Protein AF-0000000087162274 (afdb_homodimer)

pLDDT: mean 83.86, std 22.37, range [17.5, 98.75]

Sequence (892 aa):
MKREATERSHYLVMDSITLFFLFSAFFTASAQQIQSNVSRGSSLTPTTNSTWLSRSGLYAFGFYKEGNGYAVGIFMAGIPEKTVVWTANRDDPPVSRNATLLFASDGRLVLQMGQEQVAVVAESSGSASASMLNSGNFVIYNSDQGIIWQSFGHPTDTLLPSQRLVAGQGLFSSISDTQHSTGIFLLTMQGDGNLVQYPADDISVATAYFATSAGGLGDNVTLNFDADGHLYLLNATGFNIITNLTNGGYPTEDTIYLMRLDADGIFRIYSHHLKQKGNWSIEWQSSNDACRPKGLCGLNGFCVLNDQKAGCACLPGFDMVQQGNWTAGCERNFDVNSCKSNNGDIKYNMQEVSNTTWEDVSYSVLTRPDKDSCAQACLADCNCEAVLFKGRTCRKQRLPLRYGRRQISDTDTALIKVTHTNDTIKAGKLPRTRDSESQRHGGYGSMKREATERSHYLVMDSITLFFLFSAFFTASAQQIQSNVSRGSSLTPTTNSTWLSRSGLYAFGFYKEGNGYAVGIFMAGIPEKTVVWTANRDDPPVSRNATLLFASDGRLVLQMGQEQVAVVAESSGSASASMLNSGNFVIYNSDQGIIWQSFGHPTDTLLPSQRLVAGQGLFSSISDTQHSTGIFLLTMQGDGNLVQYPADDISVATAYFATSAGGLGDNVTLNFDADGHLYLLNATGFNIITNLTNGGYPTEDTIYLMRLDADGIFRIYSHHLKQKGNWSIEWQSSNDACRPKGLCGLNGFCVLNDQKAGCACLPGFDMVQQGNWTAGCERNFDVNSCKSNNGDIKYNMQEVSNTTWEDVSYSVLTRPDKDSCAQACLADCNCEAVLFKGRTCRKQRLPLRYGRRQISDTDTALIKVTHTNDTIKAGKLPRTRDSESQRHGGYGS

Organism: NCBI:txid176857

Radius of gyration: 41.27 Å; Cα contacts (8 Å, |Δi|>4): 2023; chains: 2; bounding box: 134×118×113 Å

Secondary structure (DSSP, 8-state):
------------------------------------SEETT-EE-SSSS-EEEPTTSSEEEEEEEETTEEEEEEEE-SSSS-EEEEETTTTSPPB-TTEEEEE-TTS-EEEEETTEEEEEEE--TT--EEEE-TTS-EEEE-TT--EEEEGGGS--SEE-TT-EE-TT-EEEEESSSS--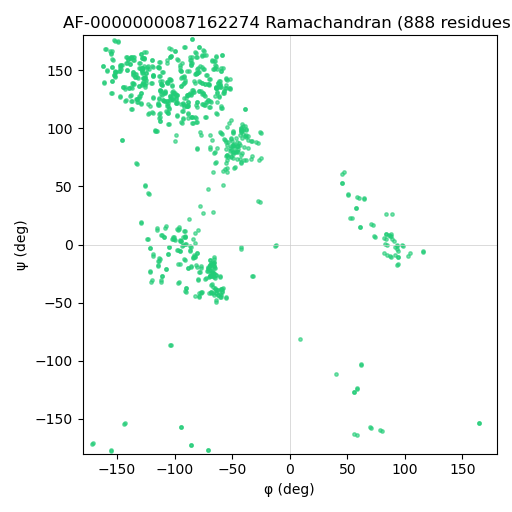SEEEEEEEE-TTS-EEEEETT--SGGG-SEE---TT--S--EEEE-TTS-EEEE-TTSS-EEEES-------TTEEEEEEE-TTS-EEEEEEESSS----EEEEES-S-TT-STTTT-TTEEEEEETTEEEEEEPTTEEESSTT-GGG-EEE-S-B--SS---TT--EEEEEEETEE-----SEEEE-SSHHHHHHHHHT-TT--EEEEETTEEEEEPBSP-SEEE-TT---EEEEEEE--SS-----------------------/------------------------------------SEETT-EE-SSSS-EEEPTTSSEEEEEEEETTEEEEEEEE-SSSS-EEEEETTTTSPPB-TTEEEEE-TTS-EEEEETTEEEEEEE--TT--EEEE-TTS-EEEE-TTS-EEEEGGGS--SEE-TT-EE-TT-EEEEESSSS--SEEEEEEEE-TTS-EEEEETT--SGGG-SEE---TT--TT-EEEE-TTS-EEEE-TTSS-EEEES-------TTEEEEEEE-TTS-EEEEEEESSS----EEEEES-S-TT-STTTT-TTEEEEEETTEEEEEEPTTEEESSTT-GGG-EEE-S-B--SS---TT--EEEEEEETEE-----SEEEE-SSHHHHHHHHHT-TT--EEEEETTEEEEEPBSP-SEEE-TT---EEEEEEE--SS-----------------------

InterPro domains:
  IPR000858 S-locus glycoprotein domain [PF00954] (254-319)
  IPR001480 Bulb-type lectin domain [PF01453] (83-166)
  IPR001480 Bulb-type lectin domain [PS50927] (37-153)
  IPR001480 Bulb-type lectin domain [SM00108] (43-155)
  IPR001480 Bulb-type lectin domain [SM00108] (156-282)
  IPR036426 Bulb-type lectin domain superfamily [G3DSA:2.90.10.10] (30-154)
  IPR036426 Bulb-type lectin domain superfamily [G3DSA:2.90.10.10] (155-283)
  IPR036426 Bulb-type lectin domain superfamily [SSF51110] (79-201)
  IPR036426 Bulb-type lectin domain superfamily [SSF51110] (178-276)
  IPR051343 G-type lectin S-receptor-like kinases and EP1-like glycoproteins [PTHR47976] (44-420)

Foldseek 3Di:
DDDPPPDPPPPPPPPPPPPPPPPPPPPPPPPPPPPFPFFAFDKAFQPPNFWDAAPVRQKTWGWDDFPQAIFTAMFGRLAPDTHGFATFPQQDDHDHRQKMFGCHPQRWTFIDRVPDTDDTRDPGGQWGGWHCHPQRKIFTHHPVRDTPDIRLVQGEFKDFAFDKAKAPDWYFAAQASRRRHGAQKIFHQHQQRKTWIAGNVDDDPVGTLFIDCLPRLGGIWMWHAHFQGWTFIAHNVRPDTSGTPDDGPHDNVQKTWMWGCYNLRKIFIWMDRSPDPDDIDTPDIRDQQSLSHWQQQAWQKEWEDDVSHTDIDHHVQWDQPDPPRRSSHIDGDDDDDDPPPPPPPWDKFKDKDFQKDWDAPFPDKDFAQDDVVLRVVQSVDSQAFKWKDDHRMTGGGDPGITSMYGDPPGGIMMIGIHTPDPDPPPPPPPPPPPPPPPPPPPPPDD/DDCPPPDPPPPPPPPPPPPPPPPPPPPPPPPPPPPFPFFAFDKAFQPPNFWDAAPVRQKTWGWDDFPQAIFTAMFGRLAPDTGGFATFPQQDDHDHRQKMFGCHPQRWTFIDRVPDTDDTRDPGGQWGGWHCHPQRKIFTAHPVRDTPDIRLVQGEFKDFAFDKAKAPDWYFAAQASRRRHGAQKIFHQHQQRKTWIAGNVDDDPLGTLFIDCLPRLGGTWMWHAHFQGWTFIAHNVRPDTSGTPDDGPHDNVQKTWMWGCYNLRKIFIWMDRSPDPDDIDTPDIRDLQSLSHWQQQAWQKEWEDDVSHTDIDHPVQWDQPDPPRRSSHIDGDDDDDDPPPPPPPWDKFKDKDFQKDWDAPFPDKDFAQDDVVLRVVQSVDSQAFKWKDDHRMTGGGDPGITSMYGDPPGGIMMIGIHTPDPDPPPPPPPPPPPPPPPPPPPPPDD

Structure (mmCIF, N/CA/C/O backbone):
data_AF-0000000087162274-model_v1
#
loop_
_entity.id
_entity.type
_entity.pdbx_description
1 polymer 'Bulb-type lectin domain-containing protein'
#
loop_
_atom_site.group_PDB
_atom_site.id
_atom_site.type_symbol
_atom_site.label_atom_id
_atom_site.label_alt_id
_atom_site.label_comp_id
_atom_site.label_asym_id
_atom_site.label_entity_id
_atom_site.label_seq_id
_atom_site.pdbx_PDB_ins_code
_atom_site.Cartn_x
_atom_site.Cartn_y
_atom_site.Cartn_z
_atom_site.occupancy
_atom_site.B_iso_or_equiv
_atom_site.auth_seq_id
_atom_site.auth_comp_id
_atom_site.auth_asym_id
_atom_site.auth_atom_id
_atom_site.pdbx_PDB_model_num
ATOM 1 N N . MET A 1 1 ? 97.75 -20.672 -73.062 1 17.5 1 MET A N 1
ATOM 2 C CA . MET A 1 1 ? 97.562 -21.578 -71.938 1 17.5 1 MET A CA 1
ATOM 3 C C . MET A 1 1 ? 96.125 -21.562 -71.438 1 17.5 1 MET A C 1
ATOM 5 O O . MET A 1 1 ? 95.75 -22.188 -70.438 1 17.5 1 MET A O 1
ATOM 9 N N . LYS A 1 2 ? 95.25 -20.547 -71.812 1 18.09 2 LYS A N 1
ATOM 10 C CA . LYS A 1 2 ? 94.188 -19.688 -71.375 1 18.09 2 LYS A CA 1
ATOM 11 C C . LYS A 1 2 ? 92.812 -20.391 -71.438 1 18.09 2 LYS A C 1
ATOM 13 O O . LYS A 1 2 ? 91.938 -20.172 -70.625 1 18.09 2 LYS A O 1
ATOM 18 N N . ARG A 1 3 ? 92.25 -21.188 -72.438 1 18.78 3 ARG A N 1
ATOM 19 C CA . ARG A 1 3 ? 90.875 -20.859 -72.562 1 18.78 3 ARG A CA 1
ATOM 20 C C . ARG A 1 3 ? 90 -21.719 -71.562 1 18.78 3 ARG A C 1
ATOM 22 O O . ARG A 1 3 ? 88.812 -21.656 -71.562 1 18.78 3 ARG A O 1
ATOM 29 N N . GLU A 1 4 ? 90.5 -22.297 -70.438 1 20.89 4 GLU A N 1
ATOM 30 C CA . GLU A 1 4 ? 89.812 -23.547 -70.188 1 20.89 4 GLU A CA 1
ATOM 31 C C . GLU A 1 4 ? 88.312 -23.297 -69.875 1 20.89 4 GLU A C 1
ATOM 33 O O . GLU A 1 4 ? 88 -22.312 -69.25 1 20.89 4 GLU A O 1
ATOM 38 N N . ALA A 1 5 ? 87.375 -23.969 -70.562 1 26.36 5 ALA A N 1
ATOM 39 C CA . ALA A 1 5 ? 85.938 -24.125 -71 1 26.36 5 ALA A CA 1
ATOM 40 C C . ALA A 1 5 ? 85.062 -24.578 -69.812 1 26.36 5 ALA A C 1
ATOM 42 O O . ALA A 1 5 ? 85.062 -25.766 -69.5 1 26.36 5 ALA A O 1
ATOM 43 N N . THR A 1 6 ? 85.125 -23.953 -68.562 1 25.48 6 THR A N 1
ATOM 44 C CA . THR A 1 6 ? 84.5 -24.531 -67.375 1 25.48 6 THR A CA 1
ATOM 45 C C . THR A 1 6 ? 82.938 -24.578 -67.625 1 25.48 6 THR A C 1
ATOM 47 O O . THR A 1 6 ? 82.312 -23.547 -67.812 1 25.48 6 THR A O 1
ATOM 50 N N . GLU A 1 7 ? 82.438 -25.594 -68.312 1 23.05 7 GLU A N 1
ATOM 51 C CA . GLU A 1 7 ? 81.062 -25.781 -68.75 1 23.05 7 GLU A CA 1
ATOM 52 C C . GLU A 1 7 ? 80.125 -25.797 -67.5 1 23.05 7 GLU A C 1
ATOM 54 O O . GLU A 1 7 ? 80.438 -26.359 -66.5 1 23.05 7 GLU A O 1
ATOM 59 N N . ARG A 1 8 ? 79.188 -24.844 -67.375 1 24.16 8 ARG A N 1
ATOM 60 C CA . ARG A 1 8 ? 78.125 -24.328 -66.5 1 24.16 8 ARG A CA 1
ATOM 61 C C . ARG A 1 8 ? 76.938 -25.312 -66.375 1 24.16 8 ARG A C 1
ATOM 63 O O . ARG A 1 8 ? 76.25 -25.547 -67.312 1 24.16 8 ARG A O 1
ATOM 70 N N . SER A 1 9 ? 77.125 -26.609 -65.812 1 22.7 9 SER A N 1
ATOM 71 C CA . SER A 1 9 ? 76.062 -27.578 -65.875 1 22.7 9 SER A CA 1
ATOM 72 C C . SER A 1 9 ? 74.812 -27.047 -65.125 1 22.7 9 SER A C 1
ATOM 74 O O . SER A 1 9 ? 74.938 -26.594 -63.969 1 22.7 9 SER A O 1
ATOM 76 N N . HIS A 1 10 ? 73.812 -26.453 -65.75 1 26.42 10 HIS A N 1
ATOM 77 C CA . HIS A 1 10 ? 72.5 -25.922 -65.438 1 26.42 10 HIS A CA 1
ATOM 78 C C . HIS A 1 10 ? 71.625 -26.984 -64.75 1 26.42 10 HIS A C 1
ATOM 80 O O . HIS A 1 10 ? 71.375 -28.031 -65.375 1 26.42 10 HIS A O 1
ATOM 86 N N . TYR A 1 11 ? 72 -27.5 -63.531 1 25.31 11 TYR A N 1
ATOM 87 C CA . TYR A 1 11 ? 71.125 -28.469 -62.844 1 25.31 11 TYR A CA 1
ATOM 88 C C . TYR A 1 11 ? 69.688 -27.938 -62.75 1 25.31 11 TYR A C 1
ATOM 90 O O . TYR A 1 11 ? 69.438 -26.828 -62.281 1 25.31 11 TYR A O 1
ATOM 98 N N . LEU A 1 12 ? 68.812 -28.219 -63.719 1 26 12 LEU A N 1
ATOM 99 C CA . LEU A 1 12 ? 67.375 -27.984 -63.812 1 26 12 LEU A CA 1
ATOM 100 C C . LEU A 1 12 ? 66.625 -28.547 -62.562 1 26 12 LEU A C 1
ATOM 102 O O . LEU A 1 12 ? 66.75 -29.734 -62.281 1 26 12 LEU A O 1
ATOM 106 N N . VAL A 1 13 ? 66.562 -27.812 -61.438 1 31.17 13 VAL A N 1
ATOM 107 C CA . VAL A 1 13 ? 65.812 -28.109 -60.25 1 31.17 13 VAL A CA 1
ATOM 108 C C . VAL A 1 13 ? 64.312 -28.312 -60.625 1 31.17 13 VAL A C 1
ATOM 110 O O . VAL A 1 13 ? 63.688 -27.422 -61.188 1 31.17 13 VAL A O 1
ATOM 113 N N . MET A 1 14 ? 63.938 -29.516 -61.094 1 26.84 14 MET A N 1
ATOM 114 C CA . MET A 1 14 ? 62.531 -29.891 -61.344 1 26.84 14 MET A CA 1
ATOM 115 C C . MET A 1 14 ? 61.688 -29.656 -60.094 1 26.84 14 MET A C 1
ATOM 117 O O . MET A 1 14 ? 61.969 -30.188 -59.031 1 26.84 14 MET A O 1
ATOM 121 N N . ASP A 1 15 ? 61.125 -28.453 -59.906 1 32.25 15 ASP A N 1
ATOM 122 C CA . ASP A 1 15 ? 60.156 -28.078 -58.906 1 32.25 15 ASP A CA 1
ATOM 123 C C . ASP A 1 15 ? 58.938 -28.984 -58.938 1 32.25 15 ASP A C 1
ATOM 125 O O . ASP A 1 15 ? 58.25 -29.062 -59.969 1 32.25 15 ASP A O 1
ATOM 129 N N . SER A 1 16 ? 58.969 -30.25 -58.406 1 30.42 16 SER A N 1
ATOM 130 C CA . SER A 1 16 ? 57.781 -31.078 -58.281 1 30.42 16 SER A CA 1
ATOM 131 C C . SER A 1 16 ? 56.656 -30.344 -57.594 1 30.42 16 SER A C 1
ATOM 133 O O . SER A 1 16 ? 56.812 -29.875 -56.469 1 30.42 16 SER A O 1
ATOM 135 N N . ILE A 1 17 ? 55.781 -29.672 -58.281 1 34.31 17 ILE A N 1
ATOM 136 C CA . ILE A 1 17 ? 54.531 -29.078 -57.875 1 34.31 17 ILE A CA 1
ATOM 137 C C . ILE A 1 17 ? 53.625 -30.156 -57.25 1 34.31 17 ILE A C 1
ATOM 139 O O . ILE A 1 17 ? 53.188 -31.078 -57.969 1 34.31 17 ILE A O 1
ATOM 143 N N . THR A 1 18 ? 54.031 -30.734 -56.094 1 32.59 18 THR A N 1
ATOM 144 C CA . THR A 1 18 ? 53.062 -31.609 -55.438 1 32.59 18 THR A CA 1
ATOM 145 C C . THR A 1 18 ? 51.688 -30.922 -55.312 1 32.59 18 THR A C 1
ATOM 147 O O . THR A 1 18 ? 51.594 -29.828 -54.75 1 32.59 18 THR A O 1
ATOM 150 N N . LEU A 1 19 ? 50.781 -31.172 -56.25 1 31.94 19 LEU A N 1
ATOM 151 C CA . LEU A 1 19 ? 49.375 -30.844 -56.188 1 31.94 19 LEU A CA 1
ATOM 152 C C . LEU A 1 19 ? 48.719 -31.344 -54.906 1 31.94 19 LEU A C 1
ATOM 154 O O . LEU A 1 19 ? 48.688 -32.531 -54.656 1 31.94 19 LEU A O 1
ATOM 158 N N . PHE A 1 20 ? 48.906 -30.594 -53.812 1 36.06 20 PHE A N 1
ATOM 159 C CA . PHE A 1 20 ? 48.125 -30.812 -52.594 1 36.06 20 PHE A CA 1
ATOM 160 C C . PHE A 1 20 ? 46.625 -30.875 -52.938 1 36.06 20 PHE A C 1
ATOM 162 O O . PHE A 1 20 ? 46.031 -29.875 -53.344 1 36.06 20 PHE A O 1
ATOM 169 N N . PHE A 1 21 ? 46.188 -32.031 -53.438 1 35.16 21 PHE A N 1
ATOM 170 C CA . PHE A 1 21 ? 44.75 -32.312 -53.5 1 35.16 21 PHE A CA 1
ATOM 171 C C . PHE A 1 21 ? 44.094 -32.031 -52.156 1 35.16 21 PHE A C 1
ATOM 173 O O . PHE A 1 21 ? 44.375 -32.719 -51.188 1 35.16 21 PHE A O 1
ATOM 180 N N . LEU A 1 22 ? 43.719 -30.781 -51.906 1 35.41 22 LEU A N 1
ATOM 181 C CA . LEU A 1 22 ? 42.812 -30.391 -50.844 1 35.41 22 LEU A CA 1
ATOM 182 C C . LEU A 1 22 ? 41.531 -31.25 -50.844 1 35.41 22 LEU A C 1
ATOM 184 O O . LEU A 1 22 ? 40.719 -31.125 -51.781 1 35.41 22 LEU A O 1
ATOM 188 N N . PHE A 1 23 ? 41.594 -32.5 -50.406 1 35.5 23 PHE A N 1
ATOM 189 C CA . PHE A 1 23 ? 40.375 -33.25 -50.094 1 35.5 23 PHE A CA 1
ATOM 190 C C . PHE A 1 23 ? 39.438 -32.406 -49.25 1 35.5 23 PHE A C 1
ATOM 192 O O . PHE A 1 23 ? 39.688 -32.188 -48.062 1 35.5 23 PHE A O 1
ATOM 199 N N . SER A 1 24 ? 38.688 -31.5 -49.844 1 37.56 24 SER A N 1
ATOM 200 C CA . SER A 1 24 ? 37.562 -30.875 -49.188 1 37.56 24 SER A CA 1
ATOM 201 C C . SER A 1 24 ? 36.562 -31.906 -48.656 1 37.56 24 SER A C 1
ATOM 203 O O . SER A 1 24 ? 35.906 -32.625 -49.438 1 37.56 24 SER A O 1
ATOM 205 N N . ALA A 1 25 ? 36.844 -32.562 -47.562 1 39.34 25 ALA A N 1
ATOM 206 C CA . ALA A 1 25 ? 35.812 -33.281 -46.844 1 39.34 25 ALA A CA 1
ATOM 207 C C . ALA A 1 25 ? 34.531 -32.469 -46.688 1 39.34 25 ALA A C 1
ATOM 209 O O . ALA A 1 25 ? 34.5 -31.469 -45.969 1 39.34 25 ALA A O 1
ATOM 210 N N . PHE A 1 26 ? 33.719 -32.469 -47.719 1 39.56 26 PHE A N 1
ATOM 211 C CA . PHE A 1 26 ? 32.344 -32.031 -47.531 1 39.56 26 PHE A CA 1
ATOM 212 C C . PHE A 1 26 ? 31.734 -32.688 -46.312 1 39.56 26 PHE A C 1
ATOM 214 O O . PHE A 1 26 ? 31.484 -33.875 -46.281 1 39.56 26 PHE A O 1
ATOM 221 N N . PHE A 1 27 ? 32 -32.219 -45.125 1 39.59 27 PHE A N 1
ATOM 222 C CA . PHE A 1 27 ? 31.109 -32.531 -44 1 39.59 27 PHE A CA 1
ATOM 223 C C . PHE A 1 27 ? 29.656 -32.344 -44.406 1 39.59 27 PHE A C 1
ATOM 225 O O . PHE A 1 27 ? 29.172 -31.203 -44.469 1 39.59 27 PHE A O 1
ATOM 232 N N . THR A 1 28 ? 29.109 -33.25 -45.219 1 39.16 28 THR A N 1
ATOM 233 C CA . THR A 1 28 ? 27.641 -33.25 -45.25 1 39.16 28 THR A CA 1
ATOM 234 C C . THR A 1 28 ? 27.078 -33.25 -43.844 1 39.16 28 THR A C 1
ATOM 236 O O . THR A 1 28 ? 27.312 -34.156 -43.062 1 39.16 28 THR A O 1
ATOM 239 N N . ALA A 1 29 ? 26.922 -32.125 -43.25 1 41.03 29 ALA A N 1
ATOM 240 C CA . ALA A 1 29 ? 25.969 -32.062 -42.125 1 41.03 29 ALA A CA 1
ATOM 241 C C . ALA A 1 29 ? 24.719 -32.906 -42.438 1 41.03 29 ALA A C 1
ATOM 243 O O . ALA A 1 29 ? 23.922 -32.531 -43.312 1 41.03 29 ALA A O 1
ATOM 244 N N . SER A 1 30 ? 24.828 -34.188 -42.406 1 34.91 30 SER A N 1
ATOM 245 C CA . SER A 1 30 ? 23.547 -34.875 -42.375 1 34.91 30 SER A CA 1
ATOM 246 C C . SER A 1 30 ? 22.547 -34.156 -41.469 1 34.91 30 SER A C 1
ATOM 248 O O . SER A 1 30 ? 22.797 -33.938 -40.281 1 34.91 30 SER A O 1
ATOM 250 N N . ALA A 1 31 ? 21.875 -33.156 -42 1 39.72 31 ALA A N 1
ATOM 251 C CA . ALA A 1 31 ? 20.703 -32.75 -41.25 1 39.72 31 ALA A CA 1
ATOM 252 C C . ALA A 1 31 ? 20.031 -33.938 -40.562 1 39.72 31 ALA A C 1
ATOM 254 O O . ALA A 1 31 ? 19.594 -34.875 -41.25 1 39.72 31 ALA A O 1
ATOM 255 N N . GLN A 1 32 ? 20.531 -34.469 -39.562 1 42.44 32 GLN A N 1
ATOM 256 C CA . GLN A 1 32 ? 19.719 -35.438 -38.875 1 42.44 32 GLN A CA 1
ATOM 257 C C . GLN A 1 32 ? 18.234 -35.188 -39.125 1 42.44 32 GLN A C 1
ATOM 259 O O . GLN A 1 32 ? 17.703 -34.156 -38.719 1 42.44 32 GLN A O 1
ATOM 264 N N . GLN A 1 33 ? 17.656 -35.5 -40.312 1 45 33 GLN A N 1
ATOM 265 C CA . GLN A 1 33 ? 16.219 -35.438 -40.594 1 45 33 GLN A CA 1
ATOM 266 C C . GLN A 1 33 ? 15.398 -35.594 -39.312 1 45 33 GLN A C 1
ATOM 268 O O . GLN A 1 33 ? 15.562 -36.594 -38.594 1 45 33 GLN A O 1
ATOM 273 N N . ILE A 1 34 ? 14.992 -34.562 -38.719 1 55.12 34 ILE A N 1
ATOM 274 C CA . ILE A 1 34 ? 14.039 -34.625 -37.625 1 55.12 34 ILE A CA 1
ATOM 275 C C . ILE A 1 34 ? 12.938 -35.656 -37.969 1 55.12 34 ILE A C 1
ATOM 277 O O . ILE A 1 34 ? 12.203 -35.469 -38.938 1 55.12 34 ILE A O 1
ATOM 281 N N . GLN A 1 35 ? 13.156 -36.906 -37.844 1 61.84 35 GLN A N 1
ATOM 282 C CA . GLN A 1 35 ? 12.133 -37.906 -38.062 1 61.84 35 GLN A CA 1
ATOM 283 C C . GLN A 1 35 ? 10.938 -37.719 -37.156 1 61.84 35 GLN A C 1
ATOM 285 O O . GLN A 1 35 ? 11.047 -37.906 -35.938 1 61.84 35 GLN A O 1
ATOM 290 N N . SER A 1 36 ? 9.898 -37 -37.719 1 71.44 36 SER A N 1
ATOM 291 C CA . SER A 1 36 ? 8.625 -36.844 -37 1 71.44 36 SER A CA 1
ATOM 292 C C . SER A 1 36 ? 7.984 -38.219 -36.75 1 71.44 36 SER A C 1
ATOM 294 O O . SER A 1 36 ? 8.172 -39.156 -37.5 1 71.44 36 SER A O 1
ATOM 296 N N . ASN A 1 37 ? 7.453 -38.375 -35.531 1 80.94 37 ASN A N 1
ATOM 297 C CA . ASN A 1 37 ? 6.844 -39.656 -35.219 1 80.94 37 ASN A CA 1
ATOM 298 C C . ASN A 1 37 ? 5.324 -39.562 -35.125 1 80.94 37 ASN A C 1
ATOM 300 O O . ASN A 1 37 ? 4.656 -40.5 -34.688 1 80.94 37 ASN A O 1
ATOM 304 N N . VAL A 1 38 ? 4.816 -38.375 -35.469 1 93.88 38 VAL A N 1
ATOM 305 C CA . VAL A 1 38 ? 3.367 -38.188 -35.469 1 93.88 38 VAL A CA 1
ATOM 306 C C . VAL A 1 38 ? 2.928 -37.531 -36.781 1 93.88 38 VAL A C 1
ATOM 308 O O . VAL A 1 38 ? 3.404 -36.438 -37.094 1 93.88 38 VAL A O 1
ATOM 311 N N . SER A 1 39 ? 2.068 -38.125 -37.5 1 93.5 39 SER A N 1
ATOM 312 C CA . SER A 1 39 ? 1.601 -37.625 -38.781 1 93.5 39 SER A CA 1
ATOM 313 C C . SER A 1 39 ? 0.183 -37.062 -38.688 1 93.5 39 SER A C 1
ATOM 315 O O . SER A 1 39 ? -0.57 -37.438 -37.781 1 93.5 39 SER A O 1
ATOM 317 N N . ARG A 1 40 ? -0.11 -36.188 -39.625 1 93.38 40 ARG A N 1
ATOM 318 C CA . ARG A 1 40 ? -1.485 -35.719 -39.688 1 93.38 40 ARG A CA 1
ATOM 319 C C . ARG A 1 40 ? -2.471 -36.875 -39.812 1 93.38 40 ARG A C 1
ATOM 321 O O . ARG A 1 40 ? -2.186 -37.875 -40.469 1 93.38 40 ARG A O 1
ATOM 328 N N . GLY A 1 41 ? -3.584 -36.656 -39.125 1 92.81 41 GLY A N 1
ATOM 329 C CA . GLY A 1 41 ? -4.598 -37.688 -39.156 1 92.81 41 GLY A CA 1
ATOM 330 C C . GLY A 1 41 ? -4.492 -38.656 -38 1 92.81 41 GLY A C 1
ATOM 331 O O . GLY A 1 41 ? -5.43 -39.406 -37.719 1 92.81 41 GLY A O 1
ATOM 332 N N . SER A 1 42 ? -3.332 -38.656 -37.344 1 94.19 42 SER A N 1
ATOM 333 C CA . SER A 1 42 ? -3.174 -39.5 -36.188 1 94.19 42 SER A CA 1
ATOM 334 C C . SER A 1 42 ? -4.105 -39.062 -35.062 1 94.19 42 SER A C 1
ATOM 336 O O . SER A 1 42 ? -4.477 -37.875 -34.969 1 94.19 42 SER A O 1
ATOM 338 N N . SER A 1 43 ? -4.492 -40 -34.219 1 95.38 43 SER A N 1
ATOM 339 C CA . SER A 1 43 ? -5.387 -39.656 -33.125 1 95.38 43 SER A CA 1
ATOM 340 C C . SER A 1 43 ? -5.09 -40.531 -31.906 1 95.38 43 SER A C 1
ATOM 342 O O . SER A 1 43 ? -4.445 -41.562 -32 1 95.38 43 SER A O 1
ATOM 344 N N . LEU A 1 44 ? -5.422 -40 -30.781 1 96.69 44 LEU A N 1
ATOM 345 C CA . LEU A 1 44 ? -5.309 -40.719 -29.516 1 96.69 44 LEU A CA 1
ATOM 346 C C . LEU A 1 44 ? -6.656 -40.75 -28.797 1 96.69 44 LEU A C 1
ATOM 348 O O . LEU A 1 44 ? -7.488 -39.875 -28.984 1 96.69 44 LEU A O 1
ATOM 352 N N . THR A 1 45 ? -6.863 -41.781 -28.016 1 96.5 45 THR A N 1
ATOM 353 C CA . THR A 1 45 ? -8 -41.875 -27.125 1 96.5 45 THR A CA 1
ATOM 354 C C . THR A 1 45 ? -7.539 -42.188 -25.703 1 96.5 45 THR A C 1
ATOM 356 O O . THR A 1 45 ? -6.41 -42.656 -25.5 1 96.5 45 THR A O 1
ATOM 359 N N . PRO A 1 46 ? -8.359 -41.938 -24.719 1 95.5 46 PRO A N 1
ATOM 360 C CA . PRO A 1 46 ? -7.922 -42.125 -23.344 1 95.5 46 PRO A CA 1
ATOM 361 C C . PRO A 1 46 ? -7.641 -43.562 -22.984 1 95.5 46 PRO A C 1
ATOM 363 O O . PRO A 1 46 ? -6.816 -43.844 -22.109 1 95.5 46 PRO A O 1
ATOM 366 N N . THR A 1 47 ? -8.219 -44.5 -23.656 1 91.12 47 THR A N 1
ATOM 367 C CA . THR A 1 47 ? -8.172 -45.875 -23.172 1 91.12 47 THR A CA 1
ATOM 368 C C . THR A 1 47 ? -7.324 -46.719 -24.109 1 91.12 47 THR A C 1
ATOM 370 O O . THR A 1 47 ? -6.766 -47.75 -23.688 1 91.12 47 THR A O 1
ATOM 373 N N . THR A 1 48 ? -7.328 -46.406 -25.312 1 87 48 THR A N 1
ATOM 374 C CA . THR A 1 48 ? -6.559 -47.188 -26.281 1 87 48 THR A CA 1
ATOM 375 C C . THR A 1 48 ? -5.617 -46.281 -27.062 1 87 48 THR A C 1
ATOM 377 O O . THR A 1 48 ? -6.023 -45.188 -27.531 1 87 48 THR A O 1
ATOM 380 N N . ASN A 1 49 ? -4.266 -46.75 -27.25 1 86.94 49 ASN A N 1
ATOM 381 C CA . ASN A 1 49 ? -3.295 -45.938 -27.969 1 86.94 49 ASN A CA 1
ATOM 382 C C . ASN A 1 49 ? -3.322 -44.469 -27.469 1 86.94 49 ASN A C 1
ATOM 384 O O . ASN A 1 49 ? -3.602 -43.562 -28.25 1 86.94 49 ASN A O 1
ATOM 388 N N . SER A 1 50 ? -3.012 -44.375 -26.281 1 91.44 50 SER A N 1
ATOM 389 C CA . SER A 1 50 ? -3.332 -43.125 -25.578 1 91.44 50 SER A CA 1
ATOM 390 C C . SER A 1 50 ? -2.154 -42.156 -25.609 1 91.44 50 SER A C 1
ATOM 392 O O . SER A 1 50 ? -2.244 -41.062 -25.062 1 91.44 50 SER A O 1
ATOM 394 N N . THR A 1 51 ? -0.971 -42.594 -26.266 1 95.19 51 THR A N 1
ATOM 395 C CA . THR A 1 51 ? 0.171 -41.688 -26.141 1 95.19 51 THR A CA 1
ATOM 396 C C . THR A 1 51 ? 1.048 -41.75 -27.391 1 95.19 51 THR A C 1
ATOM 398 O O . THR A 1 51 ? 1.026 -42.75 -28.125 1 95.19 51 THR A O 1
ATOM 401 N N . TRP A 1 52 ? 1.635 -40.719 -27.688 1 96.62 52 TRP A N 1
ATOM 402 C CA . TRP A 1 52 ? 2.789 -40.656 -28.578 1 96.62 52 TRP A CA 1
ATOM 403 C C . TRP A 1 52 ? 4.086 -40.594 -27.781 1 96.62 52 TRP A C 1
ATOM 405 O O . TRP A 1 52 ? 4.312 -39.656 -27.016 1 96.62 52 TRP A O 1
ATOM 415 N N . LEU A 1 53 ? 4.996 -41.562 -28 1 95.38 53 LEU A N 1
ATOM 416 C CA . LEU A 1 53 ? 6.211 -41.719 -27.203 1 95.38 53 LEU A CA 1
ATOM 417 C C . LEU A 1 53 ? 7.391 -41.031 -27.875 1 95.38 53 LEU A C 1
ATOM 419 O O . LEU A 1 53 ? 7.449 -40.938 -29.109 1 95.38 53 LEU A O 1
ATOM 423 N N . SER A 1 54 ? 8.273 -40.594 -27 1 95.75 54 SER A N 1
ATOM 424 C CA . SER A 1 54 ? 9.562 -40.156 -27.531 1 95.75 54 SER A CA 1
ATOM 425 C C . SER A 1 54 ? 10.391 -41.375 -27.969 1 95.75 54 SER A C 1
ATOM 427 O O . SER A 1 54 ? 10.094 -42.5 -27.594 1 95.75 54 SER A O 1
ATOM 429 N N . ARG A 1 55 ? 11.383 -41.125 -28.75 1 93.81 55 ARG A N 1
ATOM 430 C CA . ARG A 1 55 ? 12.219 -42.219 -29.234 1 93.81 55 ARG A CA 1
ATOM 431 C C . ARG A 1 55 ? 12.875 -42.969 -28.062 1 93.81 55 ARG A C 1
ATOM 433 O O . ARG A 1 55 ? 12.992 -44.188 -28.094 1 93.81 55 ARG A O 1
ATOM 440 N N . SER A 1 56 ? 13.273 -42.25 -27.078 1 90.56 56 SER A N 1
ATOM 441 C CA . SER A 1 56 ? 13.898 -42.875 -25.906 1 90.56 56 SER A CA 1
ATOM 442 C C . SER A 1 56 ? 12.875 -43.656 -25.078 1 90.56 56 SER A C 1
ATOM 444 O O . SER A 1 56 ? 13.25 -44.438 -24.219 1 90.56 56 SER A O 1
ATOM 446 N N . GLY A 1 57 ? 11.594 -43.312 -25.25 1 92.25 57 GLY A N 1
ATOM 447 C CA . GLY A 1 57 ? 10.539 -43.938 -24.469 1 92.25 57 GLY A CA 1
ATOM 448 C C . GLY A 1 57 ? 10.336 -43.281 -23.109 1 92.25 57 GLY A C 1
ATOM 449 O O . GLY A 1 57 ? 9.43 -43.656 -22.359 1 92.25 57 GLY A O 1
ATOM 450 N N . LEU A 1 58 ? 11.07 -42.312 -22.812 1 92.38 58 LEU A N 1
ATOM 451 C CA . LEU A 1 58 ? 11.008 -41.688 -21.5 1 92.38 58 LEU A CA 1
ATOM 452 C C . LEU A 1 58 ? 9.797 -40.781 -21.375 1 92.38 58 LEU A C 1
ATOM 454 O O . LEU A 1 58 ? 9.156 -40.719 -20.328 1 92.38 58 LEU A O 1
ATOM 458 N N . TYR A 1 59 ? 9.531 -40.031 -22.438 1 95.5 59 TYR A N 1
ATOM 459 C CA . TYR A 1 59 ? 8.43 -39.062 -22.391 1 95.5 59 TYR A CA 1
ATOM 460 C C . TYR A 1 59 ? 7.293 -39.5 -23.312 1 95.5 59 TYR A C 1
ATOM 462 O O . TYR A 1 59 ? 7.527 -40.125 -24.359 1 95.5 59 TYR A O 1
ATOM 470 N N . ALA A 1 60 ? 6.113 -39.156 -22.906 1 96.44 60 ALA A N 1
ATOM 471 C CA . ALA A 1 60 ? 4.91 -39.438 -23.688 1 96.44 60 ALA A CA 1
ATOM 472 C C . ALA A 1 60 ? 3.988 -38.219 -23.719 1 96.44 60 ALA A C 1
ATOM 474 O O . ALA A 1 60 ? 3.871 -37.5 -22.719 1 96.44 60 ALA A O 1
ATOM 475 N N . PHE A 1 61 ? 3.467 -38 -24.906 1 97.38 61 PHE A N 1
ATOM 476 C CA . PHE A 1 61 ? 2.414 -37.031 -25.078 1 97.38 61 PHE A CA 1
ATOM 477 C C . PHE A 1 61 ? 1.067 -37.688 -25.312 1 97.38 61 PHE A C 1
ATOM 479 O O . PHE A 1 61 ? 0.936 -38.531 -26.188 1 97.38 61 PHE A O 1
ATOM 486 N N . GLY A 1 62 ? 0.083 -37.344 -24.453 1 96.81 62 GLY A N 1
ATOM 487 C CA . GLY A 1 62 ? -1.235 -37.938 -24.641 1 96.81 62 GLY A CA 1
ATOM 488 C C . GLY A 1 62 ? -2.129 -37.781 -23.422 1 96.81 62 GLY A C 1
ATOM 489 O O . GLY A 1 62 ? -2.014 -36.812 -22.672 1 96.81 62 GLY A O 1
ATOM 490 N N . PHE A 1 63 ? -3.068 -38.75 -23.344 1 96.5 63 PHE A N 1
ATOM 491 C CA . PHE A 1 63 ? -4.051 -38.688 -22.266 1 96.5 63 PHE A CA 1
ATOM 492 C C . PHE A 1 63 ? -3.488 -39.281 -20.984 1 96.5 63 PHE A C 1
ATOM 494 O O . PHE A 1 63 ? -2.779 -40.281 -21.016 1 96.5 63 PHE A O 1
ATOM 501 N N . TYR A 1 64 ? -3.76 -38.719 -19.922 1 94.69 64 TYR A N 1
ATOM 502 C CA . TYR A 1 64 ? -3.527 -39.312 -18.594 1 94.69 64 TYR A CA 1
ATOM 503 C C . TYR A 1 64 ? -4.73 -39.094 -17.688 1 94.69 64 TYR A C 1
ATOM 505 O O . TYR A 1 64 ? -5.535 -38.188 -17.922 1 94.69 64 TYR A O 1
ATOM 513 N N . LYS A 1 65 ? -4.82 -39.906 -16.688 1 93.44 65 LYS A N 1
ATOM 514 C CA . LYS A 1 65 ? -5.949 -39.844 -15.773 1 93.44 65 LYS A CA 1
ATOM 515 C C . LYS A 1 65 ? -5.793 -38.656 -14.805 1 93.44 65 LYS A C 1
ATOM 517 O O . LYS A 1 65 ? -4.707 -38.438 -14.266 1 93.44 65 LYS A O 1
ATOM 522 N N . GLU A 1 66 ? -6.801 -37.906 -14.664 1 93.38 66 GLU A N 1
ATOM 523 C CA . GLU A 1 66 ? -6.914 -36.812 -13.688 1 93.38 66 GLU A CA 1
ATOM 524 C C . GLU A 1 66 ? -8.297 -36.812 -13.039 1 93.38 66 GLU A C 1
ATOM 526 O O . GLU A 1 66 ? -9.297 -36.531 -13.703 1 93.38 66 GLU A O 1
ATOM 531 N N . GLY A 1 67 ? -8.281 -37.031 -11.75 1 91 67 GLY A N 1
ATOM 532 C CA . GLY A 1 67 ? -9.57 -37.188 -11.094 1 91 67 GLY A CA 1
ATOM 533 C C . GLY A 1 67 ? -10.43 -38.281 -11.711 1 91 67 GLY A C 1
ATOM 534 O O . GLY A 1 67 ? -9.992 -39.406 -11.852 1 91 67 GLY A O 1
ATOM 535 N N . ASN A 1 68 ? -11.688 -37.844 -12.055 1 92.25 68 ASN A N 1
ATOM 536 C CA . ASN A 1 68 ? -12.625 -38.812 -12.617 1 92.25 68 ASN A CA 1
ATOM 537 C C . ASN A 1 68 ? -12.625 -38.75 -14.148 1 92.25 68 ASN A C 1
ATOM 539 O O . ASN A 1 68 ? -13.492 -39.344 -14.789 1 92.25 68 ASN A O 1
ATOM 543 N N . GLY A 1 69 ? -11.656 -38.125 -14.68 1 95.75 69 GLY A N 1
ATOM 544 C CA . GLY A 1 69 ? -11.562 -38 -16.125 1 95.75 69 GLY A CA 1
ATOM 545 C C . GLY A 1 69 ? -10.141 -38.062 -16.641 1 95.75 69 GLY A C 1
ATOM 546 O O . GLY A 1 69 ? -9.312 -38.812 -16.094 1 95.75 69 GLY A O 1
ATOM 547 N N . TYR A 1 70 ? -10.055 -37.406 -17.828 1 95.44 70 TYR A N 1
ATOM 548 C CA . TYR A 1 70 ? -8.75 -37.469 -18.484 1 95.44 70 TYR A CA 1
ATOM 549 C C . TYR A 1 70 ? -8.297 -36.094 -18.938 1 95.44 70 TYR A C 1
ATOM 551 O O . TYR A 1 70 ? -9.125 -35.25 -19.328 1 95.44 70 TYR A O 1
ATOM 559 N N . ALA A 1 71 ? -7.02 -35.875 -18.828 1 96.5 71 ALA A N 1
ATOM 560 C CA . ALA A 1 71 ? -6.383 -34.656 -19.359 1 96.5 71 ALA A CA 1
ATOM 561 C C . ALA A 1 71 ? -5.332 -35.031 -20.406 1 96.5 71 ALA A C 1
ATOM 563 O O . ALA A 1 71 ? -4.941 -36.188 -20.531 1 96.5 71 ALA A O 1
ATOM 564 N N . VAL A 1 72 ? -5.039 -34.062 -21.219 1 97.12 72 VAL A N 1
ATOM 565 C CA . VAL A 1 72 ? -3.975 -34.219 -22.219 1 97.12 72 VAL A CA 1
ATOM 566 C C . VAL A 1 72 ? -2.707 -33.5 -21.734 1 97.12 72 VAL A C 1
ATOM 568 O O . VAL A 1 72 ? -2.764 -32.375 -21.266 1 97.12 72 VAL A O 1
ATOM 571 N N . GLY A 1 73 ? -1.614 -34.219 -21.812 1 97.44 73 GLY A N 1
ATOM 572 C CA . GLY A 1 73 ? -0.362 -33.594 -21.391 1 97.44 73 GLY A CA 1
ATOM 573 C C . GLY A 1 73 ? 0.854 -34.438 -21.734 1 97.44 73 GLY A C 1
ATOM 574 O O . GLY A 1 73 ? 0.797 -35.312 -22.609 1 97.44 73 GLY A O 1
ATOM 575 N N . ILE A 1 74 ? 1.949 -34 -21.203 1 97.62 74 ILE A N 1
ATOM 576 C CA . ILE A 1 74 ? 3.213 -34.719 -21.297 1 97.62 74 ILE A CA 1
ATOM 577 C C . ILE A 1 74 ? 3.58 -35.312 -19.953 1 97.62 74 ILE A C 1
ATOM 579 O O . ILE A 1 74 ? 3.484 -34.625 -18.922 1 97.62 74 ILE A O 1
ATOM 583 N N . PHE A 1 75 ? 3.941 -36.562 -19.906 1 96 75 PHE A N 1
ATOM 584 C CA . PHE A 1 75 ? 4.34 -37.219 -18.672 1 96 75 PHE A CA 1
ATOM 585 C C . PHE A 1 75 ? 5.484 -38.188 -18.906 1 96 75 PHE A C 1
ATOM 587 O O . PHE A 1 75 ? 5.77 -38.562 -20.062 1 96 75 PHE A O 1
ATOM 594 N N . MET A 1 76 ? 6.141 -38.531 -17.859 1 92.44 76 MET A N 1
ATOM 595 C CA . MET A 1 76 ? 7.227 -39.5 -17.953 1 92.44 76 MET A CA 1
ATOM 596 C C . MET A 1 76 ? 6.688 -40.938 -17.938 1 92.44 76 MET A C 1
ATOM 598 O O . MET A 1 76 ? 6.172 -41.406 -16.922 1 92.44 76 MET A O 1
ATOM 602 N N . ALA A 1 77 ? 6.773 -41.562 -18.984 1 84.06 77 ALA A N 1
ATOM 603 C CA . ALA A 1 77 ? 6.25 -42.906 -19.172 1 84.06 77 ALA A CA 1
ATOM 604 C C . ALA A 1 77 ? 7.285 -43.969 -18.781 1 84.06 77 ALA A C 1
ATOM 606 O O . ALA A 1 77 ? 6.934 -45.094 -18.469 1 84.06 77 ALA A O 1
ATOM 607 N N . GLY A 1 78 ? 8.414 -43.594 -18.766 1 70.94 78 GLY A N 1
ATOM 608 C CA . GLY A 1 78 ? 9.484 -44.531 -18.531 1 70.94 78 GLY A CA 1
ATOM 609 C C . GLY A 1 78 ? 9.719 -44.844 -17.062 1 70.94 78 GLY A C 1
ATOM 610 O O . GLY A 1 78 ? 10.664 -45.531 -16.703 1 70.94 78 GLY A O 1
ATOM 611 N N . ILE A 1 79 ? 8.875 -44.219 -16.297 1 72.44 79 ILE A N 1
ATOM 612 C CA . ILE A 1 79 ? 9.016 -44.5 -14.859 1 72.44 79 ILE A CA 1
ATOM 613 C C . ILE A 1 79 ? 7.676 -44.906 -14.281 1 72.44 79 ILE A C 1
ATOM 615 O O . ILE A 1 79 ? 6.621 -44.625 -14.852 1 72.44 79 ILE A O 1
ATOM 619 N N . PRO A 1 80 ? 7.762 -45.688 -13.25 1 67.25 80 PRO A N 1
ATOM 620 C CA . PRO A 1 80 ? 6.523 -46.25 -12.703 1 67.25 80 PRO A CA 1
ATOM 621 C C . PRO A 1 80 ? 5.5 -45.156 -12.336 1 67.25 80 PRO A C 1
ATOM 623 O O . PRO A 1 80 ? 4.312 -45.312 -12.625 1 67.25 80 PRO A O 1
ATOM 626 N N . GLU A 1 81 ? 6.016 -44.188 -11.711 1 75.56 81 GLU A N 1
ATOM 627 C CA . GLU A 1 81 ? 5.098 -43.094 -11.375 1 75.56 81 GLU A CA 1
ATOM 628 C C . GLU A 1 81 ? 4.871 -42.156 -12.562 1 75.56 81 GLU A C 1
ATOM 630 O O . GLU A 1 81 ? 5.82 -41.781 -13.234 1 75.56 81 GLU A O 1
ATOM 635 N N . LYS A 1 82 ? 3.629 -42.062 -13.016 1 83.25 82 LYS A N 1
ATOM 636 C CA . LYS A 1 82 ? 3.336 -41.125 -14.102 1 83.25 82 LYS A CA 1
ATOM 637 C C . LYS A 1 82 ? 3.49 -39.688 -13.656 1 83.25 82 LYS A C 1
ATOM 639 O O . LYS A 1 82 ? 2.553 -39.094 -13.117 1 83.25 82 LYS A O 1
ATOM 644 N N . THR A 1 83 ? 4.656 -39.219 -13.82 1 93.06 83 THR A N 1
ATOM 645 C CA . THR A 1 83 ? 4.957 -37.844 -13.461 1 93.06 83 THR A CA 1
ATOM 646 C C . THR A 1 83 ? 4.598 -36.906 -14.609 1 93.06 83 THR A C 1
ATOM 648 O O . THR A 1 83 ? 5.258 -36.906 -15.648 1 93.06 83 THR A O 1
ATOM 651 N N . VAL A 1 84 ? 3.518 -36.094 -14.406 1 96.44 84 VAL A N 1
ATOM 652 C CA . VAL A 1 84 ? 3.08 -35.156 -15.414 1 96.44 84 VAL A CA 1
ATOM 653 C C . VAL A 1 84 ? 3.979 -33.906 -15.391 1 96.44 84 VAL A C 1
ATOM 655 O O . VAL A 1 84 ? 4.258 -33.375 -14.32 1 96.44 84 VAL A O 1
ATOM 658 N N . VAL A 1 85 ? 4.465 -33.469 -16.594 1 97.19 85 VAL A N 1
ATOM 659 C CA . VAL A 1 85 ? 5.402 -32.344 -16.625 1 97.19 85 VAL A CA 1
ATOM 660 C C . VAL A 1 85 ? 4.801 -31.203 -17.422 1 97.19 85 VAL A C 1
ATOM 662 O O . VAL A 1 85 ? 5.359 -30.109 -17.453 1 97.19 85 VAL A O 1
ATOM 665 N N . TRP A 1 86 ? 3.727 -31.359 -18.062 1 97.94 86 TRP A N 1
ATOM 666 C CA . TRP A 1 86 ? 3.023 -30.359 -18.844 1 97.94 86 TRP A CA 1
ATOM 667 C C . TRP A 1 86 ? 1.574 -30.766 -19.094 1 97.94 86 TRP A C 1
ATOM 669 O O . TRP A 1 86 ? 1.288 -31.922 -19.375 1 97.94 86 TRP A O 1
ATOM 679 N N . THR A 1 87 ? 0.648 -29.844 -19 1 97.81 87 THR A N 1
ATOM 680 C CA . THR A 1 87 ? -0.763 -30.125 -19.219 1 97.81 87 THR A CA 1
ATOM 681 C C . THR A 1 87 ? -1.37 -29.109 -20.188 1 97.81 87 THR A C 1
ATOM 683 O O . THR A 1 87 ? -1.219 -27.906 -20.016 1 97.81 87 THR A O 1
ATOM 686 N N . ALA A 1 88 ? -2.002 -29.625 -21.203 1 97.56 88 ALA A N 1
ATOM 687 C CA . ALA A 1 88 ? -2.693 -28.766 -22.172 1 97.56 88 ALA A CA 1
ATOM 688 C C . ALA A 1 88 ? -3.984 -28.203 -21.578 1 97.56 88 ALA A C 1
ATOM 690 O O . ALA A 1 88 ? -4.742 -28.922 -20.922 1 97.56 88 ALA A O 1
ATOM 691 N N . ASN A 1 89 ? -4.262 -26.938 -21.828 1 96.56 89 ASN A N 1
ATOM 692 C CA . ASN A 1 89 ? -5.512 -26.344 -21.375 1 96.56 89 ASN A CA 1
ATOM 693 C C . ASN A 1 89 ? -5.824 -26.719 -19.938 1 96.56 89 ASN A C 1
ATOM 695 O O . ASN A 1 89 ? -6.93 -27.156 -19.625 1 96.56 89 ASN A O 1
ATOM 699 N N . ARG A 1 90 ? -4.867 -26.469 -19.156 1 96.38 90 ARG A N 1
ATOM 700 C CA . ARG A 1 90 ? -4.867 -27.094 -17.828 1 96.38 90 ARG A CA 1
ATOM 701 C C . ARG A 1 90 ? -6.023 -26.578 -16.984 1 96.38 90 ARG A C 1
ATOM 703 O O . ARG A 1 90 ? -6.383 -27.188 -15.977 1 96.38 90 ARG A O 1
ATOM 710 N N . ASP A 1 91 ? -6.68 -25.5 -17.312 1 96.38 91 ASP A N 1
ATOM 711 C CA . ASP A 1 91 ? -7.77 -24.969 -16.5 1 96.38 91 ASP A CA 1
ATOM 712 C C . ASP A 1 91 ? -9.125 -25.453 -17.016 1 96.38 91 ASP A C 1
ATOM 714 O O . ASP A 1 91 ? -10.164 -25.156 -16.422 1 96.38 91 ASP A O 1
ATOM 718 N N . ASP A 1 92 ? -9.117 -26.172 -18.156 1 95.44 92 ASP A N 1
ATOM 719 C CA . ASP A 1 92 ? -10.336 -26.812 -18.641 1 95.44 92 ASP A CA 1
ATOM 720 C C . ASP A 1 92 ? -10.672 -28.062 -17.828 1 95.44 92 ASP A C 1
ATOM 722 O O . ASP A 1 92 ? -9.766 -28.719 -17.312 1 95.44 92 ASP A O 1
ATOM 726 N N . PRO A 1 93 ? -11.938 -28.375 -17.734 1 93.94 93 PRO A N 1
ATOM 727 C CA . PRO A 1 93 ? -12.273 -29.625 -17.031 1 93.94 93 PRO A CA 1
ATOM 728 C C . PRO A 1 93 ? -11.781 -30.859 -17.766 1 93.94 93 PRO A C 1
ATOM 730 O O . PRO A 1 93 ? -11.68 -30.859 -19 1 93.94 93 PRO A O 1
ATOM 733 N N . PRO A 1 94 ? -11.492 -31.906 -16.984 1 94.94 94 PRO A N 1
ATOM 734 C CA . PRO A 1 94 ? -11.117 -33.188 -17.625 1 94.94 94 PRO A CA 1
ATOM 735 C C . PRO A 1 94 ? -12.203 -33.719 -18.562 1 94.94 94 PRO A C 1
ATOM 737 O O . PRO A 1 94 ? -13.391 -33.469 -18.344 1 94.94 94 PRO A O 1
ATOM 740 N N . VAL A 1 95 ? -11.812 -34.438 -19.531 1 95.5 95 VAL A N 1
ATOM 741 C CA . VAL A 1 95 ? -12.742 -34.969 -20.516 1 95.5 95 VAL A CA 1
ATOM 742 C C . VAL A 1 95 ? -13.062 -36.438 -20.188 1 95.5 95 VAL A C 1
ATOM 744 O O . VAL A 1 95 ? -12.383 -37.062 -19.375 1 95.5 95 VAL A O 1
ATOM 747 N N . SER A 1 96 ? -14.125 -36.938 -20.859 1 94.12 96 SER A N 1
ATOM 748 C CA . SER A 1 96 ? -14.555 -38.281 -20.594 1 94.12 96 SER A CA 1
ATOM 749 C C . SER A 1 96 ? -13.766 -39.281 -21.422 1 94.12 96 SER A C 1
ATOM 751 O O . SER A 1 96 ? -12.93 -38.906 -22.25 1 94.12 96 SER A O 1
ATOM 753 N N . ARG A 1 97 ? -14.023 -40.562 -21.219 1 93.69 97 ARG A N 1
ATOM 754 C CA . ARG A 1 97 ? -13.32 -41.656 -21.844 1 93.69 97 ARG A CA 1
ATOM 755 C C . ARG A 1 97 ? -13.578 -41.688 -23.359 1 93.69 97 ARG A C 1
ATOM 757 O O . ARG A 1 97 ? -12.859 -42.344 -24.109 1 93.69 97 ARG A O 1
ATOM 764 N N . ASN A 1 98 ? -14.617 -40.969 -23.797 1 92.88 98 ASN A N 1
ATOM 765 C CA . ASN A 1 98 ? -14.977 -40.969 -25.203 1 92.88 98 ASN A CA 1
ATOM 766 C C . ASN A 1 98 ? -14.305 -39.844 -25.969 1 92.88 98 ASN A C 1
ATOM 768 O O . ASN A 1 98 ? -14.602 -39.594 -27.141 1 92.88 98 ASN A O 1
ATOM 772 N N . ALA A 1 99 ? -13.352 -39.219 -25.328 1 96.44 99 ALA A N 1
ATOM 773 C CA . ALA A 1 99 ? -12.656 -38.125 -25.953 1 96.44 99 ALA A CA 1
ATOM 774 C C . ALA A 1 99 ? -11.641 -38.625 -26.984 1 96.44 99 ALA A C 1
ATOM 776 O O . ALA A 1 99 ? -11.219 -39.781 -26.938 1 96.44 99 ALA A O 1
ATOM 777 N N . THR A 1 100 ? -11.375 -37.75 -27.984 1 96.56 100 THR A N 1
ATOM 778 C CA . THR A 1 100 ? -10.367 -38.062 -28.984 1 96.56 100 THR A CA 1
ATOM 779 C C . THR A 1 100 ? -9.445 -36.875 -29.203 1 96.56 100 THR A C 1
ATOM 781 O O . THR A 1 100 ? -9.914 -35.719 -29.375 1 96.56 100 THR A O 1
ATOM 784 N N . LEU A 1 101 ? -8.164 -37.094 -29.062 1 97 101 LEU A N 1
ATOM 785 C CA . LEU A 1 101 ? -7.172 -36.125 -29.484 1 97 101 LEU A CA 1
ATOM 786 C C . LEU A 1 101 ? -6.762 -36.344 -30.938 1 97 101 LEU A C 1
ATOM 788 O O . LEU A 1 101 ? -6.211 -37.406 -31.281 1 97 101 LEU A O 1
ATOM 792 N N . LEU A 1 102 ? -7.012 -35.312 -31.781 1 95.62 102 LEU A N 1
ATOM 793 C CA . LEU A 1 102 ? -6.82 -35.5 -33.219 1 95.62 102 LEU A CA 1
ATOM 794 C C . LEU A 1 102 ? -5.832 -34.469 -33.75 1 95.62 102 LEU A C 1
ATOM 796 O O . LEU A 1 102 ? -5.996 -33.281 -33.562 1 95.62 102 LEU A O 1
ATOM 800 N N . PHE A 1 103 ? -4.73 -35 -34.344 1 96.25 103 PHE A N 1
ATOM 801 C CA . PHE A 1 103 ? -3.934 -34.188 -35.219 1 96.25 103 PHE A CA 1
ATOM 802 C C . PHE A 1 103 ? -4.598 -34.031 -36.594 1 96.25 103 PHE A C 1
ATOM 804 O O . PHE A 1 103 ? -4.367 -34.844 -37.469 1 96.25 103 PHE A O 1
ATOM 811 N N . ALA A 1 104 ? -5.332 -32.969 -36.75 1 93.56 104 ALA A N 1
ATOM 812 C CA . ALA A 1 104 ? -6.297 -32.844 -37.812 1 93.56 104 ALA A CA 1
ATOM 813 C C . ALA A 1 104 ? -5.598 -32.594 -39.156 1 93.56 104 ALA A C 1
ATOM 815 O O . ALA A 1 104 ? -4.406 -32.281 -39.188 1 93.56 104 ALA A O 1
ATOM 816 N N . SER A 1 105 ? -6.414 -32.75 -40.219 1 91.88 105 SER A N 1
ATOM 817 C CA . SER A 1 105 ? -5.887 -32.594 -41.562 1 91.88 105 SER A CA 1
ATOM 818 C C . SER A 1 105 ? -5.488 -31.141 -41.844 1 91.88 105 SER A C 1
ATOM 820 O O . SER A 1 105 ? -4.637 -30.891 -42.719 1 91.88 105 SER A O 1
ATOM 822 N N . ASP A 1 106 ? -6.066 -30.281 -41.125 1 91.5 106 ASP A N 1
ATOM 823 C CA . ASP A 1 106 ? -5.738 -28.875 -41.344 1 91.5 106 ASP A CA 1
ATOM 824 C C . ASP A 1 106 ? -4.508 -28.469 -40.531 1 91.5 106 ASP A C 1
ATOM 826 O O . ASP A 1 106 ? -4.066 -27.328 -40.594 1 91.5 106 ASP A O 1
ATOM 830 N N . GLY A 1 107 ? -3.992 -29.359 -39.719 1 92.25 107 GLY A N 1
ATOM 831 C CA . GLY A 1 107 ? -2.746 -29.109 -39 1 92.25 107 GLY A CA 1
ATOM 832 C C . GLY A 1 107 ? -2.947 -28.75 -37.531 1 92.25 107 GLY A C 1
ATOM 833 O O . GLY A 1 107 ? -1.98 -28.641 -36.781 1 92.25 107 GLY A O 1
ATOM 834 N N . ARG A 1 108 ? -4.125 -28.516 -37.094 1 93.88 108 ARG A N 1
ATOM 835 C CA . ARG A 1 108 ? -4.398 -28.172 -35.688 1 93.88 108 ARG A CA 1
ATOM 836 C C . ARG A 1 108 ? -4.445 -29.422 -34.812 1 93.88 108 ARG A C 1
ATOM 838 O O . ARG A 1 108 ? -4.801 -30.516 -35.281 1 93.88 108 ARG A O 1
ATOM 845 N N . LEU A 1 109 ? -4.047 -29.281 -33.625 1 95.75 109 LEU A N 1
ATOM 846 C CA . LEU A 1 109 ? -4.219 -30.328 -32.625 1 95.75 109 LEU A CA 1
ATOM 847 C C . LEU A 1 109 ? -5.449 -30.047 -31.766 1 95.75 109 LEU A C 1
ATOM 849 O O . LEU A 1 109 ? -5.461 -29.109 -30.984 1 95.75 109 LEU A O 1
ATOM 853 N N . VAL A 1 110 ? -6.492 -30.922 -31.953 1 96.38 110 VAL A N 1
ATOM 854 C CA . VAL A 1 110 ? -7.789 -30.578 -31.391 1 96.38 110 VAL A CA 1
ATOM 855 C C . VAL A 1 110 ? -8.289 -31.719 -30.5 1 96.38 110 VAL A C 1
ATOM 857 O O . VAL A 1 110 ? -7.992 -32.875 -30.766 1 96.38 110 VAL A O 1
ATOM 860 N N . LEU A 1 111 ? -8.914 -31.312 -29.5 1 96.31 111 LEU A N 1
ATOM 861 C CA . LEU A 1 111 ? -9.609 -32.25 -28.609 1 96.31 111 LEU A CA 1
ATOM 862 C C . LEU A 1 111 ? -11.102 -32.312 -28.953 1 96.31 111 LEU A C 1
ATOM 864 O O . LEU A 1 111 ? -11.766 -31.281 -29.047 1 96.31 111 LEU A O 1
ATOM 868 N N . GLN A 1 112 ? -11.562 -33.531 -29.125 1 95.56 112 GLN A N 1
ATOM 869 C CA . GLN A 1 112 ? -12.945 -33.719 -29.547 1 95.56 112 GLN A CA 1
ATOM 870 C C . GLN A 1 112 ? -13.695 -34.625 -28.594 1 95.56 112 GLN A C 1
ATOM 872 O O . GLN A 1 112 ? -13.094 -35.531 -28 1 95.56 112 GLN A O 1
ATOM 877 N N . MET A 1 113 ? -14.898 -34.281 -28.375 1 92.25 113 MET A N 1
ATOM 878 C CA . MET A 1 113 ? -15.883 -35.188 -27.766 1 92.25 113 MET A CA 1
ATOM 879 C C . MET A 1 113 ? -16.969 -35.562 -28.766 1 92.25 113 MET A C 1
ATOM 881 O O . MET A 1 113 ? -17.828 -34.75 -29.109 1 92.25 113 MET A O 1
ATOM 885 N N . GLY A 1 114 ? -16.984 -36.844 -29.125 1 85.44 114 GLY A N 1
ATOM 886 C CA . GLY A 1 114 ? -17.797 -37.156 -30.281 1 85.44 114 GLY A CA 1
ATOM 887 C C . GLY A 1 114 ? -17.391 -36.406 -31.531 1 85.44 114 GLY A C 1
ATOM 888 O O . GLY A 1 114 ? -16.234 -36.438 -31.953 1 85.44 114 GLY A O 1
ATOM 889 N N . GLN A 1 115 ? -18.312 -35.688 -32.125 1 83.69 115 GLN A N 1
ATOM 890 C CA . GLN A 1 115 ? -18.016 -34.906 -33.312 1 83.69 115 GLN A CA 1
ATOM 891 C C . GLN A 1 115 ? -17.781 -33.438 -33 1 83.69 115 GLN A C 1
ATOM 893 O O . GLN A 1 115 ? -17.453 -32.625 -33.875 1 83.69 115 GLN A O 1
ATOM 898 N N . GLU A 1 116 ? -17.812 -33.156 -31.719 1 90 116 GLU A N 1
ATOM 899 C CA . GLU A 1 116 ? -17.703 -31.75 -31.312 1 90 116 GLU A CA 1
ATOM 900 C C . GLU A 1 116 ? -16.312 -31.406 -30.812 1 90 116 GLU A C 1
ATOM 902 O O . GLU A 1 116 ? -15.75 -32.125 -29.984 1 90 116 GLU A O 1
ATOM 907 N N . GLN A 1 117 ? -15.781 -30.406 -31.438 1 86.69 117 GLN A N 1
ATOM 908 C CA . GLN A 1 117 ? -14.516 -29.891 -30.938 1 86.69 117 GLN A CA 1
ATOM 909 C C . GLN A 1 117 ? -14.711 -29.125 -29.625 1 86.69 117 GLN A C 1
ATOM 911 O O . GLN A 1 117 ? -15.414 -28.125 -29.578 1 86.69 117 GLN A O 1
ATOM 916 N N . VAL A 1 118 ? -13.992 -29.594 -28.625 1 88.19 118 VAL A N 1
ATOM 917 C CA . VAL A 1 118 ? -14.227 -29.016 -27.312 1 88.19 118 VAL A CA 1
ATOM 918 C C . VAL A 1 118 ? -13.055 -28.125 -26.922 1 88.19 118 VAL A C 1
ATOM 920 O O . VAL A 1 118 ? -13.18 -27.266 -26.047 1 88.19 118 VAL A O 1
ATOM 923 N N . ALA A 1 119 ? -11.883 -28.328 -27.547 1 93.75 119 ALA A N 1
ATOM 924 C CA . ALA A 1 119 ? -10.734 -27.469 -27.266 1 93.75 119 ALA A CA 1
ATOM 925 C C . ALA A 1 119 ? -9.68 -27.578 -28.359 1 93.75 119 ALA A C 1
ATOM 927 O O . ALA A 1 119 ? -9.656 -28.562 -29.109 1 93.75 119 ALA A O 1
ATOM 928 N N . VAL A 1 120 ? -8.945 -26.562 -28.5 1 94.44 120 VAL A N 1
ATOM 929 C CA . VAL A 1 120 ? -7.754 -26.562 -29.344 1 94.44 120 VAL A CA 1
ATOM 930 C C . VAL A 1 120 ? -6.5 -26.609 -28.469 1 94.44 120 VAL A C 1
ATOM 932 O O . VAL A 1 120 ? -6.266 -25.719 -27.656 1 94.44 120 VAL A O 1
ATOM 935 N N . VAL A 1 121 ? -5.715 -27.656 -28.578 1 94.69 121 VAL A N 1
ATOM 936 C CA . VAL A 1 121 ? -4.496 -27.812 -27.797 1 94.69 121 VAL A CA 1
ATOM 937 C C . VAL A 1 121 ? -3.379 -26.969 -28.406 1 94.69 121 VAL A C 1
ATOM 939 O O . VAL A 1 121 ? -2.639 -26.297 -27.672 1 94.69 121 VAL A O 1
ATOM 942 N N . ALA A 1 122 ? -3.227 -26.984 -29.672 1 93 122 ALA A N 1
ATOM 943 C CA . ALA A 1 122 ? -2.229 -26.188 -30.391 1 93 122 ALA A CA 1
ATOM 944 C C . ALA A 1 122 ? -2.822 -25.562 -31.641 1 93 122 ALA A C 1
ATOM 946 O O . ALA A 1 122 ? -3.359 -26.266 -32.5 1 93 122 ALA A O 1
ATOM 947 N N . GLU A 1 123 ? -2.693 -24.203 -31.688 1 89.31 123 GLU A N 1
ATOM 948 C CA . GLU A 1 123 ? -3.064 -23.5 -32.906 1 89.31 123 GLU A CA 1
ATOM 949 C C . GLU A 1 123 ? -1.95 -23.578 -33.938 1 89.31 123 GLU A C 1
ATOM 951 O O . GLU A 1 123 ? -1.195 -22.625 -34.125 1 89.31 123 GLU A O 1
ATOM 956 N N . SER A 1 124 ? -1.921 -24.672 -34.656 1 90.06 124 SER A N 1
ATOM 957 C CA . SER A 1 124 ? -0.816 -24.984 -35.562 1 90.06 124 SER A CA 1
ATOM 958 C C . SER A 1 124 ? -1.311 -25.188 -36.969 1 90.06 124 SER A C 1
ATOM 960 O O . SER A 1 124 ? -0.873 -26.125 -37.656 1 90.06 124 SER A O 1
ATOM 962 N N . SER A 1 125 ? -2.16 -24.297 -37.312 1 86.81 125 SER A N 1
ATOM 963 C CA . SER A 1 125 ? -2.691 -24.422 -38.656 1 86.81 125 SER A CA 1
ATOM 964 C C . SER A 1 125 ? -1.573 -24.438 -39.688 1 86.81 125 SER A C 1
ATOM 966 O O . SER A 1 125 ? -0.637 -23.641 -39.594 1 86.81 125 SER A O 1
ATOM 968 N N . GLY A 1 126 ? -1.723 -25.359 -40.594 1 86.94 126 GLY A N 1
ATOM 969 C CA . GLY A 1 126 ? -0.742 -25.453 -41.656 1 86.94 126 GLY A CA 1
ATOM 970 C C . GLY A 1 126 ? 0.44 -26.328 -41.312 1 86.94 126 GLY A C 1
ATOM 971 O O . GLY A 1 126 ? 1.371 -26.469 -42.125 1 86.94 126 GLY A O 1
ATOM 972 N N . SER A 1 127 ? 0.337 -27 -40.219 1 91.94 127 SER A N 1
ATOM 973 C CA . SER A 1 127 ? 1.426 -27.875 -39.812 1 91.94 127 SER A CA 1
ATOM 974 C C . SER A 1 127 ? 1.432 -29.156 -40.625 1 91.94 127 SER A C 1
ATOM 976 O O . SER A 1 127 ? 0.431 -29.5 -41.25 1 91.94 127 SER A O 1
ATOM 978 N N . ALA A 1 128 ? 2.605 -29.906 -40.594 1 93.25 128 ALA A N 1
ATOM 979 C CA . ALA A 1 128 ? 2.771 -31.094 -41.438 1 93.25 128 ALA A CA 1
ATOM 980 C C . ALA A 1 128 ? 3.02 -32.344 -40.594 1 93.25 128 ALA A C 1
ATOM 982 O O . ALA A 1 128 ? 2.619 -33.438 -40.969 1 93.25 128 ALA A O 1
ATOM 983 N N . SER A 1 129 ? 3.648 -32.156 -39.531 1 95.12 129 SER A N 1
ATOM 984 C CA . SER A 1 129 ? 4.016 -33.281 -38.688 1 95.12 129 SER A CA 1
ATOM 985 C C . SER A 1 129 ? 4.301 -32.844 -37.25 1 95.12 129 SER A C 1
ATOM 987 O O . SER A 1 129 ? 4.34 -31.641 -36.969 1 95.12 129 SER A O 1
ATOM 989 N N . ALA A 1 130 ? 4.402 -33.781 -36.375 1 96.62 130 ALA A N 1
ATOM 990 C CA . ALA A 1 130 ? 4.73 -33.5 -34.969 1 96.62 130 ALA A CA 1
ATOM 991 C C . ALA A 1 130 ? 5.684 -34.562 -34.406 1 96.62 130 ALA A C 1
ATOM 993 O O . ALA A 1 130 ? 5.914 -35.594 -35.031 1 96.62 130 ALA A O 1
ATOM 994 N N . SER A 1 131 ? 6.359 -34.156 -33.312 1 96.75 131 SER A N 1
ATOM 995 C CA . SER A 1 131 ? 7.277 -35.094 -32.656 1 96.75 131 SER A CA 1
ATOM 996 C C . SER A 1 131 ? 7.262 -34.938 -31.156 1 96.75 131 SER A C 1
ATOM 998 O O . SER A 1 131 ? 7.234 -33.812 -30.656 1 96.75 131 SER A O 1
ATOM 1000 N N . MET A 1 132 ? 7.219 -36.062 -30.484 1 97.12 132 MET A N 1
ATOM 1001 C CA . MET A 1 132 ? 7.598 -36.094 -29.078 1 97.12 132 MET A CA 1
ATOM 1002 C C . MET A 1 132 ? 9.102 -36.281 -28.922 1 97.12 132 MET A C 1
ATOM 1004 O O . MET A 1 132 ? 9.625 -37.375 -29.109 1 97.12 132 MET A O 1
ATOM 1008 N N . LEU A 1 133 ? 9.75 -35.219 -28.469 1 96.06 133 LEU A N 1
ATOM 1009 C CA . LEU A 1 133 ? 11.211 -35.219 -28.453 1 96.06 133 LEU A CA 1
ATOM 1010 C C . LEU A 1 133 ? 11.734 -35.844 -27.172 1 96.06 133 LEU A C 1
ATOM 1012 O O . LEU A 1 133 ? 11.039 -35.875 -26.156 1 96.06 133 LEU A O 1
ATOM 1016 N N . ASN A 1 134 ? 12.977 -36.281 -27.234 1 94.62 134 ASN A N 1
ATOM 1017 C CA . ASN A 1 134 ? 13.625 -36.875 -26.062 1 94.62 134 ASN A CA 1
ATOM 1018 C C . ASN A 1 134 ? 13.891 -35.812 -25 1 94.62 134 ASN A C 1
ATOM 1020 O O . ASN A 1 134 ? 14.18 -36.156 -23.844 1 94.62 134 ASN A O 1
ATOM 1024 N N . SER A 1 135 ? 13.773 -34.562 -25.344 1 93.94 135 SER A N 1
ATOM 1025 C CA . SER A 1 135 ? 13.938 -33.469 -24.391 1 93.94 135 SER A CA 1
ATOM 1026 C C . SER A 1 135 ? 12.664 -33.25 -23.562 1 93.94 135 SER A C 1
ATOM 1028 O O . SER A 1 135 ? 12.656 -32.469 -22.625 1 93.94 135 SER A O 1
ATOM 1030 N N . GLY A 1 136 ? 11.672 -33.938 -23.938 1 95.88 136 GLY A N 1
ATOM 1031 C CA . GLY A 1 136 ? 10.391 -33.781 -23.281 1 95.88 136 GLY A CA 1
ATOM 1032 C C . GLY A 1 136 ? 9.477 -32.781 -23.953 1 95.88 136 GLY A C 1
ATOM 1033 O O . GLY A 1 136 ? 8.32 -32.594 -23.547 1 95.88 136 GLY A O 1
ATOM 1034 N N . ASN A 1 137 ? 9.953 -32.125 -24.969 1 96.94 137 ASN A N 1
ATOM 1035 C CA . ASN A 1 137 ? 9.172 -31.141 -25.719 1 96.94 137 ASN A CA 1
ATOM 1036 C C . ASN A 1 137 ? 8.344 -31.797 -26.812 1 96.94 137 ASN A C 1
ATOM 1038 O O . ASN A 1 137 ? 8.844 -32.656 -27.547 1 96.94 137 ASN A O 1
ATOM 1042 N N . PHE A 1 138 ? 7.086 -31.484 -26.859 1 97.06 138 PHE A N 1
ATOM 1043 C CA . PHE A 1 138 ? 6.273 -31.828 -28.031 1 97.06 138 PHE A CA 1
ATOM 1044 C C . PHE A 1 138 ? 6.27 -30.703 -29.047 1 97.06 138 PHE A C 1
ATOM 1046 O O . PHE A 1 138 ? 5.934 -29.562 -28.719 1 97.06 138 PHE A O 1
ATOM 1053 N N . VAL A 1 139 ? 6.625 -31.062 -30.281 1 96.88 139 VAL A N 1
ATOM 1054 C CA . VAL A 1 139 ? 6.855 -30 -31.266 1 96.88 139 VAL A CA 1
ATOM 1055 C C . VAL A 1 139 ? 6.043 -30.281 -32.531 1 96.88 139 VAL A C 1
ATOM 1057 O O . VAL A 1 139 ? 5.961 -31.438 -32.969 1 96.88 139 VAL A O 1
ATOM 1060 N N . ILE A 1 140 ? 5.453 -29.25 -33.062 1 96.56 140 ILE A N 1
ATOM 1061 C CA . ILE A 1 140 ? 4.715 -29.328 -34.312 1 96.56 140 ILE A CA 1
ATOM 1062 C C . ILE A 1 140 ? 5.445 -28.531 -35.406 1 96.56 140 ILE A C 1
ATOM 1064 O O . ILE A 1 140 ? 5.836 -27.375 -35.156 1 96.56 140 ILE A O 1
ATOM 1068 N N . TYR A 1 141 ? 5.535 -29.25 -36.562 1 96 141 TYR A N 1
ATOM 1069 C CA . TYR A 1 141 ? 6.348 -28.672 -37.656 1 96 141 TYR A CA 1
ATOM 1070 C C . TYR A 1 141 ? 5.488 -28.312 -38.844 1 96 141 TYR A C 1
ATOM 1072 O O . TYR A 1 141 ? 4.461 -28.938 -39.094 1 96 141 TYR A O 1
ATOM 1080 N N . ASN A 1 142 ? 6.016 -27.328 -39.531 1 93.88 142 ASN A N 1
ATOM 1081 C CA . ASN A 1 142 ? 5.469 -27.109 -40.875 1 93.88 142 ASN A CA 1
ATOM 1082 C C . ASN A 1 142 ? 6.152 -28 -41.906 1 93.88 142 ASN A C 1
ATOM 1084 O O . ASN A 1 142 ? 6.934 -28.891 -41.562 1 93.88 142 ASN A O 1
ATOM 1088 N N . SER A 1 143 ? 5.777 -27.703 -43.156 1 90.88 143 SER A N 1
ATOM 1089 C CA . SER A 1 143 ? 6.297 -28.531 -44.25 1 90.88 143 SER A CA 1
ATOM 1090 C C . SER A 1 143 ? 7.793 -28.328 -44.438 1 90.88 143 SER A C 1
ATOM 1092 O O . SER A 1 143 ? 8.492 -29.203 -44.938 1 90.88 143 SER A O 1
ATOM 1094 N N . ASP A 1 144 ? 8.32 -27.141 -44 1 91.75 144 ASP A N 1
ATOM 1095 C CA . ASP A 1 144 ? 9.734 -26.812 -44.125 1 91.75 144 ASP A CA 1
ATOM 1096 C C . ASP A 1 144 ? 10.508 -27.25 -42.875 1 91.75 144 ASP A C 1
ATOM 1098 O O . ASP A 1 144 ? 11.664 -26.859 -42.688 1 91.75 144 ASP A O 1
ATOM 1102 N N . GLN A 1 145 ? 9.773 -27.938 -42.031 1 89.94 145 GLN A N 1
ATOM 1103 C CA . GLN A 1 145 ? 10.352 -28.469 -40.812 1 89.94 145 GLN A CA 1
ATOM 1104 C C . GLN A 1 145 ? 10.672 -27.359 -39.812 1 89.94 145 GLN A C 1
ATOM 1106 O O . GLN A 1 145 ? 11.492 -27.531 -38.906 1 89.94 145 GLN A O 1
ATOM 1111 N N . GLY A 1 146 ? 10.062 -26.25 -40.062 1 93.38 146 GLY A N 1
ATOM 1112 C CA . GLY A 1 146 ? 10.094 -25.203 -39.062 1 93.38 146 GLY A CA 1
ATOM 1113 C C . GLY A 1 146 ? 9.117 -25.438 -37.938 1 93.38 146 GLY A C 1
ATOM 1114 O O . GLY A 1 146 ? 8 -25.906 -38.156 1 93.38 146 GLY A O 1
ATOM 1115 N N . ILE A 1 147 ? 9.578 -25.109 -36.75 1 94 147 ILE A N 1
ATOM 1116 C CA . ILE A 1 147 ? 8.711 -25.281 -35.562 1 94 147 ILE A CA 1
ATOM 1117 C C . ILE A 1 147 ? 7.637 -24.188 -35.562 1 94 147 ILE A C 1
ATOM 1119 O O . ILE A 1 147 ? 7.949 -23 -35.594 1 94 147 ILE A O 1
ATOM 1123 N N . ILE A 1 148 ? 6.395 -24.547 -35.438 1 93.75 148 ILE A N 1
ATOM 1124 C CA . ILE A 1 148 ? 5.305 -23.578 -35.438 1 93.75 148 ILE A CA 1
ATOM 1125 C C . ILE A 1 148 ? 4.684 -23.516 -34.031 1 93.75 148 ILE A C 1
ATOM 1127 O O . ILE A 1 148 ? 4.062 -22.516 -33.688 1 93.75 148 ILE A O 1
ATOM 1131 N N . TRP A 1 149 ? 4.809 -24.609 -33.344 1 95.88 149 TRP A N 1
ATOM 1132 C CA . TRP A 1 149 ? 4.305 -24.688 -31.984 1 95.88 149 TRP A CA 1
ATOM 1133 C C . TRP A 1 149 ? 5.109 -25.703 -31.172 1 95.88 149 TRP A C 1
ATOM 1135 O O . TRP A 1 149 ? 5.582 -26.703 -31.703 1 95.88 149 TRP A O 1
ATOM 1145 N N . GLN A 1 150 ? 5.23 -25.453 -29.891 1 96.06 150 GLN A N 1
ATOM 1146 C CA . GLN A 1 150 ? 5.883 -26.391 -28.984 1 96.06 150 GLN A CA 1
ATOM 1147 C C . GLN A 1 150 ? 5.348 -26.25 -27.562 1 96.06 150 GLN A C 1
ATOM 1149 O O . GLN A 1 150 ? 5.023 -25.156 -27.125 1 96.06 150 GLN A O 1
ATOM 1154 N N . SER A 1 151 ? 5.27 -27.297 -26.844 1 96.88 151 SER A N 1
ATOM 1155 C CA . SER A 1 151 ? 4.664 -27.328 -25.516 1 96.88 151 SER A CA 1
ATOM 1156 C C . SER A 1 151 ? 5.387 -26.391 -24.562 1 96.88 151 SER A C 1
ATOM 1158 O O . SER A 1 151 ? 4.758 -25.547 -23.922 1 96.88 151 SER A O 1
ATOM 1160 N N . PHE A 1 152 ? 6.66 -26.375 -24.531 1 96.56 152 PHE A N 1
ATOM 1161 C CA . PHE A 1 152 ? 7.391 -25.625 -23.516 1 96.56 152 PHE A CA 1
ATOM 1162 C C . PHE A 1 152 ? 7.695 -24.203 -23.984 1 96.56 152 PHE A C 1
ATOM 1164 O O . PHE A 1 152 ? 8.398 -23.453 -23.312 1 96.56 152 PHE A O 1
ATOM 1171 N N . GLY A 1 153 ? 7.102 -23.891 -25.141 1 94.81 153 GLY A N 1
ATOM 1172 C CA . GLY A 1 153 ? 6.887 -22.484 -25.406 1 94.81 153 GLY A CA 1
ATOM 1173 C C . GLY A 1 153 ? 5.84 -21.844 -24.516 1 94.81 153 GLY A C 1
ATOM 1174 O O . GLY A 1 153 ? 5.777 -20.625 -24.391 1 94.81 153 GLY A O 1
ATOM 1175 N N . HIS A 1 154 ? 5.062 -22.75 -23.922 1 94.38 154 HIS A N 1
ATOM 1176 C CA . HIS A 1 154 ? 4.023 -22.406 -22.953 1 94.38 154 HIS A CA 1
ATOM 1177 C C . HIS A 1 154 ? 4.098 -23.312 -21.719 1 94.38 154 HIS A C 1
ATOM 1179 O O . HIS A 1 154 ? 3.162 -24.062 -21.438 1 94.38 154 HIS A O 1
ATOM 1185 N N . PRO A 1 155 ? 5.113 -23.078 -21.016 1 97.31 155 PRO A N 1
ATOM 1186 C CA . PRO A 1 155 ? 5.27 -23.984 -19.875 1 97.31 155 PRO A CA 1
ATOM 1187 C C . PRO A 1 155 ? 4.156 -23.828 -18.844 1 97.31 155 PRO A C 1
ATOM 1189 O O . PRO A 1 155 ? 3.463 -22.812 -18.828 1 97.31 155 PRO A O 1
ATOM 1192 N N . THR A 1 156 ? 3.928 -24.859 -18.016 1 98.06 156 THR A N 1
ATOM 1193 C CA . THR A 1 156 ? 2.939 -24.812 -16.953 1 98.06 156 THR A CA 1
ATOM 1194 C C . THR A 1 156 ? 3.617 -24.625 -15.594 1 98.06 156 THR A C 1
ATOM 1196 O O . THR A 1 156 ? 3.891 -23.5 -15.172 1 98.06 156 THR A O 1
ATOM 1199 N N . ASP A 1 157 ? 4.062 -25.766 -14.906 1 98.56 157 ASP A N 1
ATOM 1200 C CA . ASP A 1 157 ? 4.684 -25.625 -13.594 1 98.56 157 ASP A CA 1
ATOM 1201 C C . ASP A 1 157 ? 6.086 -26.234 -13.586 1 98.56 157 ASP A C 1
ATOM 1203 O O . ASP A 1 157 ? 6.762 -26.234 -12.555 1 98.56 157 ASP A O 1
ATOM 1207 N N . THR A 1 158 ? 6.559 -26.703 -14.75 1 98.31 158 THR A N 1
ATOM 1208 C CA . THR A 1 158 ? 7.762 -27.531 -14.766 1 98.31 158 THR A CA 1
ATOM 1209 C C . THR A 1 158 ? 8.695 -27.109 -15.898 1 98.31 158 THR A C 1
ATOM 1211 O O . THR A 1 158 ? 8.234 -26.703 -16.969 1 98.31 158 THR A O 1
ATOM 1214 N N . LEU A 1 159 ? 9.953 -27.234 -15.625 1 98.25 159 LEU A N 1
ATOM 1215 C CA . LEU A 1 159 ? 10.992 -27.188 -16.656 1 98.25 159 LEU A CA 1
ATOM 1216 C C . LEU A 1 159 ? 11.781 -28.484 -16.703 1 98.25 159 LEU A C 1
ATOM 1218 O O . LEU A 1 159 ? 12.109 -29.047 -15.656 1 98.25 159 LEU A O 1
ATOM 1222 N N . LEU A 1 160 ? 12.031 -28.844 -17.875 1 97.75 160 LEU A N 1
ATOM 1223 C CA . LEU A 1 160 ? 12.922 -29.984 -18.094 1 97.75 160 LEU A CA 1
ATOM 1224 C C . LEU A 1 160 ? 14.305 -29.516 -18.531 1 97.75 160 LEU A C 1
ATOM 1226 O O . LEU A 1 160 ? 14.477 -28.359 -18.938 1 97.75 160 LEU A O 1
ATOM 1230 N N . PRO A 1 161 ? 15.281 -30.453 -18.391 1 96.06 161 PRO A N 1
ATOM 1231 C CA . PRO A 1 161 ? 16.625 -30.031 -18.797 1 96.06 161 PRO A CA 1
ATOM 1232 C C . PRO A 1 161 ? 16.656 -29.5 -20.234 1 96.06 161 PRO A C 1
ATOM 1234 O O . PRO A 1 161 ? 15.961 -30.016 -21.109 1 96.06 161 PRO A O 1
ATOM 1237 N N . SER A 1 162 ? 17.469 -28.438 -20.422 1 92.69 162 SER A N 1
ATOM 1238 C CA . SER A 1 162 ? 17.703 -27.75 -21.688 1 92.69 162 SER A CA 1
ATOM 1239 C C . SER A 1 162 ? 16.625 -26.703 -21.969 1 92.69 162 SER A C 1
ATOM 1241 O O . SER A 1 162 ? 16.703 -25.984 -22.953 1 92.69 162 SER A O 1
ATOM 1243 N N . GLN A 1 163 ? 15.609 -26.703 -21.188 1 94.75 163 GLN A N 1
ATOM 1244 C CA . GLN A 1 163 ? 14.578 -25.672 -21.344 1 94.75 163 GLN A CA 1
ATOM 1245 C C . GLN A 1 163 ? 14.953 -24.406 -20.594 1 94.75 163 GLN A C 1
ATOM 1247 O O . GLN A 1 163 ? 15.82 -24.422 -19.719 1 94.75 163 GLN A O 1
ATOM 1252 N N . ARG A 1 164 ? 14.281 -23.312 -21 1 93.44 164 ARG A N 1
ATOM 1253 C CA . ARG A 1 164 ? 14.594 -22.031 -20.391 1 93.44 164 ARG A CA 1
ATOM 1254 C C . ARG A 1 164 ? 13.336 -21.203 -20.188 1 93.44 164 ARG A C 1
ATOM 1256 O O . ARG A 1 164 ? 12.297 -21.469 -20.812 1 93.44 164 ARG A O 1
ATOM 1263 N N . LEU A 1 165 ? 13.406 -20.297 -19.266 1 95 165 LEU A N 1
ATOM 1264 C CA . LEU A 1 165 ? 12.406 -19.234 -19.109 1 95 165 LEU A CA 1
ATOM 1265 C C . LEU A 1 165 ? 12.945 -17.891 -19.578 1 95 165 LEU A C 1
ATOM 1267 O O . LEU A 1 165 ? 13.945 -17.406 -19.047 1 95 165 LEU A O 1
ATOM 1271 N N . VAL A 1 166 ? 12.258 -17.344 -20.594 1 92.62 166 VAL A N 1
ATOM 1272 C CA . VAL A 1 166 ? 12.719 -16.062 -21.125 1 92.62 166 VAL A CA 1
ATOM 1273 C C . VAL A 1 166 ? 12.016 -14.914 -20.391 1 92.62 166 VAL A C 1
ATOM 1275 O O . VAL A 1 166 ? 11.055 -15.133 -19.656 1 92.62 166 VAL A O 1
ATOM 1278 N N . ALA A 1 167 ? 12.508 -13.727 -20.656 1 91.5 167 ALA A N 1
ATOM 1279 C CA . ALA A 1 167 ? 11.922 -12.555 -20.016 1 91.5 167 ALA A CA 1
ATOM 1280 C C . ALA A 1 167 ? 10.438 -12.438 -20.328 1 91.5 167 ALA A C 1
ATOM 1282 O O . ALA A 1 167 ? 10.023 -12.586 -21.484 1 91.5 167 ALA A O 1
ATOM 1283 N N . GLY A 1 168 ? 9.672 -12.242 -19.266 1 92 168 GLY A N 1
ATOM 1284 C CA . GLY A 1 168 ? 8.234 -12.102 -19.438 1 92 168 GLY A CA 1
ATOM 1285 C C . GLY A 1 168 ? 7.484 -13.406 -19.266 1 92 168 GLY A C 1
ATOM 1286 O O . GLY A 1 168 ? 6.254 -13.406 -19.188 1 92 168 GLY A O 1
ATOM 1287 N N . GLN A 1 169 ? 8.18 -14.516 -19.203 1 94.75 169 GLN A N 1
ATOM 1288 C CA . GLN A 1 169 ? 7.543 -15.812 -19.031 1 94.75 169 GLN A CA 1
ATOM 1289 C C . GLN A 1 169 ? 7.578 -16.234 -17.562 1 94.75 169 GLN A C 1
ATOM 1291 O O . GLN A 1 169 ? 8.352 -15.695 -16.766 1 94.75 169 GLN A O 1
ATOM 1296 N N . GLY A 1 170 ? 6.664 -17.172 -17.266 1 97.38 170 GLY A N 1
ATOM 1297 C CA . GLY A 1 170 ? 6.641 -17.672 -15.891 1 97.38 170 GLY A CA 1
ATOM 1298 C C . GLY A 1 170 ? 6.039 -19.047 -15.773 1 97.38 170 GLY A C 1
ATOM 1299 O O . GLY A 1 170 ? 5.508 -19.594 -16.75 1 97.38 170 GLY A O 1
ATOM 1300 N N . LEU A 1 171 ? 6.238 -19.641 -14.664 1 98.69 171 LEU A N 1
ATOM 1301 C CA . LEU A 1 171 ? 5.602 -20.875 -14.258 1 98.69 171 LEU A CA 1
ATOM 1302 C C . LEU A 1 171 ? 4.535 -20.625 -13.195 1 98.69 171 LEU A C 1
ATOM 1304 O O . LEU A 1 171 ? 4.73 -19.797 -12.305 1 98.69 171 LEU A O 1
ATOM 1308 N N . PHE A 1 172 ? 3.432 -21.297 -13.32 1 98.69 172 PHE A N 1
ATOM 1309 C CA . PHE A 1 172 ? 2.398 -21.297 -12.289 1 98.69 172 PHE A CA 1
ATOM 1310 C C . PHE A 1 172 ? 2.309 -22.656 -11.609 1 98.69 172 PHE A C 1
ATOM 1312 O O . PHE A 1 172 ? 2.385 -23.703 -12.273 1 98.69 172 PHE A O 1
ATOM 1319 N N . SER A 1 173 ? 2.189 -22.641 -10.375 1 98.56 173 SER A N 1
ATOM 1320 C CA . SER A 1 173 ? 1.987 -23.906 -9.672 1 98.56 173 SER A CA 1
ATOM 1321 C C . SER A 1 173 ? 0.674 -24.562 -10.078 1 98.56 173 SER A C 1
ATOM 1323 O O . SER A 1 173 ? -0.182 -23.922 -10.695 1 98.56 173 SER A O 1
ATOM 1325 N N . SER A 1 174 ? 0.614 -25.844 -9.789 1 97.56 174 SER A N 1
ATOM 1326 C CA . SER A 1 174 ? -0.68 -26.516 -9.852 1 97.56 174 SER A CA 1
ATOM 1327 C C . SER A 1 174 ? -1.486 -26.281 -8.578 1 97.56 174 SER A C 1
ATOM 1329 O O . SER A 1 174 ? -0.951 -25.797 -7.578 1 97.56 174 SER A O 1
ATOM 1331 N N . ILE A 1 175 ? -2.811 -26.578 -8.641 1 95.25 175 ILE A N 1
ATOM 1332 C CA . ILE A 1 175 ? -3.664 -26.453 -7.461 1 95.25 175 ILE A CA 1
ATOM 1333 C C . ILE A 1 175 ? -3.174 -27.406 -6.375 1 95.25 175 ILE A C 1
ATOM 1335 O O . ILE A 1 175 ? -3.123 -27.047 -5.199 1 95.25 175 ILE A O 1
ATOM 1339 N N . SER A 1 176 ? -2.844 -28.641 -6.789 1 93.31 176 SER A N 1
ATOM 1340 C CA . SER A 1 176 ? -2.309 -29.688 -5.93 1 93.31 176 SER A CA 1
ATOM 1341 C C . SER A 1 176 ? -1.492 -30.703 -6.734 1 93.31 176 SER A C 1
ATOM 1343 O O . SER A 1 176 ? -1.333 -30.547 -7.945 1 93.31 176 SER A O 1
ATOM 1345 N N . ASP A 1 177 ? -1.028 -31.688 -6.031 1 90 177 ASP A N 1
ATOM 1346 C CA . ASP A 1 177 ? -0.245 -32.719 -6.711 1 90 177 ASP A CA 1
ATOM 1347 C C . ASP A 1 177 ? -1.123 -33.562 -7.641 1 90 177 ASP A C 1
ATOM 1349 O O . ASP A 1 177 ? -0.623 -34.188 -8.57 1 90 177 ASP A O 1
ATOM 1353 N N . THR A 1 178 ? -2.395 -33.5 -7.434 1 90.19 178 THR A N 1
ATOM 1354 C CA . THR A 1 178 ? -3.293 -34.344 -8.203 1 90.19 178 THR A CA 1
ATOM 1355 C C . THR A 1 178 ? -4.18 -33.5 -9.117 1 90.19 178 THR A C 1
ATOM 1357 O O . THR A 1 178 ? -4.879 -34.062 -9.977 1 90.19 178 THR A O 1
ATOM 1360 N N . GLN A 1 179 ? -4.168 -32.281 -8.914 1 94 179 GLN A N 1
ATOM 1361 C CA . GLN A 1 179 ? -4.922 -31.344 -9.758 1 94 179 GLN A CA 1
ATOM 1362 C C . GLN A 1 179 ? -3.996 -30.344 -10.445 1 94 179 GLN A C 1
ATOM 1364 O O . GLN A 1 179 ? -3.551 -29.375 -9.82 1 94 179 GLN A O 1
ATOM 1369 N N . HIS A 1 180 ? -3.891 -30.422 -11.727 1 96.75 180 HIS A N 1
ATOM 1370 C CA . HIS A 1 180 ? -2.828 -29.719 -12.445 1 96.75 180 HIS A CA 1
ATOM 1371 C C . HIS A 1 180 ? -3.309 -28.375 -12.953 1 96.75 180 HIS A C 1
ATOM 1373 O O . HIS A 1 180 ? -2.543 -27.641 -13.586 1 96.75 180 HIS A O 1
ATOM 1379 N N . SER A 1 181 ? -4.566 -28.016 -12.625 1 97 181 SER A N 1
ATOM 1380 C CA . SER A 1 181 ? -5.023 -26.688 -12.961 1 97 181 SER A CA 1
ATOM 1381 C C . SER A 1 181 ? -4.148 -25.609 -12.312 1 97 181 SER A C 1
ATOM 1383 O O . SER A 1 181 ? -3.396 -25.906 -11.383 1 97 181 SER A O 1
ATOM 1385 N N . THR A 1 182 ? -4.285 -24.391 -12.867 1 97.62 182 THR A N 1
ATOM 1386 C CA . THR A 1 182 ? -3.418 -23.312 -12.422 1 97.62 182 THR A CA 1
ATOM 1387 C C . THR A 1 182 ? -3.619 -23.031 -10.938 1 97.62 182 THR A C 1
ATOM 1389 O O . THR A 1 182 ? -4.746 -22.828 -10.484 1 97.62 182 THR A O 1
ATOM 1392 N N . GLY A 1 183 ? -2.51 -23.031 -10.219 1 97.12 183 GLY A N 1
ATOM 1393 C CA . GLY A 1 183 ? -2.529 -22.75 -8.789 1 97.12 183 GLY A CA 1
ATOM 1394 C C . GLY A 1 183 ? -2.26 -21.281 -8.477 1 97.12 183 GLY A C 1
ATOM 1395 O O . GLY A 1 183 ? -2.492 -20.406 -9.312 1 97.12 183 GLY A O 1
ATOM 1396 N N . ILE A 1 184 ? -1.77 -21 -7.195 1 96.38 184 ILE A N 1
ATOM 1397 C CA . ILE A 1 184 ? -1.819 -19.625 -6.723 1 96.38 184 ILE A CA 1
ATOM 1398 C C . ILE A 1 184 ? -0.404 -19.062 -6.621 1 96.38 184 ILE A C 1
ATOM 1400 O O . ILE A 1 184 ? -0.203 -17.953 -6.109 1 96.38 184 ILE A O 1
ATOM 1404 N N . PHE A 1 185 ? 0.576 -19.828 -7.121 1 98.31 185 PHE A N 1
ATOM 1405 C CA . PHE A 1 185 ? 1.943 -19.344 -7.004 1 98.31 185 PHE A CA 1
ATOM 1406 C C . PHE A 1 185 ? 2.564 -19.141 -8.383 1 98.31 185 PHE A C 1
ATOM 1408 O O . PHE A 1 185 ? 2.311 -19.922 -9.305 1 98.31 185 PHE A O 1
ATOM 1415 N N . LEU A 1 186 ? 3.396 -18.156 -8.477 1 98.69 186 LEU A N 1
ATOM 1416 C CA . LEU A 1 186 ? 4.023 -17.766 -9.734 1 98.69 186 LEU A CA 1
ATOM 1417 C C . LEU A 1 186 ? 5.535 -17.641 -9.57 1 98.69 186 LEU A C 1
ATOM 1419 O O . LEU A 1 186 ? 6.012 -17.062 -8.586 1 98.69 186 LEU A O 1
ATOM 1423 N N . LEU A 1 187 ? 6.281 -18.219 -10.406 1 98.69 187 LEU A N 1
ATOM 1424 C CA . LEU A 1 187 ? 7.691 -17.938 -10.648 1 98.69 187 LEU A CA 1
ATOM 1425 C C . LEU A 1 187 ? 7.879 -17.266 -12 1 98.69 187 LEU A C 1
ATOM 1427 O O . LEU A 1 187 ? 7.512 -17.828 -13.039 1 98.69 187 LEU A O 1
ATOM 1431 N N . THR A 1 188 ? 8.492 -16.078 -12.023 1 96.94 188 THR A N 1
ATOM 1432 C CA . THR A 1 188 ? 8.531 -15.367 -13.297 1 96.94 188 THR A CA 1
ATOM 1433 C C . THR A 1 188 ? 9.914 -14.773 -13.539 1 96.94 188 THR A C 1
ATOM 1435 O O . THR A 1 188 ? 10.562 -14.305 -12.602 1 96.94 188 THR A O 1
ATOM 1438 N N . MET A 1 189 ? 10.375 -14.867 -14.781 1 95.44 189 MET A N 1
ATOM 1439 C CA . MET A 1 189 ? 11.539 -14.133 -15.25 1 95.44 189 MET A CA 1
ATOM 1440 C C . MET A 1 189 ? 11.148 -12.727 -15.703 1 95.44 189 MET A C 1
ATOM 1442 O O . MET A 1 189 ? 10.664 -12.547 -16.828 1 95.44 189 MET A O 1
ATOM 1446 N N . GLN A 1 190 ? 11.469 -11.789 -14.875 1 93 190 GLN A N 1
ATOM 1447 C CA . GLN A 1 190 ? 10.969 -10.445 -15.117 1 93 190 GLN A CA 1
ATOM 1448 C C . GLN A 1 190 ? 11.82 -9.719 -16.156 1 93 190 GLN A C 1
ATOM 1450 O O . GLN A 1 190 ? 12.969 -10.094 -16.406 1 93 190 GLN A O 1
ATOM 1455 N N . GLY A 1 191 ? 11.219 -8.68 -16.703 1 89.81 191 GLY A N 1
ATOM 1456 C CA . GLY A 1 191 ? 11.906 -7.879 -17.703 1 89.81 191 GLY A CA 1
ATOM 1457 C C . GLY A 1 191 ? 13.125 -7.156 -17.141 1 89.81 191 GLY A C 1
ATOM 1458 O O . GLY A 1 191 ? 14.031 -6.801 -17.891 1 89.81 191 GLY A O 1
ATOM 1459 N N . ASP A 1 192 ? 13.18 -6.992 -15.828 1 87.25 192 ASP A N 1
ATOM 1460 C CA . ASP A 1 192 ? 14.305 -6.297 -15.219 1 87.25 192 ASP A CA 1
ATOM 1461 C C . ASP A 1 192 ? 15.469 -7.254 -14.945 1 87.25 192 ASP A C 1
ATOM 1463 O O . ASP A 1 192 ? 16.484 -6.855 -14.383 1 87.25 192 ASP A O 1
ATOM 1467 N N . GLY A 1 193 ? 15.25 -8.523 -15.273 1 89.62 193 GLY A N 1
ATOM 1468 C CA . GLY A 1 193 ? 16.312 -9.516 -15.172 1 89.62 193 GLY A CA 1
ATOM 1469 C C . GLY A 1 193 ? 16.25 -10.32 -13.891 1 89.62 193 GLY A C 1
ATOM 1470 O O . GLY A 1 193 ? 17.062 -11.234 -13.688 1 89.62 193 GLY A O 1
ATOM 1471 N N . ASN A 1 194 ? 15.312 -10.023 -13.078 1 92.75 194 ASN A N 1
ATOM 1472 C CA . ASN A 1 194 ? 15.195 -10.766 -11.828 1 92.75 194 ASN A CA 1
ATOM 1473 C C . ASN A 1 194 ? 14.25 -11.961 -11.969 1 92.75 194 ASN A C 1
ATOM 1475 O O . ASN A 1 194 ? 13.227 -11.867 -12.648 1 92.75 194 ASN A O 1
ATOM 1479 N N . LEU A 1 195 ? 14.641 -13.055 -11.398 1 95.69 195 LEU A N 1
ATOM 1480 C CA . LEU A 1 195 ? 13.742 -14.18 -11.18 1 95.69 195 LEU A CA 1
ATOM 1481 C C . LEU A 1 195 ? 13.016 -14.055 -9.844 1 95.69 195 LEU A C 1
ATOM 1483 O O . LEU A 1 195 ? 13.656 -14.016 -8.789 1 95.69 195 LEU A O 1
ATOM 1487 N N . VAL A 1 196 ? 11.664 -13.992 -9.922 1 97.25 196 VAL A N 1
ATOM 1488 C CA . VAL A 1 196 ? 10.945 -13.625 -8.703 1 97.25 196 VAL A CA 1
ATOM 1489 C C . VAL A 1 196 ? 9.75 -14.555 -8.508 1 97.25 196 VAL A C 1
ATOM 1491 O O . VAL A 1 196 ? 9.133 -14.992 -9.484 1 97.25 196 VAL A O 1
ATOM 1494 N N . GLN A 1 197 ? 9.445 -14.891 -7.242 1 98.31 197 GLN A N 1
ATOM 1495 C CA . GLN A 1 197 ? 8.227 -15.609 -6.895 1 98.31 197 GLN A CA 1
ATOM 1496 C C . GLN A 1 197 ? 7.215 -14.688 -6.219 1 98.31 197 GLN A C 1
ATOM 1498 O O . GLN A 1 197 ? 7.59 -13.836 -5.41 1 98.31 197 GLN A O 1
ATOM 1503 N N . TYR A 1 198 ? 5.941 -14.891 -6.613 1 98 198 TYR A N 1
ATOM 1504 C CA . TYR A 1 198 ? 4.812 -14.125 -6.098 1 98 198 TYR A CA 1
ATOM 1505 C C . TYR A 1 198 ? 3.617 -15.031 -5.832 1 98 198 TYR A C 1
ATOM 1507 O O . TYR A 1 198 ? 3.541 -16.141 -6.363 1 98 198 TYR A O 1
ATOM 1515 N N . PRO A 1 199 ? 2.645 -14.516 -4.965 1 96.88 199 PRO A N 1
ATOM 1516 C CA . PRO A 1 199 ? 1.287 -15 -5.223 1 96.88 199 PRO A CA 1
ATOM 1517 C C . PRO A 1 199 ? 0.78 -14.617 -6.609 1 96.88 199 PRO A C 1
ATOM 1519 O O . PRO A 1 199 ? 0.99 -13.492 -7.062 1 96.88 199 PRO A O 1
ATOM 1522 N N . ALA A 1 200 ? 0.162 -15.5 -7.293 1 96.06 200 ALA A N 1
ATOM 1523 C CA . ALA A 1 200 ? -0.175 -15.336 -8.703 1 96.06 200 ALA A CA 1
ATOM 1524 C C . ALA A 1 200 ? -1.091 -14.133 -8.914 1 96.06 200 ALA A C 1
ATOM 1526 O O . ALA A 1 200 ? -1.039 -13.477 -9.953 1 96.06 200 ALA A O 1
ATOM 1527 N N . ASP A 1 201 ? -1.841 -13.789 -7.945 1 91.5 201 ASP A N 1
ATOM 1528 C CA . ASP A 1 201 ? -2.84 -12.742 -8.125 1 91.5 201 ASP A CA 1
ATOM 1529 C C . ASP A 1 201 ? -2.361 -11.414 -7.527 1 91.5 201 ASP A C 1
ATOM 1531 O O . ASP A 1 201 ? -3.119 -10.445 -7.469 1 91.5 201 ASP A O 1
ATOM 1535 N N . ASP A 1 202 ? -1.216 -11.383 -7.074 1 93.38 202 ASP A N 1
ATOM 1536 C CA . ASP A 1 202 ? -0.693 -10.188 -6.418 1 93.38 202 ASP A CA 1
ATOM 1537 C C . ASP A 1 202 ? 0.799 -10.016 -6.695 1 93.38 202 ASP A C 1
ATOM 1539 O O . ASP A 1 202 ? 1.637 -10.438 -5.895 1 93.38 202 ASP A O 1
ATOM 1543 N N . ILE A 1 203 ? 1.109 -9.32 -7.738 1 93.81 203 ILE A N 1
ATOM 1544 C CA . ILE A 1 203 ? 2.486 -9.164 -8.195 1 93.81 203 ILE A CA 1
ATOM 1545 C C . ILE A 1 203 ? 2.992 -7.766 -7.848 1 93.81 203 ILE A C 1
ATOM 1547 O O . ILE A 1 203 ? 2.588 -6.781 -8.469 1 93.81 203 ILE A O 1
ATOM 1551 N N . SER A 1 204 ? 3.807 -7.684 -6.824 1 91.62 204 SER A N 1
ATOM 1552 C CA . SER A 1 204 ? 4.445 -6.441 -6.402 1 91.62 204 SER A CA 1
ATOM 1553 C C . SER A 1 204 ? 5.734 -6.715 -5.637 1 91.62 204 SER A C 1
ATOM 1555 O O . SER A 1 204 ? 5.965 -7.836 -5.18 1 91.62 204 SER A O 1
ATOM 1557 N N . VAL A 1 205 ? 6.508 -5.695 -5.504 1 90.81 205 VAL A N 1
ATOM 1558 C CA . VAL A 1 205 ? 7.762 -5.828 -4.77 1 90.81 205 VAL A CA 1
ATOM 1559 C C . VAL A 1 205 ? 7.48 -6.297 -3.346 1 90.81 205 VAL A C 1
ATOM 1561 O O . VAL A 1 205 ? 8.195 -7.148 -2.811 1 90.81 205 VAL A O 1
ATOM 1564 N N . ALA A 1 206 ? 6.434 -5.816 -2.775 1 90.88 206 ALA A N 1
ATOM 1565 C CA . ALA A 1 206 ? 6.105 -6.098 -1.38 1 90.88 206 ALA A CA 1
ATOM 1566 C C . ALA A 1 206 ? 5.656 -7.543 -1.201 1 90.88 206 ALA A C 1
ATOM 1568 O O . ALA A 1 206 ? 5.773 -8.109 -0.111 1 90.88 206 ALA A O 1
ATOM 1569 N N . THR A 1 207 ? 5.195 -8.18 -2.229 1 95.69 207 THR A N 1
ATOM 1570 C CA . THR A 1 207 ? 4.621 -9.508 -2.07 1 95.69 207 THR A CA 1
ATOM 1571 C C . THR A 1 207 ? 5.582 -10.578 -2.578 1 95.69 207 THR A C 1
ATOM 1573 O O . THR A 1 207 ? 5.305 -11.773 -2.469 1 95.69 207 THR A O 1
ATOM 1576 N N . ALA A 1 208 ? 6.746 -10.172 -3.111 1 97 208 ALA A N 1
ATOM 1577 C CA . ALA A 1 208 ? 7.762 -11.141 -3.521 1 97 208 ALA A CA 1
ATOM 1578 C C . ALA A 1 208 ? 8.281 -11.93 -2.322 1 97 208 ALA A C 1
ATOM 1580 O O . ALA A 1 208 ? 8.539 -11.359 -1.259 1 97 208 ALA A O 1
ATOM 1581 N N . TYR A 1 209 ? 8.398 -13.234 -2.484 1 97.25 209 TYR A N 1
ATOM 1582 C CA . TYR A 1 209 ? 8.922 -14 -1.357 1 97.25 209 TYR A CA 1
ATOM 1583 C C . TYR A 1 209 ? 10.18 -14.766 -1.754 1 97.25 209 TYR A C 1
ATOM 1585 O O . TYR A 1 209 ? 10.742 -15.508 -0.944 1 97.25 209 TYR A O 1
ATOM 1593 N N . PHE A 1 210 ? 10.555 -14.688 -2.967 1 97.25 210 PHE A N 1
ATOM 1594 C CA . PHE A 1 210 ? 11.852 -15.07 -3.51 1 97.25 210 PHE A CA 1
ATOM 1595 C C . PHE A 1 210 ? 12.258 -14.141 -4.645 1 97.25 210 PHE A C 1
ATOM 1597 O O . PHE A 1 210 ? 11.438 -13.789 -5.492 1 97.25 210 PHE A O 1
ATOM 1604 N N . ALA A 1 211 ? 13.5 -13.695 -4.68 1 95.56 211 ALA A N 1
ATOM 1605 C CA . ALA A 1 211 ? 13.984 -12.836 -5.758 1 95.56 211 ALA A CA 1
ATOM 1606 C C . ALA A 1 211 ? 15.5 -12.969 -5.918 1 95.56 211 ALA A C 1
ATOM 1608 O O . ALA A 1 211 ? 16.219 -13.102 -4.934 1 95.56 211 ALA A O 1
ATOM 1609 N N . THR A 1 212 ? 15.859 -12.961 -7.148 1 93 212 THR A N 1
ATOM 1610 C CA . THR A 1 212 ? 17.281 -12.836 -7.441 1 93 212 THR A CA 1
ATOM 1611 C C . THR A 1 212 ? 17.672 -11.383 -7.695 1 93 212 THR A C 1
ATOM 1613 O O . THR A 1 212 ? 16.797 -10.539 -7.934 1 93 212 THR A O 1
ATOM 1616 N N . SER A 1 213 ? 18.859 -10.93 -7.41 1 78.56 213 SER A N 1
ATOM 1617 C CA . SER A 1 213 ? 19.328 -9.578 -7.711 1 78.56 213 SER A CA 1
ATOM 1618 C C . SER A 1 213 ? 20.172 -9.555 -8.977 1 78.56 213 SER A C 1
ATOM 1620 O O . SER A 1 213 ? 21.281 -10.102 -8.992 1 78.56 213 SER A O 1
ATOM 1622 N N . ALA A 1 214 ? 19.625 -9.289 -10.039 1 68.5 214 ALA A N 1
ATOM 1623 C CA . ALA A 1 214 ? 20.406 -9.273 -11.266 1 68.5 214 ALA A CA 1
ATOM 1624 C C . ALA A 1 214 ? 21.141 -7.945 -11.43 1 68.5 214 ALA A C 1
ATOM 1626 O O . ALA A 1 214 ? 21.984 -7.797 -12.328 1 68.5 214 ALA A O 1
ATOM 1627 N N . GLY A 1 215 ? 21.172 -7.047 -10.406 1 60.41 215 GLY A N 1
ATOM 1628 C CA . GLY A 1 215 ? 22.016 -5.867 -10.32 1 60.41 215 GLY A CA 1
ATOM 1629 C C . GLY A 1 215 ? 21.828 -4.914 -11.484 1 60.41 215 GLY A C 1
ATOM 1630 O O . GLY A 1 215 ? 22.781 -4.297 -11.953 1 60.41 215 GLY A O 1
ATOM 1631 N N . GLY A 1 216 ? 20.688 -4.859 -11.992 1 60.38 216 GLY A N 1
ATOM 1632 C CA . GLY A 1 216 ? 20.5 -3.881 -13.047 1 60.38 216 GLY A CA 1
ATOM 1633 C C . GLY A 1 216 ? 20.766 -4.438 -14.43 1 60.38 216 GLY A C 1
ATOM 1634 O O . GLY A 1 216 ? 20.797 -3.693 -15.414 1 60.38 216 GLY A O 1
ATOM 1635 N N . LEU A 1 217 ? 21.281 -5.613 -14.531 1 61.41 217 LEU A N 1
ATOM 1636 C CA . LEU A 1 217 ? 21.766 -6.094 -15.82 1 61.41 217 LEU A CA 1
ATOM 1637 C C . LEU A 1 217 ? 20.594 -6.277 -16.797 1 61.41 217 LEU A C 1
ATOM 1639 O O . LEU A 1 217 ? 20.812 -6.551 -17.984 1 61.41 217 LEU A O 1
ATOM 1643 N N . GLY A 1 218 ? 19.547 -5.449 -16.531 1 60.59 218 GLY A N 1
ATOM 1644 C CA . GLY A 1 218 ? 18.375 -5.039 -17.266 1 60.59 218 GLY A CA 1
ATOM 1645 C C . GLY A 1 218 ? 17.734 -6.172 -18.047 1 60.59 218 GLY A C 1
ATOM 1646 O O . GLY A 1 218 ? 17.906 -7.344 -17.703 1 60.59 218 GLY A O 1
ATOM 1647 N N . ASP A 1 219 ? 17.781 -6.172 -19.547 1 66.88 219 ASP A N 1
ATOM 1648 C CA . ASP A 1 219 ? 16.844 -6.652 -20.547 1 66.88 219 ASP A CA 1
ATOM 1649 C C . ASP A 1 219 ? 17.25 -8.023 -21.078 1 66.88 219 ASP A C 1
ATOM 1651 O O . ASP A 1 219 ? 18.438 -8.305 -21.219 1 66.88 219 ASP A O 1
ATOM 1655 N N . ASN A 1 220 ? 16.5 -9.102 -21.141 1 80.12 220 ASN A N 1
ATOM 1656 C CA . ASN A 1 220 ? 16.547 -10.375 -21.859 1 80.12 220 ASN A CA 1
ATOM 1657 C C . ASN A 1 220 ? 17.328 -11.422 -21.078 1 80.12 220 ASN A C 1
ATOM 1659 O O . ASN A 1 220 ? 18.062 -12.219 -21.672 1 80.12 220 ASN A O 1
ATOM 1663 N N . VAL A 1 221 ? 17.359 -11.258 -19.688 1 90.12 221 VAL A N 1
ATOM 1664 C CA . VAL A 1 221 ? 17.922 -12.328 -18.875 1 90.12 221 VAL A CA 1
ATOM 1665 C C . VAL A 1 221 ? 17 -13.547 -18.922 1 90.12 221 VAL A C 1
ATOM 1667 O O . VAL A 1 221 ? 15.781 -13.406 -18.969 1 90.12 221 VAL A O 1
ATOM 1670 N N . THR A 1 222 ? 17.672 -14.773 -18.953 1 93.38 222 THR A N 1
ATOM 1671 C CA . THR A 1 222 ? 16.906 -16 -19.047 1 93.38 222 THR A CA 1
ATOM 1672 C C . THR A 1 222 ? 17.281 -16.969 -17.922 1 93.38 222 THR A C 1
ATOM 1674 O O . THR A 1 222 ? 18.422 -16.984 -17.469 1 93.38 222 THR A O 1
ATOM 1677 N N . LEU A 1 223 ? 16.312 -17.656 -17.438 1 95.38 223 LEU A N 1
ATOM 1678 C CA . LEU A 1 223 ? 16.547 -18.797 -16.562 1 95.38 223 LEU A CA 1
ATOM 1679 C C . LEU A 1 223 ? 16.844 -20.047 -17.391 1 95.38 223 LEU A C 1
ATOM 1681 O O . LEU A 1 223 ? 16.062 -20.391 -18.281 1 95.38 223 LEU A O 1
ATOM 1685 N N . ASN A 1 224 ? 17.922 -20.766 -17.047 1 95.62 224 ASN A N 1
ATOM 1686 C CA . ASN A 1 224 ? 18.344 -21.938 -17.797 1 95.62 224 ASN A CA 1
ATOM 1687 C C . ASN A 1 224 ? 18.531 -23.156 -16.891 1 95.62 224 ASN A C 1
ATOM 1689 O O . ASN A 1 224 ? 19 -23.016 -15.75 1 95.62 224 ASN A O 1
ATOM 1693 N N . PHE A 1 225 ? 18.172 -24.266 -17.438 1 97.12 225 PHE A N 1
ATOM 1694 C CA . PHE A 1 225 ? 18.234 -25.516 -16.672 1 97.12 225 PHE A CA 1
ATOM 1695 C C . PHE A 1 225 ? 18.984 -26.594 -17.453 1 97.12 225 PHE A C 1
ATOM 1697 O O . PHE A 1 225 ? 18.547 -27 -18.531 1 97.12 225 PHE A O 1
ATOM 1704 N N . ASP A 1 226 ? 20.062 -27.094 -16.844 1 95.94 226 ASP A N 1
ATOM 1705 C CA . ASP A 1 226 ? 20.906 -28.062 -17.562 1 95.94 226 ASP A CA 1
ATOM 1706 C C . ASP A 1 226 ? 20.656 -29.484 -17.062 1 95.94 226 ASP A C 1
ATOM 1708 O O . ASP A 1 226 ? 20.047 -29.672 -16.016 1 95.94 226 ASP A O 1
ATOM 1712 N N . ALA A 1 227 ? 21.203 -30.422 -17.828 1 95.44 227 ALA A N 1
ATOM 1713 C CA . ALA A 1 227 ? 20.953 -31.844 -17.609 1 95.44 227 ALA A CA 1
ATOM 1714 C C . ALA A 1 227 ? 21.625 -32.312 -16.312 1 95.44 227 ALA A C 1
ATOM 1716 O O . ALA A 1 227 ? 21.266 -33.375 -15.789 1 95.44 227 ALA A O 1
ATOM 1717 N N . ASP A 1 228 ? 22.578 -31.594 -15.852 1 95.75 228 ASP A N 1
ATOM 1718 C CA . ASP A 1 228 ? 23.266 -32 -14.633 1 95.75 228 ASP A CA 1
ATOM 1719 C C . ASP A 1 228 ? 22.719 -31.25 -13.414 1 95.75 228 ASP A C 1
ATOM 1721 O O . ASP A 1 228 ? 23.391 -31.156 -12.383 1 95.75 228 ASP A O 1
ATOM 1725 N N . GLY A 1 229 ? 21.578 -30.609 -13.602 1 96.5 229 GLY A N 1
ATOM 1726 C CA . GLY A 1 229 ? 20.922 -29.953 -12.477 1 96.5 229 GLY A CA 1
ATOM 1727 C C . GLY A 1 229 ? 21.375 -28.516 -12.281 1 96.5 229 GLY A C 1
ATOM 1728 O O . GLY A 1 229 ? 20.984 -27.875 -11.305 1 96.5 229 GLY A O 1
ATOM 1729 N N . HIS A 1 230 ? 22.203 -28.031 -13.18 1 96.88 230 HIS A N 1
ATOM 1730 C CA . HIS A 1 230 ? 22.625 -26.625 -13.109 1 96.88 230 HIS A CA 1
ATOM 1731 C C . HIS A 1 230 ? 21.484 -25.688 -13.453 1 96.88 230 HIS A C 1
ATOM 1733 O O . HIS A 1 230 ? 20.906 -25.766 -14.531 1 96.88 230 HIS A O 1
ATOM 1739 N N . LEU A 1 231 ? 21.109 -24.859 -12.508 1 96.81 231 LEU A N 1
ATOM 1740 C CA . LEU A 1 231 ? 20.094 -23.812 -12.68 1 96.81 231 LEU A CA 1
ATOM 1741 C C . LEU A 1 231 ? 20.734 -22.438 -12.555 1 96.81 231 LEU A C 1
ATOM 1743 O O . LEU A 1 231 ? 21.328 -22.109 -11.523 1 96.81 231 LEU A O 1
ATOM 1747 N N . TYR A 1 232 ? 20.578 -21.641 -13.656 1 94.56 232 TYR A N 1
ATOM 1748 C CA . TYR A 1 232 ? 21.344 -20.391 -13.664 1 94.56 232 TYR A CA 1
ATOM 1749 C C . TYR A 1 232 ? 20.672 -19.344 -14.531 1 94.56 232 TYR A C 1
ATOM 1751 O O . TYR A 1 232 ? 19.828 -19.672 -15.367 1 94.56 232 TYR A O 1
ATOM 1759 N N . LEU A 1 233 ? 21.016 -18.109 -14.289 1 93.62 233 LEU A N 1
ATOM 1760 C CA . LEU A 1 233 ? 20.547 -16.984 -15.086 1 93.62 233 LEU A CA 1
ATOM 1761 C C . LEU A 1 233 ? 21.625 -16.531 -16.078 1 93.62 233 LEU A C 1
ATOM 1763 O O . LEU A 1 233 ? 22.781 -16.391 -15.711 1 93.62 233 LEU A O 1
ATOM 1767 N N . LEU A 1 234 ? 21.125 -16.422 -17.297 1 90.94 234 LEU A N 1
ATOM 1768 C CA . LEU A 1 234 ? 22.016 -15.992 -18.375 1 90.94 234 LEU A CA 1
ATOM 1769 C C . LEU A 1 234 ? 21.641 -14.602 -18.875 1 90.94 234 LEU A C 1
ATOM 1771 O O . LEU A 1 234 ? 20.453 -14.297 -19.031 1 90.94 234 LEU A O 1
ATOM 1775 N N . ASN A 1 235 ? 22.672 -13.836 -19.094 1 84.88 235 ASN A N 1
ATOM 1776 C CA . ASN A 1 235 ? 22.406 -12.484 -19.594 1 84.88 235 ASN A CA 1
ATOM 1777 C C . ASN A 1 235 ? 21.922 -12.508 -21.031 1 84.88 235 ASN A C 1
ATOM 1779 O O . ASN A 1 235 ? 21.75 -13.578 -21.625 1 84.88 235 ASN A O 1
ATOM 1783 N N . ALA A 1 236 ? 21.703 -11.352 -21.641 1 76.94 236 ALA A N 1
ATOM 1784 C CA . ALA A 1 236 ? 21.094 -11.203 -22.953 1 76.94 236 ALA A CA 1
ATOM 1785 C C . ALA A 1 236 ? 22 -11.766 -24.047 1 76.94 236 ALA A C 1
ATOM 1787 O O . ALA A 1 236 ? 21.516 -12.219 -25.078 1 76.94 236 ALA A O 1
ATOM 1788 N N . THR A 1 237 ? 23.281 -11.727 -23.688 1 75.44 237 THR A N 1
ATOM 1789 C CA . THR A 1 237 ? 24.203 -12.172 -24.719 1 75.44 237 THR A CA 1
ATOM 1790 C C . THR A 1 237 ? 24.281 -13.695 -24.75 1 75.44 237 THR A C 1
ATOM 1792 O O . THR A 1 237 ? 24.75 -14.281 -25.734 1 75.44 237 THR A O 1
ATOM 1795 N N . GLY A 1 238 ? 23.844 -14.32 -23.688 1 73.25 238 GLY A N 1
ATOM 1796 C CA . GLY A 1 238 ? 23.828 -15.773 -23.609 1 73.25 238 GLY A CA 1
ATOM 1797 C C . GLY A 1 238 ? 25.172 -16.375 -23.219 1 73.25 238 GLY A C 1
ATOM 1798 O O . GLY A 1 238 ? 25.344 -17.594 -23.266 1 73.25 238 GLY A O 1
ATOM 1799 N N . PHE A 1 239 ? 26.094 -15.555 -22.906 1 77.06 239 PHE A N 1
ATOM 1800 C CA . PHE A 1 239 ? 27.438 -16.094 -22.672 1 77.06 239 PHE A CA 1
ATOM 1801 C C . PHE A 1 239 ? 27.859 -15.914 -21.234 1 77.06 239 PHE A C 1
ATOM 1803 O O . PHE A 1 239 ? 28.734 -16.625 -20.734 1 77.06 239 PHE A O 1
ATOM 1810 N N . ASN A 1 240 ? 27.172 -14.992 -20.547 1 83.12 240 ASN A N 1
ATOM 1811 C CA . ASN A 1 240 ? 27.609 -14.703 -19.188 1 83.12 240 ASN A CA 1
ATOM 1812 C C . ASN A 1 240 ? 26.547 -15.117 -18.172 1 83.12 240 ASN A C 1
ATOM 1814 O O . ASN A 1 240 ? 25.422 -14.641 -18.203 1 83.12 240 ASN A O 1
ATOM 1818 N N . ILE A 1 241 ? 27.031 -16 -17.344 1 85.25 241 ILE A N 1
ATOM 1819 C CA . ILE A 1 241 ? 26.188 -16.391 -16.219 1 85.25 241 ILE A CA 1
ATOM 1820 C C . ILE A 1 241 ? 26.203 -15.297 -15.164 1 85.25 241 ILE A C 1
ATOM 1822 O O . ILE A 1 241 ? 27.266 -14.953 -14.633 1 85.25 241 ILE A O 1
ATOM 1826 N N . ILE A 1 242 ? 25.031 -14.75 -14.844 1 86.25 242 ILE A N 1
ATOM 1827 C CA . ILE A 1 242 ? 24.938 -13.656 -13.883 1 86.25 242 ILE A CA 1
ATOM 1828 C C . ILE A 1 242 ? 24.75 -14.219 -12.477 1 86.25 242 ILE A C 1
ATOM 1830 O O . ILE A 1 242 ? 25.25 -13.664 -11.508 1 86.25 242 ILE A O 1
ATOM 1834 N N . THR A 1 243 ? 23.984 -15.281 -12.391 1 89.94 243 THR A N 1
ATOM 1835 C CA . THR A 1 243 ? 23.672 -15.883 -11.102 1 89.94 243 THR A CA 1
ATOM 1836 C C . THR A 1 243 ? 23.5 -17.391 -11.227 1 89.94 243 THR A C 1
ATOM 1838 O O . THR A 1 243 ? 22.844 -17.875 -12.148 1 89.94 243 THR A O 1
ATOM 1841 N N . ASN A 1 244 ? 24.203 -18.188 -10.422 1 93.25 244 ASN A N 1
ATOM 1842 C CA . ASN A 1 244 ? 23.969 -19.609 -10.273 1 93.25 244 ASN A CA 1
ATOM 1843 C C . ASN A 1 244 ? 23.016 -19.906 -9.109 1 93.25 244 ASN A C 1
ATOM 1845 O O . ASN A 1 244 ? 23.344 -19.625 -7.953 1 93.25 244 ASN A O 1
ATOM 1849 N N . LEU A 1 245 ? 21.906 -20.406 -9.414 1 95.44 245 LEU A N 1
ATOM 1850 C CA . LEU A 1 245 ? 21.047 -20.875 -8.328 1 95.44 245 LEU A CA 1
ATOM 1851 C C . LEU A 1 245 ? 21.531 -22.203 -7.777 1 95.44 245 LEU A C 1
ATOM 1853 O O . LEU A 1 245 ? 21.453 -22.453 -6.574 1 95.44 245 LEU A O 1
ATOM 1857 N N . THR A 1 246 ? 21.938 -23.031 -8.672 1 96.12 246 THR A N 1
ATOM 1858 C CA . THR A 1 246 ? 22.641 -24.25 -8.312 1 96.12 246 THR A CA 1
ATOM 1859 C C . THR A 1 246 ? 23.938 -24.375 -9.102 1 96.12 246 THR A C 1
ATOM 1861 O O . THR A 1 246 ? 24.094 -23.781 -10.172 1 96.12 246 THR A O 1
ATOM 1864 N N . ASN A 1 247 ? 24.828 -25.219 -8.57 1 93.19 247 ASN A N 1
ATOM 1865 C CA . ASN A 1 247 ? 26.109 -25.359 -9.234 1 93.19 247 ASN A CA 1
ATOM 1866 C C . ASN A 1 247 ? 26.094 -26.484 -10.266 1 93.19 247 ASN A C 1
ATOM 1868 O O . ASN A 1 247 ? 27 -26.609 -11.078 1 93.19 247 ASN A O 1
ATOM 1872 N N . GLY A 1 248 ? 25.172 -27.234 -10.227 1 94.12 248 GLY A N 1
ATOM 1873 C CA . GLY A 1 248 ? 25.141 -28.391 -11.125 1 94.12 248 GLY A CA 1
ATOM 1874 C C . GLY A 1 248 ? 26.156 -29.453 -10.766 1 94.12 248 GLY A C 1
ATOM 1875 O O . GLY A 1 248 ? 26.484 -29.641 -9.594 1 94.12 248 GLY A O 1
ATOM 1876 N N . GLY A 1 249 ? 26.484 -30.25 -11.742 1 92.19 249 GLY A N 1
ATOM 1877 C CA . GLY A 1 249 ? 27.453 -31.312 -11.531 1 92.19 249 GLY A CA 1
ATOM 1878 C C . GLY A 1 249 ? 26.844 -32.562 -10.938 1 92.19 249 GLY A C 1
ATOM 1879 O O . GLY A 1 249 ? 27.578 -33.469 -10.492 1 92.19 249 GLY A O 1
ATOM 1880 N N . TYR A 1 250 ? 25.578 -32.625 -10.859 1 93.56 250 TYR A N 1
ATOM 1881 C CA . TYR A 1 250 ? 24.922 -33.844 -10.359 1 93.56 250 TYR A CA 1
ATOM 1882 C C . TYR A 1 250 ? 25.109 -35 -11.328 1 93.56 250 TYR A C 1
ATOM 1884 O O . TYR A 1 250 ? 25.328 -34.781 -12.523 1 93.56 250 TYR A O 1
ATOM 1892 N N . PRO A 1 251 ? 24.969 -36.156 -10.844 1 91.75 251 PRO A N 1
ATOM 1893 C CA . PRO A 1 251 ? 25.125 -37.312 -11.719 1 91.75 251 PRO A CA 1
ATOM 1894 C C . PRO A 1 251 ? 24.094 -37.344 -12.844 1 91.75 251 PRO A C 1
ATOM 1896 O O . PRO A 1 251 ? 22.906 -37.125 -12.602 1 91.75 251 PRO A O 1
ATOM 1899 N N . THR A 1 252 ? 24.625 -37.719 -14.031 1 92.31 252 THR A N 1
ATOM 1900 C CA . THR A 1 252 ? 23.703 -37.719 -15.164 1 92.31 252 THR A CA 1
ATOM 1901 C C . THR A 1 252 ? 23.484 -39.125 -15.688 1 92.31 252 THR A C 1
ATOM 1903 O O . THR A 1 252 ? 22.594 -39.344 -16.516 1 92.31 252 THR A O 1
ATOM 1906 N N . GLU A 1 253 ? 24.344 -40 -15.242 1 90.88 253 GLU A N 1
ATOM 1907 C CA . GLU A 1 253 ? 24.156 -41.375 -15.695 1 90.88 253 GLU A CA 1
ATOM 1908 C C . GLU A 1 253 ? 22.891 -42 -15.109 1 90.88 253 GLU A C 1
ATOM 1910 O O . GLU A 1 253 ? 22.734 -42.062 -13.891 1 90.88 253 GLU A O 1
ATOM 1915 N N . ASP A 1 254 ? 22.031 -42.438 -15.898 1 89.62 254 ASP A N 1
ATOM 1916 C CA . ASP A 1 254 ? 20.781 -43.125 -15.555 1 89.62 254 ASP A CA 1
ATOM 1917 C C . ASP A 1 254 ? 19.953 -42.281 -14.578 1 89.62 254 ASP A C 1
ATOM 1919 O O . ASP A 1 254 ? 19.281 -42.812 -13.703 1 89.62 254 ASP A O 1
ATOM 1923 N N . THR A 1 255 ? 20.219 -41.031 -14.602 1 92.94 255 THR A N 1
ATOM 1924 C CA . THR A 1 255 ? 19.5 -40.156 -13.719 1 92.94 255 THR A CA 1
ATOM 1925 C C . THR A 1 255 ? 18.859 -39 -14.516 1 92.94 255 THR A C 1
ATOM 1927 O O . THR A 1 255 ? 19.469 -38.469 -15.43 1 92.94 255 THR A O 1
ATOM 1930 N N . ILE A 1 256 ? 17.625 -38.688 -14.141 1 92.56 256 ILE A N 1
ATOM 1931 C CA . ILE A 1 256 ? 16.922 -37.562 -14.781 1 92.56 256 ILE A CA 1
ATOM 1932 C C . ILE A 1 256 ? 16.578 -36.5 -13.742 1 92.56 256 ILE A C 1
ATOM 1934 O O . ILE A 1 256 ? 16.469 -36.812 -12.555 1 92.56 256 ILE A O 1
ATOM 1938 N N . TYR A 1 257 ? 16.484 -35.25 -14.227 1 95.75 257 TYR A N 1
ATOM 1939 C CA . TYR A 1 257 ? 16.172 -34.125 -13.367 1 95.75 257 TYR A CA 1
ATOM 1940 C C . TYR A 1 257 ? 14.984 -33.344 -13.898 1 95.75 257 TYR A C 1
ATOM 1942 O O . TYR A 1 257 ? 14.703 -33.375 -15.094 1 95.75 257 TYR A O 1
ATOM 1950 N N . LEU A 1 258 ? 14.273 -32.688 -13.055 1 97.06 258 LEU A N 1
ATOM 1951 C CA . LEU A 1 258 ? 13.289 -31.688 -13.445 1 97.06 258 LEU A CA 1
ATOM 1952 C C . LEU A 1 258 ? 13.203 -30.578 -12.398 1 97.06 258 LEU A C 1
ATOM 1954 O O . LEU A 1 258 ? 13.602 -30.781 -11.242 1 97.06 258 LEU A O 1
ATOM 1958 N N . MET A 1 259 ? 12.844 -29.422 -12.82 1 98.25 259 MET A N 1
ATOM 1959 C CA . MET A 1 259 ? 12.555 -28.297 -11.938 1 98.25 259 MET A CA 1
ATOM 1960 C C . MET A 1 259 ? 11.062 -27.984 -11.922 1 98.25 259 MET A C 1
ATOM 1962 O O . MET A 1 259 ? 10.445 -27.828 -12.977 1 98.25 259 MET A O 1
ATOM 1966 N N . ARG A 1 260 ? 10.508 -27.859 -10.734 1 98.44 260 ARG A N 1
ATOM 1967 C CA . ARG A 1 260 ? 9.062 -27.672 -10.656 1 98.44 260 ARG A CA 1
ATOM 1968 C C . ARG A 1 260 ? 8.703 -26.641 -9.586 1 98.44 260 ARG A C 1
ATOM 1970 O O . ARG A 1 260 ? 9.281 -26.641 -8.5 1 98.44 260 ARG A O 1
ATOM 1977 N N . LEU A 1 261 ? 7.777 -25.719 -9.961 1 98.75 261 LEU A N 1
ATOM 1978 C CA . LEU A 1 261 ? 7.082 -24.938 -8.945 1 98.75 261 LEU A CA 1
ATOM 1979 C C . LEU A 1 261 ? 5.934 -25.719 -8.336 1 98.75 261 LEU A C 1
ATOM 1981 O O . LEU A 1 261 ? 4.875 -25.875 -8.953 1 98.75 261 LEU A O 1
ATOM 1985 N N . ASP A 1 262 ? 6.129 -26.172 -7.141 1 98.06 262 ASP A N 1
ATOM 1986 C CA . ASP A 1 262 ? 5.176 -27.078 -6.508 1 98.06 262 ASP A CA 1
ATOM 1987 C C . ASP A 1 262 ? 3.973 -26.312 -5.965 1 98.06 262 ASP A C 1
ATOM 1989 O O . ASP A 1 262 ? 4.008 -25.078 -5.855 1 98.06 262 ASP A O 1
ATOM 1993 N N . ALA A 1 263 ? 2.971 -27.094 -5.574 1 96.62 263 ALA A N 1
ATOM 1994 C CA . ALA A 1 263 ? 1.694 -26.531 -5.141 1 96.62 263 ALA A CA 1
ATOM 1995 C C . ALA A 1 263 ? 1.849 -25.766 -3.826 1 96.62 263 ALA A C 1
ATOM 1997 O O . ALA A 1 263 ? 0.975 -24.984 -3.447 1 96.62 263 ALA A O 1
ATOM 1998 N N . ASP A 1 264 ? 2.945 -25.984 -3.105 1 96.06 264 ASP A N 1
ATOM 1999 C CA . ASP A 1 264 ? 3.166 -25.297 -1.834 1 96.06 264 ASP A CA 1
ATOM 2000 C C . ASP A 1 264 ? 3.932 -23.984 -2.039 1 96.06 264 ASP A C 1
ATOM 2002 O O . ASP A 1 264 ? 4.273 -23.312 -1.071 1 96.06 264 ASP A O 1
ATOM 2006 N N . GLY A 1 265 ? 4.242 -23.703 -3.26 1 97.69 265 GLY A N 1
ATOM 2007 C CA . GLY A 1 265 ? 4.84 -22.422 -3.582 1 97.69 265 GLY A CA 1
ATOM 2008 C C . GLY A 1 265 ? 6.355 -22.453 -3.594 1 97.69 265 GLY A C 1
ATOM 2009 O O . GLY A 1 265 ? 7 -21.453 -3.895 1 97.69 265 GLY A O 1
ATOM 2010 N N . ILE A 1 266 ? 6.949 -23.578 -3.309 1 98.25 266 ILE A N 1
ATOM 2011 C CA . ILE A 1 266 ? 8.398 -23.75 -3.355 1 98.25 266 ILE A CA 1
ATOM 2012 C C . ILE A 1 266 ? 8.805 -24.406 -4.672 1 98.25 266 ILE A C 1
ATOM 2014 O O . ILE A 1 266 ? 8.18 -25.375 -5.102 1 98.25 266 ILE A O 1
ATOM 2018 N N . PHE A 1 267 ? 9.703 -23.766 -5.383 1 98.38 267 PHE A N 1
ATOM 2019 C CA . PHE A 1 267 ? 10.172 -24.484 -6.562 1 98.38 267 PHE A CA 1
ATOM 2020 C C . PHE A 1 267 ? 11.438 -25.266 -6.25 1 98.38 267 PHE A C 1
ATOM 2022 O O . PHE A 1 267 ? 12.273 -24.828 -5.453 1 98.38 267 PHE A O 1
ATOM 2029 N N . ARG A 1 268 ? 11.5 -26.422 -6.879 1 98.38 268 ARG A N 1
ATOM 2030 C CA . ARG A 1 268 ? 12.5 -27.422 -6.516 1 98.38 268 ARG A CA 1
ATOM 2031 C C . ARG A 1 268 ? 13.094 -28.078 -7.758 1 98.38 268 ARG A C 1
ATOM 2033 O O . ARG A 1 268 ? 12.477 -28.078 -8.82 1 98.38 268 ARG A O 1
ATOM 2040 N N . ILE A 1 269 ? 14.289 -28.562 -7.531 1 98.38 269 ILE A N 1
ATOM 2041 C CA . ILE A 1 269 ? 14.906 -29.484 -8.484 1 98.38 269 ILE A CA 1
ATOM 2042 C C . ILE A 1 269 ? 14.836 -30.906 -7.938 1 98.38 269 ILE A C 1
ATOM 2044 O O . ILE A 1 269 ? 15.281 -31.172 -6.816 1 98.38 269 ILE A O 1
ATOM 2048 N N . TYR A 1 270 ? 14.328 -31.719 -8.789 1 96.94 270 TYR A N 1
ATOM 2049 C CA . TYR A 1 270 ? 14.188 -33.125 -8.422 1 96.94 270 TYR A CA 1
ATOM 2050 C C . TYR A 1 270 ? 15.094 -34 -9.281 1 96.94 270 TYR A C 1
ATOM 2052 O O . TYR A 1 270 ? 15.398 -33.656 -10.422 1 96.94 270 TYR A O 1
ATOM 2060 N N . SER A 1 271 ? 15.477 -35.156 -8.664 1 95.44 271 SER A N 1
ATOM 2061 C CA . SER A 1 271 ? 16.203 -36.156 -9.406 1 95.44 271 SER A CA 1
ATOM 2062 C C . SER A 1 271 ? 15.531 -37.531 -9.258 1 95.44 271 SER A C 1
ATOM 2064 O O . SER A 1 271 ? 14.867 -37.812 -8.25 1 95.44 271 SER A O 1
ATOM 2066 N N . HIS A 1 272 ? 15.633 -38.312 -10.289 1 93.25 272 HIS A N 1
ATOM 2067 C CA . HIS A 1 272 ? 15.133 -39.656 -10.297 1 93.25 272 HIS A CA 1
ATOM 2068 C C . HIS A 1 272 ? 16.109 -40.625 -10.984 1 93.25 272 HIS A C 1
ATOM 2070 O O . HIS A 1 272 ? 16.516 -40.375 -12.117 1 93.25 272 HIS A O 1
ATOM 2076 N N . HIS A 1 273 ? 16.406 -41.688 -10.266 1 90.31 273 HIS A N 1
ATOM 2077 C CA . HIS A 1 273 ? 17.281 -42.688 -10.859 1 90.31 273 HIS A CA 1
ATOM 2078 C C . HIS A 1 273 ? 16.469 -43.688 -11.664 1 90.31 273 HIS A C 1
ATOM 2080 O O . HIS A 1 273 ? 15.531 -44.312 -11.148 1 90.31 273 HIS A O 1
ATOM 2086 N N . LEU A 1 274 ? 16.812 -43.969 -12.875 1 86.5 274 LEU A N 1
ATOM 2087 C CA . LEU A 1 274 ? 16.016 -44.719 -13.82 1 86.5 274 LEU A CA 1
ATOM 2088 C C . LEU A 1 274 ? 16.141 -46.219 -13.539 1 86.5 274 LEU A C 1
ATOM 2090 O O . LEU A 1 274 ? 15.227 -47 -13.859 1 86.5 274 LEU A O 1
ATOM 2094 N N . LYS A 1 275 ? 17.172 -46.75 -13.047 1 80.44 275 LYS A N 1
ATOM 2095 C CA . LYS A 1 275 ? 17.391 -48.156 -12.844 1 80.44 275 LYS A CA 1
ATOM 2096 C C . LYS A 1 275 ? 17.031 -48.594 -11.422 1 80.44 275 LYS A C 1
ATOM 2098 O O . LYS A 1 275 ? 17.016 -49.781 -11.102 1 80.44 275 LYS A O 1
ATOM 2103 N N . GLN A 1 276 ? 16.922 -47.719 -10.547 1 72.62 276 GLN A N 1
ATOM 2104 C CA . GLN A 1 276 ? 16.578 -48.062 -9.164 1 72.62 276 GLN A CA 1
ATOM 2105 C C . GLN A 1 276 ? 15.109 -47.75 -8.875 1 72.62 276 GLN A C 1
ATOM 2107 O O . GLN A 1 276 ? 14.547 -46.781 -9.406 1 72.62 276 GLN A O 1
ATOM 2112 N N . LYS A 1 277 ? 14.508 -48.906 -8.359 1 67.12 277 LYS A N 1
ATOM 2113 C CA . LYS A 1 277 ? 13.141 -48.656 -7.891 1 67.12 277 LYS A CA 1
ATOM 2114 C C . LYS A 1 277 ? 13.109 -47.562 -6.848 1 67.12 277 LYS A C 1
ATOM 2116 O O . LYS A 1 277 ? 13.836 -47.594 -5.855 1 67.12 277 LYS A O 1
ATOM 2121 N N . GLY A 1 278 ? 12.93 -46.281 -7.316 1 70.25 278 GLY A N 1
ATOM 2122 C CA . GLY A 1 278 ? 12.906 -45.281 -6.27 1 70.25 278 GLY A CA 1
ATOM 2123 C C . GLY A 1 278 ? 12.031 -44.094 -6.605 1 70.25 278 GLY A C 1
ATOM 2124 O O . GLY A 1 278 ? 11.367 -44.094 -7.645 1 70.25 278 GLY A O 1
ATOM 2125 N N . ASN A 1 279 ? 11.891 -43.188 -5.617 1 83.62 279 ASN A N 1
ATOM 2126 C CA . ASN A 1 279 ? 11.094 -41.969 -5.633 1 83.62 279 ASN A CA 1
ATOM 2127 C C . ASN A 1 279 ? 11.93 -40.75 -6.023 1 83.62 279 ASN A C 1
ATOM 2129 O O . ASN A 1 279 ? 13.156 -40.875 -6.148 1 83.62 279 ASN A O 1
ATOM 2133 N N . TRP A 1 280 ? 11.297 -39.844 -6.512 1 92.25 280 TRP A N 1
ATOM 2134 C CA . TRP A 1 280 ? 11.945 -38.562 -6.762 1 92.25 280 TRP A CA 1
ATOM 2135 C C . TRP A 1 280 ? 12.625 -38.031 -5.5 1 92.25 280 TRP A C 1
ATOM 2137 O O . TRP A 1 280 ? 12.078 -38.156 -4.398 1 92.25 280 TRP A O 1
ATOM 2147 N N . SER A 1 281 ? 13.828 -37.562 -5.688 1 93.81 281 SER A N 1
ATOM 2148 C CA . SER A 1 281 ? 14.578 -36.938 -4.598 1 93.81 281 SER A CA 1
ATOM 2149 C C . SER A 1 281 ? 14.75 -35.438 -4.828 1 93.81 281 SER A C 1
ATOM 2151 O O . SER A 1 281 ? 14.977 -35 -5.961 1 93.81 281 SER A O 1
ATOM 2153 N N . ILE A 1 282 ? 14.641 -34.656 -3.73 1 96.25 282 ILE A N 1
ATOM 2154 C CA . ILE A 1 282 ? 14.867 -33.219 -3.818 1 96.25 282 ILE A CA 1
ATOM 2155 C C . ILE A 1 282 ? 16.359 -32.938 -3.795 1 96.25 282 ILE A C 1
ATOM 2157 O O . ILE A 1 282 ? 17.062 -33.312 -2.848 1 96.25 282 ILE A O 1
ATOM 2161 N N . GLU A 1 283 ? 16.812 -32.281 -4.812 1 97.19 283 GLU A N 1
ATOM 2162 C CA . GLU A 1 283 ? 18.219 -31.922 -4.891 1 97.19 283 GLU A CA 1
ATOM 2163 C C . GLU A 1 283 ? 18.453 -30.5 -4.398 1 97.19 283 GLU A C 1
ATOM 2165 O O . GLU A 1 283 ? 19.516 -30.172 -3.881 1 97.19 283 GLU A O 1
ATOM 2170 N N . TRP A 1 284 ? 17.484 -29.672 -4.625 1 97.88 284 TRP A N 1
ATOM 2171 C CA . TRP A 1 284 ? 17.562 -28.25 -4.258 1 97.88 284 TRP A CA 1
ATOM 2172 C C . TRP A 1 284 ? 16.156 -27.656 -4.16 1 97.88 284 TRP A C 1
ATOM 2174 O O . TRP A 1 284 ? 15.242 -28.078 -4.871 1 97.88 284 TRP A O 1
ATOM 2184 N N . GLN A 1 285 ? 16.016 -26.719 -3.338 1 98 285 GLN A N 1
ATOM 2185 C CA . GLN A 1 285 ? 14.75 -26 -3.25 1 98 285 GLN A CA 1
ATOM 2186 C C . GLN A 1 285 ? 14.977 -24.531 -2.896 1 98 285 GLN A C 1
ATOM 2188 O O . GLN A 1 285 ? 15.969 -24.188 -2.242 1 98 285 GLN A O 1
ATOM 2193 N N . SER A 1 286 ? 14.07 -23.672 -3.27 1 97.62 286 SER A N 1
ATOM 2194 C CA . SER A 1 286 ? 14.227 -22.234 -3.139 1 97.62 286 SER A CA 1
ATOM 2195 C C . SER A 1 286 ? 14.188 -21.797 -1.677 1 97.62 286 SER A C 1
ATOM 2197 O O . SER A 1 286 ? 14.68 -20.734 -1.325 1 97.62 286 SER A O 1
ATOM 2199 N N . SER A 1 287 ? 13.469 -22.609 -0.841 1 96.75 287 SER A N 1
ATOM 2200 C CA . SER A 1 287 ? 13.406 -22.281 0.58 1 96.75 287 SER A CA 1
ATOM 2201 C C . SER A 1 287 ? 13.219 -23.531 1.426 1 96.75 287 SER A C 1
ATOM 2203 O O . SER A 1 287 ? 12.539 -24.484 1.006 1 96.75 287 SER A O 1
ATOM 2205 N N . ASN A 1 288 ? 13.75 -23.531 2.645 1 95.62 288 ASN A N 1
ATOM 2206 C CA . ASN A 1 288 ? 13.516 -24.594 3.613 1 95.62 288 ASN A CA 1
ATOM 2207 C C . ASN A 1 288 ? 12.414 -24.219 4.602 1 95.62 288 ASN A C 1
ATOM 2209 O O . ASN A 1 288 ? 12.023 -25.031 5.441 1 95.62 288 ASN A O 1
ATOM 2213 N N . ASP A 1 289 ? 11.953 -23.031 4.496 1 95.19 289 ASP A N 1
ATOM 2214 C CA . ASP A 1 289 ? 10.828 -22.562 5.297 1 95.19 289 ASP A CA 1
ATOM 2215 C C . ASP A 1 289 ? 9.508 -22.734 4.547 1 95.19 289 ASP A C 1
ATOM 2217 O O . ASP A 1 289 ? 9.18 -21.938 3.664 1 95.19 289 ASP A O 1
ATOM 2221 N N . ALA A 1 290 ? 8.758 -23.719 4.961 1 96.62 290 ALA A N 1
ATOM 2222 C CA . ALA A 1 290 ? 7.527 -24.062 4.25 1 96.62 290 ALA A CA 1
ATOM 2223 C C . ALA A 1 290 ? 6.5 -22.938 4.352 1 96.62 290 ALA A C 1
ATOM 2225 O O . ALA A 1 290 ? 5.516 -22.922 3.613 1 96.62 290 ALA A O 1
ATOM 2226 N N . CYS A 1 291 ? 6.746 -21.938 5.258 1 96.38 291 CYS A N 1
ATOM 2227 C CA . CYS A 1 291 ? 5.805 -20.828 5.434 1 96.38 291 CYS A CA 1
ATOM 2228 C C . CYS A 1 291 ? 6.281 -19.594 4.695 1 96.38 291 CYS A C 1
ATOM 2230 O O . CYS A 1 291 ? 5.668 -18.531 4.801 1 96.38 291 CYS A O 1
ATOM 2232 N N . ARG A 1 292 ? 7.262 -19.641 3.971 1 95.81 292 ARG A N 1
ATOM 2233 C CA . ARG A 1 292 ? 7.812 -18.5 3.248 1 95.81 292 ARG A CA 1
ATOM 2234 C C . ARG A 1 292 ? 6.875 -18.047 2.135 1 95.81 292 ARG A C 1
ATOM 2236 O O . ARG A 1 292 ? 6.676 -16.844 1.929 1 95.81 292 ARG A O 1
ATOM 2243 N N . PRO A 1 293 ? 6.238 -19.062 1.368 1 97.12 293 PRO A N 1
ATOM 2244 C CA . PRO A 1 293 ? 5.34 -18.641 0.296 1 97.12 293 PRO A CA 1
ATOM 2245 C C . PRO A 1 293 ? 4.121 -17.875 0.816 1 97.12 293 PRO A C 1
ATOM 2247 O O . PRO A 1 293 ? 3.521 -18.281 1.819 1 97.12 293 PRO A O 1
ATOM 2250 N N . LYS A 1 294 ? 3.801 -16.797 0.149 1 96.44 294 LYS A N 1
ATOM 2251 C CA . LYS A 1 294 ? 2.658 -15.977 0.534 1 96.44 294 LYS A CA 1
ATOM 2252 C C . LYS A 1 294 ? 1.383 -16.453 -0.16 1 96.44 294 LYS A C 1
ATOM 2254 O O . LYS A 1 294 ? 1.369 -16.641 -1.376 1 96.44 294 LYS A O 1
ATOM 2259 N N . GLY A 1 295 ? 0.361 -16.656 0.686 1 94.12 295 GLY A N 1
ATOM 2260 C CA . GLY A 1 295 ? -0.928 -17 0.105 1 94.12 295 GLY A CA 1
ATOM 2261 C C . GLY A 1 295 ? -1.411 -18.391 0.49 1 94.12 295 GLY A C 1
ATOM 2262 O O . GLY A 1 295 ? -2.555 -18.75 0.208 1 94.12 295 GLY A O 1
ATOM 2263 N N . LEU A 1 296 ? -0.574 -19.141 1.183 1 94.5 296 LEU A N 1
ATOM 2264 C CA . LEU A 1 296 ? -0.894 -20.516 1.546 1 94.5 296 LEU A CA 1
ATOM 2265 C C . LEU A 1 296 ? -2.17 -20.578 2.379 1 94.5 296 LEU A C 1
ATOM 2267 O O . LEU A 1 296 ? -2.998 -21.469 2.191 1 94.5 296 LEU A O 1
ATOM 2271 N N . CYS A 1 297 ? -2.359 -19.672 3.301 1 96 297 CYS A N 1
ATOM 2272 C CA . CYS A 1 297 ? -3.424 -19.781 4.289 1 96 297 CYS A CA 1
ATOM 2273 C C . CYS A 1 297 ? -4.543 -18.797 4.008 1 96 297 CYS A C 1
ATOM 2275 O O . CYS A 1 297 ? -5.457 -18.641 4.82 1 96 297 CYS A O 1
ATOM 2277 N N . GLY A 1 298 ? -4.676 -18.234 2.971 1 95.38 298 GLY A N 1
ATOM 2278 C CA . GLY A 1 298 ? -5.746 -17.328 2.566 1 95.38 298 GLY A CA 1
ATOM 2279 C C . GLY A 1 298 ? -5.926 -16.156 3.506 1 95.38 298 GLY A C 1
ATOM 2280 O O . GLY A 1 298 ? -5.074 -15.898 4.359 1 95.38 298 GLY A O 1
ATOM 2281 N N . LEU A 1 299 ? -7.109 -15.469 3.42 1 97.12 299 LEU A N 1
ATOM 2282 C CA . LEU A 1 299 ? -7.426 -14.273 4.199 1 97.12 299 LEU A CA 1
ATOM 2283 C C . LEU A 1 299 ? -7.641 -14.625 5.668 1 97.12 299 LEU A C 1
ATOM 2285 O O . LEU A 1 299 ? -8.266 -15.641 5.98 1 97.12 299 LEU A O 1
ATOM 2289 N N . ASN A 1 300 ? -7.105 -13.789 6.566 1 98 300 ASN A N 1
ATOM 2290 C CA . ASN A 1 300 ? -7.301 -13.906 8.008 1 98 300 ASN A CA 1
ATOM 2291 C C . ASN A 1 300 ? -6.77 -15.234 8.547 1 98 300 ASN A C 1
ATOM 2293 O O . ASN A 1 300 ? -7.203 -15.703 9.594 1 98 300 ASN A O 1
ATOM 2297 N N . GLY A 1 301 ? -5.977 -15.914 7.75 1 97.69 301 GLY A N 1
ATOM 2298 C CA . GLY A 1 301 ? -5.242 -17.094 8.148 1 97.69 301 GLY A CA 1
ATOM 2299 C C . GLY A 1 301 ? -3.738 -16.891 8.156 1 97.69 301 GLY A C 1
ATOM 2300 O O . GLY A 1 301 ? -3.229 -15.977 7.512 1 97.69 301 GLY A O 1
ATOM 2301 N N . PHE A 1 302 ? -3.053 -17.75 8.953 1 97.69 302 PHE A N 1
ATOM 2302 C CA . PHE A 1 302 ? -1.602 -17.609 8.984 1 97.69 302 PHE A CA 1
ATOM 2303 C C . PHE A 1 302 ? -0.925 -18.969 9.039 1 97.69 302 PHE A C 1
ATOM 2305 O O . PHE A 1 302 ? -1.513 -19.938 9.516 1 97.69 302 PHE A O 1
ATOM 2312 N N . CYS A 1 303 ? 0.23 -18.969 8.469 1 97.56 303 CYS A N 1
ATOM 2313 C CA . CYS A 1 303 ? 1 -20.203 8.328 1 97.56 303 CYS A CA 1
ATOM 2314 C C . CYS A 1 303 ? 1.804 -20.5 9.586 1 97.56 303 CYS A C 1
ATOM 2316 O O . CYS A 1 303 ? 2.424 -19.594 10.156 1 97.56 303 CYS A O 1
ATOM 2318 N N . VAL A 1 304 ? 1.751 -21.703 10.055 1 96.25 304 VAL A N 1
ATOM 2319 C CA . VAL A 1 304 ? 2.521 -22.172 11.203 1 96.25 304 VAL A CA 1
ATOM 2320 C C . VAL A 1 304 ? 3.283 -23.438 10.836 1 96.25 304 VAL A C 1
ATOM 2322 O O . VAL A 1 304 ? 2.768 -24.297 10.102 1 96.25 304 VAL A O 1
ATOM 2325 N N . LEU A 1 305 ? 4.512 -23.531 11.289 1 94 305 LEU A N 1
ATOM 2326 C CA . LEU A 1 305 ? 5.309 -24.719 11.031 1 94 305 LEU A CA 1
ATOM 2327 C C . LEU A 1 305 ? 5.086 -25.766 12.109 1 94 305 LEU A C 1
ATOM 2329 O O . LEU A 1 305 ? 5.207 -25.484 13.305 1 94 305 LEU A O 1
ATOM 2333 N N . ASN A 1 306 ? 4.633 -26.891 11.711 1 89.56 306 ASN A N 1
ATOM 2334 C CA . ASN A 1 306 ? 4.57 -28.078 12.555 1 89.56 306 ASN A CA 1
ATOM 2335 C C . ASN A 1 306 ? 5.504 -29.172 12.055 1 89.56 306 ASN A C 1
ATOM 2337 O O . ASN A 1 306 ? 5.223 -29.812 11.039 1 89.56 306 ASN A O 1
ATOM 2341 N N . ASP A 1 307 ? 6.59 -29.469 12.727 1 88.88 307 ASP A N 1
ATOM 2342 C CA . ASP A 1 307 ? 7.59 -30.438 12.289 1 88.88 307 ASP A CA 1
ATOM 2343 C C . ASP A 1 307 ? 8.031 -30.156 10.852 1 88.88 307 ASP A C 1
ATOM 2345 O O . ASP A 1 307 ? 8.008 -31.047 10 1 88.88 307 ASP A O 1
ATOM 2349 N N . GLN A 1 308 ? 8.242 -28.891 10.547 1 86.75 308 GLN A N 1
ATOM 2350 C CA . GLN A 1 308 ? 8.797 -28.375 9.297 1 86.75 308 GLN A CA 1
ATOM 2351 C C . GLN A 1 308 ? 7.777 -28.453 8.172 1 86.75 308 GLN A C 1
ATOM 2353 O O . GLN A 1 308 ? 8.117 -28.25 7 1 86.75 308 GLN A O 1
ATOM 2358 N N . LYS A 1 309 ? 6.59 -28.812 8.492 1 92.12 309 LYS A N 1
ATOM 2359 C CA . LYS A 1 309 ? 5.5 -28.781 7.523 1 92.12 309 LYS A CA 1
ATOM 2360 C C . LYS A 1 309 ? 4.59 -27.594 7.754 1 92.12 309 LYS A C 1
ATOM 2362 O O . LYS A 1 309 ? 4.297 -27.234 8.898 1 92.12 309 LYS A O 1
ATOM 2367 N N . ALA A 1 310 ? 4.191 -27.078 6.672 1 94.38 310 ALA A N 1
ATOM 2368 C CA . ALA A 1 310 ? 3.334 -25.906 6.773 1 94.38 310 ALA A CA 1
ATOM 2369 C C . ALA A 1 310 ? 1.917 -26.297 7.188 1 94.38 310 ALA A C 1
ATOM 2371 O O . ALA A 1 310 ? 1.358 -27.266 6.672 1 94.38 310 ALA A O 1
ATOM 2372 N N . GLY A 1 311 ? 1.395 -25.656 8.141 1 95.5 311 GLY A N 1
ATOM 2373 C CA . GLY A 1 311 ? -0.008 -25.688 8.523 1 95.5 311 GLY A CA 1
ATOM 2374 C C . GLY A 1 311 ? -0.628 -24.297 8.594 1 95.5 311 GLY A C 1
ATOM 2375 O O . GLY A 1 311 ? 0.077 -23.297 8.508 1 95.5 311 GLY A O 1
ATOM 2376 N N . CYS A 1 312 ? -1.948 -24.281 8.641 1 96.81 312 CYS A N 1
ATOM 2377 C CA . CYS A 1 312 ? -2.629 -23 8.68 1 96.81 312 CYS A CA 1
ATOM 2378 C C . CYS A 1 312 ? -3.559 -22.906 9.883 1 96.81 312 CYS A C 1
ATOM 2380 O O . CYS A 1 312 ? -4.047 -23.922 10.375 1 96.81 312 CYS A O 1
ATOM 2382 N N . ALA A 1 313 ? -3.693 -21.75 10.375 1 97 313 ALA A N 1
ATOM 2383 C CA . ALA A 1 313 ? -4.637 -21.438 11.445 1 97 313 ALA A CA 1
ATOM 2384 C C . ALA A 1 313 ? -5.379 -20.141 11.164 1 97 313 ALA A C 1
ATOM 2386 O O . ALA A 1 313 ? -4.855 -19.25 10.492 1 97 313 ALA A O 1
ATOM 2387 N N . CYS A 1 314 ? -6.602 -20.109 11.641 1 97.69 314 CYS A N 1
ATOM 2388 C CA . CYS A 1 314 ? -7.371 -18.875 11.531 1 97.69 314 CYS A CA 1
ATOM 2389 C C . CYS A 1 314 ? -7.074 -17.938 12.695 1 97.69 314 CYS A C 1
ATOM 2391 O O . CYS A 1 314 ? -6.68 -18.391 13.773 1 97.69 314 CYS A O 1
ATOM 2393 N N . LEU A 1 315 ? -7.262 -16.641 12.484 1 97.81 315 LEU A N 1
ATOM 2394 C CA . LEU A 1 315 ? -7.215 -15.664 13.57 1 97.81 315 LEU A CA 1
ATOM 2395 C C . LEU A 1 315 ? -8.266 -15.977 14.633 1 97.81 315 LEU A C 1
ATOM 2397 O O . LEU A 1 315 ? -9.305 -16.578 14.32 1 97.81 315 LEU A O 1
ATOM 2401 N N . PRO A 1 316 ? -7.898 -15.594 15.914 1 96.88 316 PRO A N 1
ATOM 2402 C CA . PRO A 1 316 ? -8.977 -15.688 16.891 1 96.88 316 PRO A CA 1
ATOM 2403 C C . PRO A 1 316 ? -10.25 -14.969 16.438 1 96.88 316 PRO A C 1
ATOM 2405 O O . PRO A 1 316 ? -10.188 -13.859 15.914 1 96.88 316 PRO A O 1
ATOM 2408 N N . GLY A 1 317 ? -11.383 -15.648 16.609 1 94.56 317 GLY A N 1
ATOM 2409 C CA . GLY A 1 317 ? -12.648 -15.062 16.203 1 94.56 317 GLY A CA 1
ATOM 2410 C C . GLY A 1 317 ? -12.977 -15.32 14.742 1 94.56 317 GLY A C 1
ATOM 2411 O O . GLY A 1 317 ? -13.953 -14.781 14.211 1 94.56 317 GLY A O 1
ATOM 2412 N N . PHE A 1 318 ? -12.219 -16.141 14.07 1 95.88 318 PHE A N 1
ATOM 2413 C CA . PHE A 1 318 ? -12.438 -16.469 12.672 1 95.88 318 PHE A CA 1
ATOM 2414 C C . PHE A 1 318 ? -12.461 -17.984 12.469 1 95.88 318 PHE A C 1
ATOM 2416 O O . PHE A 1 318 ? -11.789 -18.719 13.188 1 95.88 318 PHE A O 1
ATOM 2423 N N . ASP A 1 319 ? -13.234 -18.422 11.484 1 95.25 319 ASP A N 1
ATOM 2424 C CA . ASP A 1 319 ? -13.297 -19.844 11.102 1 95.25 319 ASP A CA 1
ATOM 2425 C C . ASP A 1 319 ? -13.039 -20.016 9.609 1 95.25 319 ASP A C 1
ATOM 2427 O O . ASP A 1 319 ? -13.219 -19.078 8.828 1 95.25 319 ASP A O 1
ATOM 2431 N N . MET A 1 320 ? -12.68 -21.203 9.258 1 94.5 320 MET A N 1
ATOM 2432 C CA . MET A 1 320 ? -12.422 -21.5 7.855 1 94.5 320 MET A CA 1
ATOM 2433 C C . MET A 1 320 ? -13.672 -21.266 7.012 1 94.5 320 MET A C 1
ATOM 2435 O O . MET A 1 320 ? -14.781 -21.609 7.422 1 94.5 320 MET A O 1
ATOM 2439 N N . VAL A 1 321 ? -13.469 -20.641 5.902 1 92.56 321 VAL A N 1
ATOM 2440 C CA . VAL A 1 321 ? -14.578 -20.453 4.977 1 92.56 321 VAL A CA 1
ATOM 2441 C C . VAL A 1 321 ? -15.07 -21.797 4.461 1 92.56 321 VAL A C 1
ATOM 2443 O O . VAL A 1 321 ? -16.266 -22.062 4.434 1 92.56 321 VAL A O 1
ATOM 2446 N N . GLN A 1 322 ? -14.078 -22.641 4.031 1 89.88 322 GLN A N 1
ATOM 2447 C CA . GLN A 1 322 ? -14.336 -23.984 3.547 1 89.88 322 GLN A CA 1
ATOM 2448 C C . GLN A 1 322 ? -13.391 -24.984 4.191 1 89.88 322 GLN A C 1
ATOM 2450 O O . GLN A 1 322 ? -12.172 -24.891 4.035 1 89.88 322 GLN A O 1
ATOM 2455 N N . GLN A 1 323 ? -13.992 -25.984 4.785 1 89.88 323 GLN A N 1
ATOM 2456 C CA . GLN A 1 323 ? -13.172 -26.984 5.469 1 89.88 323 GLN A CA 1
ATOM 2457 C C . GLN A 1 323 ? -12.258 -27.719 4.488 1 89.88 323 GLN A C 1
ATOM 2459 O O . GLN A 1 323 ? -12.703 -28.141 3.418 1 89.88 323 GLN A O 1
ATOM 2464 N N . GLY A 1 324 ? -11.039 -27.781 4.836 1 86.88 324 GLY A N 1
ATOM 2465 C CA . GLY A 1 324 ? -10.078 -28.516 4.023 1 86.88 324 GLY A CA 1
ATOM 2466 C C . GLY A 1 324 ? -9.453 -27.656 2.932 1 86.88 324 GLY A C 1
ATOM 2467 O O . GLY A 1 324 ? -8.523 -28.094 2.252 1 86.88 324 GLY A O 1
ATOM 2468 N N . ASN A 1 325 ? -9.977 -26.5 2.719 1 88.81 325 ASN A N 1
ATOM 2469 C CA . ASN A 1 325 ? -9.438 -25.594 1.708 1 88.81 325 ASN A CA 1
ATOM 2470 C C . ASN A 1 325 ? -8.883 -24.312 2.338 1 88.81 325 ASN A C 1
ATOM 2472 O O . ASN A 1 325 ? -9.602 -23.312 2.463 1 88.81 325 ASN A O 1
ATOM 2476 N N . TRP A 1 326 ? -7.664 -24.281 2.529 1 90.5 326 TRP A N 1
ATOM 2477 C CA . TRP A 1 326 ? -7.055 -23.172 3.254 1 90.5 326 TRP A CA 1
ATOM 2478 C C . TRP A 1 326 ? -6.914 -21.938 2.355 1 90.5 326 TRP A C 1
ATOM 2480 O O . TRP A 1 326 ? -6.836 -20.812 2.844 1 90.5 326 TRP A O 1
ATOM 2490 N N . THR A 1 327 ? -6.875 -22.141 1.064 1 86.44 327 THR A N 1
ATOM 2491 C CA . THR A 1 327 ? -6.742 -21.016 0.154 1 86.44 327 THR A CA 1
ATOM 2492 C C . THR A 1 327 ? -7.98 -20.125 0.204 1 86.44 327 THR A C 1
ATOM 2494 O O . THR A 1 327 ? -7.926 -18.953 -0.162 1 86.44 327 THR A O 1
ATOM 2497 N N . ALA A 1 328 ? -9.078 -20.719 0.735 1 90.06 328 ALA A N 1
ATOM 2498 C CA . ALA A 1 328 ? -10.32 -19.953 0.873 1 90.06 328 ALA A CA 1
ATOM 2499 C C . ALA A 1 328 ? -10.25 -19.016 2.068 1 90.06 328 ALA A C 1
ATOM 2501 O O . ALA A 1 328 ? -11.062 -18.094 2.188 1 90.06 328 ALA A O 1
ATOM 2502 N N . GLY A 1 329 ? -9.352 -19.266 2.969 1 94.5 329 GLY A N 1
ATOM 2503 C CA . GLY A 1 329 ? -9.109 -18.391 4.098 1 94.5 329 GLY A CA 1
ATOM 2504 C C . GLY A 1 329 ? -10.133 -18.547 5.207 1 94.5 329 GLY A C 1
ATOM 2505 O O . GLY A 1 329 ? -10.672 -19.641 5.406 1 94.5 329 GLY A O 1
ATOM 2506 N N . CYS A 1 330 ? -10.195 -17.516 6.02 1 96.56 330 CYS A N 1
ATOM 2507 C CA . CYS A 1 330 ? -11.047 -17.5 7.203 1 96.56 330 CYS A CA 1
ATOM 2508 C C . CYS A 1 330 ? -12.008 -16.312 7.18 1 96.56 330 CYS A C 1
ATOM 2510 O O . CYS A 1 330 ? -11.758 -15.328 6.496 1 96.56 330 CYS A O 1
ATOM 2512 N N . GLU A 1 331 ? -13.117 -16.531 7.855 1 94.06 331 GLU A N 1
ATOM 2513 C CA . GLU A 1 331 ? -14.133 -15.484 7.98 1 94.06 331 GLU A CA 1
ATOM 2514 C C . GLU A 1 331 ? -14.57 -15.305 9.43 1 94.06 331 GLU A C 1
ATOM 2516 O O . GLU A 1 331 ? -14.469 -16.234 10.234 1 94.06 331 GLU A O 1
ATOM 2521 N N . ARG A 1 332 ? -14.984 -14.078 9.711 1 92.88 332 ARG A N 1
ATOM 2522 C CA . ARG A 1 332 ? -15.375 -13.742 11.078 1 92.88 332 ARG A CA 1
ATOM 2523 C C . ARG A 1 332 ? -16.547 -14.602 11.547 1 92.88 332 ARG A C 1
ATOM 2525 O O . ARG A 1 332 ? -17.484 -14.828 10.797 1 92.88 332 ARG A O 1
ATOM 2532 N N . ASN A 1 333 ? -16.516 -15.039 12.836 1 91.5 333 ASN A N 1
ATOM 2533 C CA . ASN A 1 333 ? -17.531 -15.969 13.312 1 91.5 333 ASN A CA 1
ATOM 2534 C C . ASN A 1 333 ? -18.391 -15.344 14.398 1 91.5 333 ASN A C 1
ATOM 2536 O O . ASN A 1 333 ? -19.078 -16.047 15.148 1 91.5 333 ASN A O 1
ATOM 2540 N N . PHE A 1 334 ? -18.328 -14.031 14.57 1 88.12 334 PHE A N 1
ATOM 2541 C CA . PHE A 1 334 ? -19.172 -13.328 15.531 1 88.12 334 PHE A CA 1
ATOM 2542 C C . PHE A 1 334 ? -19.734 -12.055 14.922 1 88.12 334 PHE A C 1
ATOM 2544 O O . PHE A 1 334 ? -19.234 -11.562 13.914 1 88.12 334 PHE A O 1
ATOM 2551 N N . ASP A 1 335 ? -20.766 -11.562 15.523 1 84.81 335 ASP A N 1
ATOM 2552 C CA . ASP A 1 335 ? -21.406 -10.32 15.086 1 84.81 335 ASP A CA 1
ATOM 2553 C C . ASP A 1 335 ? -20.656 -9.102 15.609 1 84.81 335 ASP A C 1
ATOM 2555 O O . ASP A 1 335 ? -20.031 -9.164 16.672 1 84.81 335 ASP A O 1
ATOM 2559 N N . VAL A 1 336 ? -20.672 -8.086 14.82 1 84.5 336 VAL A N 1
ATOM 2560 C CA . VAL A 1 336 ? -20.062 -6.828 15.227 1 84.5 336 VAL A CA 1
ATOM 2561 C C . VAL A 1 336 ? -21.156 -5.773 15.438 1 84.5 336 VAL A C 1
ATOM 2563 O O . VAL A 1 336 ? -22.031 -5.602 14.594 1 84.5 336 VAL A O 1
ATOM 2566 N N . ASN A 1 337 ? -21.016 -5.129 16.562 1 82.94 337 ASN A N 1
ATOM 2567 C CA . ASN A 1 337 ? -21.984 -4.078 16.875 1 82.94 337 ASN A CA 1
ATOM 2568 C C . ASN A 1 337 ? -21.578 -2.746 16.25 1 82.94 337 ASN A C 1
ATOM 2570 O O . ASN A 1 337 ? -20.406 -2.521 15.945 1 82.94 337 ASN A O 1
ATOM 2574 N N . SER A 1 338 ? -22.688 -1.977 16.094 1 80.75 338 SER A N 1
ATOM 2575 C CA . SER A 1 338 ? -22.422 -0.615 15.641 1 80.75 338 SER A CA 1
ATOM 2576 C C . SER A 1 338 ? -21.625 0.167 16.672 1 80.75 338 SER A C 1
ATOM 2578 O O . SER A 1 338 ? -21.641 -0.168 17.859 1 80.75 338 SER A O 1
ATOM 2580 N N . CYS A 1 339 ? -20.891 1.146 16.234 1 76.5 339 CYS A N 1
ATOM 2581 C CA . CYS A 1 339 ? -20.062 1.968 17.125 1 76.5 339 CYS A CA 1
ATOM 2582 C C . CYS A 1 339 ? -20.922 2.842 18.016 1 76.5 339 CYS A C 1
ATOM 2584 O O . CYS A 1 339 ? -20.484 3.277 19.078 1 76.5 339 CYS A O 1
ATOM 2586 N N . LYS A 1 340 ? -22.094 3.188 17.625 1 70 340 LYS A N 1
ATOM 2587 C CA . LYS A 1 340 ? -23 4.07 18.359 1 70 340 LYS A CA 1
ATOM 2588 C C . LYS A 1 340 ? -23.828 3.291 19.375 1 70 340 LYS A C 1
ATOM 2590 O O . LYS A 1 340 ? -24.5 3.885 20.219 1 70 340 LYS A O 1
ATOM 2595 N N . SER A 1 341 ? -23.828 2.002 19.094 1 62.25 341 SER A N 1
ATOM 2596 C CA . SER A 1 341 ? -24.703 1.235 19.969 1 62.25 341 SER A CA 1
ATOM 2597 C C . SER A 1 341 ? -24.203 1.255 21.406 1 62.25 341 SER A C 1
ATOM 2599 O O . SER A 1 341 ? -23.062 0.869 21.688 1 62.25 341 SER A O 1
ATOM 2601 N N . ASN A 1 342 ? -24.469 2.312 22.062 1 51.72 342 ASN A N 1
ATOM 2602 C CA . ASN A 1 342 ? -24.281 2.371 23.516 1 51.72 342 ASN A CA 1
ATOM 2603 C C . ASN A 1 342 ? -24.766 1.093 24.188 1 51.72 342 ASN A C 1
ATOM 2605 O O . ASN A 1 342 ? -24.984 1.07 25.406 1 51.72 342 ASN A O 1
ATOM 2609 N N . ASN A 1 343 ? -25.312 0.231 23.422 1 49.5 343 ASN A N 1
ATOM 2610 C CA . ASN A 1 343 ? -25.812 -0.879 24.234 1 49.5 343 ASN A CA 1
ATOM 2611 C C . ASN A 1 343 ? -24.656 -1.688 24.828 1 49.5 343 ASN A C 1
ATOM 2613 O O . ASN A 1 343 ? -23.781 -2.15 24.109 1 49.5 343 ASN A O 1
ATOM 2617 N N . GLY A 1 344 ? -24.078 -1.362 25.891 1 48.28 344 GLY A N 1
ATOM 2618 C CA . GLY A 1 344 ? -23.172 -1.917 26.875 1 48.28 344 GLY A CA 1
ATOM 2619 C C . GLY A 1 344 ? -23 -3.418 26.75 1 48.28 344 GLY A C 1
ATOM 2620 O O . GLY A 1 344 ? -22.375 -4.051 27.609 1 48.28 344 GLY A O 1
ATOM 2621 N N . ASP A 1 345 ? -23.688 -4.035 25.812 1 55.66 345 ASP A N 1
ATOM 2622 C CA . ASP A 1 345 ? -23.734 -5.465 26.094 1 55.66 345 ASP A CA 1
ATOM 2623 C C . ASP A 1 345 ? -22.562 -6.199 25.438 1 55.66 345 ASP A C 1
ATOM 2625 O O . ASP A 1 345 ? -22.062 -7.176 26 1 55.66 345 ASP A O 1
ATOM 2629 N N . ILE A 1 346 ? -22.172 -5.883 24.203 1 60.47 346 ILE A N 1
ATOM 2630 C CA . ILE A 1 346 ? -21.094 -6.699 23.672 1 60.47 346 ILE A CA 1
ATOM 2631 C C . ILE A 1 346 ? -19.75 -6.086 24.047 1 60.47 346 ILE A C 1
ATOM 2633 O O . ILE A 1 346 ? -19.469 -4.926 23.734 1 60.47 346 ILE A O 1
ATOM 2637 N N . LYS A 1 347 ? -19.109 -6.797 24.828 1 77.75 347 LYS A N 1
ATOM 2638 C CA . LYS A 1 347 ? -17.766 -6.43 25.266 1 77.75 347 LYS A CA 1
ATOM 2639 C C . LYS A 1 347 ? -16.703 -7.055 24.375 1 77.75 347 LYS A C 1
ATOM 2641 O O . LYS A 1 347 ? -16.828 -8.211 23.969 1 77.75 347 LYS A O 1
ATOM 2646 N N . TYR A 1 348 ? -15.922 -6.203 23.812 1 88.44 348 TYR A N 1
ATOM 2647 C CA . TYR A 1 348 ? -14.805 -6.66 23 1 88.44 348 TYR A CA 1
ATOM 2648 C C . TYR A 1 348 ? -13.539 -6.789 23.828 1 88.44 348 TYR A C 1
ATOM 2650 O O . TYR A 1 348 ? -13.391 -6.133 24.859 1 88.44 348 TYR A O 1
ATOM 2658 N N . ASN A 1 349 ? -12.797 -7.75 23.484 1 92.31 349 ASN A N 1
ATOM 2659 C CA . ASN A 1 349 ? -11.43 -7.859 23.984 1 92.31 349 ASN A CA 1
ATOM 2660 C C . ASN A 1 349 ? -10.43 -8.07 22.844 1 92.31 349 ASN A C 1
ATOM 2662 O O . ASN A 1 349 ? -10.82 -8.242 21.688 1 92.31 349 ASN A O 1
ATOM 2666 N N . MET A 1 350 ? -9.219 -7.852 23.188 1 96.06 350 MET A N 1
ATOM 2667 C CA . MET A 1 350 ? -8.164 -8.078 22.203 1 96.06 350 MET A CA 1
ATOM 2668 C C . MET A 1 350 ? -7.418 -9.375 22.5 1 96.06 350 MET A C 1
ATOM 2670 O O . MET A 1 350 ? -6.934 -9.586 23.609 1 96.06 350 MET A O 1
ATOM 2674 N N . GLN A 1 351 ? -7.348 -10.281 21.516 1 97.12 351 GLN A N 1
ATOM 2675 C CA . GLN A 1 351 ? -6.605 -11.523 21.656 1 97.12 351 GLN A CA 1
ATOM 2676 C C . GLN A 1 351 ? -5.281 -11.469 20.891 1 97.12 351 GLN A C 1
ATOM 2678 O O . GLN A 1 351 ? -5.23 -10.977 19.766 1 97.12 351 GLN A O 1
ATOM 2683 N N . GLU A 1 352 ? -4.355 -12.055 21.516 1 96.44 352 GLU A N 1
ATOM 2684 C CA . GLU A 1 352 ? -3.002 -11.961 20.984 1 96.44 352 GLU A CA 1
ATOM 2685 C C . GLU A 1 352 ? -2.672 -13.156 20.094 1 96.44 352 GLU A C 1
ATOM 2687 O O . GLU A 1 352 ? -3.023 -14.297 20.422 1 96.44 352 GLU A O 1
ATOM 2692 N N . VAL A 1 353 ? -2.068 -12.906 18.984 1 97.31 353 VAL A N 1
ATOM 2693 C CA . VAL A 1 353 ? -1.403 -13.891 18.125 1 97.31 353 VAL A CA 1
ATOM 2694 C C . VAL A 1 353 ? 0.089 -13.57 18.047 1 97.31 353 VAL A C 1
ATOM 2696 O O . VAL A 1 353 ? 0.525 -12.812 17.188 1 97.31 353 VAL A O 1
ATOM 2699 N N . SER A 1 354 ? 0.853 -14.258 18.828 1 95 354 SER A N 1
ATOM 2700 C CA . SER A 1 354 ? 2.244 -13.891 19.078 1 95 354 SER A CA 1
ATOM 2701 C C . SER A 1 354 ? 3.141 -14.336 17.922 1 95 354 SER A C 1
ATOM 2703 O O . SER A 1 354 ? 2.859 -15.344 17.266 1 95 354 SER A O 1
ATOM 2705 N N . ASN A 1 355 ? 4.156 -13.594 17.703 1 95.56 355 ASN A N 1
ATOM 2706 C CA . ASN A 1 355 ? 5.246 -13.938 16.797 1 95.56 355 ASN A CA 1
ATOM 2707 C C . ASN A 1 355 ? 4.742 -14.172 15.367 1 95.56 355 ASN A C 1
ATOM 2709 O O . ASN A 1 355 ? 5.109 -15.164 14.734 1 95.56 355 ASN A O 1
ATOM 2713 N N . THR A 1 356 ? 3.826 -13.32 14.992 1 96.5 356 THR A N 1
ATOM 2714 C CA . THR A 1 356 ? 3.324 -13.43 13.633 1 96.5 356 THR A CA 1
ATOM 2715 C C . THR A 1 356 ? 3.617 -12.156 12.844 1 96.5 356 THR A C 1
ATOM 2717 O O . THR A 1 356 ? 3.611 -11.055 13.406 1 96.5 356 THR A O 1
ATOM 2720 N N . THR A 1 357 ? 3.889 -12.297 11.594 1 95.44 357 THR A N 1
ATOM 2721 C CA . THR A 1 357 ? 4.043 -11.18 10.672 1 95.44 357 THR A CA 1
ATOM 2722 C C . THR A 1 357 ? 2.924 -11.18 9.633 1 95.44 357 THR A C 1
ATOM 2724 O O . THR A 1 357 ? 2.428 -12.234 9.242 1 95.44 357 THR A O 1
ATOM 2727 N N . TRP A 1 358 ? 2.49 -10.023 9.234 1 96.75 358 TRP A N 1
ATOM 2728 C CA . TRP A 1 358 ? 1.387 -9.805 8.305 1 96.75 358 TRP A CA 1
ATOM 2729 C C . TRP A 1 358 ? 1.717 -8.695 7.312 1 96.75 358 TRP A C 1
ATOM 2731 O O . TRP A 1 358 ? 2.66 -7.93 7.523 1 96.75 358 TRP A O 1
ATOM 2741 N N . GLU A 1 359 ? 0.959 -8.68 6.207 1 96 359 GLU A N 1
ATOM 2742 C CA . GLU A 1 359 ? 0.97 -7.473 5.383 1 96 359 GLU A CA 1
ATOM 2743 C C . GLU A 1 359 ? 0.561 -6.25 6.191 1 96 359 GLU A C 1
ATOM 2745 O O . GLU A 1 359 ? -0.387 -6.305 6.98 1 96 359 GLU A O 1
ATOM 2750 N N . ASP A 1 360 ? 1.38 -5.148 6.059 1 95 360 ASP A N 1
ATOM 2751 C CA . ASP A 1 360 ? 1.064 -3.932 6.797 1 95 360 ASP A CA 1
ATOM 2752 C C . ASP A 1 360 ? 0.204 -2.988 5.957 1 95 360 ASP A C 1
ATOM 2754 O O . ASP A 1 360 ? 0.683 -2.402 4.984 1 95 360 ASP A O 1
ATOM 2758 N N . VAL A 1 361 ? -1.058 -2.848 6.305 1 95.25 361 VAL A N 1
ATOM 2759 C CA . VAL A 1 361 ? -1.978 -1.925 5.648 1 95.25 361 VAL A CA 1
ATOM 2760 C C . VAL A 1 361 ? -2.623 -1.01 6.688 1 95.25 361 VAL A C 1
ATOM 2762 O O . VAL A 1 361 ? -3.846 -0.853 6.711 1 95.25 361 VAL A O 1
ATOM 2765 N N . SER A 1 362 ? -1.816 -0.406 7.5 1 96.12 362 SER A N 1
ATOM 2766 C CA . SER A 1 362 ? -2.293 0.366 8.648 1 96.12 362 SER A CA 1
ATOM 2767 C C . SER A 1 362 ? -2.924 1.681 8.203 1 96.12 362 SER A C 1
ATOM 2769 O O . SER A 1 362 ? -2.502 2.273 7.203 1 96.12 362 SER A O 1
ATOM 2771 N N . TYR A 1 363 ? -3.953 2.115 8.922 1 95.81 363 TYR A N 1
ATOM 2772 C CA . TYR A 1 363 ? -4.555 3.422 8.68 1 95.81 363 TYR A CA 1
ATOM 2773 C C . TYR A 1 363 ? -4.172 4.41 9.773 1 95.81 363 TYR A C 1
ATOM 2775 O O . TYR A 1 363 ? -4.434 5.609 9.656 1 95.81 363 TYR A O 1
ATOM 2783 N N . SER A 1 364 ? -3.539 3.941 10.805 1 94.81 364 SER A N 1
ATOM 2784 C CA . SER A 1 364 ? -3.088 4.754 11.93 1 94.81 364 SER A CA 1
ATOM 2785 C C . SER A 1 364 ? -1.896 4.113 12.633 1 94.81 364 SER A C 1
ATOM 2787 O O . SER A 1 364 ? -1.9 2.91 12.898 1 94.81 364 SER A O 1
ATOM 2789 N N . VAL A 1 365 ? -0.872 4.891 12.852 1 95.06 365 VAL A N 1
ATOM 2790 C CA . VAL A 1 365 ? 0.325 4.434 13.555 1 95.06 365 VAL A CA 1
ATOM 2791 C C . VAL A 1 365 ? 0.524 5.254 14.828 1 95.06 365 VAL A C 1
ATOM 2793 O O . VAL A 1 365 ? 0.583 6.484 14.773 1 95.06 365 VAL A O 1
ATOM 2796 N N . LEU A 1 366 ? 0.647 4.617 15.93 1 94.81 366 LEU A N 1
ATOM 2797 C CA . LEU A 1 366 ? 0.811 5.262 17.219 1 94.81 366 LEU A CA 1
ATOM 2798 C C . LEU A 1 366 ? 2.021 4.699 17.969 1 94.81 366 LEU A C 1
ATOM 2800 O O . LEU A 1 366 ? 2.408 3.549 17.75 1 94.81 366 LEU A O 1
ATOM 2804 N N . THR A 1 367 ? 2.598 5.547 18.781 1 95.12 367 THR A N 1
ATOM 2805 C CA . THR A 1 367 ? 3.613 5.078 19.719 1 95.12 367 THR A CA 1
ATOM 2806 C C . THR A 1 367 ? 2.984 4.734 21.062 1 95.12 367 THR A C 1
ATOM 2808 O O . THR A 1 367 ? 2.258 5.547 21.641 1 95.12 367 THR A O 1
ATOM 2811 N N . ARG A 1 368 ? 3.145 3.539 21.453 1 94.25 368 ARG A N 1
ATOM 2812 C CA . ARG A 1 368 ? 2.648 3.047 22.734 1 94.25 368 ARG A CA 1
ATOM 2813 C C . ARG A 1 368 ? 3.713 2.223 23.453 1 94.25 368 ARG A C 1
ATOM 2815 O O . ARG A 1 368 ? 4.512 1.536 22.812 1 94.25 368 ARG A O 1
ATOM 2822 N N . PRO A 1 369 ? 3.742 2.27 24.766 1 94.19 369 PRO A N 1
ATOM 2823 C CA . PRO A 1 369 ? 4.824 1.61 25.5 1 94.19 369 PRO A CA 1
ATOM 2824 C C . PRO A 1 369 ? 4.695 0.089 25.5 1 94.19 369 PRO A C 1
ATOM 2826 O O . PRO A 1 369 ? 5.691 -0.62 25.672 1 94.19 369 PRO A O 1
ATOM 2829 N N . ASP A 1 370 ? 3.459 -0.431 25.422 1 95.06 370 ASP A N 1
ATOM 2830 C CA . ASP A 1 370 ? 3.27 -1.875 25.516 1 95.06 370 ASP A CA 1
ATOM 2831 C C . ASP A 1 370 ? 2.021 -2.314 24.766 1 95.06 370 ASP A C 1
ATOM 2833 O O . ASP A 1 370 ? 1.26 -1.478 24.266 1 95.06 370 ASP A O 1
ATOM 2837 N N . LYS A 1 371 ? 1.829 -3.596 24.734 1 94.94 371 LYS A N 1
ATOM 2838 C CA . LYS A 1 371 ? 0.731 -4.195 23.984 1 94.94 371 LYS A CA 1
ATOM 2839 C C . LYS A 1 371 ? -0.618 -3.848 24.609 1 94.94 371 LYS A C 1
ATOM 2841 O O . LYS A 1 371 ? -1.609 -3.672 23.891 1 94.94 371 LYS A O 1
ATOM 2846 N N . ASP A 1 372 ? -0.626 -3.752 25.906 1 95.5 372 ASP A N 1
ATOM 2847 C CA . ASP A 1 372 ? -1.887 -3.469 26.578 1 95.5 372 ASP A CA 1
ATOM 2848 C C . ASP A 1 372 ? -2.396 -2.072 26.234 1 95.5 372 ASP A C 1
ATOM 2850 O O . ASP A 1 372 ? -3.59 -1.886 25.984 1 95.5 372 ASP A O 1
ATOM 2854 N N . SER A 1 373 ? -1.482 -1.215 26.219 1 96.5 373 SER A N 1
ATOM 2855 C CA . SER A 1 373 ? -1.866 0.142 25.844 1 96.5 373 SER A CA 1
ATOM 2856 C C . SER A 1 373 ? -2.307 0.206 24.391 1 96.5 373 SER A C 1
ATOM 2858 O O . SER A 1 373 ? -3.209 0.969 24.047 1 96.5 373 SER A O 1
ATOM 2860 N N . CYS A 1 374 ? -1.657 -0.554 23.594 1 96.38 374 CYS A N 1
ATOM 2861 C CA . CYS A 1 374 ? -2.043 -0.641 22.188 1 96.38 374 CYS A CA 1
ATOM 2862 C C . CYS A 1 374 ? -3.436 -1.243 22.031 1 96.38 374 CYS A C 1
ATOM 2864 O O . CYS A 1 374 ? -4.254 -0.744 21.266 1 96.38 374 CYS A O 1
ATOM 2866 N N . ALA A 1 375 ? -3.697 -2.258 22.812 1 96.44 375 ALA A N 1
ATOM 2867 C CA . ALA A 1 375 ? -5.016 -2.891 22.812 1 96.44 375 ALA A CA 1
ATOM 2868 C C . ALA A 1 375 ? -6.102 -1.897 23.219 1 96.44 375 ALA A C 1
ATOM 2870 O O . ALA A 1 375 ? -7.156 -1.832 22.578 1 96.44 375 ALA A O 1
ATOM 2871 N N . GLN A 1 376 ? -5.832 -1.113 24.203 1 95.5 376 GLN A N 1
ATOM 2872 C CA . GLN A 1 376 ? -6.793 -0.12 24.672 1 95.5 376 GLN A CA 1
ATOM 2873 C C . GLN A 1 376 ? -7.055 0.939 23.609 1 95.5 376 GLN A C 1
ATOM 2875 O O . GLN A 1 376 ? -8.195 1.378 23.422 1 95.5 376 GLN A O 1
ATOM 2880 N N . ALA A 1 377 ? -5.996 1.307 22.922 1 95.81 377 ALA A N 1
ATOM 2881 C CA . ALA A 1 377 ? -6.145 2.291 21.859 1 95.81 377 ALA A CA 1
ATOM 2882 C C . ALA A 1 377 ? -7.047 1.766 20.75 1 95.81 377 ALA A C 1
ATOM 2884 O O . ALA A 1 377 ? -7.84 2.52 20.172 1 95.81 377 ALA A O 1
ATOM 2885 N N . CYS A 1 378 ? -6.898 0.505 20.453 1 96 378 CYS A N 1
ATOM 2886 C CA . CYS A 1 378 ? -7.738 -0.107 19.438 1 96 378 CYS A CA 1
ATOM 2887 C C . CYS A 1 378 ? -9.188 -0.204 19.891 1 96 378 CYS A C 1
ATOM 2889 O O . CYS A 1 378 ? -10.102 0.124 19.141 1 96 378 CYS A O 1
ATOM 2891 N N . LEU A 1 379 ? -9.383 -0.58 21.141 1 93.31 379 LEU A N 1
ATOM 2892 C CA . LEU A 1 379 ? -10.734 -0.754 21.672 1 93.31 379 LEU A CA 1
ATOM 2893 C C . LEU A 1 379 ? -11.469 0.58 21.75 1 93.31 379 LEU A C 1
ATOM 2895 O O . LEU A 1 379 ? -12.695 0.62 21.656 1 93.31 379 LEU A O 1
ATOM 2899 N N . ALA A 1 380 ? -10.711 1.648 21.828 1 90.94 380 ALA A N 1
ATOM 2900 C CA . ALA A 1 380 ? -11.305 2.98 21.906 1 90.94 380 ALA A CA 1
ATOM 2901 C C . ALA A 1 380 ? -11.656 3.514 20.516 1 90.94 380 ALA A C 1
ATOM 2903 O O . ALA A 1 380 ? -12.312 4.551 20.391 1 90.94 380 ALA A O 1
ATOM 2904 N N . ASP A 1 381 ? -11.203 2.877 19.484 1 91.75 381 ASP A N 1
ATOM 2905 C CA . ASP A 1 381 ? -11.43 3.254 18.094 1 91.75 381 ASP A CA 1
ATOM 2906 C C . ASP A 1 381 ? -12.422 2.305 17.422 1 91.75 381 ASP A C 1
ATOM 2908 O O . ASP A 1 381 ? -12.094 1.15 17.141 1 91.75 381 ASP A O 1
ATOM 2912 N N . CYS A 1 382 ? -13.516 2.791 17.078 1 90.75 382 CYS A N 1
ATOM 2913 C CA . CYS A 1 382 ? -14.578 1.959 16.531 1 90.75 382 CYS A CA 1
ATOM 2914 C C . CYS A 1 382 ? -14.148 1.34 15.203 1 90.75 382 CYS A C 1
ATOM 2916 O O . CYS A 1 382 ? -14.625 0.266 14.836 1 90.75 382 CYS A O 1
ATOM 2918 N N . ASN A 1 383 ? -13.266 1.976 14.523 1 93.31 383 ASN A N 1
ATOM 2919 C CA . ASN A 1 383 ? -12.828 1.489 13.219 1 93.31 383 ASN A CA 1
ATOM 2920 C C . ASN A 1 383 ? -11.758 0.416 13.344 1 93.31 383 ASN A C 1
ATOM 2922 O O . ASN A 1 383 ? -11.406 -0.24 12.359 1 93.31 383 ASN A O 1
ATOM 2926 N N . CYS A 1 384 ? -11.258 0.232 14.555 1 95.31 384 CYS A N 1
ATOM 2927 C CA . CYS A 1 384 ? -10.117 -0.657 14.727 1 95.31 384 CYS A CA 1
ATOM 2928 C C . CYS A 1 384 ? -10.57 -2.094 14.953 1 95.31 384 CYS A C 1
ATOM 2930 O O . CYS A 1 384 ? -11.414 -2.355 15.812 1 95.31 384 CYS A O 1
ATOM 2932 N N . GLU A 1 385 ? -9.984 -3.018 14.148 1 95.44 385 GLU A N 1
ATOM 2933 C CA . GLU A 1 385 ? -10.32 -4.434 14.258 1 95.44 385 GLU A CA 1
ATOM 2934 C C . GLU A 1 385 ? -9.086 -5.273 14.57 1 95.44 385 GLU A C 1
ATOM 2936 O O . GLU A 1 385 ? -9.195 -6.406 15.039 1 95.44 385 GLU A O 1
ATOM 2941 N N . ALA A 1 386 ? -8 -4.824 14.281 1 97.81 386 ALA A N 1
ATOM 2942 C CA . ALA A 1 386 ? -6.734 -5.523 14.5 1 97.81 386 ALA A CA 1
ATOM 2943 C C . ALA A 1 386 ? -5.578 -4.535 14.633 1 97.81 386 ALA A C 1
ATOM 2945 O O . ALA A 1 386 ? -5.648 -3.416 14.125 1 97.81 386 ALA A O 1
ATOM 2946 N N . VAL A 1 387 ? -4.555 -4.953 15.359 1 98.19 387 VAL A N 1
ATOM 2947 C CA . VAL A 1 387 ? -3.369 -4.125 15.547 1 98.19 387 VAL A CA 1
ATOM 2948 C C . VAL A 1 387 ? -2.111 -4.984 15.422 1 98.19 387 VAL A C 1
ATOM 2950 O O . VAL A 1 387 ? -2.074 -6.117 15.906 1 98.19 387 VAL A O 1
ATOM 2953 N N . LEU A 1 388 ? -1.155 -4.477 14.703 1 97.88 388 LEU A N 1
ATOM 2954 C CA . LEU A 1 388 ? 0.187 -5.047 14.734 1 97.88 388 LEU A CA 1
ATOM 2955 C C . LEU A 1 388 ? 1.09 -4.258 15.68 1 97.88 388 LEU A C 1
ATOM 2957 O O . LEU A 1 388 ? 1.235 -3.041 15.531 1 97.88 388 LEU A O 1
ATOM 2961 N N . PHE A 1 389 ? 1.622 -4.977 16.656 1 97.62 389 PHE A N 1
ATOM 2962 C CA . PHE A 1 389 ? 2.486 -4.34 17.641 1 97.62 389 PHE A CA 1
ATOM 2963 C C . PHE A 1 389 ? 3.918 -4.844 17.516 1 97.62 389 PHE A C 1
ATOM 2965 O O . PHE A 1 389 ? 4.156 -6.055 17.5 1 97.62 389 PHE A O 1
ATOM 2972 N N . LYS A 1 390 ? 4.816 -3.955 17.375 1 94.56 390 LYS A N 1
ATOM 2973 C CA . LYS A 1 390 ? 6.246 -4.258 17.344 1 94.56 390 LYS A CA 1
ATOM 2974 C C . LYS A 1 390 ? 7.055 -3.178 18.047 1 94.56 390 LYS A C 1
ATOM 2976 O O . LYS A 1 390 ? 7 -2.004 17.672 1 94.56 390 LYS A O 1
ATOM 2981 N N . GLY A 1 391 ? 7.852 -3.633 19.062 1 91.69 391 GLY A N 1
ATOM 2982 C CA . GLY A 1 391 ? 8.586 -2.654 19.844 1 91.69 391 GLY A CA 1
ATOM 2983 C C . GLY A 1 391 ? 7.684 -1.687 20.578 1 91.69 391 GLY A C 1
ATOM 2984 O O . GLY A 1 391 ? 7.039 -2.061 21.562 1 91.69 391 GLY A O 1
ATOM 2985 N N . ARG A 1 392 ? 7.512 -0.446 20.125 1 94.06 392 ARG A N 1
ATOM 2986 C CA . ARG A 1 392 ? 6.656 0.568 20.734 1 94.06 392 ARG A CA 1
ATOM 2987 C C . ARG A 1 392 ? 5.73 1.192 19.688 1 94.06 392 ARG A C 1
ATOM 2989 O O . ARG A 1 392 ? 5.191 2.279 19.906 1 94.06 392 ARG A O 1
ATOM 2996 N N . THR A 1 393 ? 5.617 0.458 18.641 1 96.5 393 THR A N 1
ATOM 2997 C CA . THR A 1 393 ? 4.797 0.988 17.562 1 96.5 393 THR A CA 1
ATOM 2998 C C . THR A 1 393 ? 3.504 0.188 17.422 1 96.5 393 THR A C 1
ATOM 3000 O O . THR A 1 393 ? 3.535 -1.041 17.328 1 96.5 393 THR A O 1
ATOM 3003 N N . CYS A 1 394 ? 2.42 0.905 17.5 1 96.88 394 CYS A N 1
ATOM 3004 C CA . CYS A 1 394 ? 1.078 0.356 17.344 1 96.88 394 CYS A CA 1
ATOM 3005 C C . CYS A 1 394 ? 0.49 0.742 15.984 1 96.88 394 CYS A C 1
ATOM 3007 O O . CYS A 1 394 ? 0.184 1.912 15.75 1 96.88 394 CYS A O 1
ATOM 3009 N N . ARG A 1 395 ? 0.293 -0.278 15.133 1 97.5 395 ARG A N 1
ATOM 3010 C CA . ARG A 1 395 ? -0.231 -0.022 13.797 1 97.5 395 ARG A CA 1
ATOM 3011 C C . ARG A 1 395 ? -1.629 -0.609 13.633 1 97.5 395 ARG A C 1
ATOM 3013 O O . ARG A 1 395 ? -1.783 -1.821 13.469 1 97.5 395 ARG A O 1
ATOM 3020 N N . LYS A 1 396 ? -2.643 0.201 13.625 1 97.88 396 LYS A N 1
ATOM 3021 C CA . LYS A 1 396 ? -4.016 -0.252 13.43 1 97.88 396 LYS A CA 1
ATOM 3022 C C . LYS A 1 396 ? -4.242 -0.711 11.992 1 97.88 396 LYS A C 1
ATOM 3024 O O . LYS A 1 396 ? -3.99 0.041 11.047 1 97.88 396 LYS A O 1
ATOM 3029 N N . GLN A 1 397 ? -4.707 -1.953 11.867 1 97.94 397 GLN A N 1
ATOM 3030 C CA . GLN A 1 397 ? -4.789 -2.602 10.562 1 97.94 397 GLN A CA 1
ATOM 3031 C C . GLN A 1 397 ? -6.23 -2.629 10.055 1 97.94 397 GLN A C 1
ATOM 3033 O O . GLN A 1 397 ? -7.172 -2.461 10.828 1 97.94 397 GLN A O 1
ATOM 3038 N N . ARG A 1 398 ? -6.289 -2.822 8.812 1 97.19 398 ARG A N 1
ATOM 3039 C CA . ARG A 1 398 ? -7.559 -3.045 8.125 1 97.19 398 ARG A CA 1
ATOM 3040 C C . ARG A 1 398 ? -7.762 -4.523 7.816 1 97.19 398 ARG A C 1
ATOM 3042 O O . ARG A 1 398 ? -6.82 -5.215 7.414 1 97.19 398 ARG A O 1
ATOM 3049 N N . LEU A 1 399 ? -9.008 -5.02 8.039 1 96.69 399 LEU A N 1
ATOM 3050 C CA . LEU A 1 399 ? -9.344 -6.395 7.684 1 96.69 399 LEU A CA 1
ATOM 3051 C C . LEU A 1 399 ? -9.852 -6.473 6.25 1 96.69 399 LEU A C 1
ATOM 3053 O O . LEU A 1 399 ? -10.477 -5.527 5.754 1 96.69 399 LEU A O 1
ATOM 3057 N N . PRO A 1 400 ? -9.602 -7.641 5.57 1 97.5 400 PRO A N 1
ATOM 3058 C CA . PRO A 1 400 ? -8.938 -8.844 6.078 1 97.5 400 PRO A CA 1
ATOM 3059 C C . PRO A 1 400 ? -7.418 -8.719 6.086 1 97.5 400 PRO A C 1
ATOM 3061 O O . PRO A 1 400 ? -6.852 -7.957 5.297 1 97.5 400 PRO A O 1
ATOM 3064 N N . LEU A 1 401 ? -6.781 -9.445 7.023 1 98 401 LEU A N 1
ATOM 3065 C CA . LEU A 1 401 ? -5.324 -9.539 7.039 1 98 401 LEU A CA 1
ATOM 3066 C C . LEU A 1 401 ? -4.836 -10.57 6.031 1 98 401 LEU A C 1
ATOM 3068 O O . LEU A 1 401 ? -5.535 -11.547 5.754 1 98 401 LEU A O 1
ATOM 3072 N N . ARG A 1 402 ? -3.635 -10.297 5.453 1 97.31 402 ARG A N 1
ATOM 3073 C CA . ARG A 1 402 ? -3.088 -11.211 4.453 1 97.31 402 ARG A CA 1
ATOM 3074 C C . ARG A 1 402 ? -1.655 -11.602 4.797 1 97.31 402 ARG A C 1
ATOM 3076 O O . ARG A 1 402 ? -0.951 -10.859 5.484 1 97.31 402 ARG A O 1
ATOM 3083 N N . TYR A 1 403 ? -1.308 -12.844 4.332 1 97.25 403 TYR A N 1
ATOM 3084 C CA . TYR A 1 403 ? 0.057 -13.352 4.293 1 97.25 403 TYR A CA 1
ATOM 3085 C C . TYR A 1 403 ? 0.625 -13.5 5.699 1 97.25 403 TYR A C 1
ATOM 3087 O O . TYR A 1 403 ? 1.798 -13.203 5.934 1 97.25 403 TYR A O 1
ATOM 3095 N N . GLY A 1 404 ? -0.222 -13.953 6.578 1 97.06 404 GLY A N 1
ATOM 3096 C CA . GLY A 1 404 ? 0.223 -14.219 7.938 1 97.06 404 GLY A CA 1
ATOM 3097 C C . GLY A 1 404 ? 1.132 -15.43 8.047 1 97.06 404 GLY A C 1
ATOM 3098 O O . GLY A 1 404 ? 0.913 -16.438 7.375 1 97.06 404 GLY A O 1
ATOM 3099 N N . ARG A 1 405 ? 2.17 -15.281 8.859 1 96.62 405 ARG A N 1
ATOM 3100 C CA . ARG A 1 405 ? 3.031 -16.422 9.164 1 96.62 405 ARG A CA 1
ATOM 3101 C C . ARG A 1 405 ? 3.668 -16.266 10.539 1 96.62 405 ARG A C 1
ATOM 3103 O O . ARG A 1 405 ? 4 -15.164 10.961 1 96.62 405 ARG A O 1
ATOM 3110 N N . ARG A 1 406 ? 3.82 -17.297 11.164 1 95 406 ARG A N 1
ATOM 3111 C CA . ARG A 1 406 ? 4.461 -17.312 12.477 1 95 406 ARG A CA 1
ATOM 3112 C C . ARG A 1 406 ? 5.973 -17.469 12.344 1 95 406 ARG A C 1
ATOM 3114 O O . ARG A 1 406 ? 6.449 -18.328 11.594 1 95 406 ARG A O 1
ATOM 3121 N N . GLN A 1 407 ? 6.645 -16.562 12.875 1 89.38 407 GLN A N 1
ATOM 3122 C CA . GLN A 1 407 ? 8.102 -16.609 12.977 1 89.38 407 GLN A CA 1
ATOM 3123 C C . GLN A 1 407 ? 8.555 -16.484 14.43 1 89.38 407 GLN A C 1
ATOM 3125 O O . GLN A 1 407 ? 8.578 -15.391 14.984 1 89.38 407 GLN A O 1
ATOM 3130 N N . ILE A 1 408 ? 9.109 -17.531 14.961 1 83.06 408 ILE A N 1
ATOM 3131 C CA . ILE A 1 408 ? 9.367 -17.641 16.391 1 83.06 408 ILE A CA 1
ATOM 3132 C C . ILE A 1 408 ? 10.391 -16.594 16.812 1 83.06 408 ILE A C 1
ATOM 3134 O O . ILE A 1 408 ? 10.297 -16.031 17.922 1 83.06 408 ILE A O 1
ATOM 3138 N N . SER A 1 409 ? 11.242 -16.219 15.922 1 85.06 409 SER A N 1
ATOM 3139 C CA . SER A 1 409 ? 12.305 -15.273 16.266 1 85.06 409 SER A CA 1
ATOM 3140 C C . SER A 1 409 ? 11.797 -13.828 16.219 1 85.06 409 SER A C 1
ATOM 3142 O O . SER A 1 409 ? 12.461 -12.922 16.719 1 85.06 409 SER A O 1
ATOM 3144 N N . ASP A 1 410 ? 10.625 -13.641 15.688 1 82.12 410 ASP A N 1
ATOM 3145 C CA . ASP A 1 410 ? 10.086 -12.289 15.547 1 82.12 410 ASP A CA 1
ATOM 3146 C C . ASP A 1 410 ? 9.258 -11.898 16.766 1 82.12 410 ASP A C 1
ATOM 3148 O O . ASP A 1 410 ? 8.617 -12.75 17.391 1 82.12 410 ASP A O 1
ATOM 3152 N N . THR A 1 411 ? 9.383 -10.695 17.188 1 87 411 THR A N 1
ATOM 3153 C CA . THR A 1 411 ? 8.641 -10.219 18.344 1 87 411 THR A CA 1
ATOM 3154 C C . THR A 1 411 ? 7.34 -9.539 17.922 1 87 411 THR A C 1
ATOM 3156 O O . THR A 1 411 ? 6.57 -9.07 18.75 1 87 411 THR A O 1
ATOM 3159 N N . ASP A 1 412 ? 7.105 -9.555 16.672 1 90.88 412 ASP A N 1
ATOM 3160 C CA . ASP A 1 412 ? 5.883 -8.945 16.156 1 90.88 412 ASP A CA 1
ATOM 3161 C C . ASP A 1 412 ? 4.645 -9.68 16.672 1 90.88 412 ASP A C 1
ATOM 3163 O O . ASP A 1 412 ? 4.625 -10.906 16.734 1 90.88 412 ASP A O 1
ATOM 3167 N N . THR A 1 413 ? 3.686 -8.945 17.109 1 95.94 413 THR A N 1
ATOM 3168 C CA . THR A 1 413 ? 2.461 -9.523 17.641 1 95.94 413 THR A CA 1
ATOM 3169 C C . THR A 1 413 ? 1.232 -8.867 17.016 1 95.94 413 THR A C 1
ATOM 3171 O O . THR A 1 413 ? 1.201 -7.656 16.812 1 95.94 413 THR A O 1
ATOM 3174 N N . ALA A 1 414 ? 0.314 -9.727 16.672 1 98.06 414 ALA A N 1
ATOM 3175 C CA . ALA A 1 414 ? -0.982 -9.227 16.219 1 98.06 414 ALA A CA 1
ATOM 3176 C C . ALA A 1 414 ? -2.02 -9.305 17.344 1 98.06 414 ALA A C 1
ATOM 3178 O O . ALA A 1 414 ? -2.088 -10.297 18.062 1 98.06 414 ALA A O 1
ATOM 3179 N N . LEU A 1 415 ? -2.713 -8.25 17.594 1 98.12 415 LEU A N 1
ATOM 3180 C CA . LEU A 1 415 ? -3.848 -8.203 18.516 1 98.12 415 LEU A CA 1
ATOM 3181 C C . LEU A 1 415 ? -5.164 -8.109 17.75 1 98.12 415 LEU A C 1
ATOM 3183 O O . LEU A 1 415 ? -5.383 -7.16 17 1 98.12 415 LEU A O 1
ATOM 3187 N N . ILE A 1 416 ? -6.012 -9.086 17.969 1 98.12 416 ILE A N 1
ATOM 3188 C CA . ILE A 1 416 ? -7.234 -9.211 17.188 1 98.12 416 ILE A CA 1
ATOM 3189 C C . ILE A 1 416 ? -8.445 -8.922 18.062 1 98.12 416 ILE A C 1
ATOM 3191 O O . ILE A 1 416 ? -8.57 -9.469 19.172 1 98.12 416 ILE A O 1
ATOM 3195 N N . LYS A 1 417 ? -9.305 -8.039 17.609 1 95.69 417 LYS A N 1
ATOM 3196 C CA . LYS A 1 417 ? -10.531 -7.699 18.328 1 95.69 417 LYS A CA 1
ATOM 3197 C C . LYS A 1 417 ? -11.562 -8.82 18.219 1 95.69 417 LYS A C 1
ATOM 3199 O O . LYS A 1 417 ? -11.914 -9.242 17.109 1 95.69 417 LYS A O 1
ATOM 3204 N N . VAL A 1 418 ? -11.984 -9.383 19.328 1 94.38 418 VAL A N 1
ATOM 3205 C CA . VAL A 1 418 ? -12.961 -10.469 19.359 1 94.38 418 VAL A CA 1
ATOM 3206 C C . VAL A 1 418 ? -14.062 -10.141 20.359 1 94.38 418 VAL A C 1
ATOM 3208 O O . VAL A 1 418 ? -13.891 -9.281 21.219 1 94.38 418 VAL A O 1
ATOM 3211 N N . THR A 1 419 ? -15.273 -10.75 20.188 1 88.12 419 THR A N 1
ATOM 3212 C CA . THR A 1 419 ? -16.328 -10.562 21.172 1 88.12 419 THR A CA 1
ATOM 3213 C C . THR A 1 419 ? -16.062 -11.398 22.422 1 88.12 419 THR A C 1
ATOM 3215 O O . THR A 1 419 ? -15.422 -12.445 22.344 1 88.12 419 THR A O 1
ATOM 3218 N N . HIS A 1 420 ? -16.328 -10.797 23.609 1 72.56 420 HIS A N 1
ATOM 3219 C CA . HIS A 1 420 ? -16.156 -11.484 24.875 1 72.56 420 HIS A CA 1
ATOM 3220 C C . HIS A 1 420 ? -17.109 -12.664 25.016 1 72.56 420 HIS A C 1
ATOM 3222 O O . HIS A 1 420 ? -18.328 -12.477 24.969 1 72.56 420 HIS A O 1
ATOM 3228 N N . THR A 1 421 ? -16.969 -13.688 24.344 1 54.91 421 THR A N 1
ATOM 3229 C CA . THR A 1 421 ? -17.828 -14.805 24.734 1 54.91 421 THR A CA 1
ATOM 3230 C C . THR A 1 421 ? -17.469 -15.258 26.156 1 54.91 421 THR A C 1
ATOM 3232 O O . THR A 1 421 ? -16.312 -15.258 26.547 1 54.91 421 THR A O 1
ATOM 3235 N N . ASN A 1 422 ? -18.344 -15.102 27.234 1 40.25 422 ASN A N 1
ATOM 3236 C CA . ASN A 1 422 ? -18.188 -15.844 28.484 1 40.25 422 ASN A CA 1
ATOM 3237 C C . ASN A 1 422 ? -17.594 -17.234 28.234 1 40.25 422 ASN A C 1
ATOM 3239 O O . ASN A 1 422 ? -17.531 -18.047 29.141 1 40.25 422 ASN A O 1
ATOM 3243 N N . ASP A 1 423 ? -17.766 -17.859 27.094 1 37.84 423 ASP A N 1
ATOM 3244 C CA . ASP A 1 423 ? -17.359 -19.25 27.047 1 37.84 423 ASP A CA 1
ATOM 3245 C C . ASP A 1 423 ? -15.844 -19.391 27.047 1 37.84 423 ASP A C 1
ATOM 3247 O O . ASP A 1 423 ? -15.148 -18.656 26.359 1 37.84 423 ASP A O 1
ATOM 3251 N N . THR A 1 424 ? -15.242 -19.906 28.172 1 36.03 424 THR A N 1
ATOM 3252 C CA . THR A 1 424 ? -13.953 -20.562 28.344 1 36.03 424 THR A CA 1
ATOM 3253 C C . THR A 1 424 ? -13.516 -21.266 27.062 1 36.03 424 THR A C 1
ATOM 3255 O O . THR A 1 424 ? -13.844 -22.422 26.844 1 36.03 424 THR A O 1
ATOM 3258 N N . ILE A 1 425 ? -13.727 -20.797 26.031 1 34.53 425 ILE A N 1
ATOM 3259 C CA . ILE A 1 425 ? -13.25 -21.688 24.984 1 34.53 425 ILE A CA 1
ATOM 3260 C C . ILE A 1 425 ? -11.742 -21.906 25.141 1 34.53 425 ILE A C 1
ATOM 3262 O O . ILE A 1 425 ? -10.977 -20.938 25.25 1 34.53 425 ILE A O 1
ATOM 3266 N N . LYS A 1 426 ? -11.375 -23.188 25.344 1 33.41 426 LYS A N 1
ATOM 3267 C CA . LYS A 1 426 ? -10.07 -23.828 25.406 1 33.41 426 LYS A CA 1
ATOM 3268 C C . LYS A 1 426 ? -9.18 -23.359 24.25 1 33.41 426 LYS A C 1
ATOM 3270 O O . LYS A 1 426 ? -9.5 -23.578 23.078 1 33.41 426 LYS A O 1
ATOM 3275 N N . ALA A 1 427 ? -8.484 -22.375 24.359 1 34.62 427 ALA A N 1
ATOM 3276 C CA . ALA A 1 427 ? -7.363 -22.172 23.453 1 34.62 427 ALA A CA 1
ATOM 3277 C C . ALA A 1 427 ? -6.793 -23.5 22.969 1 34.62 427 ALA A C 1
ATOM 3279 O O . ALA A 1 427 ? -6.336 -24.312 23.766 1 34.62 427 ALA A O 1
ATOM 3280 N N . GLY A 1 428 ? -7.215 -24.109 21.953 1 29.3 428 GLY A N 1
ATOM 3281 C CA . GLY A 1 428 ? -6.398 -25.234 21.531 1 29.3 428 GLY A CA 1
ATOM 3282 C C . GLY A 1 428 ? -4.91 -25 21.688 1 29.3 428 GLY A C 1
ATOM 3283 O O . GLY A 1 428 ? -4.371 -24.031 21.156 1 29.3 428 GLY A O 1
ATOM 3284 N N . LYS A 1 429 ? -4.379 -25.391 22.812 1 32.22 429 LYS A N 1
ATOM 3285 C CA . LYS A 1 429 ? -2.934 -25.453 23 1 32.22 429 LYS A CA 1
ATOM 3286 C C . LYS A 1 429 ? -2.215 -25.828 21.719 1 32.22 429 LYS A C 1
ATOM 3288 O O . LYS A 1 429 ? -2.432 -26.922 21.172 1 32.22 429 LYS A O 1
ATOM 3293 N N . LEU A 1 430 ? -1.885 -24.719 20.953 1 35.84 430 LEU A N 1
ATOM 3294 C CA . LEU A 1 430 ? -0.889 -25.125 19.969 1 35.84 430 LEU A CA 1
ATOM 3295 C C . LEU A 1 430 ? 0.1 -26.109 20.578 1 35.84 430 LEU A C 1
ATOM 3297 O O . LEU A 1 430 ? 0.504 -25.969 21.734 1 35.84 430 LEU A O 1
ATOM 3301 N N . PRO A 1 431 ? 0.237 -27.359 20.156 1 32.66 431 PRO A N 1
ATOM 3302 C CA . PRO A 1 431 ? 1.207 -28.25 20.797 1 32.66 431 PRO A CA 1
ATOM 3303 C C . PRO A 1 431 ? 2.533 -27.562 21.094 1 32.66 431 PRO A C 1
ATOM 3305 O O . PRO A 1 431 ? 3.102 -26.906 20.219 1 32.66 431 PRO A O 1
ATOM 3308 N N . ARG A 1 432 ? 2.723 -27.109 22.359 1 33.22 432 ARG A N 1
ATOM 3309 C CA . ARG A 1 432 ? 4.074 -26.719 22.75 1 33.22 432 ARG A CA 1
ATOM 3310 C C . ARG A 1 432 ? 5.105 -27.719 22.219 1 33.22 432 ARG A C 1
ATOM 3312 O O . ARG A 1 432 ? 4.98 -28.922 22.422 1 33.22 432 ARG A O 1
ATOM 3319 N N . THR A 1 433 ? 5.742 -27.406 21.109 1 29.14 433 THR A N 1
ATOM 3320 C CA . THR A 1 433 ? 6.902 -28.266 20.891 1 29.14 433 THR A CA 1
ATOM 3321 C C . THR A 1 433 ? 7.66 -28.516 22.188 1 29.14 433 THR A C 1
ATOM 3323 O O . THR A 1 433 ? 8.039 -27.562 22.875 1 29.14 433 THR A O 1
ATOM 3326 N N . ARG A 1 434 ? 7.465 -29.656 22.875 1 28.09 434 ARG A N 1
ATOM 3327 C CA . ARG A 1 434 ? 8.312 -30.141 23.969 1 28.09 434 ARG A CA 1
ATOM 3328 C C . ARG A 1 434 ? 9.781 -29.875 23.672 1 28.09 434 ARG A C 1
ATOM 3330 O O . ARG A 1 434 ? 10.297 -30.266 22.625 1 28.09 434 ARG A O 1
ATOM 3337 N N . ASP A 1 435 ? 10.367 -28.766 24.328 1 29 435 ASP A N 1
ATOM 3338 C CA . ASP A 1 435 ? 11.82 -28.703 24.438 1 29 435 ASP A CA 1
ATOM 3339 C C . ASP A 1 435 ? 12.422 -30.078 24.703 1 29 435 ASP A C 1
ATOM 3341 O O . ASP A 1 435 ? 11.938 -30.828 25.562 1 29 435 ASP A O 1
ATOM 3345 N N . SER A 1 436 ? 12.945 -30.781 23.75 1 27.94 436 SER A N 1
ATOM 3346 C CA . SER A 1 436 ? 13.758 -31.969 23.953 1 27.94 436 SER A CA 1
ATOM 3347 C C . SER A 1 436 ? 14.664 -31.797 25.172 1 27.94 436 SER A C 1
ATOM 3349 O O . SER A 1 436 ? 15.406 -30.828 25.281 1 27.94 436 SER A O 1
ATOM 3351 N N . GLU A 1 437 ? 14.266 -32.25 26.406 1 27.25 437 GLU A N 1
ATOM 3352 C CA . GLU A 1 437 ? 15.109 -32.469 27.578 1 27.25 437 GLU A CA 1
ATOM 3353 C C . GLU A 1 437 ? 16.453 -33.062 27.188 1 27.25 437 GLU A C 1
ATOM 3355 O O . GLU A 1 437 ? 16.5 -34.125 26.547 1 27.25 437 GLU A O 1
ATOM 3360 N N . SER A 1 438 ? 17.469 -32.281 26.969 1 26.91 438 SER A N 1
ATOM 3361 C CA . SER A 1 438 ? 18.859 -32.719 26.906 1 26.91 438 SER A CA 1
ATOM 3362 C C . SER A 1 438 ? 19.188 -33.688 28.047 1 26.91 438 SER A C 1
ATOM 3364 O O . SER A 1 438 ? 19.031 -33.312 29.219 1 26.91 438 SER A O 1
ATOM 3366 N N . GLN A 1 439 ? 18.844 -34.938 27.953 1 24.48 439 GLN A N 1
ATOM 3367 C CA . GLN A 1 439 ? 19.391 -36 28.828 1 24.48 439 GLN A CA 1
ATOM 3368 C C . GLN A 1 439 ? 20.891 -35.844 29.016 1 24.48 439 GLN A C 1
ATOM 3370 O O . GLN A 1 439 ? 21.656 -35.938 28.047 1 24.48 439 GLN A O 1
ATOM 3375 N N . ARG A 1 440 ? 21.375 -35.031 29.984 1 25.94 440 ARG A N 1
ATOM 3376 C CA . ARG A 1 440 ? 22.75 -35.031 30.5 1 25.94 440 ARG A CA 1
ATOM 3377 C C . ARG A 1 440 ? 23.219 -36.438 30.812 1 25.94 440 ARG A C 1
ATOM 3379 O O . ARG A 1 440 ? 22.719 -37.062 31.75 1 25.94 440 ARG A O 1
ATOM 3386 N N . HIS A 1 441 ? 23.375 -37.281 29.75 1 22.66 441 HIS A N 1
ATOM 3387 C CA . HIS A 1 441 ? 24.109 -38.531 29.984 1 22.66 441 HIS A CA 1
ATOM 3388 C C . HIS A 1 441 ? 25.438 -38.25 30.672 1 22.66 441 HIS A C 1
ATOM 3390 O O . HIS A 1 441 ? 26.25 -37.469 30.172 1 22.66 441 HIS A O 1
ATOM 3396 N N . GLY A 1 442 ? 25.469 -38.125 32.031 1 24.03 442 GLY A N 1
ATOM 3397 C CA . GLY A 1 442 ? 26.625 -38.25 32.906 1 24.03 442 GLY A CA 1
ATOM 3398 C C . GLY A 1 442 ? 27.609 -39.312 32.469 1 24.03 442 GLY A C 1
ATOM 3399 O O . GLY A 1 442 ? 27.219 -40.438 32.156 1 24.03 442 GLY A O 1
ATOM 3400 N N . GLY A 1 443 ? 28.609 -38.906 31.625 1 22.97 443 GLY A N 1
ATOM 3401 C CA . GLY A 1 443 ? 29.812 -39.688 31.328 1 22.97 443 GLY A CA 1
ATOM 3402 C C . GLY A 1 443 ? 30.406 -40.344 32.562 1 22.97 443 GLY A C 1
ATOM 3403 O O . GLY A 1 443 ? 30.547 -39.719 33.594 1 22.97 443 GLY A O 1
ATOM 3404 N N . TYR A 1 444 ? 30.109 -41.656 32.812 1 22.7 444 TYR A N 1
ATOM 3405 C CA . TYR A 1 444 ? 30.828 -42.625 33.656 1 22.7 444 TYR A CA 1
ATOM 3406 C C . TYR A 1 444 ? 32.344 -42.562 33.375 1 22.7 444 TYR A C 1
ATOM 3408 O O . TYR A 1 444 ? 32.75 -42.656 32.219 1 22.7 444 TYR A O 1
ATOM 3416 N N . GLY A 1 445 ? 33.062 -41.656 34 1 21.61 445 GLY A N 1
ATOM 3417 C CA . GLY A 1 445 ? 34.5 -41.781 34.25 1 21.61 445 GLY A CA 1
ATOM 3418 C C . GLY A 1 445 ? 34.906 -43.156 34.719 1 21.61 445 GLY A C 1
ATOM 3419 O O . GLY A 1 445 ? 34.438 -43.625 35.781 1 21.61 445 GLY A O 1
ATOM 3420 N N . SER A 1 446 ? 34.906 -44.156 33.781 1 18.62 446 SER A N 1
ATOM 3421 C CA . SER A 1 446 ? 36.094 -45 33.938 1 18.62 446 SER A CA 1
ATOM 3422 C C . SER A 1 446 ? 37.375 -44.219 33.625 1 18.62 446 SER A C 1
ATOM 3424 O O . SER A 1 446 ? 37.375 -43.312 32.781 1 18.62 446 SER A O 1
ATOM 3426 N N . MET B 1 1 ? 81.688 67.375 -47.812 1 18.86 1 MET B N 1
ATOM 3427 C CA . MET B 1 1 ? 81.75 66.25 -46.844 1 18.86 1 MET B CA 1
ATOM 3428 C C . MET B 1 1 ? 81.25 66.75 -45.469 1 18.86 1 MET B C 1
ATOM 3430 O O . MET B 1 1 ? 81.438 66 -44.469 1 18.86 1 MET B O 1
ATOM 3434 N N . LYS B 1 2 ? 81.062 68.062 -45.312 1 20.34 2 LYS B N 1
ATOM 3435 C CA . LYS B 1 2 ? 81.125 68.875 -44.062 1 20.34 2 LYS B CA 1
ATOM 3436 C C . LYS B 1 2 ? 80 68.375 -43.125 1 20.34 2 LYS B C 1
ATOM 3438 O O . LYS B 1 2 ? 78.812 68.312 -43.531 1 20.34 2 LYS B O 1
ATOM 3443 N N . ARG B 1 3 ? 80.375 67.938 -41.906 1 20.5 3 ARG B N 1
ATOM 3444 C CA . ARG B 1 3 ? 80 67.125 -40.75 1 20.5 3 ARG B CA 1
ATOM 3445 C C . ARG B 1 3 ? 79 67.875 -39.875 1 20.5 3 ARG B C 1
ATOM 3447 O O . ARG B 1 3 ? 79.438 68.625 -38.969 1 20.5 3 ARG B O 1
ATOM 3454 N N . GLU B 1 4 ? 78.125 68.688 -40.438 1 20 4 GLU B N 1
ATOM 3455 C CA . GLU B 1 4 ? 77.312 69.5 -39.562 1 20 4 GLU B CA 1
ATOM 3456 C C . GLU B 1 4 ? 76.562 68.688 -38.531 1 20 4 GLU B C 1
ATOM 3458 O O . GLU B 1 4 ? 75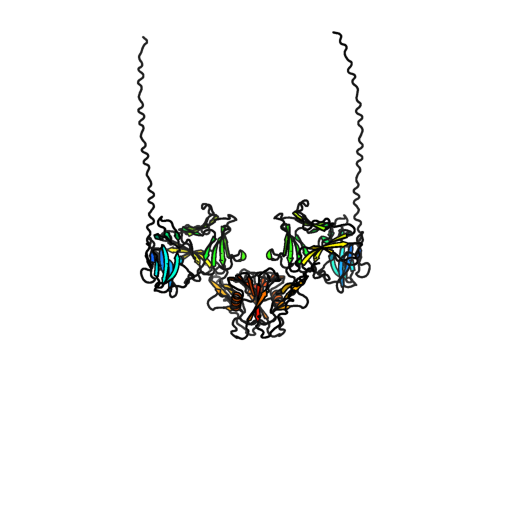.75 67.812 -38.875 1 20 4 GLU B O 1
ATOM 3463 N N . ALA B 1 5 ? 77.375 68.125 -37.438 1 24.33 5 ALA B N 1
ATOM 3464 C CA . ALA B 1 5 ? 77.125 67.25 -36.312 1 24.33 5 ALA B CA 1
ATOM 3465 C C . ALA B 1 5 ? 75.938 67.688 -35.438 1 24.33 5 ALA B C 1
ATOM 3467 O O . ALA B 1 5 ? 76 68.812 -34.906 1 24.33 5 ALA B O 1
ATOM 3468 N N . THR B 1 6 ? 74.625 67.5 -35.875 1 22.14 6 THR B N 1
ATOM 3469 C CA . THR B 1 6 ? 73.375 67.938 -35.344 1 22.14 6 THR B CA 1
ATOM 3470 C C . THR B 1 6 ? 73.25 67.5 -33.875 1 22.14 6 THR B C 1
ATOM 3472 O O . THR B 1 6 ? 73.438 66.375 -33.531 1 22.14 6 THR B O 1
ATOM 3475 N N . GLU B 1 7 ? 73.5 68.438 -32.875 1 22.81 7 GLU B N 1
ATOM 3476 C CA . GLU B 1 7 ? 73.5 68.438 -31.406 1 22.81 7 GLU B CA 1
ATOM 3477 C C . GLU B 1 7 ? 72.188 67.938 -30.844 1 22.81 7 GLU B C 1
ATOM 3479 O O . GLU B 1 7 ? 71.062 68.438 -31.203 1 22.81 7 GLU B O 1
ATOM 3484 N N . ARG B 1 8 ? 72 66.625 -30.688 1 24.3 8 ARG B N 1
ATOM 3485 C CA . ARG B 1 8 ? 70.875 65.812 -30.156 1 24.3 8 ARG B CA 1
ATOM 3486 C C . ARG B 1 8 ? 70.5 66.25 -28.734 1 24.3 8 ARG B C 1
ATOM 3488 O O . ARG B 1 8 ? 71.375 66.188 -27.828 1 24.3 8 ARG B O 1
ATOM 3495 N N . SER B 1 9 ? 69.875 67.5 -28.531 1 22.55 9 SER B N 1
ATOM 3496 C CA . SER B 1 9 ? 69.5 68 -27.219 1 22.55 9 SER B CA 1
ATOM 3497 C C . SER B 1 9 ? 68.688 67 -26.422 1 22.55 9 SER B C 1
ATOM 3499 O O . SER B 1 9 ? 67.812 66.375 -26.953 1 22.55 9 SER B O 1
ATOM 3501 N N . HIS B 1 10 ? 69.25 66.375 -25.406 1 26.78 10 HIS B N 1
ATOM 3502 C CA . HIS B 1 10 ? 68.875 65.438 -24.344 1 26.78 10 HIS B CA 1
ATOM 3503 C C . HIS B 1 10 ? 67.75 66 -23.484 1 26.78 10 HIS B C 1
ATOM 3505 O O . HIS B 1 10 ? 67.938 67 -22.75 1 26.78 10 HIS B O 1
ATOM 3511 N N . TYR B 1 11 ? 66.562 66.5 -24.062 1 25.17 11 TYR B N 1
ATOM 3512 C CA . TYR B 1 11 ? 65.562 67.062 -23.125 1 25.17 11 TYR B CA 1
ATOM 3513 C C . TYR B 1 11 ? 65.25 66.062 -22.031 1 25.17 11 TYR B C 1
ATOM 3515 O O . TYR B 1 11 ? 65 64.875 -22.312 1 25.17 11 TYR B O 1
ATOM 3523 N N . LEU B 1 12 ? 65.75 66.25 -20.812 1 26.17 12 LEU B N 1
ATOM 3524 C CA . LEU B 1 12 ? 65.562 65.625 -19.5 1 26.17 12 LEU B CA 1
ATOM 3525 C C . LEU B 1 12 ? 64.062 65.625 -19.094 1 26.17 12 LEU B C 1
ATOM 3527 O O . LEU B 1 12 ? 63.5 66.75 -18.906 1 26.17 12 LEU B O 1
ATOM 3531 N N . VAL B 1 13 ? 63.156 64.938 -19.75 1 31.05 13 VAL B N 1
ATOM 3532 C CA . VAL B 1 13 ? 61.75 64.938 -19.328 1 31.05 13 VAL B CA 1
ATOM 3533 C C . VAL B 1 13 ? 61.656 64.5 -17.875 1 31.05 13 VAL B C 1
ATOM 3535 O O . VAL B 1 13 ? 62.156 63.438 -17.5 1 31.05 13 VAL B O 1
ATOM 3538 N N . MET B 1 14 ? 61.75 65.438 -16.891 1 26.73 14 MET B N 1
ATOM 3539 C CA . MET B 1 14 ? 61.5 65.25 -15.469 1 26.73 14 MET B CA 1
ATOM 3540 C C . MET B 1 14 ? 60.156 64.562 -15.227 1 26.73 14 MET B C 1
ATOM 3542 O O . MET B 1 14 ? 59.125 65.062 -15.672 1 26.73 14 MET B O 1
ATOM 3546 N N . ASP B 1 15 ? 60.094 63.281 -15.195 1 32.16 15 ASP B N 1
ATOM 3547 C CA . ASP B 1 15 ? 58.938 62.438 -14.852 1 32.16 15 ASP B CA 1
ATOM 3548 C C . ASP B 1 15 ? 58.375 62.812 -13.477 1 32.16 15 ASP B C 1
ATOM 3550 O O . ASP B 1 15 ? 59.094 62.75 -12.477 1 32.16 15 ASP B O 1
ATOM 3554 N N . SER B 1 16 ? 57.594 63.938 -13.312 1 30.52 16 SER B N 1
ATOM 3555 C CA . SER B 1 16 ? 56.906 64.25 -12.062 1 30.52 16 SER B CA 1
ATOM 3556 C C . SER B 1 16 ? 56.125 63.031 -11.57 1 30.52 16 SER B C 1
ATOM 3558 O O . SER B 1 16 ? 55.281 62.5 -12.297 1 30.52 16 SER B O 1
ATOM 3560 N N . ILE B 1 17 ? 56.625 62.25 -10.672 1 34.25 17 ILE B N 1
ATOM 3561 C CA . ILE B 1 17 ? 56.031 61.188 -9.898 1 34.25 17 ILE B CA 1
ATOM 3562 C C . ILE B 1 17 ? 54.844 61.719 -9.109 1 34.25 17 ILE B C 1
ATOM 3564 O O . ILE B 1 17 ? 55 62.5 -8.18 1 34.25 17 ILE B O 1
ATOM 3568 N N . THR B 1 18 ? 53.75 62.219 -9.789 1 32.59 18 THR B N 1
ATOM 3569 C CA . THR B 1 18 ? 52.594 62.531 -8.984 1 32.59 18 THR B CA 1
ATOM 3570 C C . THR B 1 18 ? 52.219 61.406 -8.055 1 32.59 18 THR B C 1
ATOM 3572 O O . THR B 1 18 ? 52.031 60.25 -8.5 1 32.59 18 THR B O 1
ATOM 3575 N N . LEU B 1 19 ? 52.625 61.438 -6.812 1 32.47 19 LEU B N 1
ATOM 3576 C CA . LEU B 1 19 ? 52.188 60.625 -5.691 1 32.47 19 LEU B CA 1
ATOM 3577 C C . LEU B 1 19 ? 50.688 60.594 -5.57 1 32.47 19 LEU B C 1
ATOM 3579 O O . LEU B 1 19 ? 50.062 61.625 -5.309 1 32.47 19 LEU B O 1
ATOM 3583 N N . PHE B 1 20 ? 50 59.781 -6.422 1 35.72 20 PHE B N 1
ATOM 3584 C CA . PHE B 1 20 ? 48.594 59.5 -6.227 1 35.72 20 PHE B CA 1
ATOM 3585 C C . PHE B 1 20 ? 48.344 59.031 -4.797 1 35.72 20 PHE B C 1
ATOM 3587 O O . PHE B 1 20 ? 48.812 57.938 -4.395 1 35.72 20 PHE B O 1
ATOM 3594 N N . PHE B 1 21 ? 48.25 60 -3.857 1 35.28 21 PHE B N 1
ATOM 3595 C CA . PHE B 1 21 ? 47.688 59.656 -2.545 1 35.28 21 PHE B CA 1
ATOM 3596 C C . PHE B 1 21 ? 46.375 58.906 -2.674 1 35.28 21 PHE B C 1
ATOM 3598 O O . PHE B 1 21 ? 45.375 59.469 -3.15 1 35.28 21 PHE B O 1
ATOM 3605 N N . LEU B 1 22 ? 46.438 57.594 -2.826 1 34.78 22 LEU B N 1
ATOM 3606 C CA . LEU B 1 22 ? 45.312 56.688 -2.68 1 34.78 22 LEU B CA 1
ATOM 3607 C C . LEU B 1 22 ? 44.594 56.938 -1.365 1 34.78 22 LEU B C 1
ATOM 3609 O O . LEU B 1 22 ? 45.125 56.688 -0.288 1 34.78 22 LEU B O 1
ATOM 3613 N N . PHE B 1 23 ? 43.781 58.031 -1.243 1 36.03 23 PHE B N 1
ATOM 3614 C CA . PHE B 1 23 ? 42.812 58.125 -0.155 1 36.03 23 PHE B CA 1
ATOM 3615 C C . PHE B 1 23 ? 42.031 56.812 0.002 1 36.03 23 PHE B C 1
ATOM 3617 O O . PHE B 1 23 ? 41.219 56.469 -0.843 1 36.03 23 PHE B O 1
ATOM 3624 N N . SER B 1 24 ? 42.594 55.812 0.65 1 36.97 24 SER B N 1
ATOM 3625 C CA . SER B 1 24 ? 41.844 54.656 1.123 1 36.97 24 SER B CA 1
ATOM 3626 C C . SER B 1 24 ? 40.656 55.062 1.987 1 36.97 24 SER B C 1
ATOM 3628 O O . SER B 1 24 ? 40.844 55.562 3.096 1 36.97 24 SER B O 1
ATOM 3630 N N . ALA B 1 25 ? 39.594 55.562 1.425 1 39.53 25 ALA B N 1
ATOM 3631 C CA . ALA B 1 25 ? 38.344 55.625 2.164 1 39.53 25 ALA B CA 1
ATOM 3632 C C . ALA B 1 25 ? 38.062 54.312 2.916 1 39.53 25 ALA B C 1
ATOM 3634 O O . ALA B 1 25 ? 37.812 53.281 2.301 1 39.53 25 ALA B O 1
ATOM 3635 N N . PHE B 1 26 ? 38.625 54.219 4.086 1 38.94 26 PHE B N 1
ATOM 3636 C CA . PHE B 1 26 ? 38.156 53.188 5.016 1 38.94 26 PHE B CA 1
ATOM 3637 C C . PHE B 1 26 ? 36.625 53.25 5.113 1 38.94 26 PHE B C 1
ATOM 3639 O O . PHE B 1 26 ? 36.062 54.219 5.645 1 38.94 26 PHE B O 1
ATOM 3646 N N . PHE B 1 27 ? 35.875 52.719 4.18 1 39.06 27 PHE B N 1
ATOM 3647 C CA . PHE B 1 27 ? 34.5 52.344 4.457 1 39.06 27 PHE B CA 1
ATOM 3648 C C . PHE B 1 27 ? 34.375 51.656 5.805 1 39.06 27 PHE B C 1
ATOM 3650 O O . PHE B 1 27 ? 34.75 50.469 5.926 1 39.06 27 PHE B O 1
ATOM 3657 N N . THR B 1 28 ? 34.531 52.375 6.914 1 38.91 28 THR B N 1
ATOM 3658 C CA . THR B 1 28 ? 34.031 51.781 8.133 1 38.91 28 THR B CA 1
ATOM 3659 C C . THR B 1 28 ? 32.625 51.188 7.922 1 38.91 28 THR B C 1
ATOM 3661 O O . THR B 1 28 ? 31.688 51.938 7.598 1 38.91 28 THR B O 1
ATOM 3664 N N . ALA B 1 29 ? 32.531 50.031 7.469 1 40.69 29 ALA B N 1
ATOM 3665 C CA . ALA B 1 29 ? 31.266 49.312 7.703 1 40.69 29 ALA B CA 1
ATOM 3666 C C . ALA B 1 29 ? 30.719 49.625 9.102 1 40.69 29 ALA B C 1
ATOM 3668 O O . ALA B 1 29 ? 31.297 49.188 10.102 1 40.69 29 ALA B O 1
ATOM 3669 N N . SER B 1 30 ? 30.219 50.781 9.312 1 34.62 30 SER B N 1
ATOM 3670 C CA . SER B 1 30 ? 29.406 50.844 10.523 1 34.62 30 SER B CA 1
ATOM 3671 C C . SER B 1 30 ? 28.625 49.531 10.734 1 34.62 30 SER B C 1
ATOM 3673 O O . SER B 1 30 ? 27.828 49.156 9.883 1 34.62 30 SER B O 1
ATOM 3675 N N . ALA B 1 31 ? 29.25 48.531 11.305 1 39.12 31 ALA B N 1
ATOM 3676 C CA . ALA B 1 31 ? 28.359 47.5 11.82 1 39.12 31 ALA B CA 1
ATOM 3677 C C . ALA B 1 31 ? 27.047 48.094 12.312 1 39.12 31 ALA B C 1
ATOM 3679 O O . ALA B 1 31 ? 27.031 48.906 13.234 1 39.12 31 ALA B O 1
ATOM 3680 N N . GLN B 1 32 ? 26.203 48.438 11.508 1 42.44 32 GLN B N 1
ATOM 3681 C CA . GLN B 1 32 ? 24.891 48.75 12.078 1 42.44 32 GLN B CA 1
ATOM 3682 C C . GLN B 1 32 ? 24.656 48 13.375 1 42.44 32 GLN B C 1
ATOM 3684 O O . GLN B 1 32 ? 24.594 46.781 13.375 1 42.44 32 GLN B O 1
ATOM 3689 N N . GLN B 1 33 ? 25.297 48.344 14.523 1 44.91 33 GLN B N 1
ATOM 3690 C CA . GLN B 1 33 ? 25.047 47.781 15.836 1 44.91 33 GLN B CA 1
ATOM 3691 C C . GLN B 1 33 ? 23.609 47.25 15.938 1 44.91 33 GLN B C 1
ATOM 3693 O O . GLN B 1 33 ? 22.656 47.969 15.672 1 44.91 33 GLN B O 1
ATOM 3698 N N . ILE B 1 34 ? 23.453 46.031 15.742 1 54.91 34 ILE B N 1
ATOM 3699 C CA . ILE B 1 34 ? 22.172 45.375 16.016 1 54.91 34 ILE B CA 1
ATOM 3700 C C . ILE B 1 34 ? 21.594 45.875 17.328 1 54.91 34 ILE B C 1
ATOM 3702 O O . ILE B 1 34 ? 22.203 45.719 18.391 1 54.91 34 ILE B O 1
ATOM 3706 N N . GLN B 1 35 ? 21.031 47.031 17.391 1 61.84 35 GLN B N 1
ATOM 3707 C CA . GLN B 1 35 ? 20.422 47.562 18.609 1 61.84 35 GLN B CA 1
ATOM 3708 C C . GLN B 1 35 ? 19.297 46.656 19.094 1 61.84 35 GLN B C 1
ATOM 3710 O O . GLN B 1 35 ? 18.266 46.531 18.453 1 61.84 35 GLN B O 1
ATOM 3715 N N . SER B 1 36 ? 19.688 45.75 20.062 1 71.62 36 SER B N 1
ATOM 3716 C CA . SER B 1 36 ? 18.703 44.906 20.734 1 71.62 36 SER B CA 1
ATOM 3717 C C . SER B 1 36 ? 17.672 45.75 21.484 1 71.62 36 SER B C 1
ATOM 3719 O O . SER B 1 36 ? 17.984 46.844 21.938 1 71.62 36 SER B O 1
ATOM 3721 N N . ASN B 1 37 ? 16.422 45.375 21.375 1 81.25 37 ASN B N 1
ATOM 3722 C CA . ASN B 1 37 ? 15.398 46.156 22.047 1 81.25 37 ASN B CA 1
ATOM 3723 C C . ASN B 1 37 ? 14.797 45.406 23.234 1 81.25 37 ASN B C 1
ATOM 3725 O O . ASN B 1 37 ? 13.797 45.844 23.812 1 81.25 37 ASN B O 1
ATOM 3729 N N . VAL B 1 38 ? 15.391 44.25 23.531 1 93.94 38 VAL B N 1
ATOM 3730 C CA . VAL B 1 38 ? 14.93 43.5 24.688 1 93.94 38 VAL B CA 1
ATOM 3731 C C . VAL B 1 38 ? 16.125 43.062 25.531 1 93.94 38 VAL B C 1
ATOM 3733 O O . VAL B 1 38 ? 17.047 42.406 25.031 1 93.94 38 VAL B O 1
ATOM 3736 N N . SER B 1 39 ? 16.188 43.406 26.766 1 93.56 39 SER B N 1
ATOM 3737 C CA . SER B 1 39 ? 17.297 43.094 27.656 1 93.56 39 SER B CA 1
ATOM 3738 C C . SER B 1 39 ? 16.906 42 28.641 1 93.56 39 SER B C 1
ATOM 3740 O O . SER B 1 39 ? 15.727 41.781 28.922 1 93.56 39 SER B O 1
ATOM 3742 N N . ARG B 1 40 ? 17.953 41.375 29.141 1 93.38 40 ARG B N 1
ATOM 3743 C CA . ARG B 1 40 ? 17.703 40.406 30.203 1 93.38 40 ARG B CA 1
ATOM 3744 C C . ARG B 1 40 ? 16.938 41.031 31.359 1 93.38 40 ARG B C 1
ATOM 3746 O O . ARG B 1 40 ? 17.188 42.188 31.719 1 93.38 40 ARG B O 1
ATOM 3753 N N . GLY B 1 41 ? 16.062 40.188 31.891 1 92.81 41 GLY B N 1
ATOM 3754 C CA . GLY B 1 41 ? 15.266 40.688 33 1 92.81 41 GLY B CA 1
ATOM 3755 C C . GLY B 1 41 ? 13.93 41.281 32.594 1 92.81 41 GLY B C 1
ATOM 3756 O O . GLY B 1 41 ? 13.039 41.469 33.406 1 92.81 41 GLY B O 1
ATOM 3757 N N . SER B 1 42 ? 13.844 41.594 31.297 1 94.31 42 SER B N 1
ATOM 3758 C CA . SER B 1 42 ? 12.57 42.094 30.781 1 94.31 42 SER B CA 1
ATOM 3759 C C . SER B 1 42 ? 11.477 41.031 30.906 1 94.31 42 SER B C 1
ATOM 3761 O O . SER B 1 42 ? 11.758 39.844 30.875 1 94.31 42 SER B O 1
ATOM 3763 N N . SER B 1 43 ? 10.258 41.469 31.047 1 95.44 43 SER B N 1
ATOM 3764 C CA . SER B 1 43 ? 9.148 40.531 31.156 1 95.44 43 SER B CA 1
ATOM 3765 C C . SER B 1 43 ? 7.883 41.094 30.531 1 95.44 43 SER B C 1
ATOM 3767 O O . SER B 1 43 ? 7.773 42.312 30.312 1 95.44 43 SER B O 1
ATOM 3769 N N . LEU B 1 44 ? 7.051 40.219 30.109 1 96.75 44 LEU B N 1
ATOM 3770 C CA . LEU B 1 44 ? 5.738 40.562 29.578 1 96.75 44 LEU B CA 1
ATOM 3771 C C . LEU B 1 44 ? 4.629 39.875 30.344 1 96.75 44 LEU B C 1
ATOM 3773 O O . LEU B 1 44 ? 4.848 38.781 30.906 1 96.75 44 LEU B O 1
ATOM 3777 N N . THR B 1 45 ? 3.494 40.469 30.391 1 96.56 45 THR B N 1
ATOM 3778 C CA . THR B 1 45 ? 2.277 39.844 30.922 1 96.56 45 THR B CA 1
ATOM 3779 C C . THR B 1 45 ? 1.142 39.938 29.906 1 96.56 45 THR B C 1
ATOM 3781 O O . THR B 1 45 ? 1.195 40.75 28.984 1 96.56 45 THR B O 1
ATOM 3784 N N . PRO B 1 46 ? 0.13 39.125 30.031 1 95.56 46 PRO B N 1
ATOM 3785 C CA . PRO B 1 46 ? -0.926 39.094 29.016 1 95.56 46 PRO B CA 1
ATOM 3786 C C . PRO B 1 46 ? -1.729 40.406 28.969 1 95.56 46 PRO B C 1
ATOM 3788 O O . PRO B 1 46 ? -2.266 40.75 27.922 1 95.56 46 PRO B O 1
ATOM 3791 N N . THR B 1 47 ? -1.782 41.125 30 1 91.12 47 THR B N 1
ATOM 3792 C CA . THR B 1 47 ? -2.74 42.219 30.062 1 91.12 47 THR B CA 1
ATOM 3793 C C . THR B 1 47 ? -2.021 43.562 30.047 1 91.12 47 THR B C 1
ATOM 3795 O O . THR B 1 47 ? -2.592 44.594 29.625 1 91.12 47 THR B O 1
ATOM 3798 N N . THR B 1 48 ? -0.894 43.594 30.562 1 87.06 48 THR B N 1
ATOM 3799 C CA . THR B 1 48 ? -0.125 44.844 30.594 1 87.06 48 THR B CA 1
ATOM 3800 C C . THR B 1 48 ? 1.255 44.625 29.969 1 87.06 48 THR B C 1
ATOM 3802 O O . THR B 1 48 ? 1.94 43.656 30.281 1 87.06 48 THR B O 1
ATOM 3805 N N . ASN B 1 49 ? 1.716 45.688 29.062 1 87 49 ASN B N 1
ATOM 3806 C CA . ASN B 1 49 ? 3.012 45.531 28.406 1 87 49 ASN B CA 1
ATOM 3807 C C . ASN B 1 49 ? 3.203 44.156 27.828 1 87 49 ASN B C 1
ATOM 3809 O O . ASN B 1 49 ? 4.125 43.438 28.219 1 87 49 ASN B O 1
ATOM 3813 N N . SER B 1 50 ? 2.365 43.844 26.953 1 91.56 50 SER B N 1
ATOM 3814 C CA . SER B 1 50 ? 2.193 42.469 26.562 1 91.56 50 SER B CA 1
ATOM 3815 C C . SER B 1 50 ? 3.061 42.125 25.359 1 91.56 50 SER B C 1
ATOM 3817 O O . SER B 1 50 ? 3.049 40.969 24.891 1 91.56 50 SER B O 1
ATOM 3819 N N . THR B 1 51 ? 3.869 43.156 24.812 1 95.25 51 THR B N 1
ATOM 3820 C CA . THR B 1 51 ? 4.562 42.812 23.578 1 95.25 51 THR B CA 1
ATOM 3821 C C . THR B 1 51 ? 5.898 43.531 23.484 1 95.25 51 THR B C 1
ATOM 3823 O O . THR B 1 51 ? 6.086 44.594 24.109 1 95.25 51 THR B O 1
ATOM 3826 N N . TRP B 1 52 ? 6.793 42.969 22.891 1 96.69 52 TRP B N 1
ATOM 3827 C CA . TRP B 1 52 ? 7.988 43.625 22.359 1 96.69 52 TRP B CA 1
ATOM 3828 C C . TRP B 1 52 ? 7.832 43.906 20.875 1 96.69 52 TRP B C 1
ATOM 3830 O O . TRP B 1 52 ? 7.684 42.969 20.062 1 96.69 52 TRP B O 1
ATOM 3840 N N . LEU B 1 53 ? 7.945 45.188 20.469 1 95.44 53 LEU B N 1
ATOM 3841 C CA . LEU B 1 53 ? 7.676 45.594 19.094 1 95.44 53 LEU B CA 1
ATOM 3842 C C . LEU B 1 53 ? 8.969 45.656 18.281 1 95.44 53 LEU B C 1
ATOM 3844 O O . LEU B 1 53 ? 10.039 45.938 18.828 1 95.44 53 LEU B O 1
ATOM 3848 N N . SER B 1 54 ? 8.734 45.438 17 1 95.81 54 SER B N 1
ATOM 3849 C CA . SER B 1 54 ? 9.828 45.75 16.094 1 95.81 54 SER B CA 1
ATOM 3850 C C . SER B 1 54 ? 9.992 47.25 15.914 1 95.81 54 SER B C 1
ATOM 3852 O O . SER B 1 54 ? 9.094 48.031 16.266 1 95.81 54 SER B O 1
ATOM 3854 N N . ARG B 1 55 ? 11.117 47.656 15.414 1 93.88 55 ARG B N 1
ATOM 3855 C CA . ARG B 1 55 ? 11.367 49.062 15.227 1 93.88 55 ARG B CA 1
ATOM 3856 C C . ARG B 1 55 ? 10.336 49.688 14.289 1 93.88 55 ARG B C 1
ATOM 3858 O O . ARG B 1 55 ? 9.891 50.812 14.5 1 93.88 55 ARG B O 1
ATOM 3865 N N . SER B 1 56 ? 9.945 49 13.289 1 90.56 56 SER B N 1
ATOM 3866 C CA . SER B 1 56 ? 8.953 49.469 12.336 1 90.56 56 SER B CA 1
ATOM 3867 C C . SER B 1 56 ? 7.562 49.5 12.961 1 90.56 56 SER B C 1
ATOM 3869 O O . SER B 1 56 ? 6.652 50.156 12.422 1 90.56 56 SER B O 1
ATOM 3871 N N . GLY B 1 57 ? 7.367 48.75 14.047 1 92.38 57 GLY B N 1
ATOM 3872 C CA . GLY B 1 57 ? 6.066 48.656 14.688 1 92.38 57 GLY B CA 1
ATOM 3873 C C . GLY B 1 57 ? 5.145 47.656 14.023 1 92.38 57 GLY B C 1
ATOM 3874 O O . GLY B 1 57 ? 4.035 47.406 14.5 1 92.38 57 GLY B O 1
ATOM 3875 N N . LEU B 1 58 ? 5.582 47.031 13.031 1 92.44 58 LEU B N 1
ATOM 3876 C CA . LEU B 1 58 ? 4.73 46.125 12.266 1 92.44 58 LEU B CA 1
ATOM 3877 C C . LEU B 1 58 ? 4.57 44.781 12.992 1 92.44 58 LEU B C 1
ATOM 3879 O O . LEU B 1 58 ? 3.482 44.219 12.992 1 92.44 58 LEU B O 1
ATOM 3883 N N . TYR B 1 59 ? 5.656 44.281 13.547 1 95.62 59 TYR B N 1
ATOM 3884 C CA . TYR B 1 59 ? 5.621 43 14.203 1 95.62 59 TYR B CA 1
ATOM 3885 C C . TYR B 1 59 ? 5.777 43.125 15.711 1 95.62 59 TYR B C 1
ATOM 3887 O O . TYR B 1 59 ? 6.461 44.031 16.188 1 95.62 59 TYR B O 1
ATOM 3895 N N . ALA B 1 60 ? 5.145 42.219 16.406 1 96.5 60 ALA B N 1
ATOM 3896 C CA . ALA B 1 60 ? 5.227 42.156 17.859 1 96.5 60 ALA B CA 1
ATOM 3897 C C . ALA B 1 60 ? 5.422 40.75 18.328 1 96.5 60 ALA B C 1
ATOM 3899 O O . ALA B 1 60 ? 4.852 39.812 17.766 1 96.5 60 ALA B O 1
ATOM 3900 N N . PHE B 1 61 ? 6.297 40.625 19.312 1 97.38 61 PHE B N 1
ATOM 3901 C CA . PHE B 1 61 ? 6.473 39.375 20.031 1 97.38 61 PHE B CA 1
ATOM 3902 C C . PHE B 1 61 ? 5.879 39.469 21.422 1 97.38 61 PHE B C 1
ATOM 3904 O O . PHE B 1 61 ? 6.211 40.375 22.188 1 97.38 61 PHE B O 1
ATOM 3911 N N . GLY B 1 62 ? 4.953 38.562 21.734 1 96.88 62 GLY B N 1
ATOM 3912 C CA . GLY B 1 62 ? 4.375 38.562 23.062 1 96.88 62 GLY B CA 1
ATOM 3913 C C . GLY B 1 62 ? 3.098 37.75 23.172 1 96.88 62 GLY B C 1
ATOM 3914 O O . GLY B 1 62 ? 2.926 36.781 22.453 1 96.88 62 GLY B O 1
ATOM 3915 N N . PHE B 1 63 ? 2.279 38.156 24.156 1 96.56 63 PHE B N 1
ATOM 3916 C CA . PHE B 1 63 ? 1.048 37.438 24.422 1 96.56 63 PHE B CA 1
ATOM 3917 C C . PHE B 1 63 ? -0.058 37.875 23.469 1 96.56 63 PHE B C 1
ATOM 3919 O O . PHE B 1 63 ? -0.186 39.062 23.156 1 96.56 63 PHE B O 1
ATOM 3926 N N . TYR B 1 64 ? -0.794 36.969 23.016 1 94.88 64 TYR B N 1
ATOM 3927 C CA . TYR B 1 64 ? -2.043 37.25 22.312 1 94.88 64 TYR B CA 1
ATOM 3928 C C . TYR B 1 64 ? -3.154 36.312 22.797 1 94.88 64 TYR B C 1
ATOM 3930 O O . TYR B 1 64 ? -2.883 35.25 23.359 1 94.88 64 TYR B O 1
ATOM 3938 N N . LYS B 1 65 ? -4.355 36.75 22.578 1 93.5 65 LYS B N 1
ATOM 3939 C CA . LYS B 1 65 ? -5.508 36 23.031 1 93.5 65 LYS B CA 1
ATOM 3940 C C . LYS B 1 65 ? -5.758 34.781 22.141 1 93.5 65 LYS B C 1
ATOM 3942 O O . LYS B 1 65 ? -5.703 34.906 20.906 1 93.5 65 LYS B O 1
ATOM 3947 N N . GLU B 1 66 ? -5.926 33.656 22.719 1 93.38 66 GLU B N 1
ATOM 3948 C CA . GLU B 1 66 ? -6.324 32.406 22.062 1 93.38 66 GLU B CA 1
ATOM 3949 C C . GLU B 1 66 ? -7.367 31.672 22.891 1 93.38 66 GLU B C 1
ATOM 3951 O O . GLU B 1 66 ? -7.066 31.188 23.984 1 93.38 66 GLU B O 1
ATOM 3956 N N . GLY B 1 67 ? -8.523 31.547 22.297 1 90.94 67 GLY B N 1
ATOM 3957 C CA . GLY B 1 67 ? -9.602 30.984 23.078 1 90.94 67 GLY B CA 1
ATOM 3958 C C . GLY B 1 67 ? -9.867 31.734 24.375 1 90.94 67 GLY B C 1
ATOM 3959 O O . GLY B 1 67 ? -10.07 32.938 24.359 1 90.94 67 GLY B O 1
ATOM 3960 N N . ASN B 1 68 ? -9.867 30.922 25.469 1 92.25 68 ASN B N 1
ATOM 3961 C CA . ASN B 1 68 ? -10.156 31.516 26.766 1 92.25 68 ASN B CA 1
ATOM 3962 C C . ASN B 1 68 ? -8.875 31.875 27.531 1 92.25 68 ASN B C 1
ATOM 3964 O O . ASN B 1 68 ? -8.914 32.188 28.719 1 92.25 68 ASN B O 1
ATOM 3968 N N . GLY B 1 69 ? -7.809 31.844 26.812 1 95.75 69 GLY B N 1
ATOM 3969 C CA . GLY B 1 69 ? -6.527 32.156 27.438 1 95.75 69 GLY B CA 1
ATOM 3970 C C . GLY B 1 69 ? -5.598 32.938 26.531 1 95.75 69 GLY B C 1
ATOM 3971 O O . GLY B 1 69 ? -6.047 33.781 25.75 1 95.75 69 GLY B O 1
ATOM 3972 N N . TYR B 1 70 ? -4.305 32.688 26.891 1 95.56 70 TYR B N 1
ATOM 3973 C CA . TYR B 1 70 ? -3.309 33.469 26.141 1 95.56 70 TYR B CA 1
ATOM 3974 C C . TYR B 1 70 ? -2.184 32.562 25.656 1 95.56 70 TYR B C 1
ATOM 3976 O O . TYR B 1 70 ? -1.814 31.594 26.328 1 95.56 70 TYR B O 1
ATOM 3984 N N . ALA B 1 71 ? -1.7 32.875 24.469 1 96.5 71 ALA B N 1
ATOM 3985 C CA . ALA B 1 71 ? -0.518 32.219 23.906 1 96.5 71 ALA B CA 1
ATOM 3986 C C . ALA B 1 71 ? 0.591 33.219 23.641 1 96.5 71 ALA B C 1
ATOM 3988 O O . ALA B 1 71 ? 0.353 34.438 23.672 1 96.5 71 ALA B O 1
ATOM 3989 N N . VAL B 1 72 ? 1.777 32.719 23.562 1 97.19 72 VAL B N 1
ATOM 3990 C CA . VAL B 1 72 ? 2.92 33.562 23.219 1 97.19 72 VAL B CA 1
ATOM 3991 C C . VAL B 1 72 ? 3.287 33.344 21.75 1 97.19 72 VAL B C 1
ATOM 3993 O O . VAL B 1 72 ? 3.355 32.219 21.281 1 97.19 72 VAL B O 1
ATOM 3996 N N . GLY B 1 73 ? 3.465 34.406 21.047 1 97.44 73 GLY B N 1
ATOM 3997 C CA . GLY B 1 73 ? 3.838 34.312 19.641 1 97.44 73 GLY B CA 1
ATOM 3998 C C . GLY B 1 73 ? 4.203 35.625 19.016 1 97.44 73 GLY B C 1
ATOM 3999 O O . GLY B 1 73 ? 4.555 36.594 19.719 1 97.44 73 GLY B O 1
ATOM 4000 N N . ILE B 1 74 ? 4.363 35.562 17.719 1 97.62 74 ILE B N 1
ATOM 4001 C CA . ILE B 1 74 ? 4.609 36.75 16.906 1 97.62 74 ILE B CA 1
ATOM 4002 C C . ILE B 1 74 ? 3.373 37.062 16.078 1 97.62 74 ILE B C 1
ATOM 4004 O O . ILE B 1 74 ? 2.773 36.188 15.477 1 97.62 74 ILE B O 1
ATOM 4008 N N . PHE B 1 75 ? 2.945 38.281 16.078 1 96.06 75 PHE B N 1
ATOM 4009 C CA . PHE B 1 75 ? 1.791 38.719 15.289 1 96.06 75 PHE B CA 1
ATOM 4010 C C . PHE B 1 75 ? 2.01 40.094 14.703 1 96.06 75 PHE B C 1
ATOM 4012 O O . PHE B 1 75 ? 2.918 40.812 15.125 1 96.06 75 PHE B O 1
ATOM 4019 N N . MET B 1 76 ? 1.257 40.406 13.719 1 92.5 76 MET B N 1
ATOM 4020 C CA . MET B 1 76 ? 1.315 41.719 13.102 1 92.5 76 MET B CA 1
ATOM 4021 C C . MET B 1 76 ? 0.509 42.75 13.906 1 92.5 76 MET B C 1
ATOM 4023 O O . MET B 1 76 ? -0.719 42.656 13.953 1 92.5 76 MET B O 1
ATOM 4027 N N . ALA B 1 77 ? 1.142 43.594 14.508 1 84.56 77 ALA B N 1
ATOM 4028 C CA . ALA B 1 77 ? 0.535 44.625 15.375 1 84.56 77 ALA B CA 1
ATOM 4029 C C . ALA B 1 77 ? 0.161 45.875 14.586 1 84.56 77 ALA B C 1
ATOM 4031 O O . ALA B 1 77 ? -0.711 46.625 15 1 84.56 77 ALA B O 1
ATOM 4032 N N . GLY B 1 78 ? 0.714 46 13.555 1 70.94 78 GLY B N 1
ATOM 4033 C CA . GLY B 1 78 ? 0.525 47.25 12.789 1 70.94 78 GLY B CA 1
ATOM 4034 C C . GLY B 1 78 ? -0.726 47.219 11.93 1 70.94 78 GLY B C 1
ATOM 4035 O O . GLY B 1 78 ? -0.955 48.125 11.133 1 70.94 78 GLY B O 1
ATOM 4036 N N . ILE B 1 79 ? -1.451 46.156 12.102 1 72.5 79 ILE B N 1
ATOM 4037 C CA . ILE B 1 79 ? -2.689 46.062 11.336 1 72.5 79 ILE B CA 1
ATOM 4038 C C . ILE B 1 79 ? -3.855 45.75 12.266 1 72.5 79 ILE B C 1
ATOM 4040 O O . ILE B 1 79 ? -3.658 45.219 13.359 1 72.5 79 ILE B O 1
ATOM 4044 N N . PRO B 1 80 ? -4.977 46.188 11.867 1 67.94 80 PRO B N 1
ATOM 4045 C CA . PRO B 1 80 ? -6.125 46 12.758 1 67.94 80 PRO B CA 1
ATOM 4046 C C . PRO B 1 80 ? -6.363 44.562 13.164 1 67.94 80 PRO B C 1
ATOM 4048 O O . PRO B 1 80 ? -6.629 44.281 14.336 1 67.94 80 PRO B O 1
ATOM 4051 N N . GLU B 1 81 ? -6.293 43.75 12.18 1 76.19 81 GLU B N 1
ATOM 4052 C CA . GLU B 1 81 ? -6.465 42.344 12.508 1 76.19 81 GLU B CA 1
ATOM 4053 C C . GLU B 1 81 ? -5.168 41.75 13.039 1 76.19 81 GLU B C 1
ATOM 4055 O O . GLU B 1 81 ? -4.102 41.938 12.445 1 76.19 81 GLU B O 1
ATOM 4060 N N . LYS B 1 82 ? -5.207 41.25 14.258 1 83.62 82 LYS B N 1
ATOM 4061 C CA . LYS B 1 82 ? -4.012 40.594 14.789 1 83.62 82 LYS B CA 1
ATOM 4062 C C . LYS B 1 82 ? -3.74 39.25 14.062 1 83.62 82 LYS B C 1
ATOM 4064 O O . LYS B 1 82 ? -4.387 38.25 14.344 1 83.62 82 LYS B O 1
ATOM 4069 N N . THR B 1 83 ? -2.928 39.375 13.109 1 93.12 83 THR B N 1
ATOM 4070 C CA . THR B 1 83 ? -2.539 38.219 12.344 1 93.12 83 THR B CA 1
ATOM 4071 C C . THR B 1 83 ? -1.329 37.531 12.969 1 93.12 83 THR B C 1
ATOM 4073 O O . THR B 1 83 ? -0.221 38.062 12.945 1 93.12 83 THR B O 1
ATOM 4076 N N . VAL B 1 84 ? -1.573 36.312 13.57 1 96.5 84 VAL B N 1
ATOM 4077 C CA . VAL B 1 84 ? -0.497 35.562 14.203 1 96.5 84 VAL B CA 1
ATOM 4078 C C . VAL B 1 84 ? 0.33 34.844 13.133 1 96.5 84 VAL B C 1
ATOM 4080 O O . VAL B 1 84 ? -0.223 34.219 12.234 1 96.5 84 VAL B O 1
ATOM 4083 N N . VAL B 1 85 ? 1.691 34.969 13.227 1 97.25 85 VAL B N 1
ATOM 4084 C CA . VAL B 1 85 ? 2.535 34.406 12.188 1 97.25 85 VAL B CA 1
ATOM 4085 C C . VAL B 1 85 ? 3.459 33.344 12.797 1 97.25 85 VAL B C 1
ATOM 4087 O O . VAL B 1 85 ? 4.156 32.625 12.07 1 97.25 85 VAL B O 1
ATOM 4090 N N . TRP B 1 86 ? 3.523 33.219 14.047 1 98 86 TRP B N 1
ATOM 4091 C CA . TRP B 1 86 ? 4.336 32.219 14.766 1 98 86 TRP B CA 1
ATOM 4092 C C . TRP B 1 86 ? 3.826 32.062 16.188 1 98 86 TRP B C 1
ATOM 4094 O O . TRP B 1 86 ? 3.463 33.031 16.859 1 98 86 TRP B O 1
ATOM 4104 N N . THR B 1 87 ? 3.791 30.844 16.688 1 97.81 87 THR B N 1
ATOM 4105 C CA . THR B 1 87 ? 3.342 30.562 18.047 1 97.81 87 THR B CA 1
ATOM 4106 C C . THR B 1 87 ? 4.344 29.672 18.781 1 97.81 87 THR B C 1
ATOM 4108 O O . THR B 1 87 ? 4.742 28.625 18.266 1 97.81 87 THR B O 1
ATOM 4111 N N . ALA B 1 88 ? 4.742 30.109 19.922 1 97.62 88 ALA B N 1
ATOM 4112 C CA . ALA B 1 88 ? 5.641 29.328 20.766 1 97.62 88 ALA B CA 1
ATOM 4113 C C . ALA B 1 88 ? 4.91 28.141 21.406 1 97.62 88 ALA B C 1
ATOM 4115 O O . ALA B 1 88 ? 3.789 28.297 21.891 1 97.62 88 ALA B O 1
ATOM 4116 N N . ASN B 1 89 ? 5.543 27 21.438 1 96.56 89 ASN B N 1
ATOM 4117 C CA . ASN B 1 89 ? 4.957 25.828 22.109 1 96.56 89 ASN B CA 1
ATOM 4118 C C . ASN B 1 89 ? 3.486 25.656 21.734 1 96.56 89 ASN B C 1
ATOM 4120 O O . ASN B 1 89 ? 2.633 25.516 22.609 1 96.56 89 ASN B O 1
ATOM 4124 N N . ARG B 1 90 ? 3.299 25.641 20.484 1 96.44 90 ARG B N 1
ATOM 4125 C CA . ARG B 1 90 ? 1.943 25.859 19.984 1 96.44 90 ARG B CA 1
ATOM 4126 C C . ARG B 1 90 ? 1.026 24.703 20.406 1 96.44 90 ARG B C 1
ATOM 4128 O O . ARG B 1 90 ? -0.198 24.844 20.359 1 96.44 90 ARG B O 1
ATOM 4135 N N . ASP B 1 91 ? 1.499 23.578 20.844 1 96.38 91 ASP B N 1
ATOM 4136 C CA . ASP B 1 91 ? 0.652 22.453 21.219 1 96.38 91 ASP B CA 1
ATOM 4137 C C . ASP B 1 91 ? 0.379 22.453 22.719 1 96.38 91 ASP B C 1
ATOM 4139 O O . ASP B 1 91 ? -0.379 21.609 23.219 1 96.38 91 ASP B O 1
ATOM 4143 N N . ASP B 1 92 ? 1.019 23.359 23.453 1 95.5 92 ASP B N 1
ATOM 4144 C CA . ASP B 1 92 ? 0.702 23.547 24.875 1 95.5 92 ASP B CA 1
ATOM 4145 C C . ASP B 1 92 ? -0.618 24.281 25.047 1 95.5 92 ASP B C 1
ATOM 4147 O O . ASP B 1 92 ? -0.992 25.109 2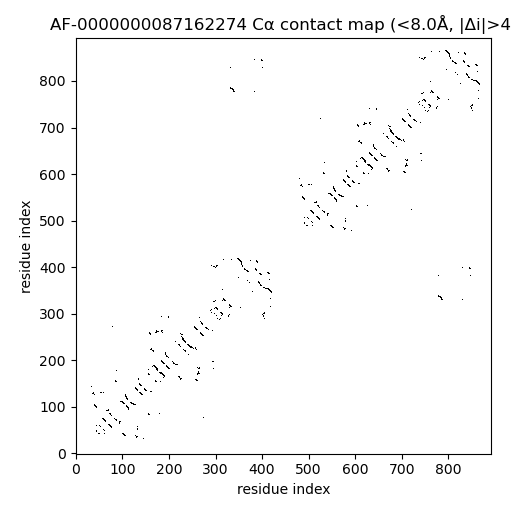4.219 1 95.5 92 ASP B O 1
ATOM 4151 N N . PRO B 1 93 ? -1.301 24.016 26.141 1 93.94 93 PRO B N 1
ATOM 4152 C CA . PRO B 1 93 ? -2.527 24.781 26.391 1 93.94 93 PRO B CA 1
ATOM 4153 C C . PRO B 1 93 ? -2.258 26.25 26.641 1 93.94 93 PRO B C 1
ATOM 4155 O O . PRO B 1 93 ? -1.199 26.609 27.172 1 93.94 93 PRO B O 1
ATOM 4158 N N . PRO B 1 94 ? -3.244 27.094 26.281 1 95 94 PRO B N 1
ATOM 4159 C CA . PRO B 1 94 ? -3.1 28.516 26.594 1 95 94 PRO B CA 1
ATOM 4160 C C . PRO B 1 94 ? -2.957 28.781 28.094 1 95 94 PRO B C 1
ATOM 4162 O O . PRO B 1 94 ? -3.463 28 28.906 1 95 94 PRO B O 1
ATOM 4165 N N . VAL B 1 95 ? -2.303 29.812 28.438 1 95.56 95 VAL B N 1
ATOM 4166 C CA . VAL B 1 95 ? -2.053 30.141 29.844 1 95.56 95 VAL B CA 1
ATOM 4167 C C . VAL B 1 95 ? -3.059 31.203 30.297 1 95.56 95 VAL B C 1
ATOM 4169 O O . VAL B 1 95 ? -3.746 31.812 29.484 1 95.56 95 VAL B O 1
ATOM 4172 N N . SER B 1 96 ? -3.088 31.359 31.641 1 94.19 96 SER B N 1
ATOM 4173 C CA . SER B 1 96 ? -4.043 32.312 32.219 1 94.19 96 SER B CA 1
ATOM 4174 C C . SER B 1 96 ? -3.479 33.719 32.219 1 94.19 96 SER B C 1
ATOM 4176 O O . SER B 1 96 ? -2.328 33.938 31.844 1 94.19 96 SER B O 1
ATOM 4178 N N . ARG B 1 97 ? -4.289 34.656 32.656 1 93.69 97 ARG B N 1
ATOM 4179 C CA . ARG B 1 97 ? -3.965 36.094 32.656 1 93.69 97 ARG B CA 1
ATOM 4180 C C . ARG B 1 97 ? -2.824 36.375 33.625 1 93.69 97 ARG B C 1
ATOM 4182 O O . ARG B 1 97 ? -2.201 37.438 33.562 1 93.69 97 ARG B O 1
ATOM 4189 N N . ASN B 1 98 ? -2.549 35.438 34.531 1 92.94 98 ASN B N 1
ATOM 4190 C CA . ASN B 1 98 ? -1.513 35.656 35.531 1 92.94 98 ASN B CA 1
ATOM 4191 C C . ASN B 1 98 ? -0.157 35.156 35.062 1 92.94 98 ASN B C 1
ATOM 4193 O O . ASN B 1 98 ? 0.803 35.125 35.844 1 92.94 98 ASN B O 1
ATOM 4197 N N . ALA B 1 99 ? -0.081 34.844 33.781 1 96.44 99 ALA B N 1
ATOM 4198 C CA . ALA B 1 99 ? 1.174 34.312 33.25 1 96.44 99 ALA B CA 1
ATOM 4199 C C . ALA B 1 99 ? 2.188 35.438 33.031 1 96.44 99 ALA B C 1
ATOM 4201 O O . ALA B 1 99 ? 1.813 36.625 32.969 1 96.44 99 ALA B O 1
ATOM 4202 N N . THR B 1 100 ? 3.477 35.062 33.094 1 96.5 100 THR B N 1
ATOM 4203 C CA . THR B 1 100 ? 4.562 36 32.844 1 96.5 100 THR B CA 1
ATOM 4204 C C . THR B 1 100 ? 5.582 35.375 31.875 1 96.5 100 THR B C 1
ATOM 4206 O O . THR B 1 100 ? 6.016 34.25 32.062 1 96.5 100 THR B O 1
ATOM 4209 N N . LEU B 1 101 ? 5.832 36.094 30.812 1 97.06 101 LEU B N 1
ATOM 4210 C CA . LEU B 1 101 ? 6.957 35.75 29.953 1 97.06 101 LEU B CA 1
ATOM 4211 C C . LEU B 1 101 ? 8.219 36.5 30.375 1 97.06 101 LEU B C 1
ATOM 4213 O O . LEU B 1 101 ? 8.266 37.719 30.344 1 97.06 101 LEU B O 1
ATOM 4217 N N . LEU B 1 102 ? 9.25 35.719 30.766 1 95.62 102 LEU B N 1
ATOM 4218 C CA . LEU B 1 102 ? 10.43 36.312 31.359 1 95.62 102 LEU B CA 1
ATOM 4219 C C . LEU B 1 102 ? 11.688 35.969 30.562 1 95.62 102 LEU B C 1
ATOM 4221 O O . LEU B 1 102 ? 11.961 34.812 30.297 1 95.62 102 LEU B O 1
ATOM 4225 N N . PHE B 1 103 ? 12.344 37.062 30.062 1 96.25 103 PHE B N 1
ATOM 4226 C CA . PHE B 1 103 ? 13.727 36.875 29.641 1 96.25 103 PHE B CA 1
ATOM 4227 C C . PHE B 1 103 ? 14.664 36.844 30.844 1 96.25 103 PHE B C 1
ATOM 4229 O O . PHE B 1 103 ? 15.156 37.875 31.297 1 96.25 103 PHE B O 1
ATOM 4236 N N . ALA B 1 104 ? 14.969 35.625 31.25 1 93.56 104 ALA B N 1
ATOM 4237 C CA . ALA B 1 104 ? 15.555 35.406 32.562 1 93.56 104 ALA B CA 1
ATOM 4238 C C . ALA B 1 104 ? 17.031 35.812 32.594 1 93.56 104 ALA B C 1
ATOM 4240 O O . ALA B 1 104 ? 17.625 36.062 31.531 1 93.56 104 ALA B O 1
ATOM 4241 N N . SER B 1 105 ? 17.531 35.875 33.812 1 91.94 105 SER B N 1
ATOM 4242 C CA . SER B 1 105 ? 18.906 36.312 34.031 1 91.94 105 SER B CA 1
ATOM 4243 C C . SER B 1 105 ? 19.906 35.281 33.469 1 91.94 105 SER B C 1
ATOM 4245 O O . SER B 1 105 ? 21.031 35.656 33.125 1 91.94 105 SER B O 1
ATOM 4247 N N . ASP B 1 106 ? 19.453 34.125 33.375 1 91.62 106 ASP B N 1
ATOM 4248 C CA . ASP B 1 106 ? 20.344 33.094 32.844 1 91.62 106 ASP B CA 1
ATOM 4249 C C . ASP B 1 106 ? 20.297 33.031 31.328 1 91.62 106 ASP B C 1
ATOM 4251 O O . ASP B 1 106 ? 21 32.25 30.703 1 91.62 106 ASP B O 1
ATOM 4255 N N . GLY B 1 107 ? 19.422 33.781 30.719 1 92.38 107 GLY B N 1
ATOM 4256 C CA . GLY B 1 107 ? 19.406 33.938 29.281 1 92.38 107 GLY B CA 1
ATOM 4257 C C . GLY B 1 107 ? 18.281 33.156 28.625 1 92.38 107 GLY B C 1
ATOM 4258 O O . GLY B 1 107 ? 18.062 33.25 27.422 1 92.38 107 GLY B O 1
ATOM 4259 N N . ARG B 1 108 ? 17.562 32.344 29.312 1 93.88 108 ARG B N 1
ATOM 4260 C CA . ARG B 1 108 ? 16.453 31.562 28.75 1 93.88 108 ARG B CA 1
ATOM 4261 C C . ARG B 1 108 ? 15.18 32.406 28.672 1 93.88 108 ARG B C 1
ATOM 4263 O O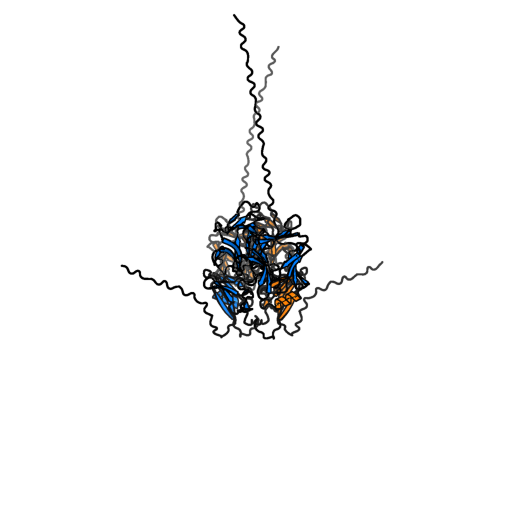 . ARG B 1 108 ? 14.992 33.344 29.484 1 93.88 108 ARG B O 1
ATOM 4270 N N . LEU B 1 109 ? 14.43 32.156 27.719 1 95.81 109 LEU B N 1
ATOM 4271 C CA . LEU B 1 109 ? 13.094 32.75 27.625 1 95.81 109 LEU B CA 1
ATOM 4272 C C . LEU B 1 109 ? 12.039 31.766 28.141 1 95.81 109 LEU B C 1
ATOM 4274 O O . LEU B 1 109 ? 11.773 30.734 27.531 1 95.81 109 LEU B O 1
ATOM 4278 N N . VAL B 1 110 ? 11.438 32.125 29.328 1 96.44 110 VAL B N 1
ATOM 4279 C CA . VAL B 1 110 ? 10.625 31.156 30.031 1 96.44 110 VAL B CA 1
ATOM 4280 C C . VAL B 1 110 ? 9.234 31.719 30.297 1 96.44 110 VAL B C 1
ATOM 4282 O O . VAL B 1 110 ? 9.07 32.938 30.469 1 96.44 110 VAL B O 1
ATOM 4285 N N . LEU B 1 111 ? 8.336 30.844 30.219 1 96.31 111 LEU B N 1
ATOM 4286 C CA . LEU B 1 111 ? 6.953 31.141 30.578 1 96.31 111 LEU B CA 1
ATOM 4287 C C . LEU B 1 111 ? 6.656 30.672 32 1 96.31 111 LEU B C 1
ATOM 4289 O O . LEU B 1 111 ? 6.914 29.516 32.344 1 96.31 111 LEU B O 1
ATOM 4293 N N . GLN B 1 112 ? 6.113 31.578 32.781 1 95.56 112 GLN B N 1
ATOM 4294 C CA . GLN B 1 112 ? 5.875 31.281 34.188 1 95.56 112 GLN B CA 1
ATOM 4295 C C . GLN B 1 112 ? 4.418 31.531 34.562 1 95.56 112 GLN B C 1
ATOM 4297 O O . GLN B 1 112 ? 3.771 32.406 34 1 95.56 112 GLN B O 1
ATOM 4302 N N . MET B 1 113 ? 3.945 30.688 35.375 1 92.38 113 MET B N 1
ATOM 4303 C CA . MET B 1 113 ? 2.697 30.891 36.094 1 92.38 113 MET B CA 1
ATOM 4304 C C . MET B 1 113 ? 2.959 31.031 37.594 1 92.38 113 MET B C 1
ATOM 4306 O O . MET B 1 113 ? 3.258 30.047 38.281 1 92.38 113 MET B O 1
ATOM 4310 N N . GLY B 1 114 ? 2.729 32.219 38.094 1 85.31 114 GLY B N 1
ATOM 4311 C CA . GLY B 1 114 ? 3.246 32.469 39.438 1 85.31 114 GLY B CA 1
ATOM 4312 C C . GLY B 1 114 ? 4.75 32.281 39.531 1 85.31 114 GLY B C 1
ATOM 4313 O O . GLY B 1 114 ? 5.504 32.906 38.781 1 85.31 114 GLY B O 1
ATOM 4314 N N . GLN B 1 115 ? 5.191 31.422 40.406 1 83.75 115 GLN B N 1
ATOM 4315 C CA . GLN B 1 115 ? 6.621 31.188 40.562 1 83.75 115 GLN B CA 1
ATOM 4316 C C . GLN B 1 115 ? 7.051 29.906 39.844 1 83.75 115 GLN B C 1
ATOM 4318 O O . GLN B 1 115 ? 8.242 29.578 39.812 1 83.75 115 GLN B O 1
ATOM 4323 N N . GLU B 1 116 ? 6.109 29.328 39.156 1 90.12 116 GLU B N 1
ATOM 4324 C CA . GLU B 1 116 ? 6.402 28.047 38.5 1 90.12 116 GLU B CA 1
ATOM 4325 C C . GLU B 1 116 ? 6.648 28.203 37.031 1 90.12 116 GLU B C 1
ATOM 4327 O O . GLU B 1 116 ? 5.863 28.859 36.312 1 90.12 116 GLU B O 1
ATOM 4332 N N . GLN B 1 117 ? 7.777 27.719 36.656 1 86.75 117 GLN B N 1
ATOM 4333 C CA . GLN B 1 117 ? 8.047 27.656 35.219 1 86.75 117 GLN B CA 1
ATOM 4334 C C . GLN B 1 117 ? 7.207 26.578 34.531 1 86.75 117 GLN B C 1
ATOM 4336 O O . GLN B 1 117 ? 7.344 25.391 34.844 1 86.75 117 GLN B O 1
ATOM 4341 N N . VAL B 1 118 ? 6.453 27.016 33.562 1 88.56 118 VAL B N 1
ATOM 4342 C CA . VAL B 1 118 ? 5.52 26.078 32.969 1 88.56 118 VAL B CA 1
ATOM 4343 C C . VAL B 1 118 ? 6.008 25.688 31.578 1 88.56 118 VAL B C 1
ATOM 4345 O O . VAL B 1 118 ? 5.605 24.641 31.047 1 88.56 118 VAL B O 1
ATOM 4348 N N . ALA B 1 119 ? 6.875 26.516 30.969 1 93.94 119 ALA B N 1
ATOM 4349 C CA . ALA B 1 119 ? 7.422 26.156 29.656 1 93.94 119 ALA B CA 1
ATOM 4350 C C . ALA B 1 119 ? 8.68 26.969 29.359 1 93.94 119 ALA B C 1
ATOM 4352 O O . ALA B 1 119 ? 8.898 28.031 29.953 1 93.94 119 ALA B O 1
ATOM 4353 N N . VAL B 1 120 ? 9.492 26.422 28.562 1 94.62 120 VAL B N 1
ATOM 4354 C CA . VAL B 1 120 ? 10.625 27.141 27.984 1 94.62 120 VAL B CA 1
ATOM 4355 C C . VAL B 1 120 ? 10.344 27.484 26.531 1 94.62 120 VAL B C 1
ATOM 4357 O O . VAL B 1 120 ? 10.141 26.578 25.703 1 94.62 120 VAL B O 1
ATOM 4360 N N . VAL B 1 121 ? 10.297 28.734 26.188 1 94.81 121 VAL B N 1
ATOM 4361 C CA . VAL B 1 121 ? 10.031 29.188 24.828 1 94.81 121 VAL B CA 1
ATOM 4362 C C . VAL B 1 121 ? 11.297 29.062 23.984 1 94.81 121 VAL B C 1
ATOM 4364 O O . VAL B 1 121 ? 11.242 28.609 22.828 1 94.81 121 VAL B O 1
ATOM 4367 N N . ALA B 1 122 ? 12.406 29.469 24.5 1 93.19 122 ALA B N 1
ATOM 4368 C CA . ALA B 1 122 ? 13.695 29.375 23.812 1 93.19 122 ALA B CA 1
ATOM 4369 C C . ALA B 1 122 ? 14.789 28.906 24.781 1 93.19 122 ALA B C 1
ATOM 4371 O O . ALA B 1 122 ? 15.008 29.516 25.828 1 93.19 122 ALA B O 1
ATOM 4372 N N . GLU B 1 123 ? 15.43 27.781 24.344 1 89.62 123 GLU B N 1
ATOM 4373 C CA . GLU B 1 123 ? 16.609 27.328 25.094 1 89.62 123 GLU B CA 1
ATOM 4374 C C . GLU B 1 123 ? 17.844 28.125 24.703 1 89.62 123 GLU B C 1
ATOM 4376 O O . GLU B 1 123 ? 18.688 27.641 23.938 1 89.62 123 GLU B O 1
ATOM 4381 N N . SER B 1 124 ? 17.969 29.281 25.312 1 90.19 124 SER B N 1
ATOM 4382 C CA . SER B 1 124 ? 18.984 30.234 24.922 1 90.19 124 SER B CA 1
ATOM 4383 C C . SER B 1 124 ? 19.906 30.578 26.094 1 90.19 124 SER B C 1
ATOM 4385 O O . SER B 1 124 ? 20.234 31.75 26.297 1 90.19 124 SER B O 1
ATOM 4387 N N . SER B 1 125 ? 20.234 29.531 26.734 1 87.06 125 SER B N 1
ATOM 4388 C CA . SER B 1 125 ? 21.109 29.766 27.875 1 87.06 125 SER B CA 1
ATOM 4389 C C . SER B 1 125 ? 22.375 30.516 27.469 1 87.06 125 SER B C 1
ATOM 4391 O O . SER B 1 125 ? 22.984 30.188 26.453 1 87.06 125 SER B O 1
ATOM 4393 N N . GLY B 1 126 ? 22.672 31.484 28.281 1 87.25 126 GLY B N 1
ATOM 4394 C CA . GLY B 1 126 ? 23.891 32.25 28.016 1 87.25 126 GLY B CA 1
ATOM 4395 C C . GLY B 1 126 ? 23.672 33.438 27.078 1 87.25 126 GLY B C 1
ATOM 4396 O O . GLY B 1 126 ? 24.609 34.156 26.734 1 87.25 126 GLY B O 1
ATOM 4397 N N . SER B 1 127 ? 22.422 33.688 26.781 1 92.12 127 SER B N 1
ATOM 4398 C CA . SER B 1 127 ? 22.125 34.781 25.891 1 92.12 127 SER B CA 1
ATOM 4399 C C . SER B 1 127 ? 22.25 36.125 26.609 1 92.12 127 SER B C 1
ATOM 4401 O O . SER B 1 127 ? 22.266 36.188 27.844 1 92.12 127 SER B O 1
ATOM 4403 N N . ALA B 1 128 ? 22.375 37.25 25.797 1 93.38 128 ALA B N 1
ATOM 4404 C CA . ALA B 1 128 ? 22.625 38.562 26.375 1 93.38 128 ALA B CA 1
ATOM 4405 C C . ALA B 1 128 ? 21.5 39.562 26.047 1 93.38 128 ALA B C 1
ATOM 4407 O O . ALA B 1 128 ? 21.203 40.469 26.828 1 93.38 128 ALA B O 1
ATOM 4408 N N . SER B 1 129 ? 20.938 39.375 24.969 1 95.19 129 SER B N 1
ATOM 4409 C CA . SER B 1 129 ? 19.906 40.281 24.531 1 95.19 129 SER B CA 1
ATOM 4410 C C . SER B 1 129 ? 19.016 39.656 23.469 1 95.19 129 SER B C 1
ATOM 4412 O O . SER B 1 129 ? 19.297 38.562 22.984 1 95.19 129 SER B O 1
ATOM 4414 N N . ALA B 1 130 ? 17.922 40.281 23.172 1 96.75 130 ALA B N 1
ATOM 4415 C CA . ALA B 1 130 ? 17 39.812 22.141 1 96.75 130 ALA B CA 1
ATOM 4416 C C . ALA B 1 130 ? 16.438 41 21.328 1 96.75 130 ALA B C 1
ATOM 4418 O O . ALA B 1 130 ? 16.609 42.156 21.719 1 96.75 130 ALA B O 1
ATOM 4419 N N . SER B 1 131 ? 15.961 40.656 20.125 1 96.81 131 SER B N 1
ATOM 4420 C CA . SER B 1 131 ? 15.367 41.688 19.266 1 96.81 131 SER B CA 1
ATOM 4421 C C . SER B 1 131 ? 14.18 41.156 18.484 1 96.81 131 SER B C 1
ATOM 4423 O O . SER B 1 131 ? 14.227 40.031 17.984 1 96.81 131 SER B O 1
ATOM 4425 N N . MET B 1 132 ? 13.117 41.938 18.484 1 97.12 132 MET B N 1
ATOM 4426 C CA . MET B 1 132 ? 12.078 41.75 17.469 1 97.12 132 MET B CA 1
ATOM 4427 C C . MET B 1 132 ? 12.438 42.5 16.188 1 97.12 132 MET B C 1
ATOM 4429 O O . MET B 1 132 ? 12.32 43.719 16.125 1 97.12 132 MET B O 1
ATOM 4433 N N . LEU B 1 133 ? 12.766 41.75 15.172 1 96.06 133 LEU B N 1
ATOM 4434 C CA . LEU B 1 133 ? 13.289 42.344 13.953 1 96.06 133 LEU B CA 1
ATOM 4435 C C . LEU B 1 133 ? 12.156 42.781 13.031 1 96.06 133 LEU B C 1
ATOM 4437 O O . LEU B 1 133 ? 11.047 42.25 13.109 1 96.06 133 LEU B O 1
ATOM 4441 N N . ASN B 1 134 ? 12.484 43.688 12.141 1 94.56 134 ASN B N 1
ATOM 4442 C CA . ASN B 1 134 ? 11.516 44.156 11.156 1 94.56 134 ASN B CA 1
ATOM 4443 C C . ASN B 1 134 ? 11.164 43.094 10.141 1 94.56 134 ASN B C 1
ATOM 4445 O O . ASN B 1 134 ? 10.18 43.188 9.414 1 94.56 134 ASN B O 1
ATOM 4449 N N . SER B 1 135 ? 11.938 42.031 10.102 1 93.88 135 SER B N 1
ATOM 4450 C CA . SER B 1 135 ? 11.664 40.906 9.219 1 93.88 135 SER B CA 1
ATOM 4451 C C . SER B 1 135 ? 10.594 39.969 9.805 1 93.88 135 SER B C 1
ATOM 4453 O O . SER B 1 135 ? 10.141 39.062 9.148 1 93.88 135 SER B O 1
ATOM 4455 N N . GLY B 1 136 ? 10.258 40.25 11 1 95.94 136 GLY B N 1
ATOM 4456 C CA . GLY B 1 136 ? 9.297 39.406 11.695 1 95.94 136 GLY B CA 1
ATOM 4457 C C . GLY B 1 136 ? 9.938 38.344 12.531 1 95.94 136 GLY B C 1
ATOM 4458 O O . GLY B 1 136 ? 9.25 37.625 13.266 1 95.94 136 GLY B O 1
ATOM 4459 N N . ASN B 1 137 ? 11.242 38.219 12.469 1 97 137 ASN B N 1
ATOM 4460 C CA . ASN B 1 137 ? 11.977 37.219 13.242 1 97 137 ASN B CA 1
ATOM 4461 C C . ASN B 1 137 ? 12.312 37.75 14.641 1 97 137 ASN B C 1
ATOM 4463 O O . ASN B 1 137 ? 12.75 38.875 14.797 1 97 137 ASN B O 1
ATOM 4467 N N . PHE B 1 138 ? 12.008 36.969 15.641 1 97.12 138 PHE B N 1
ATOM 4468 C CA . PHE B 1 138 ? 12.523 37.219 16.984 1 97.12 138 PHE B CA 1
ATOM 4469 C C . PHE B 1 138 ? 13.844 36.5 17.203 1 97.12 138 PHE B C 1
ATOM 4471 O O . PHE B 1 138 ? 13.922 35.281 17.031 1 97.12 138 PHE B O 1
ATOM 4478 N N . VAL B 1 139 ? 14.844 37.281 17.625 1 96.94 139 VAL B N 1
ATOM 4479 C CA . VAL B 1 139 ? 16.188 36.719 17.656 1 96.94 139 VAL B CA 1
ATOM 4480 C C . VAL B 1 139 ? 16.812 36.938 19.031 1 96.94 139 VAL B C 1
ATOM 4482 O O . VAL B 1 139 ? 16.656 38.031 19.609 1 96.94 139 VAL B O 1
ATOM 4485 N N . ILE B 1 140 ? 17.469 35.938 19.531 1 96.62 140 ILE B N 1
ATOM 4486 C CA . ILE B 1 140 ? 18.203 36 20.781 1 96.62 140 ILE B CA 1
ATOM 4487 C C . ILE B 1 140 ? 19.703 35.875 20.516 1 96.62 140 ILE B C 1
ATOM 4489 O O . ILE B 1 140 ? 20.141 35 19.781 1 96.62 140 ILE B O 1
ATOM 4493 N N . TYR B 1 141 ? 20.406 36.844 21.203 1 96.06 141 TYR B N 1
ATOM 4494 C CA . TYR B 1 141 ? 21.844 36.969 20.906 1 96.06 141 TYR B CA 1
ATOM 4495 C C . TYR B 1 141 ? 22.672 36.594 22.125 1 96.06 141 TYR B C 1
ATOM 4497 O O . TYR B 1 141 ? 22.234 36.781 23.266 1 96.06 141 TYR B O 1
ATOM 4505 N N . ASN B 1 142 ? 23.828 36.156 21.797 1 93.94 142 ASN B N 1
ATOM 4506 C CA . ASN B 1 142 ? 24.828 36.062 22.859 1 93.94 142 ASN B CA 1
ATOM 4507 C C . ASN B 1 142 ? 25.562 37.406 23.031 1 93.94 142 ASN B C 1
ATOM 4509 O O . ASN B 1 142 ? 25.188 38.406 22.422 1 93.94 142 ASN B O 1
ATOM 4513 N N . SER B 1 143 ? 26.609 37.312 23.906 1 91 143 SER B N 1
ATOM 4514 C CA . SER B 1 143 ? 27.344 38.531 24.219 1 91 143 SER B CA 1
ATOM 4515 C C . SER B 1 143 ? 28.141 39 23.016 1 91 143 SER B C 1
ATOM 4517 O O . SER B 1 143 ? 28.438 40.219 22.906 1 91 143 SER B O 1
ATOM 4519 N N . ASP B 1 144 ? 28.453 38.094 22.062 1 91.81 144 ASP B N 1
ATOM 4520 C CA . ASP B 1 144 ? 29.219 38.438 20.859 1 91.81 144 ASP B CA 1
ATOM 4521 C C . ASP B 1 144 ? 28.297 38.812 19.703 1 91.81 144 ASP B C 1
ATOM 4523 O O . ASP B 1 144 ? 28.734 38.906 18.562 1 91.81 144 ASP B O 1
ATOM 4527 N N . GLN B 1 145 ? 27.047 38.875 20.078 1 90.06 145 GLN B N 1
ATOM 4528 C CA . GLN B 1 145 ? 26.031 39.281 19.109 1 90.06 145 GLN B CA 1
ATOM 4529 C C . GLN B 1 145 ? 25.797 38.156 18.078 1 90.06 145 GLN B C 1
ATOM 4531 O O . GLN B 1 145 ? 25.281 38.438 16.984 1 90.06 145 GLN B O 1
ATOM 4536 N N . GLY B 1 146 ? 26.234 37.031 18.438 1 93.5 146 GLY B N 1
ATOM 4537 C CA . GLY B 1 146 ? 25.859 35.844 17.656 1 93.5 146 GLY B CA 1
ATOM 4538 C C . GLY B 1 146 ? 24.469 35.375 17.953 1 93.5 146 GLY B C 1
ATOM 4539 O O . GLY B 1 146 ? 24.031 35.344 19.109 1 93.5 146 GLY B O 1
ATOM 4540 N N . ILE B 1 147 ? 23.781 34.969 16.891 1 94.06 147 ILE B N 1
ATOM 4541 C CA . ILE B 1 147 ? 22.422 34.469 17.078 1 94.06 147 ILE B CA 1
ATOM 4542 C C . ILE B 1 147 ? 22.469 33.062 17.688 1 94.06 147 ILE B C 1
ATOM 4544 O O . ILE B 1 147 ? 23.109 32.156 17.125 1 94.06 147 ILE B O 1
ATOM 4548 N N . ILE B 1 148 ? 21.781 32.812 18.734 1 93.75 148 ILE B N 1
ATOM 4549 C CA . ILE B 1 148 ? 21.781 31.516 19.391 1 93.75 148 ILE B CA 1
ATOM 4550 C C . ILE B 1 148 ? 20.406 30.844 19.203 1 93.75 148 ILE B C 1
ATOM 4552 O O . ILE B 1 148 ? 20.281 29.625 19.297 1 93.75 148 ILE B O 1
ATOM 4556 N N . TRP B 1 149 ? 19.422 31.672 19.047 1 95.88 149 TRP B N 1
ATOM 4557 C CA . TRP B 1 149 ? 18.062 31.188 18.812 1 95.88 149 TRP B CA 1
ATOM 4558 C C . TRP B 1 149 ? 17.266 32.188 17.984 1 95.88 149 TRP B C 1
ATOM 4560 O O . TRP B 1 149 ? 17.453 33.406 18.109 1 95.88 149 TRP B O 1
ATOM 4570 N N . GLN B 1 150 ? 16.359 31.688 17.188 1 96.12 150 GLN B N 1
ATOM 4571 C CA . GLN B 1 150 ? 15.461 32.562 16.422 1 96.12 150 GLN B CA 1
ATOM 4572 C C . GLN B 1 150 ? 14.141 31.859 16.125 1 96.12 150 GLN B C 1
ATOM 4574 O O . GLN B 1 150 ? 14.109 30.641 15.898 1 96.12 150 GLN B O 1
ATOM 4579 N N . SER B 1 151 ? 13.078 32.531 16.094 1 96.94 151 SER B N 1
ATOM 4580 C CA . SER B 1 151 ? 11.734 31.984 15.945 1 96.94 151 SER B CA 1
ATOM 4581 C C . SER B 1 151 ? 11.602 31.219 14.633 1 96.94 151 SER B C 1
ATOM 4583 O O . SER B 1 151 ? 11.188 30.062 14.625 1 96.94 151 SER B O 1
ATOM 4585 N N . PHE B 1 152 ? 12.055 31.719 13.562 1 96.62 152 PHE B N 1
ATOM 4586 C CA . PHE B 1 152 ? 11.789 31.125 12.258 1 96.62 152 PHE B CA 1
ATOM 4587 C C . PHE B 1 152 ? 12.891 30.125 11.891 1 96.62 152 PHE B C 1
ATOM 4589 O O . PHE B 1 152 ? 12.891 29.578 10.781 1 96.62 152 PHE B O 1
ATOM 4596 N N . GLY B 1 153 ? 13.758 29.906 12.867 1 94.88 153 GLY B N 1
ATOM 4597 C CA . GLY B 1 153 ? 14.5 28.656 12.836 1 94.88 153 GLY B CA 1
ATOM 4598 C C . GLY B 1 153 ? 13.641 27.438 13.102 1 94.88 153 GLY B C 1
ATOM 4599 O O . GLY B 1 153 ? 14.023 26.312 12.781 1 94.88 153 GLY B O 1
ATOM 4600 N N . HIS B 1 154 ? 12.484 27.75 13.68 1 94.44 154 HIS B N 1
ATOM 4601 C CA . HIS B 1 154 ? 11.438 26.766 13.977 1 94.44 154 HIS B CA 1
ATOM 4602 C C . HIS B 1 154 ? 10.07 27.266 13.531 1 94.44 154 HIS B C 1
ATOM 4604 O O . HIS B 1 154 ? 9.18 27.469 14.352 1 94.44 154 HIS B O 1
ATOM 4610 N N . PRO B 1 155 ? 9.953 27.328 12.281 1 97.38 155 PRO B N 1
ATOM 4611 C CA . PRO B 1 155 ? 8.68 27.891 11.812 1 97.38 155 PRO B CA 1
ATOM 4612 C C . PRO B 1 155 ? 7.48 27.016 12.188 1 97.38 155 PRO B C 1
ATOM 4614 O O . PRO B 1 155 ? 7.641 25.844 12.492 1 97.38 155 PRO B O 1
ATOM 4617 N N . THR B 1 156 ? 6.281 27.594 12.234 1 98.06 156 THR B N 1
ATOM 4618 C CA . THR B 1 156 ? 5.047 26.875 12.516 1 98.06 156 THR B CA 1
ATOM 4619 C C . THR B 1 156 ? 4.254 26.656 11.227 1 98.06 156 THR B C 1
ATOM 4621 O O . THR B 1 156 ? 4.473 25.672 10.523 1 98.06 156 THR B O 1
ATOM 4624 N N . ASP B 1 157 ? 3.383 27.656 10.789 1 98.56 157 ASP B N 1
ATOM 4625 C CA . ASP B 1 157 ? 2.586 27.453 9.586 1 98.56 157 ASP B CA 1
ATOM 4626 C C . ASP B 1 157 ? 2.836 28.562 8.57 1 98.56 157 ASP B C 1
ATOM 4628 O O . ASP B 1 157 ? 2.232 28.578 7.496 1 98.56 157 ASP B O 1
ATOM 4632 N N . THR B 1 158 ? 3.787 29.469 8.875 1 98.38 158 THR B N 1
ATOM 4633 C CA . THR B 1 158 ? 3.896 30.703 8.086 1 98.38 158 THR B CA 1
ATOM 4634 C C . THR B 1 158 ? 5.355 31 7.77 1 98.38 158 THR B C 1
ATOM 4636 O O . THR B 1 158 ? 6.246 30.734 8.578 1 98.38 158 THR B O 1
ATOM 4639 N N . LEU B 1 159 ? 5.547 31.578 6.613 1 98.25 159 LEU B N 1
ATOM 4640 C CA . LEU B 1 159 ? 6.805 32.219 6.25 1 98.25 159 LEU B CA 1
ATOM 4641 C C . LEU B 1 159 ? 6.586 33.688 5.938 1 98.25 159 LEU B C 1
ATOM 4643 O O . LEU B 1 159 ? 5.598 34.062 5.293 1 98.25 159 LEU B O 1
ATOM 4647 N N . LEU B 1 160 ? 7.492 34.406 6.406 1 97.75 160 LEU B N 1
ATOM 4648 C CA . LEU B 1 160 ? 7.527 35.812 6.062 1 97.75 160 LEU B CA 1
ATOM 4649 C C . LEU B 1 160 ? 8.594 36.125 5.016 1 97.75 160 LEU B C 1
ATOM 4651 O O . LEU B 1 160 ? 9.484 35.281 4.789 1 97.75 160 LEU B O 1
ATOM 4655 N N . PRO B 1 161 ? 8.445 37.312 4.371 1 96 161 PRO B N 1
ATOM 4656 C CA . PRO B 1 161 ? 9.461 37.625 3.359 1 96 161 PRO B CA 1
ATOM 4657 C C . PRO B 1 161 ? 10.883 37.5 3.904 1 96 161 PRO B C 1
ATOM 4659 O O . PRO B 1 161 ? 11.141 37.906 5.047 1 96 161 PRO B O 1
ATOM 4662 N N . SER B 1 162 ? 11.797 37 3.057 1 92.81 162 SER B N 1
ATOM 4663 C CA . SER B 1 162 ? 13.227 36.812 3.314 1 92.81 162 SER B CA 1
ATOM 4664 C C . SER B 1 162 ? 13.5 35.531 4.086 1 92.81 162 SER B C 1
ATOM 4666 O O . SER B 1 162 ? 14.656 35.188 4.328 1 92.81 162 SER B O 1
ATOM 4668 N N . GLN B 1 163 ? 12.469 34.875 4.531 1 94.81 163 GLN B N 1
ATOM 4669 C CA . GLN B 1 163 ? 12.648 33.594 5.207 1 94.81 163 GLN B CA 1
ATOM 4670 C C . GLN B 1 163 ? 12.695 32.469 4.203 1 94.81 163 GLN B C 1
ATOM 4672 O O . GLN B 1 163 ? 12.273 32.625 3.055 1 94.81 163 GLN B O 1
ATOM 4677 N N . ARG B 1 164 ? 13.25 31.328 4.699 1 93.5 164 ARG B N 1
ATOM 4678 C CA . ARG B 1 164 ? 13.391 30.188 3.811 1 93.5 164 ARG B CA 1
ATOM 4679 C C . ARG B 1 164 ? 13.109 28.875 4.551 1 93.5 164 ARG B C 1
ATOM 4681 O O . ARG B 1 164 ? 13.141 28.844 5.781 1 93.5 164 ARG B O 1
ATOM 4688 N N . LEU B 1 165 ? 12.734 27.875 3.816 1 95.06 165 LEU B N 1
ATOM 4689 C CA . LEU B 1 165 ? 12.672 26.5 4.301 1 95.06 165 LEU B CA 1
ATOM 4690 C C . LEU B 1 165 ? 13.82 25.672 3.746 1 95.06 165 LEU B C 1
ATOM 4692 O O . LEU B 1 165 ? 13.961 25.531 2.529 1 95.06 165 LEU B O 1
ATOM 4696 N N . VAL B 1 166 ? 14.648 25.156 4.688 1 92.81 166 VAL B N 1
ATOM 4697 C CA . VAL B 1 166 ? 15.789 24.375 4.246 1 92.81 166 VAL B CA 1
ATOM 4698 C C . VAL B 1 166 ? 15.414 22.891 4.184 1 92.81 166 VAL B C 1
ATOM 4700 O O . VAL B 1 166 ? 14.352 22.5 4.672 1 92.81 166 VAL B O 1
ATOM 4703 N N . ALA B 1 167 ? 16.312 22.125 3.607 1 91.5 167 ALA B N 1
ATOM 4704 C CA . ALA B 1 167 ? 16.062 20.703 3.484 1 91.5 167 ALA B CA 1
ATOM 4705 C C . ALA B 1 167 ? 15.812 20.062 4.852 1 91.5 167 ALA B C 1
ATOM 4707 O O . ALA B 1 167 ? 16.547 20.328 5.801 1 91.5 167 ALA B O 1
ATOM 4708 N N . GLY B 1 168 ? 14.719 19.297 4.895 1 92.25 168 GLY B N 1
ATOM 4709 C CA . GLY B 1 168 ? 14.391 18.625 6.141 1 92.25 168 GLY B CA 1
ATOM 4710 C C . GLY B 1 168 ? 13.43 19.406 7.012 1 92.25 168 GLY B C 1
ATOM 4711 O O . GLY B 1 168 ? 12.898 18.875 7.988 1 92.25 168 GLY B O 1
ATOM 4712 N N . GLN B 1 169 ? 13.172 20.656 6.68 1 94.94 169 GLN B N 1
ATOM 4713 C CA . GLN B 1 169 ? 12.234 21.469 7.441 1 94.94 169 GLN B CA 1
ATOM 4714 C C . GLN B 1 169 ? 10.859 21.484 6.793 1 94.94 169 GLN B C 1
ATOM 4716 O O . GLN B 1 169 ? 10.719 21.141 5.617 1 94.94 169 GLN B O 1
ATOM 4721 N N . GLY B 1 170 ? 9.891 21.812 7.641 1 97.38 170 GLY B N 1
ATOM 4722 C CA . GLY B 1 170 ? 8.539 21.891 7.109 1 97.38 170 GLY B CA 1
ATOM 4723 C C . GLY B 1 170 ? 7.641 22.828 7.902 1 97.38 170 GLY B C 1
ATOM 4724 O O . GLY B 1 170 ? 8.031 23.328 8.961 1 97.38 170 GLY B O 1
ATOM 4725 N N . LEU B 1 171 ? 6.543 23.141 7.332 1 98.75 171 LEU B N 1
ATOM 4726 C CA . LEU B 1 171 ? 5.449 23.859 7.977 1 98.75 171 LEU B CA 1
ATOM 4727 C C . LEU B 1 171 ? 4.281 22.922 8.266 1 98.75 171 LEU B C 1
ATOM 4729 O O . LEU B 1 171 ? 3.955 22.062 7.453 1 98.75 171 LEU B O 1
ATOM 4733 N N . PHE B 1 172 ? 3.699 23.078 9.422 1 98.69 172 PHE B N 1
ATOM 4734 C CA . PHE B 1 172 ? 2.461 22.375 9.758 1 98.69 172 PHE B CA 1
ATOM 4735 C C . PHE B 1 172 ? 1.297 23.359 9.836 1 98.69 172 PHE B C 1
ATOM 4737 O O . PHE B 1 172 ? 1.442 24.469 10.359 1 98.69 172 PHE B O 1
ATOM 4744 N N . SER B 1 173 ? 0.236 22.984 9.32 1 98.56 173 SER B N 1
ATOM 4745 C CA . SER B 1 173 ? -0.949 23.828 9.461 1 98.56 173 SER B CA 1
ATOM 4746 C C . SER B 1 173 ? -1.37 23.953 10.922 1 98.56 173 SER B C 1
ATOM 4748 O O . SER B 1 173 ? -0.91 23.188 11.773 1 98.56 173 SER B O 1
ATOM 4750 N N . SER B 1 174 ? -2.172 24.969 11.141 1 97.62 174 SER B N 1
ATOM 4751 C CA . SER B 1 174 ? -2.879 25.031 12.414 1 97.62 174 SER B CA 1
ATOM 4752 C C . SER B 1 174 ? -4.133 24.172 12.391 1 97.62 174 SER B C 1
ATOM 4754 O O . SER B 1 174 ? -4.559 23.703 11.336 1 97.62 174 SER B O 1
ATOM 4756 N N . ILE B 1 175 ? -4.699 23.906 13.602 1 95.38 175 ILE B N 1
ATOM 4757 C CA . ILE B 1 175 ? -5.945 23.141 13.695 1 95.38 175 ILE B CA 1
ATOM 4758 C C . ILE B 1 175 ? -7.062 23.906 12.992 1 95.38 175 ILE B C 1
ATOM 4760 O O . ILE B 1 175 ? -7.867 23.312 12.266 1 95.38 175 ILE B O 1
ATOM 4764 N N . SER B 1 176 ? -7.109 25.219 13.227 1 93.38 176 SER B N 1
ATOM 4765 C CA . SER B 1 176 ? -8.062 26.141 12.609 1 93.38 176 SER B CA 1
ATOM 4766 C C . SER B 1 176 ? -7.52 27.562 12.586 1 93.38 176 SER B C 1
ATOM 4768 O O . SER B 1 176 ? -6.395 27.812 13.023 1 93.38 176 SER B O 1
ATOM 4770 N N . ASP B 1 177 ? -8.344 28.438 12.102 1 90.19 177 ASP B N 1
ATOM 4771 C CA . ASP B 1 177 ? -7.926 29.828 12.047 1 90.19 177 ASP B CA 1
ATOM 4772 C C . ASP B 1 177 ? -7.828 30.438 13.453 1 90.19 177 ASP B C 1
ATOM 4774 O O . ASP B 1 177 ? -7.148 31.438 13.656 1 90.19 177 ASP B O 1
ATOM 4778 N N . THR B 1 178 ? -8.453 29.812 14.383 1 90.31 178 THR B N 1
ATOM 4779 C CA . THR B 1 178 ? -8.508 30.375 15.727 1 90.31 178 THR B CA 1
ATOM 4780 C C . THR B 1 178 ? -7.723 29.516 16.703 1 90.31 178 THR B C 1
ATOM 4782 O O . THR B 1 178 ? -7.5 29.906 17.844 1 90.31 178 THR B O 1
ATOM 4785 N N . GLN B 1 179 ? -7.363 28.375 16.297 1 94.06 179 GLN B N 1
ATOM 4786 C CA . GLN B 1 179 ? -6.555 27.469 17.109 1 94.06 179 GLN B CA 1
ATOM 4787 C C . GLN B 1 179 ? -5.227 27.156 16.422 1 94.06 179 GLN B C 1
ATOM 4789 O O . GLN B 1 179 ? -5.176 26.344 15.5 1 94.06 179 GLN B O 1
ATOM 4794 N N . HIS B 1 180 ? -4.152 27.594 17 1 96.75 180 HIS B N 1
ATOM 4795 C CA . HIS B 1 180 ? -2.875 27.609 16.281 1 96.75 180 HIS B CA 1
ATOM 4796 C C . HIS B 1 180 ? -2.059 26.359 16.594 1 96.75 180 HIS B C 1
ATOM 4798 O O . HIS B 1 180 ? -0.948 26.188 16.078 1 96.75 180 HIS B O 1
ATOM 4804 N N . SER B 1 181 ? -2.652 25.438 17.391 1 97.06 181 SER B N 1
ATOM 4805 C CA . SER B 1 181 ? -1.975 24.172 17.609 1 97.06 181 SER B CA 1
ATOM 4806 C C . SER B 1 181 ? -1.743 23.438 16.281 1 97.06 181 SER B C 1
ATOM 4808 O O . SER B 1 181 ? -2.363 23.766 15.273 1 97.06 181 SER B O 1
ATOM 4810 N N . THR B 1 182 ? -0.822 22.453 16.375 1 97.69 182 THR B N 1
ATOM 4811 C CA . THR B 1 182 ? -0.412 21.75 15.164 1 97.69 182 THR B CA 1
ATOM 4812 C C . THR B 1 182 ? -1.602 21.047 14.523 1 97.69 182 THR B C 1
ATOM 4814 O O . THR B 1 182 ? -2.312 20.297 15.18 1 97.69 182 THR B O 1
ATOM 4817 N N . GLY B 1 183 ? -1.795 21.328 13.242 1 97.19 183 GLY B N 1
ATOM 4818 C CA . GLY B 1 183 ? -2.863 20.703 12.477 1 97.19 183 GLY B CA 1
ATOM 4819 C C . GLY B 1 183 ? -2.416 19.469 11.727 1 97.19 183 GLY B C 1
ATOM 4820 O O . GLY B 1 183 ? -1.444 18.812 12.125 1 97.19 183 GLY B O 1
ATOM 4821 N N . ILE B 1 184 ? -3.176 19.109 10.617 1 96.44 184 ILE B N 1
ATOM 4822 C CA . ILE B 1 184 ? -3.01 17.766 10.078 1 96.44 184 ILE B CA 1
ATOM 4823 C C . ILE B 1 184 ? -2.34 17.844 8.711 1 96.44 184 ILE B C 1
ATOM 4825 O O . ILE B 1 184 ? -2.234 16.828 8.008 1 96.44 184 ILE B O 1
ATOM 4829 N N . PHE B 1 185 ? -1.876 19.031 8.336 1 98.38 185 PHE B N 1
ATOM 4830 C CA . PHE B 1 185 ? -1.26 19.141 7.016 1 98.38 185 PHE B CA 1
ATOM 4831 C C . PHE B 1 185 ? 0.197 19.578 7.133 1 98.38 185 PHE B C 1
ATOM 4833 O O . PHE B 1 185 ? 0.542 20.391 7.996 1 98.38 185 PHE B O 1
ATOM 4840 N N . LEU B 1 186 ? 0.987 19.078 6.242 1 98.69 186 LEU B N 1
ATOM 4841 C CA . LEU B 1 186 ? 2.426 19.328 6.246 1 98.69 186 LEU B CA 1
ATOM 4842 C C . LEU B 1 186 ? 2.9 19.797 4.875 1 98.69 186 LEU B C 1
ATOM 4844 O O . LEU B 1 186 ? 2.5 19.25 3.848 1 98.69 186 LEU B O 1
ATOM 4848 N N . LEU B 1 187 ? 3.621 20.844 4.82 1 98.75 187 LEU B N 1
ATOM 4849 C CA . LEU B 1 187 ? 4.465 21.234 3.703 1 98.75 187 LEU B CA 1
ATOM 4850 C C . LEU B 1 187 ? 5.941 21.078 4.047 1 98.75 187 LEU B C 1
ATOM 4852 O O . LEU B 1 187 ? 6.434 21.672 5.008 1 98.75 187 LEU B O 1
ATOM 4856 N N . THR B 1 188 ? 6.676 20.312 3.254 1 97 188 THR B N 1
ATOM 4857 C CA . THR B 1 188 ? 8.047 20.031 3.672 1 97 188 THR B CA 1
ATOM 4858 C C . THR B 1 188 ? 9.008 20.141 2.494 1 97 188 THR B C 1
ATOM 4860 O O . THR B 1 188 ? 8.664 19.781 1.367 1 97 188 THR B O 1
ATOM 4863 N N . MET B 1 189 ? 10.164 20.734 2.752 1 95.44 189 MET B N 1
ATOM 4864 C CA . MET B 1 189 ? 11.297 20.703 1.832 1 95.44 189 MET B CA 1
ATOM 4865 C C . MET B 1 189 ? 12.117 19.422 2.025 1 95.44 189 MET B C 1
ATOM 4867 O O . MET B 1 189 ? 12.945 19.359 2.934 1 95.44 189 MET B O 1
ATOM 4871 N N . GLN B 1 190 ? 11.938 18.531 1.105 1 93 190 GLN B N 1
ATOM 4872 C CA . GLN B 1 190 ? 12.516 17.219 1.295 1 93 190 GLN B CA 1
ATOM 4873 C C . GLN B 1 190 ? 14 17.203 0.931 1 93 190 GLN B C 1
ATOM 4875 O O . GLN B 1 190 ? 14.469 18.062 0.181 1 93 190 GLN B O 1
ATOM 4880 N N . GLY B 1 191 ? 14.656 16.172 1.44 1 89.94 191 GLY B N 1
ATOM 4881 C CA . GLY B 1 191 ? 16.078 16.016 1.161 1 89.94 191 GLY B CA 1
ATOM 4882 C C . GLY B 1 191 ? 16.375 15.75 -0.303 1 89.94 191 GLY B C 1
ATOM 4883 O O . GLY B 1 191 ? 17.484 16.016 -0.777 1 89.94 191 GLY B O 1
ATOM 4884 N N . ASP B 1 192 ? 15.375 15.289 -1.033 1 87.25 192 ASP B N 1
ATOM 4885 C CA . ASP B 1 192 ? 15.57 14.992 -2.449 1 87.25 192 ASP B CA 1
ATOM 4886 C C . ASP B 1 192 ? 15.375 16.234 -3.305 1 87.25 192 ASP B C 1
ATOM 4888 O O . ASP B 1 192 ? 15.453 16.172 -4.535 1 87.25 192 ASP B O 1
ATOM 4892 N N . GLY B 1 193 ? 15.023 17.344 -2.646 1 89.62 193 GLY B N 1
ATOM 4893 C CA . GLY B 1 193 ? 14.914 18.625 -3.328 1 89.62 193 GLY B CA 1
ATOM 4894 C C . GLY B 1 193 ? 13.492 18.984 -3.713 1 89.62 193 GLY B C 1
ATOM 4895 O O . GLY B 1 193 ? 13.242 20.062 -4.242 1 89.62 193 GLY B O 1
ATOM 4896 N N . ASN B 1 194 ? 12.602 18.125 -3.416 1 92.88 194 ASN B N 1
ATOM 4897 C CA . ASN B 1 194 ? 11.211 18.406 -3.752 1 92.88 194 ASN B CA 1
ATOM 4898 C C . ASN B 1 194 ? 10.484 19.094 -2.598 1 92.88 194 ASN B C 1
ATOM 4900 O O . ASN B 1 194 ? 10.711 18.766 -1.432 1 92.88 194 ASN B O 1
ATOM 4904 N N . LEU B 1 195 ? 9.688 20.062 -2.936 1 95.75 195 LEU B N 1
ATOM 4905 C CA . LEU B 1 195 ? 8.703 20.625 -2.014 1 95.75 195 LEU B CA 1
ATOM 4906 C C . LEU B 1 195 ? 7.379 19.875 -2.104 1 95.75 195 LEU B C 1
ATOM 4908 O O . LEU B 1 195 ? 6.758 19.828 -3.168 1 95.75 195 LEU B O 1
ATOM 4912 N N . VAL B 1 196 ? 6.973 19.266 -0.944 1 97.31 196 VAL B N 1
ATOM 4913 C CA . VAL B 1 196 ? 5.848 18.344 -1.046 1 97.31 196 VAL B CA 1
ATOM 4914 C C . VAL B 1 196 ? 4.863 18.609 0.089 1 97.31 196 VAL B C 1
ATOM 4916 O O . VAL B 1 196 ? 5.262 18.969 1.196 1 97.31 196 VAL B O 1
ATOM 4919 N N . GLN B 1 197 ? 3.561 18.453 -0.204 1 98.31 197 GLN B N 1
ATOM 4920 C CA . GLN B 1 197 ? 2.521 18.484 0.819 1 98.31 197 GLN B CA 1
ATOM 4921 C C . GLN B 1 197 ? 1.975 17.078 1.091 1 98.31 197 GLN B C 1
ATOM 4923 O O . GLN B 1 197 ? 1.798 16.281 0.165 1 98.31 197 GLN B O 1
ATOM 4928 N N . TYR B 1 198 ? 1.746 16.828 2.398 1 98 198 TYR B N 1
ATOM 4929 C CA . TYR B 1 198 ? 1.221 15.562 2.887 1 98 198 TYR B CA 1
ATOM 4930 C C . TYR B 1 198 ? 0.177 15.781 3.975 1 98 198 TYR B C 1
ATOM 4932 O O . TYR B 1 198 ? 0.124 16.859 4.582 1 98 198 TYR B O 1
ATOM 4940 N N . PRO B 1 199 ? -0.687 14.719 4.215 1 96.94 199 PRO B N 1
ATOM 4941 C CA . PRO B 1 199 ? -1.18 14.641 5.594 1 96.94 199 PRO B CA 1
ATOM 4942 C C . PRO B 1 199 ? -0.057 14.453 6.609 1 96.94 199 PRO B C 1
ATOM 4944 O O . PRO B 1 199 ? 0.867 13.664 6.379 1 96.94 199 PRO B O 1
ATOM 4947 N N . ALA B 1 200 ? -0.088 15.133 7.676 1 96.06 200 ALA B N 1
ATOM 4948 C CA . ALA B 1 200 ? 1.025 15.211 8.617 1 96.06 200 ALA B CA 1
ATOM 4949 C C . ALA B 1 200 ? 1.364 13.828 9.18 1 96.06 200 ALA B C 1
ATOM 4951 O O . ALA B 1 200 ? 2.523 13.547 9.484 1 96.06 200 ALA B O 1
ATOM 4952 N N . ASP B 1 201 ? 0.425 12.969 9.242 1 91.5 201 ASP B N 1
ATOM 4953 C CA . ASP B 1 201 ? 0.646 11.688 9.898 1 91.5 201 ASP B CA 1
ATOM 4954 C C . ASP B 1 201 ? 0.881 10.578 8.867 1 91.5 201 ASP B C 1
ATOM 4956 O O . ASP B 1 201 ? 0.952 9.398 9.227 1 91.5 201 ASP B O 1
ATOM 4960 N N . ASP B 1 202 ? 0.944 10.906 7.68 1 93.38 202 ASP B N 1
ATOM 4961 C CA . ASP B 1 202 ? 1.093 9.914 6.617 1 93.38 202 ASP B CA 1
ATOM 4962 C C . ASP B 1 202 ? 1.947 10.453 5.473 1 93.38 202 ASP B C 1
ATOM 4964 O O . ASP B 1 202 ? 1.418 10.977 4.488 1 93.38 202 ASP B O 1
ATOM 4968 N N . ILE B 1 203 ? 3.213 10.242 5.562 1 93.94 203 ILE B N 1
ATOM 4969 C CA . ILE B 1 203 ? 4.164 10.797 4.605 1 93.94 203 ILE B CA 1
ATOM 4970 C C . ILE B 1 203 ? 4.656 9.703 3.666 1 93.94 203 ILE B C 1
ATOM 4972 O O . ILE B 1 203 ? 5.445 8.844 4.062 1 93.94 203 ILE B O 1
ATOM 4976 N N . SER B 1 204 ? 4.148 9.703 2.469 1 91.81 204 SER B N 1
ATOM 4977 C CA . SER B 1 204 ? 4.555 8.773 1.419 1 91.81 204 SER B CA 1
ATOM 4978 C C . SER B 1 204 ? 4.281 9.352 0.034 1 91.81 204 SER B C 1
ATOM 4980 O O . SER B 1 204 ? 3.516 10.312 -0.105 1 91.81 204 SER B O 1
ATOM 4982 N N . VAL B 1 205 ? 4.883 8.758 -0.94 1 91 205 VAL B N 1
ATOM 4983 C CA . VAL B 1 205 ? 4.68 9.203 -2.314 1 91 205 VAL B CA 1
ATOM 4984 C C . VAL B 1 205 ? 3.197 9.125 -2.672 1 91 205 VAL B C 1
ATOM 4986 O O . VAL B 1 205 ? 2.664 10.031 -3.322 1 91 205 VAL B O 1
ATOM 4989 N N . ALA B 1 206 ? 2.537 8.133 -2.189 1 90.94 206 ALA B N 1
ATOM 4990 C CA . ALA B 1 206 ? 1.141 7.879 -2.539 1 90.94 206 ALA B CA 1
ATOM 4991 C C . ALA B 1 206 ? 0.22 8.914 -1.896 1 90.94 206 ALA B C 1
ATOM 4993 O O . ALA B 1 206 ? -0.877 9.172 -2.396 1 90.94 206 ALA B O 1
ATOM 4994 N N . THR B 1 207 ? 0.641 9.539 -0.847 1 95.75 207 THR B N 1
ATOM 4995 C CA . THR B 1 207 ? -0.258 10.43 -0.113 1 95.75 207 THR B CA 1
ATOM 4996 C C . THR B 1 207 ? 0.073 11.891 -0.397 1 95.75 207 THR B C 1
ATOM 4998 O O . THR B 1 207 ? -0.623 12.789 0.074 1 95.75 207 THR B O 1
ATOM 5001 N N . ALA B 1 208 ? 1.115 12.156 -1.207 1 97 208 ALA B N 1
ATOM 5002 C CA . ALA B 1 208 ? 1.428 13.523 -1.602 1 97 208 ALA B CA 1
ATOM 5003 C C . ALA B 1 208 ? 0.301 14.125 -2.438 1 97 208 ALA B C 1
ATOM 5005 O O . ALA B 1 208 ? -0.244 13.469 -3.322 1 97 208 ALA B O 1
ATOM 5006 N N . TYR B 1 209 ? -0.075 15.352 -2.123 1 97.19 209 TYR B N 1
ATOM 5007 C CA . TYR B 1 209 ? -1.137 15.953 -2.926 1 97.19 209 TYR B CA 1
ATOM 5008 C C . TYR B 1 209 ? -0.665 17.25 -3.58 1 97.19 209 TYR B C 1
ATOM 5010 O O . TYR B 1 209 ? -1.436 17.922 -4.273 1 97.19 209 TYR B O 1
ATOM 5018 N N . PHE B 1 210 ? 0.515 17.656 -3.305 1 97.25 210 PHE B N 1
ATOM 5019 C CA . PHE B 1 210 ? 1.282 18.672 -4.02 1 97.25 210 PHE B CA 1
ATOM 5020 C C . PHE B 1 210 ? 2.764 18.312 -4.035 1 97.25 210 PHE B C 1
ATOM 5022 O O . PHE B 1 210 ? 3.314 17.875 -3.023 1 97.25 210 PHE B O 1
ATOM 5029 N N . ALA B 1 211 ? 3.441 18.438 -5.156 1 95.56 211 ALA B N 1
ATOM 5030 C CA . ALA B 1 211 ? 4.871 18.172 -5.242 1 95.56 211 ALA B CA 1
ATOM 5031 C C . ALA B 1 211 ? 5.512 18.953 -6.387 1 95.56 211 ALA B C 1
ATOM 5033 O O . ALA B 1 211 ? 4.902 19.125 -7.441 1 95.56 211 ALA B O 1
ATOM 5034 N N . THR B 1 212 ? 6.66 19.406 -6.078 1 93 212 THR B N 1
ATOM 5035 C CA . THR B 1 212 ? 7.477 19.969 -7.145 1 93 212 THR B CA 1
ATOM 5036 C C . THR B 1 212 ? 8.43 18.922 -7.711 1 93 212 THR B C 1
ATOM 5038 O O . THR B 1 212 ? 8.656 17.891 -7.09 1 93 212 THR B O 1
ATOM 5041 N N . SER B 1 213 ? 8.812 18.938 -8.953 1 78.44 213 SER B N 1
ATOM 5042 C CA . SER B 1 213 ? 9.781 18.031 -9.547 1 78.44 213 SER B CA 1
ATOM 5043 C C . SER B 1 213 ? 11.156 18.672 -9.648 1 78.44 213 SER B C 1
ATOM 5045 O O . SER B 1 213 ? 11.367 19.578 -10.469 1 78.44 213 SER B O 1
ATOM 5047 N N . ALA B 1 214 ? 11.922 18.547 -8.695 1 68.06 214 ALA B N 1
ATOM 5048 C CA . ALA B 1 214 ? 13.234 19.188 -8.758 1 68.06 214 ALA B CA 1
ATOM 5049 C C . ALA B 1 214 ? 14.211 18.359 -9.602 1 68.06 214 ALA B C 1
ATOM 5051 O O . ALA B 1 214 ? 15.32 18.812 -9.891 1 68.06 214 ALA B O 1
ATOM 5052 N N . GLY B 1 215 ? 13.758 17.344 -10.375 1 59.62 215 GLY B N 1
ATOM 5053 C CA . GLY B 1 215 ? 14.492 16.641 -11.422 1 59.62 215 GLY B CA 1
ATOM 5054 C C . GLY B 1 215 ? 15.781 16.016 -10.914 1 59.62 215 GLY B C 1
ATOM 5055 O O . GLY B 1 215 ? 16.781 15.984 -11.641 1 59.62 215 GLY B O 1
ATOM 5056 N N . GLY B 1 216 ? 15.766 15.633 -9.695 1 59.94 216 GLY B N 1
ATOM 5057 C CA . GLY B 1 216 ? 16.969 14.945 -9.258 1 59.94 216 GLY B CA 1
ATOM 5058 C C . GLY B 1 216 ? 18 15.883 -8.664 1 59.94 216 GLY B C 1
ATOM 5059 O O . GLY B 1 216 ? 19.141 15.484 -8.414 1 59.94 216 GLY B O 1
ATOM 5060 N N . LEU B 1 217 ? 17.734 17.156 -8.648 1 61.5 217 LEU B N 1
ATOM 5061 C CA . LEU B 1 217 ? 18.797 18.078 -8.242 1 61.5 217 LEU B CA 1
ATOM 5062 C C . LEU B 1 217 ? 19 18.031 -6.734 1 61.5 217 LEU B C 1
ATOM 5064 O O . LEU B 1 217 ? 19.766 18.844 -6.191 1 61.5 217 LEU B O 1
ATOM 5068 N N . GLY B 1 218 ? 18.672 16.891 -6.203 1 59.66 218 GLY B N 1
ATOM 5069 C CA . GLY B 1 218 ? 18.625 16.172 -4.938 1 59.66 218 GLY B CA 1
ATOM 5070 C C . GLY B 1 218 ? 18.922 17.062 -3.738 1 59.66 218 GLY B C 1
ATOM 5071 O O . GLY B 1 218 ? 18 17.484 -3.047 1 59.66 218 GLY B O 1
ATOM 5072 N N . ASP B 1 219 ? 20.297 17.438 -3.299 1 66.75 219 ASP B N 1
ATOM 5073 C CA . ASP B 1 219 ? 20.672 17.703 -1.913 1 66.75 219 ASP B CA 1
ATOM 5074 C C . ASP B 1 219 ? 20.703 19.203 -1.633 1 66.75 219 ASP B C 1
ATOM 5076 O O . ASP B 1 219 ? 21.109 19.984 -2.488 1 66.75 219 ASP B O 1
ATOM 5080 N N . ASN B 1 220 ? 20.109 19.844 -0.659 1 80.5 220 ASN B N 1
ATOM 5081 C CA . ASN B 1 220 ? 20.203 21.156 -0.028 1 80.5 220 ASN B CA 1
ATOM 5082 C C . ASN B 1 220 ? 19.406 22.219 -0.803 1 80.5 220 ASN B C 1
ATOM 5084 O O . ASN B 1 220 ? 19.859 23.359 -0.929 1 80.5 220 ASN B O 1
ATOM 5088 N N . VAL B 1 221 ? 18.344 21.719 -1.532 1 90.38 221 VAL B N 1
ATOM 5089 C CA . VAL B 1 221 ? 17.422 22.688 -2.135 1 90.38 221 VAL B CA 1
ATOM 5090 C C . VAL B 1 221 ? 16.609 23.375 -1.041 1 90.38 221 VAL B C 1
ATOM 5092 O O . VAL B 1 221 ? 16.266 22.766 -0.027 1 90.38 221 VAL B O 1
ATOM 5095 N N . THR B 1 222 ? 16.359 24.734 -1.271 1 93.5 222 THR B N 1
ATOM 5096 C CA . THR B 1 222 ? 15.641 25.516 -0.273 1 93.5 222 THR B CA 1
ATOM 5097 C C . THR B 1 222 ? 14.445 26.219 -0.904 1 93.5 222 THR B C 1
ATOM 5099 O O . THR B 1 222 ? 14.484 26.609 -2.074 1 93.5 222 THR B O 1
ATOM 5102 N N . LEU B 1 223 ? 13.406 26.297 -0.162 1 95.44 223 LEU B N 1
ATOM 5103 C CA . LEU B 1 223 ? 12.297 27.172 -0.516 1 95.44 223 LEU B CA 1
ATOM 5104 C C . LEU B 1 223 ? 12.555 28.594 -0.034 1 95.44 223 LEU B C 1
ATOM 5106 O O . LEU B 1 223 ? 12.875 28.812 1.138 1 95.44 223 LEU B O 1
ATOM 5110 N N . ASN B 1 224 ? 12.367 29.594 -0.917 1 95.75 224 ASN B N 1
ATOM 5111 C CA . ASN B 1 224 ? 12.656 31 -0.605 1 95.75 224 ASN B CA 1
ATOM 5112 C C . ASN B 1 224 ? 11.461 31.891 -0.904 1 95.75 224 ASN B C 1
ATOM 5114 O O . ASN B 1 224 ? 10.758 31.688 -1.894 1 95.75 224 ASN B O 1
ATOM 5118 N N . PHE B 1 225 ? 11.328 32.844 -0.038 1 97.38 225 PHE B N 1
ATOM 5119 C CA . PHE B 1 225 ? 10.195 33.781 -0.16 1 97.38 225 PHE B CA 1
ATOM 5120 C C . PHE B 1 225 ? 10.664 35.219 -0.113 1 97.38 225 PHE B C 1
ATOM 5122 O O . PHE B 1 225 ? 11.227 35.656 0.891 1 97.38 225 PHE B O 1
ATOM 5129 N N . ASP B 1 226 ? 10.336 35.969 -1.197 1 96.06 226 ASP B N 1
ATOM 5130 C CA . ASP B 1 226 ? 10.836 37.312 -1.304 1 96.06 226 ASP B CA 1
ATOM 5131 C C . ASP B 1 226 ? 9.734 38.344 -0.993 1 96.06 226 ASP B C 1
ATOM 5133 O O . ASP B 1 226 ? 8.555 38 -0.962 1 96.06 226 ASP B O 1
ATOM 5137 N N . ALA B 1 227 ? 10.172 39.594 -0.841 1 95.5 227 ALA B N 1
ATOM 5138 C CA . ALA B 1 227 ? 9.297 40.656 -0.389 1 95.5 227 ALA B CA 1
ATOM 5139 C C . ALA B 1 227 ? 8.281 41.031 -1.465 1 95.5 227 ALA B C 1
ATOM 5141 O O . ALA B 1 227 ? 7.27 41.688 -1.177 1 95.5 227 ALA B O 1
ATOM 5142 N N . ASP B 1 228 ? 8.555 40.688 -2.67 1 95.75 228 ASP B N 1
ATOM 5143 C CA . ASP B 1 228 ? 7.637 41 -3.754 1 95.75 228 ASP B CA 1
ATOM 5144 C C . ASP B 1 228 ? 6.738 39.812 -4.094 1 95.75 228 ASP B C 1
ATOM 5146 O O . ASP B 1 228 ? 6.176 39.75 -5.188 1 95.75 228 ASP B O 1
ATOM 5150 N N . GLY B 1 229 ? 6.742 38.812 -3.205 1 96.5 229 GLY B N 1
ATOM 5151 C CA . GLY B 1 229 ? 5.84 37.688 -3.385 1 96.5 229 GLY B CA 1
ATOM 5152 C C . GLY B 1 229 ? 6.445 36.562 -4.203 1 96.5 229 GLY B C 1
ATOM 5153 O O . GLY B 1 229 ? 5.762 35.594 -4.527 1 96.5 229 GLY B O 1
ATOM 5154 N N . HIS B 1 230 ? 7.699 36.719 -4.57 1 96.88 230 HIS B N 1
ATOM 5155 C CA . HIS B 1 230 ? 8.383 35.656 -5.309 1 96.88 230 HIS B CA 1
ATOM 5156 C C . HIS B 1 230 ? 8.633 34.438 -4.422 1 96.88 230 HIS B C 1
ATOM 5158 O O . HIS B 1 230 ? 9.273 34.562 -3.371 1 96.88 230 HIS B O 1
ATOM 5164 N N . LEU B 1 231 ? 8.07 33.344 -4.781 1 96.88 231 LEU B N 1
ATOM 5165 C CA . LEU B 1 231 ? 8.273 32.031 -4.121 1 96.88 231 LEU B CA 1
ATOM 5166 C C . LEU B 1 231 ? 8.984 31.062 -5.051 1 96.88 231 LEU B C 1
ATOM 5168 O O . LEU B 1 231 ? 8.484 30.766 -6.141 1 96.88 231 LEU B O 1
ATOM 5172 N N . TYR B 1 232 ? 10.172 30.594 -4.586 1 94.56 232 TYR B N 1
ATOM 5173 C CA . TYR B 1 232 ? 10.977 29.828 -5.531 1 94.56 232 TYR B CA 1
ATOM 5174 C C . TYR B 1 232 ? 11.891 28.859 -4.801 1 94.56 232 TYR B C 1
ATOM 5176 O O . TYR B 1 232 ? 12.141 29 -3.602 1 94.56 232 TYR B O 1
ATOM 5184 N N . LEU B 1 233 ? 12.336 27.844 -5.504 1 93.69 233 LEU B N 1
ATOM 5185 C CA . LEU B 1 233 ? 13.297 26.875 -5.012 1 93.69 233 LEU B CA 1
ATOM 5186 C C . LEU B 1 233 ? 14.703 27.188 -5.523 1 93.69 233 LEU B C 1
ATOM 5188 O O . LEU B 1 233 ? 14.883 27.453 -6.711 1 93.69 233 LEU B O 1
ATOM 5192 N N . LEU B 1 234 ? 15.578 27.188 -4.527 1 91.06 234 LEU B N 1
ATOM 5193 C CA . LEU B 1 234 ? 16.969 27.469 -4.852 1 91.06 234 LEU B CA 1
ATOM 5194 C C . LEU B 1 234 ? 17.828 26.219 -4.637 1 91.06 234 LEU B C 1
ATOM 5196 O O . LEU B 1 234 ? 17.656 25.5 -3.648 1 91.06 234 LEU B O 1
ATOM 5200 N N . ASN B 1 235 ? 18.719 26.016 -5.578 1 85.31 235 ASN B N 1
ATOM 5201 C CA . ASN B 1 235 ? 19.594 24.859 -5.453 1 85.31 235 ASN B CA 1
ATOM 5202 C C . ASN B 1 235 ? 20.609 25.047 -4.324 1 85.31 235 ASN B C 1
ATOM 5204 O O . ASN B 1 235 ? 20.594 26.078 -3.635 1 85.31 235 ASN B O 1
ATOM 5208 N N . ALA B 1 236 ? 21.5 24.109 -4.137 1 77.25 236 ALA B N 1
ATOM 5209 C CA . ALA B 1 236 ? 22.438 24.062 -3.01 1 77.25 236 ALA B CA 1
ATOM 5210 C C . ALA B 1 236 ? 23.438 25.203 -3.08 1 77.25 236 ALA B C 1
ATOM 5212 O O . ALA B 1 236 ? 23.938 25.672 -2.049 1 77.25 236 ALA B O 1
ATOM 5213 N N . THR B 1 237 ? 23.641 25.609 -4.324 1 75.88 237 THR B N 1
ATOM 5214 C CA . THR B 1 237 ? 24.656 26.641 -4.469 1 75.88 237 THR B CA 1
ATOM 5215 C C . THR B 1 237 ? 24.078 28.016 -4.133 1 75.88 237 THR B C 1
ATOM 5217 O O . THR B 1 237 ? 24.812 28.969 -3.883 1 75.88 237 THR B O 1
ATOM 5220 N N . GLY B 1 238 ? 22.75 28.109 -4.168 1 73.25 238 GLY B N 1
ATOM 5221 C CA . GLY B 1 238 ? 22.078 29.344 -3.818 1 73.25 238 GLY B CA 1
ATOM 5222 C C . GLY B 1 238 ? 22 30.328 -4.973 1 73.25 238 GLY B C 1
ATOM 5223 O O . GLY B 1 238 ? 21.609 31.484 -4.785 1 73.25 238 GLY B O 1
ATOM 5224 N N . PHE B 1 239 ? 22.438 29.922 -6.102 1 77.56 239 PHE B N 1
ATOM 5225 C CA . PHE B 1 239 ? 22.516 30.906 -7.18 1 77.56 239 PHE B CA 1
ATOM 5226 C C . PHE B 1 239 ? 21.547 30.547 -8.305 1 77.56 239 PHE B C 1
ATOM 5228 O O . PHE B 1 239 ? 21.156 31.406 -9.102 1 77.56 239 PHE B O 1
ATOM 5235 N N . ASN B 1 240 ? 21.109 29.281 -8.305 1 83.44 240 ASN B N 1
ATOM 5236 C CA . ASN B 1 240 ? 20.266 28.875 -9.414 1 83.44 240 ASN B CA 1
ATOM 5237 C C . ASN B 1 240 ? 18.844 28.531 -8.945 1 83.44 240 ASN B C 1
ATOM 5239 O O . ASN B 1 240 ? 18.672 27.656 -8.102 1 83.44 240 ASN B O 1
ATOM 5243 N N . ILE B 1 241 ? 17.969 29.297 -9.523 1 85.88 241 ILE B N 1
ATOM 5244 C CA . ILE B 1 241 ? 16.562 29 -9.273 1 85.88 241 ILE B CA 1
ATOM 5245 C C . ILE B 1 241 ? 16.141 27.766 -10.086 1 85.88 241 ILE B C 1
ATOM 5247 O O . ILE B 1 241 ? 16.25 27.766 -11.32 1 85.88 241 ILE B O 1
ATOM 5251 N N . ILE B 1 242 ? 15.688 26.734 -9.414 1 86.56 242 ILE B N 1
ATOM 5252 C CA . ILE B 1 242 ? 15.312 25.5 -10.094 1 86.56 242 ILE B CA 1
ATOM 5253 C C . ILE B 1 242 ? 13.836 25.547 -10.484 1 86.56 242 ILE B C 1
ATOM 5255 O O . ILE B 1 242 ? 13.445 25.016 -11.523 1 86.56 242 ILE B O 1
ATOM 5259 N N . THR B 1 243 ? 13.039 26.125 -9.625 1 89.94 243 THR B N 1
ATOM 5260 C CA . THR B 1 243 ? 11.602 26.188 -9.859 1 89.94 243 THR B CA 1
ATOM 5261 C C . THR B 1 243 ? 11.016 27.469 -9.281 1 89.94 243 THR B C 1
ATOM 5263 O O . THR B 1 243 ? 11.344 27.859 -8.156 1 89.94 243 THR B O 1
ATOM 5266 N N . ASN B 1 244 ? 10.266 28.25 -10.055 1 93.19 244 ASN B N 1
ATOM 5267 C CA . ASN B 1 244 ? 9.461 29.359 -9.578 1 93.19 244 ASN B CA 1
ATOM 5268 C C . ASN B 1 244 ? 8.023 28.922 -9.289 1 93.19 244 ASN B C 1
ATOM 5270 O O . ASN B 1 244 ? 7.297 28.516 -10.203 1 93.19 244 ASN B O 1
ATOM 5274 N N . LEU B 1 245 ? 7.645 28.984 -8.094 1 95.5 245 LEU B N 1
ATOM 5275 C CA . LEU B 1 245 ? 6.234 28.75 -7.797 1 95.5 245 LEU B CA 1
ATOM 5276 C C . LEU B 1 245 ? 5.398 29.984 -8.141 1 95.5 245 LEU B C 1
ATOM 5278 O O . LEU B 1 245 ? 4.266 29.859 -8.609 1 95.5 245 LEU B O 1
ATOM 5282 N N . THR B 1 246 ? 5.949 31.094 -7.82 1 96.25 246 THR B N 1
ATOM 5283 C CA . THR B 1 246 ? 5.402 32.375 -8.281 1 96.25 246 THR B CA 1
ATOM 5284 C C . THR B 1 246 ? 6.484 33.219 -8.945 1 96.25 246 THR B C 1
ATOM 5286 O O . THR B 1 246 ? 7.672 33.031 -8.68 1 96.25 246 THR B O 1
ATOM 5289 N N . ASN B 1 247 ? 6.016 34.188 -9.734 1 93.38 247 ASN B N 1
ATOM 5290 C CA . ASN B 1 247 ? 6.988 35 -10.445 1 93.38 247 ASN B CA 1
ATOM 5291 C C . ASN B 1 247 ? 7.359 36.25 -9.633 1 93.38 247 ASN B C 1
ATOM 5293 O O . ASN B 1 247 ? 8.32 36.938 -9.961 1 93.38 247 ASN B O 1
ATOM 5297 N N . GLY B 1 248 ? 6.672 36.5 -8.688 1 94.25 248 GLY B N 1
ATOM 5298 C CA . GLY B 1 248 ? 6.922 37.719 -7.93 1 94.25 248 GLY B CA 1
ATOM 5299 C C . GLY B 1 248 ? 6.555 39 -8.688 1 94.25 248 GLY B C 1
ATOM 5300 O O . GLY B 1 248 ? 5.629 39 -9.5 1 94.25 248 GLY B O 1
ATOM 5301 N N . GLY B 1 249 ? 7.156 40.062 -8.281 1 92.44 249 GLY B N 1
ATOM 5302 C CA . GLY B 1 249 ? 6.891 41.344 -8.93 1 92.44 249 GLY B CA 1
ATOM 5303 C C . GLY B 1 249 ? 5.648 42.031 -8.398 1 92.44 249 GLY B C 1
ATOM 5304 O O . GLY B 1 249 ? 5.172 43 -8.992 1 92.44 249 GLY B O 1
ATOM 5305 N N . TYR B 1 250 ? 5.094 41.531 -7.371 1 93.75 250 TYR B N 1
ATOM 5306 C CA . TYR B 1 250 ? 3.934 42.188 -6.77 1 93.75 250 TYR B CA 1
ATOM 5307 C C . TYR B 1 250 ? 4.32 43.531 -6.141 1 93.75 250 TYR B C 1
ATOM 5309 O O . TYR B 1 250 ? 5.484 43.75 -5.793 1 93.75 250 TYR B O 1
ATOM 5317 N N . PRO B 1 251 ? 3.373 44.375 -5.977 1 92 251 PRO B N 1
ATOM 5318 C CA . PRO B 1 251 ? 3.678 45.656 -5.391 1 92 251 PRO B CA 1
ATOM 5319 C C . PRO B 1 251 ? 4.215 45.562 -3.965 1 92 251 PRO B C 1
ATOM 5321 O O . PRO B 1 251 ? 3.67 44.812 -3.146 1 92 251 PRO B O 1
ATOM 5324 N N . THR B 1 252 ? 5.238 46.406 -3.723 1 92.5 252 THR B N 1
ATOM 5325 C CA . THR B 1 252 ? 5.852 46.312 -2.404 1 92.5 252 THR B CA 1
ATOM 5326 C C . THR B 1 252 ? 5.613 47.562 -1.602 1 92.5 252 THR B C 1
ATOM 5328 O O . THR B 1 252 ? 5.859 47.625 -0.394 1 92.5 252 THR B O 1
ATOM 5331 N N . GLU B 1 253 ? 5.191 48.562 -2.314 1 90.94 253 GLU B N 1
ATOM 5332 C CA . GLU B 1 253 ? 4.93 49.812 -1.597 1 90.94 253 GLU B CA 1
ATOM 5333 C C . GLU B 1 253 ? 3.715 49.688 -0.682 1 90.94 253 GLU B C 1
ATOM 5335 O O . GLU B 1 253 ? 2.613 49.375 -1.144 1 90.94 253 GLU B O 1
ATOM 5340 N N . ASP B 1 254 ? 3.852 49.938 0.536 1 89.75 254 ASP B N 1
ATOM 5341 C CA . ASP B 1 254 ? 2.822 49.906 1.569 1 89.75 254 ASP B CA 1
ATOM 5342 C C . ASP B 1 254 ? 2.07 48.562 1.561 1 89.75 254 ASP B C 1
ATOM 5344 O O . ASP B 1 254 ? 0.867 48.531 1.826 1 89.75 254 ASP B O 1
ATOM 5348 N N . THR B 1 255 ? 2.693 47.625 1.047 1 93 255 THR B N 1
ATOM 5349 C CA . THR B 1 255 ? 2.074 46.312 0.986 1 93 255 THR B CA 1
ATOM 5350 C C . THR B 1 255 ? 2.973 45.25 1.635 1 93 255 THR B C 1
ATOM 5352 O O . THR B 1 255 ? 4.191 45.281 1.441 1 93 255 THR B O 1
ATOM 5355 N N . ILE B 1 256 ? 2.34 44.375 2.373 1 92.56 256 ILE B N 1
ATOM 5356 C CA . ILE B 1 256 ? 3.086 43.281 2.988 1 92.56 256 ILE B CA 1
ATOM 5357 C C . ILE B 1 256 ? 2.541 41.938 2.492 1 92.56 256 ILE B C 1
ATOM 5359 O O . ILE B 1 256 ? 1.39 41.844 2.062 1 92.56 256 ILE B O 1
ATOM 5363 N N . TYR B 1 257 ? 3.43 40.938 2.516 1 95.81 257 TYR B N 1
ATOM 5364 C CA . TYR B 1 257 ? 3.078 39.594 2.053 1 95.81 257 TYR B CA 1
ATOM 5365 C C . TYR B 1 257 ? 3.408 38.531 3.109 1 95.81 257 TYR B C 1
ATOM 5367 O O . TYR B 1 257 ? 4.289 38.75 3.947 1 95.81 257 TYR B O 1
ATOM 5375 N N . LEU B 1 258 ? 2.715 37.469 3.127 1 97.12 258 LEU B N 1
ATOM 5376 C CA . LEU B 1 258 ? 3.092 36.281 3.885 1 97.12 258 LEU B CA 1
ATOM 5377 C C . LEU B 1 258 ? 2.654 35 3.158 1 97.12 258 LEU B C 1
ATOM 5379 O O . LEU B 1 258 ? 1.767 35.062 2.305 1 97.12 258 LEU B O 1
ATOM 5383 N N . MET B 1 259 ? 3.357 33.969 3.371 1 98.31 259 MET B N 1
ATOM 5384 C CA . MET B 1 259 ? 2.99 32.625 2.891 1 98.31 259 MET B CA 1
ATOM 5385 C C . MET B 1 259 ? 2.559 31.734 4.047 1 98.31 259 MET B C 1
ATOM 5387 O O . MET B 1 259 ? 3.266 31.625 5.047 1 98.31 259 MET B O 1
ATOM 5391 N N . ARG B 1 260 ? 1.425 31.094 3.893 1 98.5 260 ARG B N 1
ATOM 5392 C CA . ARG B 1 260 ? 0.906 30.297 5.004 1 98.5 260 ARG B CA 1
ATOM 5393 C C . ARG B 1 260 ? 0.313 28.984 4.516 1 98.5 260 ARG B C 1
ATOM 5395 O O . ARG B 1 260 ? -0.371 28.953 3.49 1 98.5 260 ARG B O 1
ATOM 5402 N N . LEU B 1 261 ? 0.68 27.891 5.246 1 98.75 261 LEU B N 1
ATOM 5403 C CA . LEU B 1 261 ? -0.091 26.656 5.121 1 98.75 261 LEU B CA 1
ATOM 5404 C C . LEU B 1 261 ? -1.354 26.719 5.973 1 98.75 261 LEU B C 1
ATOM 5406 O O . LEU B 1 261 ? -1.294 26.547 7.191 1 98.75 261 LEU B O 1
ATOM 5410 N N . ASP B 1 262 ? -2.463 26.891 5.32 1 98.12 262 ASP B N 1
ATOM 5411 C CA . ASP B 1 262 ? -3.719 27.125 6.027 1 98.12 262 ASP B CA 1
ATOM 5412 C C . ASP B 1 262 ? -4.297 25.812 6.566 1 98.12 262 ASP B C 1
ATOM 5414 O O . ASP B 1 262 ? -3.861 24.734 6.172 1 98.12 262 ASP B O 1
ATOM 5418 N N . ALA B 1 263 ? -5.312 25.984 7.391 1 96.62 263 ALA B N 1
ATOM 5419 C CA . ALA B 1 263 ? -5.906 24.844 8.094 1 96.62 263 ALA B CA 1
ATOM 5420 C C . ALA B 1 263 ? -6.629 23.906 7.125 1 96.62 263 ALA B C 1
ATOM 5422 O O . ALA B 1 263 ? -6.941 22.766 7.469 1 96.62 263 ALA B O 1
ATOM 5423 N N . ASP B 1 264 ? -6.914 24.375 5.914 1 96.19 264 ASP B N 1
ATOM 5424 C CA . ASP B 1 264 ? -7.602 23.547 4.93 1 96.19 264 ASP B CA 1
ATOM 5425 C C . ASP B 1 264 ? -6.605 22.766 4.066 1 96.19 264 ASP B C 1
ATOM 5427 O O . ASP B 1 264 ? -6.996 22.062 3.135 1 96.19 264 ASP B O 1
ATOM 5431 N N . GLY B 1 265 ? -5.355 22.953 4.344 1 97.75 265 GLY B N 1
ATOM 5432 C CA . GLY B 1 265 ? -4.332 22.156 3.684 1 97.75 265 GLY B CA 1
ATOM 5433 C C . GLY B 1 265 ? -3.777 22.828 2.436 1 97.75 265 GLY B C 1
ATOM 5434 O O . GLY B 1 265 ? -2.867 22.281 1.797 1 97.75 265 GLY B O 1
ATOM 5435 N N . ILE B 1 266 ? -4.262 23.984 2.082 1 98.31 266 ILE B N 1
ATOM 5436 C CA . ILE B 1 266 ? -3.758 24.734 0.942 1 98.31 266 ILE B CA 1
ATOM 5437 C C . ILE B 1 266 ? -2.787 25.812 1.428 1 98.31 266 ILE B C 1
ATOM 5439 O O . ILE B 1 266 ? -3.066 26.516 2.402 1 98.31 266 ILE B O 1
ATOM 5443 N N . PHE B 1 267 ? -1.601 25.812 0.862 1 98.31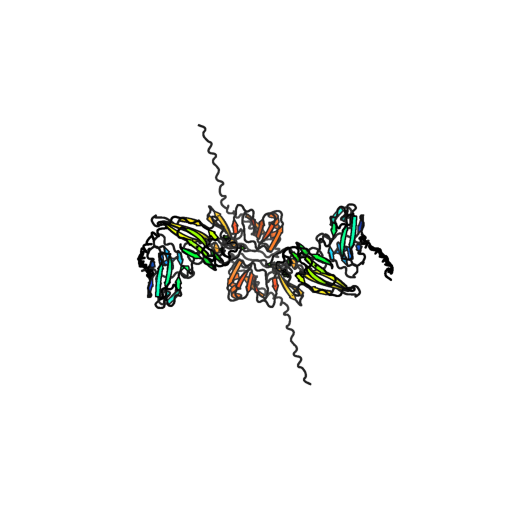 267 PHE B N 1
ATOM 5444 C CA . PHE B 1 267 ? -0.745 26.922 1.237 1 98.31 267 PHE B CA 1
ATOM 5445 C C . PHE B 1 267 ? -0.867 28.062 0.229 1 98.31 267 PHE B C 1
ATOM 5447 O O . PHE B 1 267 ? -1.039 27.828 -0.968 1 98.31 267 PHE B O 1
ATOM 5454 N N . ARG B 1 268 ? -0.802 29.266 0.79 1 98.38 268 ARG B N 1
ATOM 5455 C CA . ARG B 1 268 ? -1.153 30.469 0.033 1 98.38 268 ARG B CA 1
ATOM 5456 C C . ARG B 1 268 ? -0.176 31.594 0.32 1 98.38 268 ARG B C 1
ATOM 5458 O O . ARG B 1 268 ? 0.479 31.609 1.364 1 98.38 268 ARG B O 1
ATOM 5465 N N . ILE B 1 269 ? -0.123 32.469 -0.667 1 98.44 269 ILE B N 1
ATOM 5466 C CA . ILE B 1 269 ? 0.506 33.781 -0.477 1 98.44 269 ILE B CA 1
ATOM 5467 C C . ILE B 1 269 ? -0.568 34.844 -0.336 1 98.44 269 ILE B C 1
ATOM 5469 O O . ILE B 1 269 ? -1.444 34.969 -1.194 1 98.44 269 ILE B O 1
ATOM 5473 N N . TYR B 1 270 ? -0.397 35.562 0.714 1 96.94 270 TYR B N 1
ATOM 5474 C CA . TYR B 1 270 ? -1.34 36.625 1.002 1 96.94 270 TYR B CA 1
ATOM 5475 C C . TYR B 1 270 ? -0.666 38 0.894 1 96.94 270 TYR B C 1
ATOM 5477 O O . TYR B 1 270 ? 0.54 38.125 1.124 1 96.94 270 TYR B O 1
ATOM 5485 N N . SER B 1 271 ? -1.508 38.969 0.558 1 95.56 271 SER B N 1
ATOM 5486 C CA . SER B 1 271 ? -1.054 40.375 0.584 1 95.56 271 SER B CA 1
ATOM 5487 C C . SER B 1 271 ? -1.995 41.25 1.405 1 95.56 271 SER B C 1
ATOM 5489 O O . SER B 1 271 ? -3.186 40.938 1.521 1 95.56 271 SER B O 1
ATOM 5491 N N . HIS B 1 272 ? -1.43 42.219 2.025 1 93.38 272 HIS B N 1
ATOM 5492 C CA . HIS B 1 272 ? -2.184 43.219 2.787 1 93.38 272 HIS B CA 1
ATOM 5493 C C . HIS B 1 272 ? -1.645 44.625 2.547 1 93.38 272 HIS B C 1
ATOM 5495 O O . HIS B 1 272 ? -0.449 44.875 2.715 1 93.38 272 HIS B O 1
ATOM 5501 N N . HIS B 1 273 ? -2.57 45.469 2.205 1 90.44 273 HIS B N 1
ATOM 5502 C CA . HIS B 1 273 ? -2.186 46.875 2.033 1 90.44 273 HIS B CA 1
ATOM 5503 C C . HIS B 1 273 ? -2.236 47.625 3.359 1 90.44 273 HIS B C 1
ATOM 5505 O O . HIS B 1 273 ? -3.266 47.625 4.039 1 90.44 273 HIS B O 1
ATOM 5511 N N . LEU B 1 274 ? -1.22 48.312 3.744 1 86.69 274 LEU B N 1
ATOM 5512 C CA . LEU B 1 274 ? -1.057 48.875 5.07 1 86.69 274 LEU B CA 1
ATOM 5513 C C . LEU B 1 274 ? -1.866 50.156 5.207 1 86.69 274 LEU B C 1
ATOM 5515 O O . LEU B 1 274 ? -2.258 50.562 6.312 1 86.69 274 LEU B O 1
ATOM 5519 N N . LYS B 1 275 ? -2.113 50.906 4.234 1 80.56 275 LYS B N 1
ATOM 5520 C CA . LYS B 1 275 ? -2.803 52.219 4.316 1 80.56 275 LYS B CA 1
ATOM 5521 C C . LYS B 1 275 ? -4.289 52.062 4 1 80.56 275 LYS B C 1
ATOM 5523 O O . LYS B 1 275 ? -5.062 53 4.168 1 80.56 275 LYS B O 1
ATOM 5528 N N . GLN B 1 276 ? -4.695 51.031 3.43 1 72.81 276 GLN B N 1
ATOM 5529 C CA . GLN B 1 276 ? -6.102 50.812 3.107 1 72.81 276 GLN B CA 1
ATOM 5530 C C . GLN B 1 276 ? -6.754 49.875 4.109 1 72.81 276 GLN B C 1
ATOM 5532 O O . GLN B 1 276 ? -6.121 48.938 4.582 1 72.81 276 GLN B O 1
ATOM 5537 N N . LYS B 1 277 ? -7.875 50.5 4.66 1 67.12 277 LYS B N 1
ATOM 5538 C CA . LYS B 1 277 ? -8.664 49.625 5.508 1 67.12 277 LYS B CA 1
ATOM 5539 C C . LYS B 1 277 ? -9.094 48.375 4.742 1 67.12 277 LYS B C 1
ATOM 5541 O O . LYS B 1 277 ? -9.688 48.469 3.67 1 67.12 277 LYS B O 1
ATOM 5546 N N . GLY B 1 278 ? -8.234 47.312 4.793 1 70.31 278 GLY B N 1
ATOM 5547 C CA . GLY B 1 278 ? -8.703 46.156 4.047 1 70.31 278 GLY B CA 1
ATOM 5548 C C . GLY B 1 278 ? -8.242 44.812 4.637 1 70.31 278 GLY B C 1
ATOM 5549 O O . GLY B 1 278 ? -7.598 44.812 5.688 1 70.31 278 GLY B O 1
ATOM 5550 N N . ASN B 1 279 ? -8.758 43.75 4.043 1 83.62 279 ASN B N 1
ATOM 5551 C CA . ASN B 1 279 ? -8.523 42.344 4.406 1 83.62 279 ASN B CA 1
ATOM 5552 C C . ASN B 1 279 ? -7.375 41.75 3.598 1 83.62 279 ASN B C 1
ATOM 5554 O O . ASN B 1 279 ? -6.863 42.375 2.67 1 83.62 279 ASN B O 1
ATOM 5558 N N . TRP B 1 280 ? -6.832 40.781 4.137 1 92.31 280 TRP B N 1
ATOM 5559 C CA . TRP B 1 280 ? -5.844 40.031 3.396 1 92.31 280 TRP B CA 1
ATOM 5560 C C . TRP B 1 280 ? -6.418 39.531 2.072 1 92.31 280 TRP B C 1
ATOM 5562 O O . TRP B 1 280 ? -7.578 39.125 2.008 1 92.31 280 TRP B O 1
ATOM 5572 N N . SER B 1 281 ? -5.598 39.656 1.05 1 94 281 SER B N 1
ATOM 5573 C CA . SER B 1 281 ? -5.961 39.156 -0.269 1 94 281 SER B CA 1
ATOM 5574 C C . SER B 1 281 ? -5.078 37.969 -0.672 1 94 281 SER B C 1
ATOM 5576 O O . SER B 1 281 ? -3.877 37.969 -0.404 1 94 281 SER B O 1
ATOM 5578 N N . ILE B 1 282 ? -5.691 36.969 -1.312 1 96.38 282 ILE B N 1
ATOM 5579 C CA . ILE B 1 282 ? -4.934 35.812 -1.812 1 96.38 282 ILE B CA 1
ATOM 5580 C C . ILE B 1 282 ? -4.273 36.188 -3.141 1 96.38 282 ILE B C 1
ATOM 5582 O O . ILE B 1 282 ? -4.953 36.562 -4.098 1 96.38 282 ILE B O 1
ATOM 5586 N N . GLU B 1 283 ? -2.998 36.062 -3.162 1 97.25 283 GLU B N 1
ATOM 5587 C CA . GLU B 1 283 ? -2.258 36.375 -4.387 1 97.25 283 GLU B CA 1
ATOM 5588 C C . GLU B 1 283 ? -1.987 35.094 -5.184 1 97.25 283 GLU B C 1
ATOM 5590 O O . GLU B 1 283 ? -1.887 35.125 -6.41 1 97.25 283 GLU B O 1
ATOM 5595 N N . TRP B 1 284 ? -1.8 34.031 -4.488 1 97.94 284 TRP B N 1
ATOM 5596 C CA . TRP B 1 284 ? -1.492 32.719 -5.082 1 97.94 284 TRP B CA 1
ATOM 5597 C C . TRP B 1 284 ? -1.843 31.594 -4.121 1 97.94 284 TRP B C 1
ATOM 5599 O O . TRP B 1 284 ? -1.769 31.766 -2.902 1 97.94 284 TRP B O 1
ATOM 5609 N N . GLN B 1 285 ? -2.199 30.516 -4.629 1 98 285 GLN B N 1
ATOM 5610 C CA . GLN B 1 285 ? -2.439 29.344 -3.805 1 98 285 GLN B CA 1
ATOM 5611 C C . GLN B 1 285 ? -2.041 28.062 -4.539 1 98 285 GLN B C 1
ATOM 5613 O O . GLN B 1 285 ? -2.074 28.016 -5.773 1 98 285 GLN B O 1
ATOM 5618 N N . SER B 1 286 ? -1.708 27.031 -3.826 1 97.62 286 SER B N 1
ATOM 5619 C CA . SER B 1 286 ? -1.155 25.797 -4.383 1 97.62 286 SER B CA 1
ATOM 5620 C C . SER B 1 286 ? -2.205 25.031 -5.18 1 97.62 286 SER B C 1
ATOM 5622 O O . SER B 1 286 ? -1.866 24.203 -6.031 1 97.62 286 SER B O 1
ATOM 5624 N N . SER B 1 287 ? -3.496 25.219 -4.801 1 96.75 287 SER B N 1
ATOM 5625 C CA . SER B 1 287 ? -4.562 24.547 -5.531 1 96.75 287 SER B CA 1
ATOM 5626 C C . SER B 1 287 ? -5.859 25.344 -5.477 1 96.75 287 SER B C 1
ATOM 5628 O O . SER B 1 287 ? -6.152 26 -4.469 1 96.75 287 SER B O 1
ATOM 5630 N N . ASN B 1 288 ? -6.664 25.266 -6.523 1 95.62 288 ASN B N 1
ATOM 5631 C CA . ASN B 1 288 ? -8 25.844 -6.535 1 95.62 288 ASN B CA 1
ATOM 5632 C C . ASN B 1 288 ? -9.07 24.812 -6.207 1 95.62 288 ASN B C 1
ATOM 5634 O O . ASN B 1 288 ? -10.25 25.141 -6.086 1 95.62 288 ASN B O 1
ATOM 5638 N N . ASP B 1 289 ? -8.656 23.609 -6.066 1 95.19 289 ASP B N 1
ATOM 5639 C CA . ASP B 1 289 ? -9.531 22.516 -5.648 1 95.19 289 ASP B CA 1
ATOM 5640 C C . ASP B 1 289 ? -9.469 22.312 -4.137 1 95.19 289 ASP B C 1
ATOM 5642 O O . ASP B 1 289 ? -8.531 21.703 -3.629 1 95.19 289 ASP B O 1
ATOM 5646 N N . ALA B 1 290 ? -10.508 22.766 -3.467 1 96.69 290 ALA B N 1
ATOM 5647 C CA . ALA B 1 290 ? -10.516 22.734 -2.008 1 96.69 290 ALA B CA 1
ATOM 5648 C C . ALA B 1 290 ? -10.516 21.297 -1.488 1 96.69 290 ALA B C 1
ATOM 5650 O O . ALA B 1 290 ? -10.258 21.062 -0.306 1 96.69 290 ALA B O 1
ATOM 5651 N N . CYS B 1 291 ? -10.742 20.297 -2.391 1 96.38 291 CYS B N 1
ATOM 5652 C CA . CYS B 1 291 ? -10.773 18.906 -1.977 1 96.38 291 CYS B CA 1
ATOM 5653 C C . CYS B 1 291 ? -9.469 18.203 -2.318 1 96.38 291 CYS B C 1
ATOM 5655 O O . CYS B 1 291 ? -9.336 16.984 -2.133 1 96.38 291 CYS B O 1
ATOM 5657 N N . ARG B 1 292 ? -8.531 18.844 -2.768 1 95.81 292 ARG B N 1
ATOM 5658 C CA . ARG B 1 292 ? -7.25 18.25 -3.154 1 95.81 292 ARG B CA 1
ATOM 5659 C C . ARG B 1 292 ? -6.488 17.75 -1.933 1 95.81 292 ARG B C 1
ATOM 5661 O O . ARG B 1 292 ? -5.891 16.672 -1.97 1 95.81 292 ARG B O 1
ATOM 5668 N N . PRO B 1 293 ? -6.508 18.562 -0.772 1 97.12 293 PRO B N 1
ATOM 5669 C CA . PRO B 1 293 ? -5.773 18.094 0.401 1 97.12 293 PRO B CA 1
ATOM 5670 C C . PRO B 1 293 ? -6.34 16.797 0.963 1 97.12 293 PRO B C 1
ATOM 5672 O O . PRO B 1 293 ? -7.559 16.641 1.059 1 97.12 293 PRO B O 1
ATOM 5675 N N . LYS B 1 294 ? -5.457 15.891 1.291 1 96.44 294 LYS B N 1
ATOM 5676 C CA . LYS B 1 294 ? -5.852 14.602 1.842 1 96.44 294 LYS B CA 1
ATOM 5677 C C . LYS B 1 294 ? -5.945 14.656 3.363 1 96.44 294 LYS B C 1
ATOM 5679 O O . LYS B 1 294 ? -5.027 15.141 4.031 1 96.44 294 LYS B O 1
ATOM 5684 N N . GLY B 1 295 ? -7.109 14.188 3.852 1 94.12 295 GLY B N 1
ATOM 5685 C CA . GLY B 1 295 ? -7.246 14.094 5.297 1 94.12 295 GLY B CA 1
ATOM 5686 C C . GLY B 1 295 ? -8.32 15 5.852 1 94.12 295 GLY B C 1
ATOM 5687 O O . GLY B 1 295 ? -8.664 14.922 7.035 1 94.12 295 GLY B O 1
ATOM 5688 N N . LEU B 1 296 ? -8.906 15.844 5 1 94.62 296 LEU B N 1
ATOM 5689 C CA . LEU B 1 296 ? -9.898 16.828 5.43 1 94.62 296 LEU B CA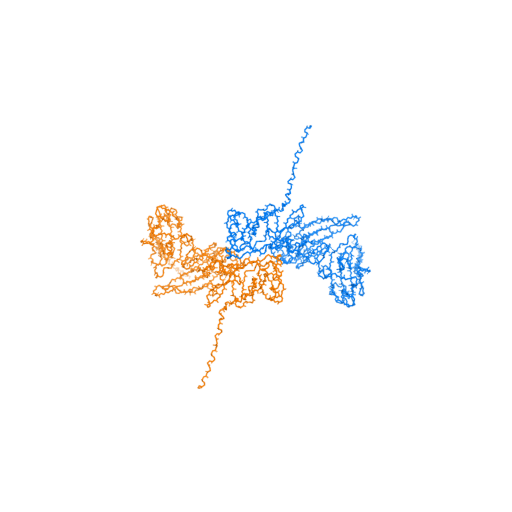 1
ATOM 5690 C C . LEU B 1 296 ? -11.086 16.141 6.094 1 94.62 296 LEU B C 1
ATOM 5692 O O . LEU B 1 296 ? -11.617 16.625 7.094 1 94.62 296 LEU B O 1
ATOM 5696 N N . CYS B 1 297 ? -11.531 15.023 5.566 1 96.06 297 CYS B N 1
ATOM 5697 C CA . CYS B 1 297 ? -12.805 14.438 5.988 1 96.06 297 CYS B CA 1
ATOM 5698 C C . CYS B 1 297 ? -12.578 13.18 6.82 1 96.06 297 CYS B C 1
ATOM 5700 O O . CYS B 1 297 ? -13.523 12.477 7.152 1 96.06 297 CYS B O 1
ATOM 5702 N N . GLY B 1 298 ? -11.523 12.875 7.285 1 95.44 298 GLY B N 1
ATOM 5703 C CA . GLY B 1 298 ? -11.211 11.75 8.156 1 95.44 298 GLY B CA 1
ATOM 5704 C C . GLY B 1 298 ? -11.57 10.406 7.543 1 95.44 298 GLY B C 1
ATOM 5705 O O . GLY B 1 298 ? -11.859 10.32 6.348 1 95.44 298 GLY B O 1
ATOM 5706 N N . LEU B 1 299 ? -11.633 9.344 8.391 1 97.12 299 LEU B N 1
ATOM 5707 C CA . LEU B 1 299 ? -11.898 7.973 7.969 1 97.12 299 LEU B CA 1
ATOM 5708 C C . LEU B 1 299 ? -13.344 7.812 7.516 1 97.12 299 LEU B C 1
ATOM 5710 O O . LEU B 1 299 ? -14.258 8.352 8.141 1 97.12 299 LEU B O 1
ATOM 5714 N N . ASN B 1 300 ? -13.547 7.086 6.414 1 98 300 ASN B N 1
ATOM 5715 C CA . ASN B 1 300 ? -14.859 6.734 5.891 1 98 300 ASN B CA 1
ATOM 5716 C C . ASN B 1 300 ? -15.664 7.977 5.52 1 98 300 ASN B C 1
ATOM 5718 O O . ASN B 1 300 ? -16.891 7.934 5.469 1 98 300 ASN B O 1
ATOM 5722 N N . GLY B 1 301 ? -14.992 9.109 5.43 1 97.75 301 GLY B N 1
ATOM 5723 C CA . GLY B 1 301 ? -15.547 10.352 4.918 1 97.75 301 GLY B CA 1
ATOM 5724 C C . GLY B 1 301 ? -14.914 10.789 3.609 1 97.75 301 GLY B C 1
ATOM 5725 O O . GLY B 1 301 ? -13.812 10.367 3.275 1 97.75 301 GLY B O 1
ATOM 5726 N N . PHE B 1 302 ? -15.688 11.617 2.861 1 97.75 302 PHE B N 1
ATOM 5727 C CA . PHE B 1 302 ? -15.117 12.086 1.603 1 97.75 302 PHE B CA 1
ATOM 5728 C C . PHE B 1 302 ? -15.477 13.547 1.354 1 97.75 302 PHE B C 1
ATOM 5730 O O . PHE B 1 302 ? -16.5 14.031 1.847 1 97.75 302 PHE B O 1
ATOM 5737 N N . CYS B 1 303 ? -14.578 14.172 0.671 1 97.56 303 CYS B N 1
ATOM 5738 C CA . CYS B 1 303 ? -14.688 15.609 0.411 1 97.56 303 CYS B CA 1
ATOM 5739 C C . CYS B 1 303 ? -15.562 15.875 -0.809 1 97.56 303 CYS B C 1
ATOM 5741 O O . CYS B 1 303 ? -15.43 15.195 -1.832 1 97.56 303 CYS B O 1
ATOM 5743 N N . VAL B 1 304 ? -16.484 16.797 -0.688 1 96.19 304 VAL B N 1
ATOM 5744 C CA . VAL B 1 304 ? -17.344 17.234 -1.777 1 96.19 304 VAL B CA 1
ATOM 5745 C C . VAL B 1 304 ? -17.281 18.75 -1.908 1 96.19 304 VAL B C 1
ATOM 5747 O O . VAL B 1 304 ? -17.188 19.469 -0.905 1 96.19 304 VAL B O 1
ATOM 5750 N N . LEU B 1 305 ? -17.25 19.219 -3.139 1 94 305 LEU B N 1
ATOM 5751 C CA . LEU B 1 305 ? -17.234 20.656 -3.371 1 94 305 LEU B CA 1
ATOM 5752 C C . LEU B 1 305 ? -18.641 21.219 -3.465 1 94 305 LEU B C 1
ATOM 5754 O O . LEU B 1 305 ? -19.469 20.703 -4.238 1 94 305 LEU B O 1
ATOM 5758 N N . ASN B 1 306 ? -18.953 22.094 -2.604 1 89.69 306 ASN B N 1
ATOM 5759 C CA . ASN B 1 306 ? -20.172 22.891 -2.674 1 89.69 306 ASN B CA 1
ATOM 5760 C C . ASN B 1 306 ? -19.859 24.359 -2.924 1 89.69 306 ASN B C 1
ATOM 5762 O O . ASN B 1 306 ? -19.391 25.062 -2.027 1 89.69 306 ASN B O 1
ATOM 5766 N N . ASP B 1 307 ? -20.141 24.906 -4.086 1 88.88 307 ASP B N 1
ATOM 5767 C CA . ASP B 1 307 ? -19.797 26.281 -4.453 1 88.88 307 ASP B CA 1
ATOM 5768 C C . ASP B 1 307 ? -18.328 26.578 -4.18 1 88.88 307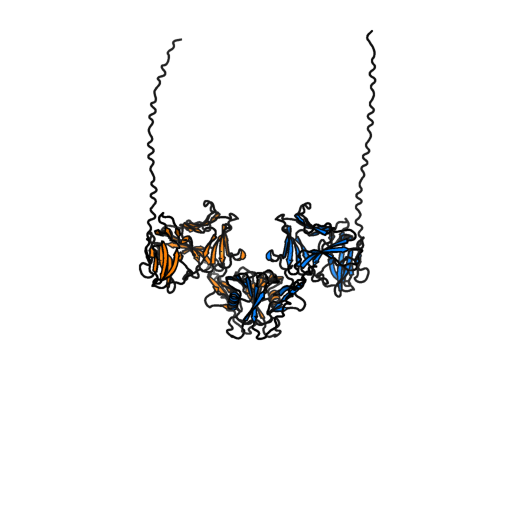 ASP B C 1
ATOM 5770 O O . ASP B 1 307 ? -18 27.562 -3.508 1 88.88 307 ASP B O 1
ATOM 5774 N N . GLN B 1 308 ? -17.484 25.641 -4.539 1 86.94 308 GLN B N 1
ATOM 5775 C CA . GLN B 1 308 ? -16.031 25.734 -4.508 1 86.94 308 GLN B CA 1
ATOM 5776 C C . GLN B 1 308 ? -15.5 25.672 -3.078 1 86.94 308 GLN B C 1
ATOM 5778 O O . GLN B 1 308 ? -14.32 25.922 -2.832 1 86.94 308 GLN B O 1
ATOM 5783 N N . LYS B 1 309 ? -16.359 25.406 -2.16 1 92.25 309 LYS B N 1
ATOM 5784 C CA . LYS B 1 309 ? -15.945 25.172 -0.779 1 92.25 309 LYS B CA 1
ATOM 5785 C C . LYS B 1 309 ? -15.977 23.688 -0.437 1 92.25 309 LYS B C 1
ATOM 5787 O O . LYS B 1 309 ? -16.891 22.969 -0.85 1 92.25 309 LYS B O 1
ATOM 5792 N N . ALA B 1 310 ? -15.008 23.344 0.313 1 94.5 310 ALA B N 1
ATOM 5793 C CA . ALA B 1 310 ? -14.914 21.938 0.682 1 94.5 310 ALA B CA 1
ATOM 5794 C C . ALA B 1 310 ? -15.945 21.578 1.755 1 94.5 310 ALA B C 1
ATOM 5796 O O . ALA B 1 310 ? -16.125 22.344 2.713 1 94.5 310 ALA B O 1
ATOM 5797 N N . GLY B 1 311 ? -16.672 20.578 1.559 1 95.5 311 GLY B N 1
ATOM 5798 C CA . GLY B 1 311 ? -17.516 19.906 2.541 1 95.5 311 GLY B CA 1
ATOM 5799 C C . GLY B 1 311 ? -17.219 18.422 2.672 1 95.5 311 GLY B C 1
ATOM 5800 O O . GLY B 1 311 ? -16.469 17.859 1.876 1 95.5 311 GLY B O 1
ATOM 5801 N N . CYS B 1 312 ? -17.75 17.859 3.742 1 96.88 312 CYS B N 1
ATOM 5802 C CA . CYS B 1 312 ? -17.484 16.438 3.967 1 96.88 312 CYS B CA 1
ATOM 5803 C C . CYS B 1 312 ? -18.797 15.672 4.113 1 96.88 312 CYS B C 1
ATOM 5805 O O . CYS B 1 312 ? -19.797 16.234 4.535 1 96.88 312 CYS B O 1
ATOM 5807 N N . ALA B 1 313 ? -18.766 14.484 3.688 1 97.06 313 ALA B N 1
ATOM 5808 C CA . ALA B 1 313 ? -19.875 13.547 3.861 1 97.06 313 ALA B CA 1
ATOM 5809 C C . ALA B 1 313 ? -19.375 12.172 4.293 1 97.06 313 ALA B C 1
ATOM 5811 O O . ALA B 1 313 ? -18.25 11.781 3.963 1 97.06 313 ALA B O 1
ATOM 5812 N N . CYS B 1 314 ? -20.219 11.523 5.07 1 97.75 314 CYS B N 1
ATOM 5813 C CA . CYS B 1 314 ? -19.891 10.156 5.453 1 97.75 314 CYS B CA 1
ATOM 5814 C C . CYS B 1 314 ? -20.359 9.164 4.395 1 97.75 314 CYS B C 1
ATOM 5816 O O . CYS B 1 314 ? -21.297 9.445 3.648 1 97.75 314 CYS B O 1
ATOM 5818 N N . LEU B 1 315 ? -19.703 8 4.328 1 97.81 315 LEU B N 1
ATOM 5819 C CA . LEU B 1 315 ? -20.188 6.895 3.504 1 97.81 315 LEU B CA 1
ATOM 5820 C C . LEU B 1 315 ? -21.578 6.461 3.932 1 97.81 315 LEU B C 1
ATOM 5822 O O . LEU B 1 315 ? -21.953 6.625 5.094 1 97.81 315 LEU B O 1
ATOM 5826 N N . PRO B 1 316 ? -22.344 5.953 2.885 1 96.94 316 PRO B N 1
ATOM 5827 C CA . PRO B 1 316 ? -23.609 5.332 3.316 1 96.94 316 PRO B CA 1
ATOM 5828 C C . PRO B 1 316 ? -23.406 4.293 4.418 1 96.94 316 PRO B C 1
ATOM 5830 O O . PRO B 1 316 ? -22.469 3.48 4.344 1 96.94 316 PRO B O 1
ATOM 5833 N N . GLY B 1 317 ? -24.25 4.379 5.457 1 94.56 317 GLY B N 1
ATOM 5834 C CA . GLY B 1 317 ? -24.125 3.445 6.566 1 94.56 317 GLY B CA 1
ATOM 5835 C C . GLY B 1 317 ? -23.141 3.906 7.629 1 94.56 317 GLY B C 1
ATOM 5836 O O . GLY B 1 317 ? -22.844 3.164 8.57 1 94.56 317 GLY B O 1
ATOM 5837 N N . PHE B 1 318 ? -22.641 5.102 7.535 1 95.94 318 PHE B N 1
ATOM 5838 C CA . PHE B 1 318 ? -21.703 5.656 8.492 1 95.94 318 PHE B CA 1
ATOM 5839 C C . PHE B 1 318 ? -22.172 7.016 9 1 95.94 318 PHE B C 1
ATOM 5841 O O . PHE B 1 318 ? -22.828 7.762 8.266 1 95.94 318 PHE B O 1
ATOM 5848 N N . ASP B 1 319 ? -21.828 7.336 10.234 1 95.31 319 ASP B N 1
ATOM 5849 C CA . ASP B 1 319 ? -22.109 8.633 10.836 1 95.31 319 ASP B CA 1
ATOM 5850 C C . ASP B 1 319 ? -20.859 9.273 11.406 1 95.31 319 ASP B C 1
ATOM 5852 O O . ASP B 1 319 ? -19.875 8.578 11.703 1 95.31 319 ASP B O 1
ATOM 5856 N N . MET B 1 320 ? -20.922 10.547 11.586 1 94.56 320 MET B N 1
ATOM 5857 C CA . MET B 1 320 ? -19.797 11.273 12.148 1 94.56 320 MET B CA 1
ATOM 5858 C C . MET B 1 320 ? -19.453 10.75 13.539 1 94.56 320 MET B C 1
ATOM 5860 O O . MET B 1 320 ? -20.344 10.484 14.344 1 94.56 320 MET B O 1
ATOM 5864 N N . VAL B 1 321 ? -18.203 10.57 13.758 1 92.62 321 VAL B N 1
ATOM 5865 C CA . VAL B 1 321 ? -17.75 10.164 15.094 1 92.62 321 VAL B CA 1
ATOM 5866 C C . VAL B 1 321 ? -18.078 11.266 16.094 1 92.62 321 VAL B C 1
ATOM 5868 O O . VAL B 1 321 ? -18.594 10.992 17.188 1 92.62 321 VAL B O 1
ATOM 5871 N N . GLN B 1 322 ? -17.688 12.516 15.703 1 90.06 322 GLN B N 1
ATOM 5872 C CA . GLN B 1 322 ? -17.953 13.711 16.5 1 90.06 322 GLN B CA 1
ATOM 5873 C C . GLN B 1 322 ? -18.562 14.82 15.648 1 90.06 322 GLN B C 1
ATOM 5875 O O . GLN B 1 322 ? -17.938 15.281 14.688 1 90.06 322 GLN B O 1
ATOM 5880 N N . GLN B 1 323 ? -19.688 15.297 16.125 1 90 323 GLN B N 1
ATOM 5881 C CA . GLN B 1 323 ? -20.375 16.344 15.352 1 90 323 GLN B CA 1
ATOM 5882 C C . GLN B 1 323 ? -19.531 17.594 15.258 1 90 323 GLN B C 1
ATOM 5884 O O . GLN B 1 323 ? -18.969 18.062 16.266 1 90 323 GLN B O 1
ATOM 5889 N N . GLY B 1 324 ? -19.391 18.094 14.086 1 87 324 GLY B N 1
ATOM 5890 C CA . GLY B 1 324 ? -18.672 19.328 13.867 1 87 324 GLY B CA 1
ATOM 5891 C C . GLY B 1 324 ? -17.172 19.125 13.672 1 87 324 GLY B C 1
ATOM 5892 O O . GLY B 1 324 ? -16.453 20.062 13.344 1 87 324 GLY B O 1
ATOM 5893 N N . ASN B 1 325 ? -16.719 17.938 13.922 1 88.88 325 ASN B N 1
ATOM 5894 C CA . ASN B 1 325 ? -15.297 17.625 13.75 1 88.88 325 ASN B CA 1
ATOM 5895 C C . ASN B 1 325 ? -15.078 16.578 12.656 1 88.88 325 ASN B C 1
ATOM 5897 O O . ASN B 1 325 ? -15.031 15.383 12.938 1 88.88 325 ASN B O 1
ATOM 5901 N N . TRP B 1 326 ? -14.773 17.016 11.539 1 90.62 326 TRP B N 1
ATOM 5902 C CA . TRP B 1 326 ? -14.68 16.125 10.391 1 90.62 326 TRP B CA 1
ATOM 5903 C C . TRP B 1 326 ? -13.367 15.352 10.414 1 90.62 326 TRP B C 1
ATOM 5905 O O . TRP B 1 326 ? -13.266 14.273 9.82 1 90.62 326 TRP B O 1
ATOM 5915 N N . THR B 1 327 ? -12.367 15.859 11.062 1 86.31 327 THR B N 1
ATOM 5916 C CA . THR B 1 327 ? -11.086 15.164 11.125 1 86.31 327 THR B CA 1
ATOM 5917 C C . THR B 1 327 ? -11.219 13.859 11.906 1 86.31 327 THR B C 1
ATOM 5919 O O . THR B 1 327 ? -10.406 12.945 11.734 1 86.31 327 THR B O 1
ATOM 5922 N N . ALA B 1 328 ? -12.312 13.781 12.695 1 90.19 328 ALA B N 1
ATOM 5923 C CA . ALA B 1 328 ? -12.57 12.562 13.461 1 90.19 328 ALA B CA 1
ATOM 5924 C C . ALA B 1 328 ? -13.141 11.461 12.57 1 90.19 328 ALA B C 1
ATOM 5926 O O . ALA B 1 328 ? -13.156 10.289 12.953 1 90.19 328 ALA B O 1
ATOM 5927 N N . GLY B 1 329 ? -13.672 11.836 11.461 1 94.56 329 GLY B N 1
ATOM 5928 C CA . GLY B 1 329 ? -14.148 10.883 10.477 1 94.56 329 GLY B CA 1
ATOM 5929 C C . GLY B 1 329 ? -15.516 10.32 10.82 1 94.56 329 GLY B C 1
ATOM 5930 O O . GLY B 1 329 ? -16.344 10.992 11.445 1 94.56 329 GLY B O 1
ATOM 5931 N N . CYS B 1 330 ? -15.781 9.18 10.188 1 96.62 330 CYS B N 1
ATOM 5932 C CA . CYS B 1 330 ? -17.078 8.523 10.312 1 96.62 330 CYS B CA 1
ATOM 5933 C C . CYS B 1 330 ? -16.922 7.098 10.82 1 96.62 330 CYS B C 1
ATOM 5935 O O . CYS B 1 330 ? -15.844 6.504 10.695 1 96.62 330 CYS B O 1
ATOM 5937 N N . GLU B 1 331 ? -17.969 6.645 11.461 1 94.06 331 GLU B N 1
ATOM 5938 C CA . GLU B 1 331 ? -18.016 5.277 11.977 1 94.06 331 GLU B CA 1
ATOM 5939 C C . GLU B 1 331 ? -19.297 4.57 11.57 1 94.06 331 GLU B C 1
ATOM 5941 O O . GLU B 1 331 ? -20.328 5.219 11.32 1 94.06 331 GLU B O 1
ATOM 5946 N N . ARG B 1 332 ? -19.172 3.25 11.477 1 92.94 332 ARG B N 1
ATOM 5947 C CA . ARG B 1 332 ? -20.312 2.451 11.031 1 92.94 332 ARG B CA 1
ATOM 5948 C C . ARG B 1 332 ? -21.484 2.594 11.984 1 92.94 332 ARG B C 1
ATOM 5950 O O . ARG B 1 332 ? -21.312 2.582 13.211 1 92.94 332 ARG B O 1
ATOM 5957 N N . ASN B 1 333 ? -22.734 2.664 11.438 1 91.62 333 ASN B N 1
ATOM 5958 C CA . ASN B 1 333 ? -23.891 2.932 12.281 1 91.62 333 ASN B CA 1
ATOM 5959 C C . ASN B 1 333 ? -24.859 1.744 12.312 1 91.62 333 ASN B C 1
ATOM 5961 O O . ASN B 1 333 ? -26.016 1.89 12.688 1 91.62 333 ASN B O 1
ATOM 5965 N N . PHE B 1 334 ? -24.422 0.581 11.812 1 88 334 PHE B N 1
ATOM 5966 C CA . PHE B 1 334 ? -25.25 -0.625 11.859 1 88 334 PHE B CA 1
ATOM 5967 C C . PHE B 1 334 ? -24.422 -1.823 12.312 1 88 334 PHE B C 1
ATOM 5969 O O . PHE B 1 334 ? -23.188 -1.789 12.266 1 88 334 PHE B O 1
ATOM 5976 N N . ASP B 1 335 ? -25.094 -2.844 12.75 1 84.56 335 ASP B N 1
ATOM 5977 C CA . ASP B 1 335 ? -24.453 -4.078 13.18 1 84.56 335 ASP B CA 1
ATOM 5978 C C . ASP B 1 335 ? -24.094 -4.961 11.984 1 84.56 335 ASP B C 1
ATOM 5980 O O . ASP B 1 335 ? -24.781 -4.918 10.953 1 84.56 335 ASP B O 1
ATOM 5984 N N . VAL B 1 336 ? -23.031 -5.668 12.156 1 84.5 336 VAL B N 1
ATOM 5985 C CA . VAL B 1 336 ? -22.625 -6.617 11.133 1 84.5 336 VAL B CA 1
ATOM 5986 C C . VAL B 1 336 ? -22.766 -8.047 11.664 1 84.5 336 VAL B C 1
ATOM 5988 O O . VAL B 1 336 ? -22.312 -8.344 12.766 1 84.5 336 VAL B O 1
ATOM 5991 N N . ASN B 1 337 ? -23.391 -8.836 10.828 1 82.94 337 ASN B N 1
ATOM 5992 C CA . ASN B 1 337 ? -23.562 -10.227 11.211 1 82.94 337 ASN B CA 1
ATOM 5993 C C . ASN B 1 337 ? -22.344 -11.07 10.859 1 82.94 337 ASN B C 1
ATOM 5995 O O . ASN B 1 337 ? -21.562 -10.703 9.977 1 82.94 337 ASN B O 1
ATOM 5999 N N . SER B 1 338 ? -22.297 -12.164 11.656 1 81.38 338 SER B N 1
ATOM 6000 C CA . SER B 1 338 ? -21.25 -13.125 11.312 1 81.38 338 SER B CA 1
ATOM 6001 C C . SER B 1 338 ? -21.5 -13.742 9.938 1 81.38 338 SER B C 1
ATOM 6003 O O . SER B 1 338 ? -22.625 -13.758 9.453 1 81.38 338 SER B O 1
ATOM 6005 N N . CYS B 1 339 ? -20.453 -14.18 9.305 1 76.56 339 CYS B N 1
ATOM 6006 C CA . CYS B 1 339 ? -20.531 -14.766 7.973 1 76.56 339 CYS B CA 1
ATOM 6007 C C . CYS B 1 339 ? -21.234 -16.125 8.016 1 76.56 339 CYS B C 1
ATOM 6009 O O . CYS B 1 339 ? -21.75 -16.594 7.008 1 76.56 339 CYS B O 1
ATOM 6011 N N . LYS B 1 340 ? -21.188 -16.812 9.102 1 70.19 340 LYS B N 1
ATOM 6012 C CA . LYS B 1 340 ? -21.75 -18.141 9.25 1 70.19 340 LYS B CA 1
ATOM 6013 C C . LYS B 1 340 ? -23.234 -18.062 9.617 1 70.19 340 LYS B C 1
ATOM 6015 O O . LYS B 1 340 ? -23.938 -19.078 9.609 1 70.19 340 LYS B O 1
ATOM 6020 N N . SER B 1 341 ? -23.531 -16.859 10.102 1 62.19 341 SER B N 1
ATOM 6021 C CA . SER B 1 341 ? -24.906 -16.797 10.586 1 62.19 341 SER B CA 1
ATOM 6022 C C . SER B 1 341 ? -25.906 -16.969 9.438 1 62.19 341 SER B C 1
ATOM 6024 O O . SER B 1 341 ? -25.859 -16.219 8.453 1 62.19 341 SER B O 1
ATOM 6026 N N . ASN B 1 342 ? -26.094 -18.156 9.062 1 51.84 342 ASN B N 1
ATOM 6027 C CA . ASN B 1 342 ? -27.203 -18.5 8.164 1 51.84 342 ASN B CA 1
ATOM 6028 C C . ASN B 1 342 ? -28.484 -17.781 8.562 1 51.84 342 ASN B C 1
ATOM 6030 O O . ASN B 1 342 ? -29.578 -18.172 8.156 1 51.84 342 ASN B O 1
ATOM 6034 N N . ASN B 1 343 ? -28.406 -17.047 9.602 1 49.56 343 ASN B N 1
ATOM 6035 C CA . ASN B 1 343 ? -29.719 -16.5 9.891 1 49.56 343 ASN B CA 1
ATOM 6036 C C . ASN B 1 343 ? -30.141 -15.469 8.844 1 49.56 343 ASN B C 1
ATOM 6038 O O . ASN B 1 343 ? -29.406 -14.516 8.578 1 49.56 343 ASN B O 1
ATOM 6042 N N . GLY B 1 344 ? -30.641 -15.789 7.754 1 48.16 344 GLY B N 1
ATOM 6043 C CA . GLY B 1 344 ? -31.344 -15.188 6.641 1 48.16 344 GLY B CA 1
ATOM 6044 C C . GLY B 1 344 ? -31.828 -13.773 6.934 1 48.16 344 GLY B C 1
ATOM 6045 O O . GLY B 1 344 ? -32.562 -13.188 6.148 1 48.16 344 GLY B O 1
ATOM 6046 N N . ASP B 1 345 ? -31.562 -13.273 8.125 1 55.69 345 ASP B N 1
ATOM 6047 C CA . ASP B 1 345 ? -32.406 -12.125 8.383 1 55.69 345 ASP B CA 1
ATOM 6048 C C . ASP B 1 345 ? -31.75 -10.828 7.934 1 55.69 345 ASP B C 1
ATOM 6050 O O . ASP B 1 345 ? -32.406 -9.898 7.477 1 55.69 345 ASP B O 1
ATOM 6054 N N . ILE B 1 346 ? -30.453 -10.625 8.133 1 60.38 346 ILE B N 1
ATOM 6055 C CA . ILE B 1 346 ? -29.938 -9.32 7.711 1 60.38 346 ILE B CA 1
ATOM 6056 C C . ILE B 1 346 ? -29.516 -9.383 6.25 1 60.38 346 ILE B C 1
ATOM 6058 O O . ILE B 1 346 ? -28.672 -10.211 5.879 1 60.38 346 ILE B O 1
ATOM 6062 N N . LYS B 1 347 ? -30.234 -8.695 5.527 1 77.44 347 LYS B N 1
ATOM 6063 C CA . LYS B 1 347 ? -29.969 -8.555 4.102 1 77.44 347 LYS B CA 1
ATOM 6064 C C . LYS B 1 347 ? -29.078 -7.34 3.828 1 77.44 347 LYS B C 1
ATOM 6066 O O . LYS B 1 347 ? -29.281 -6.281 4.426 1 77.44 347 LYS B O 1
ATOM 6071 N N . TYR B 1 348 ? -27.969 -7.605 3.252 1 88.25 348 TYR B N 1
ATOM 6072 C CA . TYR B 1 348 ? -27.062 -6.531 2.852 1 88.25 348 TYR B CA 1
ATOM 6073 C C . TYR B 1 348 ? -27.344 -6.094 1.418 1 88.25 348 TYR B C 1
ATOM 6075 O O . TYR B 1 348 ? -27.875 -6.867 0.618 1 88.25 348 TYR B O 1
ATOM 6083 N N . ASN B 1 349 ? -27.188 -4.855 1.219 1 92.25 349 ASN B N 1
ATOM 6084 C CA . ASN B 1 349 ? -27.141 -4.312 -0.136 1 92.25 349 ASN B CA 1
ATOM 6085 C C . ASN B 1 349 ? -25.922 -3.426 -0.351 1 92.25 349 ASN B C 1
ATOM 6087 O O . ASN B 1 349 ? -25.172 -3.152 0.59 1 92.25 349 ASN B O 1
ATOM 6091 N N . MET B 1 350 ? -25.656 -3.197 -1.58 1 96.06 350 MET B N 1
ATOM 6092 C CA . MET B 1 350 ? -24.547 -2.311 -1.909 1 96.06 350 MET B CA 1
ATOM 6093 C C . MET B 1 350 ? -25.047 -0.94 -2.348 1 96.06 350 MET B C 1
ATOM 6095 O O . MET B 1 350 ? -25.891 -0.841 -3.252 1 96.06 350 MET B O 1
ATOM 6099 N N . GLN B 1 351 ? -24.578 0.128 -1.685 1 97.06 351 GLN B N 1
ATOM 6100 C CA . GLN B 1 351 ? -24.953 1.49 -2.059 1 97.06 351 GLN B CA 1
ATOM 6101 C C . GLN B 1 351 ? -23.812 2.186 -2.791 1 97.06 351 GLN B C 1
ATOM 6103 O O . GLN B 1 351 ? -22.641 2.066 -2.395 1 97.06 351 GLN B O 1
ATOM 6108 N N . GLU B 1 352 ? -24.219 2.924 -3.73 1 96.44 352 GLU B N 1
ATOM 6109 C CA . GLU B 1 352 ? -23.234 3.543 -4.613 1 96.44 352 GLU B CA 1
ATOM 6110 C C . GLU B 1 352 ? -22.875 4.949 -4.137 1 96.44 352 GLU B C 1
ATOM 6112 O O . GLU B 1 352 ? -23.75 5.711 -3.715 1 96.44 352 GLU B O 1
ATOM 6117 N N . VAL B 1 353 ? -21.609 5.262 -4.152 1 97.31 353 VAL B N 1
ATOM 6118 C CA . VAL B 1 353 ? -21.062 6.609 -4.035 1 97.31 353 VAL B CA 1
ATOM 6119 C C . VAL B 1 353 ? -20.312 6.977 -5.312 1 97.31 353 VAL B C 1
ATOM 6121 O O . VAL B 1 353 ? -19.125 6.711 -5.438 1 97.31 353 VAL B O 1
ATOM 6124 N N . SER B 1 354 ? -20.984 7.688 -6.164 1 95 354 SER B N 1
ATOM 6125 C CA . SER B 1 354 ? -20.516 7.887 -7.531 1 95 354 SER B CA 1
ATOM 6126 C C . SER B 1 354 ? -19.422 8.945 -7.59 1 95 354 SER B C 1
ATOM 6128 O O . SER B 1 354 ? -19.391 9.875 -6.777 1 95 354 SER B O 1
ATOM 6130 N N . ASN B 1 355 ? -18.531 8.781 -8.516 1 95.62 355 ASN B N 1
ATOM 6131 C CA . ASN B 1 355 ? -17.531 9.773 -8.883 1 95.62 355 ASN B CA 1
ATOM 6132 C C . ASN B 1 355 ? -16.625 10.125 -7.703 1 95.62 355 ASN B C 1
ATOM 6134 O O . ASN B 1 355 ? -16.375 11.305 -7.438 1 95.62 355 ASN B O 1
ATOM 6138 N N . THR B 1 356 ? -16.297 9.102 -6.973 1 96.5 356 THR B N 1
ATOM 6139 C CA . THR B 1 356 ? -15.398 9.336 -5.848 1 96.5 356 THR B CA 1
ATOM 6140 C C . THR B 1 356 ? -14.102 8.539 -6.023 1 96.5 356 THR B C 1
ATOM 6142 O O . THR B 1 356 ? -14.117 7.438 -6.57 1 96.5 356 THR B O 1
ATOM 6145 N N . THR B 1 357 ? -13.031 9.102 -5.598 1 95.44 357 THR B N 1
ATOM 6146 C CA . THR B 1 357 ? -11.742 8.422 -5.543 1 95.44 357 THR B CA 1
ATOM 6147 C C . THR B 1 357 ? -11.297 8.211 -4.102 1 95.44 357 THR B C 1
ATOM 6149 O O . THR B 1 357 ? -11.594 9.031 -3.229 1 95.44 357 THR B O 1
ATOM 6152 N N . TRP B 1 358 ? -10.648 7.117 -3.838 1 96.81 358 TRP B N 1
ATOM 6153 C CA . TRP B 1 358 ? -10.195 6.703 -2.512 1 96.81 358 TRP B CA 1
ATOM 6154 C C . TRP B 1 358 ? -8.789 6.121 -2.574 1 96.81 358 TRP B C 1
ATOM 6156 O O . TRP B 1 358 ? -8.297 5.789 -3.654 1 96.81 358 TRP B O 1
ATOM 6166 N N . GLU B 1 359 ? -8.141 6.07 -1.396 1 96.06 359 GLU B N 1
ATOM 6167 C CA . GLU B 1 359 ? -6.953 5.23 -1.301 1 96.06 359 GLU B CA 1
ATOM 6168 C C . GLU B 1 359 ? -7.266 3.785 -1.676 1 96.06 359 GLU B C 1
ATOM 6170 O O . GLU B 1 359 ? -8.297 3.242 -1.268 1 96.06 359 GLU B O 1
ATOM 6175 N N . ASP B 1 360 ? -6.391 3.201 -2.564 1 95 360 ASP B N 1
ATOM 6176 C CA . ASP B 1 360 ? -6.613 1.818 -2.979 1 95 360 ASP B CA 1
ATOM 6177 C C . ASP B 1 360 ? -5.84 0.848 -2.09 1 95 360 ASP B C 1
ATOM 6179 O O . ASP B 1 360 ? -4.609 0.777 -2.158 1 95 360 ASP B O 1
ATOM 6183 N N . VAL B 1 361 ? -6.531 0.118 -1.237 1 95.25 361 VAL B N 1
ATOM 6184 C CA . VAL B 1 361 ? -5.938 -0.904 -0.384 1 95.25 361 VAL B CA 1
ATOM 6185 C C . VAL B 1 361 ? -6.656 -2.234 -0.591 1 95.25 361 VAL B C 1
ATOM 6187 O O . VAL B 1 361 ? -7.055 -2.891 0.376 1 95.25 361 VAL B O 1
ATOM 6190 N N . SER B 1 362 ? -6.793 -2.623 -1.815 1 96.19 362 SER B N 1
ATOM 6191 C CA . SER B 1 362 ? -7.598 -3.785 -2.18 1 96.19 362 SER B CA 1
ATOM 6192 C C . SER B 1 362 ? -6.914 -5.082 -1.764 1 96.19 362 SER B C 1
ATOM 6194 O O . SER B 1 362 ? -5.684 -5.172 -1.766 1 96.19 362 SER B O 1
ATOM 6196 N N . TYR B 1 363 ? -7.715 -6.082 -1.378 1 95.88 363 TYR B N 1
ATOM 6197 C CA . TYR B 1 363 ? -7.191 -7.41 -1.083 1 95.88 363 TYR B CA 1
ATOM 6198 C C . TYR B 1 363 ? -7.539 -8.391 -2.193 1 95.88 363 TYR B C 1
ATOM 6200 O O . TYR B 1 363 ? -7.031 -9.516 -2.217 1 95.88 363 TYR B O 1
ATOM 6208 N N . SER B 1 364 ? -8.352 -7.98 -3.115 1 94.81 364 SER B N 1
ATOM 6209 C CA . SER B 1 364 ? -8.781 -8.789 -4.254 1 94.81 364 SER B CA 1
ATOM 6210 C C . SER B 1 364 ? -9.195 -7.914 -5.43 1 94.81 364 SER B C 1
ATOM 6212 O O . SER B 1 364 ? -9.914 -6.93 -5.258 1 94.81 364 SER B O 1
ATOM 6214 N N . VAL B 1 365 ? -8.672 -8.227 -6.582 1 95.06 365 VAL B N 1
ATOM 6215 C CA . VAL B 1 365 ? -9.008 -7.508 -7.809 1 95.06 365 VAL B CA 1
ATOM 6216 C C . VAL B 1 365 ? -9.648 -8.461 -8.812 1 95.06 365 VAL B C 1
ATOM 6218 O O . VAL B 1 365 ? -9.07 -9.508 -9.141 1 95.06 365 VAL B O 1
ATOM 6221 N N . LEU B 1 366 ? -10.781 -8.125 -9.312 1 94.81 366 LEU B N 1
ATOM 6222 C CA . LEU B 1 366 ? -11.531 -8.945 -10.258 1 94.81 366 LEU B CA 1
ATOM 6223 C C . LEU B 1 366 ? -11.922 -8.133 -11.484 1 94.81 366 LEU B C 1
ATOM 6225 O O . LEU B 1 366 ? -12.07 -6.91 -11.406 1 94.81 366 LEU B O 1
ATOM 6229 N N . THR B 1 367 ? -12.055 -8.844 -12.586 1 95.06 367 THR B N 1
ATOM 6230 C CA . THR B 1 367 ? -12.648 -8.25 -13.773 1 95.06 367 THR B CA 1
ATOM 6231 C C . THR B 1 367 ? -14.141 -8.555 -13.844 1 95.06 367 THR B C 1
ATOM 6233 O O . THR B 1 367 ? -14.555 -9.711 -13.734 1 95.06 367 THR B O 1
ATOM 6236 N N . ARG B 1 368 ? -14.906 -7.543 -13.859 1 94.19 368 ARG B N 1
ATOM 6237 C CA . ARG B 1 368 ? -16.359 -7.648 -13.961 1 94.19 368 ARG B CA 1
ATOM 6238 C C . ARG B 1 368 ? -16.906 -6.668 -14.992 1 94.19 368 ARG B C 1
ATOM 6240 O O . ARG B 1 368 ? -16.359 -5.574 -15.164 1 94.19 368 ARG B O 1
ATOM 6247 N N . PRO B 1 369 ? -17.969 -7.027 -15.688 1 94.12 369 PRO B N 1
ATOM 6248 C CA . PRO B 1 369 ? -18.453 -6.188 -16.781 1 94.12 369 PRO B CA 1
ATOM 6249 C C . PRO B 1 369 ? -19.141 -4.914 -16.281 1 94.12 369 PRO B C 1
ATOM 6251 O O . PRO B 1 369 ? -19.203 -3.918 -17.016 1 94.12 369 PRO B O 1
ATOM 6254 N N . ASP B 1 370 ? -19.75 -4.953 -15.094 1 95 370 ASP B N 1
ATOM 6255 C CA . ASP B 1 370 ? -20.5 -3.795 -14.609 1 95 370 ASP B CA 1
ATOM 6256 C C . ASP B 1 370 ? -20.516 -3.744 -13.086 1 95 370 ASP B C 1
ATOM 6258 O O . ASP B 1 370 ? -20.031 -4.668 -12.422 1 95 370 ASP B O 1
ATOM 6262 N N . LYS B 1 371 ? -21.078 -2.695 -12.594 1 94.88 371 LYS B N 1
ATOM 6263 C CA . LYS B 1 371 ? -21.109 -2.443 -11.156 1 94.88 371 LYS B CA 1
ATOM 6264 C C . LYS B 1 371 ? -21.984 -3.467 -10.43 1 94.88 371 LYS B C 1
ATOM 6266 O O . LYS B 1 371 ? -21.688 -3.855 -9.305 1 94.88 371 LYS B O 1
ATOM 6271 N N . ASP B 1 372 ? -23.016 -3.873 -11.094 1 95.5 372 ASP B N 1
ATOM 6272 C CA . ASP B 1 372 ? -23.938 -4.816 -10.461 1 95.5 372 ASP B CA 1
ATOM 6273 C C . ASP B 1 372 ? -23.25 -6.16 -10.219 1 95.5 372 ASP B C 1
ATOM 6275 O O . ASP B 1 372 ? -23.406 -6.758 -9.148 1 95.5 372 ASP B O 1
ATOM 6279 N N . SER B 1 373 ? -22.562 -6.523 -11.195 1 96.5 373 SER B N 1
ATOM 6280 C CA . SER B 1 373 ? -21.812 -7.773 -11.031 1 96.5 373 SER B CA 1
ATOM 6281 C C . SER B 1 373 ? -20.75 -7.645 -9.953 1 96.5 373 SER B C 1
ATOM 6283 O O . SER B 1 373 ? -20.469 -8.602 -9.227 1 96.5 373 SER B O 1
ATOM 6285 N N . CYS B 1 374 ? -20.141 -6.516 -9.891 1 96.38 374 CYS B N 1
ATOM 6286 C CA . CYS B 1 374 ? -19.156 -6.246 -8.852 1 96.38 374 CYS B CA 1
ATOM 6287 C C . CYS B 1 374 ? -19.812 -6.266 -7.473 1 96.38 374 CYS B C 1
ATOM 6289 O O . CYS B 1 374 ? -19.266 -6.848 -6.535 1 96.38 374 CYS B O 1
ATOM 6291 N N . ALA B 1 375 ? -20.969 -5.68 -7.398 1 96.44 375 ALA B N 1
ATOM 6292 C CA . ALA B 1 375 ? -21.719 -5.676 -6.145 1 96.44 375 ALA B CA 1
ATOM 6293 C C . ALA B 1 375 ? -22.031 -7.098 -5.691 1 96.44 375 ALA B C 1
ATOM 6295 O O . ALA B 1 375 ? -21.875 -7.43 -4.516 1 96.44 375 ALA B O 1
ATOM 6296 N N . GLN B 1 376 ? -22.438 -7.922 -6.602 1 95.44 376 GLN B N 1
ATOM 6297 C CA . GLN B 1 376 ? -22.766 -9.305 -6.285 1 95.44 376 GLN B CA 1
ATOM 6298 C C . GLN B 1 376 ? -21.531 -10.07 -5.809 1 95.44 376 GLN B C 1
ATOM 6300 O O . GLN B 1 376 ? -21.625 -10.883 -4.883 1 95.44 376 GLN B O 1
ATOM 6305 N N . ALA B 1 377 ? -20.438 -9.781 -6.441 1 95.81 377 ALA B N 1
ATOM 6306 C CA . ALA B 1 377 ? -19.188 -10.43 -6.039 1 95.81 377 ALA B CA 1
ATOM 6307 C C . ALA B 1 377 ? -18.812 -10.07 -4.602 1 95.81 377 ALA B C 1
ATOM 6309 O O . ALA B 1 377 ? -18.328 -10.906 -3.85 1 95.81 377 ALA B O 1
ATOM 6310 N N . CYS B 1 378 ? -19.047 -8.836 -4.258 1 96 378 CYS B N 1
ATOM 6311 C CA . CYS B 1 378 ? -18.75 -8.391 -2.898 1 96 378 CYS B CA 1
ATOM 6312 C C . CYS B 1 378 ? -19.719 -9.023 -1.904 1 96 378 CYS B C 1
ATOM 6314 O O . CYS B 1 378 ? -19.297 -9.508 -0.849 1 96 378 CYS B O 1
ATOM 6316 N N . LEU B 1 379 ? -21 -9.094 -2.266 1 93.25 379 LEU B N 1
ATOM 6317 C CA . LEU B 1 379 ? -22.016 -9.641 -1.369 1 93.25 379 LEU B CA 1
ATOM 6318 C C . LEU B 1 379 ? -21.781 -11.125 -1.125 1 93.25 379 LEU B C 1
ATOM 6320 O O . LEU B 1 379 ? -22.156 -11.648 -0.073 1 93.25 379 LEU B O 1
ATOM 6324 N N . ALA B 1 380 ? -21.125 -11.766 -2.057 1 90.81 380 ALA B N 1
ATOM 6325 C CA . ALA B 1 380 ? -20.859 -13.195 -1.941 1 90.81 380 ALA B CA 1
ATOM 6326 C C . ALA B 1 380 ? -19.609 -13.453 -1.095 1 90.81 380 ALA B C 1
ATOM 6328 O O . ALA B 1 380 ? -19.312 -14.602 -0.753 1 90.81 380 ALA B O 1
ATOM 6329 N N . ASP B 1 381 ? -18.844 -12.453 -0.788 1 91.75 381 ASP B N 1
ATOM 6330 C CA . ASP B 1 381 ? -17.625 -12.523 -0.001 1 91.75 381 ASP B CA 1
ATOM 6331 C C . ASP B 1 381 ? -17.828 -11.93 1.392 1 91.75 381 ASP B C 1
ATOM 6333 O O . ASP B 1 381 ? -17.953 -10.719 1.543 1 91.75 381 ASP B O 1
ATOM 6337 N N . CYS B 1 382 ? -17.734 -12.727 2.342 1 90.88 382 CYS B N 1
ATOM 6338 C CA . CYS B 1 382 ? -18.016 -12.297 3.707 1 90.88 382 CYS B CA 1
ATOM 6339 C C . CYS B 1 382 ? -17.016 -11.242 4.164 1 90.88 382 CYS B C 1
ATOM 6341 O O . CYS B 1 382 ? -17.328 -10.414 5.02 1 90.88 382 CYS B O 1
ATOM 6343 N N . ASN B 1 383 ? -15.852 -11.258 3.602 1 93.25 383 ASN B N 1
ATOM 6344 C CA . ASN B 1 383 ? -14.812 -10.32 4.008 1 93.25 383 ASN B CA 1
ATOM 6345 C C . ASN B 1 383 ? -14.969 -8.969 3.316 1 93.25 383 ASN B C 1
ATOM 6347 O O . ASN B 1 383 ? -14.297 -8 3.678 1 93.25 383 ASN B O 1
ATOM 6351 N N . CYS B 1 384 ? -15.867 -8.914 2.357 1 95.38 384 CYS B N 1
ATOM 6352 C CA . CYS B 1 384 ? -15.969 -7.707 1.543 1 95.38 384 CYS B CA 1
ATOM 6353 C C . CYS B 1 384 ? -16.922 -6.699 2.172 1 95.38 384 CYS B C 1
ATOM 6355 O O . CYS B 1 384 ? -18.062 -7.039 2.508 1 95.38 384 CYS B O 1
ATOM 6357 N N . GLU B 1 385 ? -16.422 -5.441 2.318 1 95.38 385 GLU B N 1
ATOM 6358 C CA . GLU B 1 385 ? -17.219 -4.375 2.9 1 95.38 385 GLU B CA 1
ATOM 6359 C C . GLU B 1 385 ? -17.375 -3.205 1.931 1 95.38 385 GLU B C 1
ATOM 6361 O O . GLU B 1 385 ? -18.281 -2.381 2.08 1 95.38 385 GLU B O 1
ATOM 6366 N N . ALA B 1 386 ? -16.547 -3.068 1.069 1 97.88 386 ALA B N 1
ATOM 6367 C CA . ALA B 1 386 ? -16.547 -1.989 0.086 1 97.88 386 ALA B CA 1
ATOM 6368 C C . ALA B 1 386 ? -15.82 -2.404 -1.189 1 97.88 386 ALA B C 1
ATOM 6370 O O . ALA B 1 386 ? -14.961 -3.285 -1.161 1 97.88 386 ALA B O 1
ATOM 6371 N N . VAL B 1 387 ? -16.219 -1.793 -2.299 1 98.19 387 VAL B N 1
ATOM 6372 C CA . VAL B 1 387 ? -15.594 -2.072 -3.588 1 98.19 387 VAL B CA 1
ATOM 6373 C C . VAL B 1 387 ? -15.375 -0.767 -4.352 1 98.19 387 VAL B C 1
ATOM 6375 O O . VAL B 1 387 ? -16.234 0.118 -4.336 1 98.19 387 VAL B O 1
ATOM 6378 N N . LEU B 1 388 ? -14.211 -0.635 -4.914 1 97.88 388 LEU B N 1
ATOM 6379 C CA . LEU B 1 388 ? -13.984 0.413 -5.902 1 97.88 388 LEU B CA 1
ATOM 6380 C C . LEU B 1 388 ? -14.102 -0.138 -7.32 1 97.88 388 LEU B C 1
ATOM 6382 O O . LEU B 1 388 ? -13.422 -1.104 -7.672 1 97.88 388 LEU B O 1
ATOM 6386 N N . PHE B 1 389 ? -15.023 0.472 -8.07 1 97.62 389 PHE B N 1
ATOM 6387 C CA . PHE B 1 389 ? -15.258 0.025 -9.438 1 97.62 389 PHE B CA 1
ATOM 6388 C C . PHE B 1 389 ? -14.836 1.096 -10.438 1 97.62 389 PHE B C 1
ATOM 6390 O O . PHE B 1 389 ? -15.242 2.254 -10.32 1 97.62 389 PHE B O 1
ATOM 6397 N N . LYS B 1 390 ? -14.008 0.724 -11.336 1 94.56 390 LYS B N 1
ATOM 6398 C CA . LYS B 1 390 ? -13.578 1.596 -12.43 1 94.56 390 LYS B CA 1
ATOM 6399 C C . LYS B 1 390 ? -13.414 0.81 -13.727 1 94.56 390 LYS B C 1
ATOM 6401 O O . LYS B 1 390 ? -12.625 -0.139 -13.789 1 94.56 390 LYS B O 1
ATOM 6406 N N . GLY B 1 391 ? -14.148 1.304 -14.766 1 91.62 391 GLY B N 1
ATOM 6407 C CA . GLY B 1 391 ? -14.117 0.556 -16.016 1 91.62 391 GLY B CA 1
ATOM 6408 C C . GLY B 1 391 ? -14.664 -0.854 -15.875 1 91.62 391 GLY B C 1
ATOM 6409 O O . GLY B 1 391 ? -15.875 -1.046 -15.719 1 91.62 391 GLY B O 1
ATOM 6410 N N . ARG B 1 392 ? -13.844 -1.899 -15.82 1 94 392 ARG B N 1
ATOM 6411 C CA . ARG B 1 392 ? -14.234 -3.295 -15.664 1 94 392 ARG B CA 1
ATOM 6412 C C . ARG B 1 392 ? -13.453 -3.961 -14.539 1 94 392 ARG B C 1
ATOM 6414 O O . ARG B 1 392 ? -13.375 -5.191 -14.469 1 94 392 ARG B O 1
ATOM 6421 N N . THR B 1 393 ? -12.922 -3.094 -13.734 1 96.5 393 THR B N 1
ATOM 6422 C CA . THR B 1 393 ? -12.109 -3.625 -12.648 1 96.5 393 THR B CA 1
ATOM 6423 C C . THR B 1 393 ? -12.805 -3.436 -11.305 1 96.5 393 THR B C 1
ATOM 6425 O O . THR B 1 393 ? -13.234 -2.328 -10.977 1 96.5 393 THR B O 1
ATOM 6428 N N . CYS B 1 394 ? -12.969 -4.535 -10.625 1 96.94 394 CYS B N 1
ATOM 6429 C CA . CYS B 1 394 ? -13.562 -4.578 -9.297 1 96.94 394 CYS B CA 1
ATOM 6430 C C . CYS B 1 394 ? -12.492 -4.82 -8.234 1 96.94 394 CYS B C 1
ATOM 6432 O O . CYS B 1 394 ? -11.922 -5.906 -8.156 1 96.94 394 CYS B O 1
ATOM 6434 N N . ARG B 1 395 ? -12.289 -3.797 -7.398 1 97.56 395 ARG B N 1
ATOM 6435 C CA . ARG B 1 395 ? -11.266 -3.9 -6.363 1 97.56 395 ARG B CA 1
ATOM 6436 C C . ARG B 1 395 ? -11.898 -3.928 -4.973 1 97.56 395 ARG B C 1
ATOM 6438 O O . ARG B 1 395 ? -12.328 -2.893 -4.461 1 97.56 395 ARG B O 1
ATOM 6445 N N . LYS B 1 396 ? -11.922 -5.059 -4.324 1 97.88 396 LYS B N 1
ATOM 6446 C CA . LYS B 1 396 ? -12.453 -5.188 -2.971 1 97.88 396 LYS B CA 1
ATOM 6447 C C . LYS B 1 396 ? -11.539 -4.516 -1.953 1 97.88 396 LYS B C 1
ATOM 6449 O O . LYS B 1 396 ? -10.344 -4.828 -1.882 1 97.88 396 LYS B O 1
ATOM 6454 N N . GLN B 1 397 ? -12.125 -3.598 -1.188 1 97.94 397 GLN B N 1
ATOM 6455 C CA . GLN B 1 397 ? -11.344 -2.736 -0.309 1 97.94 397 GLN B CA 1
ATOM 6456 C C . GLN B 1 397 ? -11.461 -3.184 1.146 1 97.94 397 GLN B C 1
ATOM 6458 O O . GLN B 1 397 ? -12.383 -3.916 1.503 1 97.94 397 GLN B O 1
ATOM 6463 N N . ARG B 1 398 ? -10.539 -2.732 1.858 1 97.25 398 ARG B N 1
ATOM 6464 C CA . ARG B 1 398 ? -10.531 -2.893 3.309 1 97.25 398 ARG B CA 1
ATOM 6465 C C . ARG B 1 398 ? -10.961 -1.606 4.004 1 97.25 398 ARG B C 1
ATOM 6467 O O . ARG B 1 398 ? -10.57 -0.512 3.6 1 97.25 398 ARG B O 1
ATOM 6474 N N . LEU B 1 399 ? -11.828 -1.734 5.039 1 96.69 399 LEU B N 1
ATOM 6475 C CA . LEU B 1 399 ? -12.227 -0.583 5.844 1 96.69 399 LEU B CA 1
ATOM 6476 C C . LEU B 1 399 ? -11.25 -0.366 7 1 96.69 399 LEU B C 1
ATOM 6478 O O . LEU B 1 399 ? -10.672 -1.322 7.516 1 96.69 399 LEU B O 1
ATOM 6482 N N . PRO B 1 400 ? -11.07 0.927 7.43 1 97.5 400 PRO B N 1
ATOM 6483 C CA . PRO B 1 400 ? -11.75 2.125 6.934 1 97.5 400 PRO B CA 1
ATOM 6484 C C . PRO B 1 400 ? -11.148 2.648 5.633 1 97.5 400 PRO B C 1
ATOM 6486 O O . PRO B 1 400 ? -9.969 2.422 5.359 1 97.5 400 PRO B O 1
ATOM 6489 N N . LEU B 1 401 ? -11.992 3.307 4.82 1 98.06 401 LEU B N 1
ATOM 6490 C CA . LEU B 1 401 ? -11.508 3.99 3.627 1 98.06 401 LEU B CA 1
ATOM 6491 C C . LEU B 1 401 ? -10.922 5.352 3.982 1 98.06 401 LEU B C 1
ATOM 6493 O O . LEU B 1 401 ? -11.359 5.988 4.945 1 98.06 401 LEU B O 1
ATOM 6497 N N . ARG B 1 402 ? -9.891 5.758 3.193 1 97.38 402 ARG B N 1
ATOM 6498 C CA . ARG B 1 402 ? -9.234 7.035 3.469 1 97.38 402 ARG B CA 1
ATOM 6499 C C . ARG B 1 402 ? -9.156 7.891 2.209 1 97.38 402 ARG B C 1
ATOM 6501 O O . ARG B 1 402 ? -9.164 7.367 1.094 1 97.38 402 ARG B O 1
ATOM 6508 N N . TYR B 1 403 ? -9.156 9.234 2.467 1 97.25 403 TYR B N 1
ATOM 6509 C CA . TYR B 1 403 ? -8.836 10.266 1.483 1 97.25 403 TYR B CA 1
ATOM 6510 C C . TYR B 1 403 ? -9.859 10.273 0.352 1 97.25 403 TYR B C 1
ATOM 6512 O O . TYR B 1 403 ? -9.5 10.445 -0.816 1 97.25 403 TYR B O 1
ATOM 6520 N N . GLY B 1 404 ? -11.086 10.086 0.734 1 97.06 404 GLY B N 1
ATOM 6521 C CA . GLY B 1 404 ? -12.164 10.156 -0.243 1 97.06 404 GLY B CA 1
ATOM 6522 C C . GLY B 1 404 ? -12.422 11.562 -0.75 1 97.06 404 GLY B C 1
ATOM 6523 O O . GLY B 1 404 ? -12.367 12.523 0.018 1 97.06 404 GLY B O 1
ATOM 6524 N N . ARG B 1 405 ? -12.648 11.656 -2.053 1 96.69 405 ARG B N 1
ATOM 6525 C CA . ARG B 1 405 ? -13.055 12.938 -2.633 1 96.69 405 ARG B CA 1
ATOM 6526 C C . ARG B 1 405 ? -13.906 12.727 -3.879 1 96.69 405 ARG B C 1
ATOM 6528 O O . ARG B 1 405 ? -13.672 11.789 -4.645 1 96.69 405 ARG B O 1
ATOM 6535 N N . ARG B 1 406 ? -14.805 13.523 -4.055 1 95 406 ARG B N 1
ATOM 6536 C CA . ARG B 1 406 ? -15.664 13.469 -5.234 1 95 406 ARG B CA 1
ATOM 6537 C C . ARG B 1 406 ? -15.062 14.273 -6.383 1 95 406 ARG B C 1
ATOM 6539 O O . ARG B 1 406 ? -14.617 15.406 -6.191 1 95 406 ARG B O 1
ATOM 6546 N N . GLN B 1 407 ? -14.867 13.625 -7.434 1 89.25 407 GLN B N 1
ATOM 6547 C CA . GLN B 1 407 ? -14.438 14.25 -8.68 1 89.25 407 GLN B CA 1
ATOM 6548 C C . GLN B 1 407 ? -15.43 13.961 -9.805 1 89.25 407 GLN B C 1
ATOM 6550 O O . GLN B 1 407 ? -15.422 12.875 -10.383 1 89.25 407 GLN B O 1
ATOM 6555 N N . ILE B 1 408 ? -16.094 14.984 -10.266 1 82.94 408 ILE B N 1
ATOM 6556 C CA . ILE B 1 408 ? -17.234 14.828 -11.156 1 82.94 408 ILE B CA 1
ATOM 6557 C C . ILE B 1 408 ? -16.781 14.234 -12.484 1 82.94 408 ILE B C 1
ATOM 6559 O O . ILE B 1 408 ? -17.484 13.43 -13.094 1 82.94 408 ILE B O 1
ATOM 6563 N N . SER B 1 409 ? -15.562 14.484 -12.844 1 85 409 SER B N 1
ATOM 6564 C CA . SER B 1 409 ? -15.062 14.016 -14.141 1 85 409 SER B CA 1
ATOM 6565 C C . SER B 1 409 ? -14.609 12.562 -14.062 1 85 409 SER B C 1
ATOM 6567 O O . SER B 1 409 ? -14.406 11.922 -15.094 1 85 409 SER B O 1
ATOM 6569 N N . ASP B 1 410 ? -14.516 12.047 -12.875 1 82.19 410 ASP B N 1
ATOM 6570 C CA . ASP B 1 410 ? -14.039 10.68 -12.703 1 82.19 410 ASP B CA 1
ATOM 6571 C C . ASP B 1 410 ? -15.203 9.688 -12.727 1 82.19 410 ASP B C 1
ATOM 6573 O O . ASP B 1 410 ? -16.312 10.008 -12.289 1 82.19 410 ASP B O 1
ATOM 6577 N N . THR B 1 411 ? -15 8.578 -13.328 1 87.62 411 THR B N 1
ATOM 6578 C CA . THR B 1 411 ? -1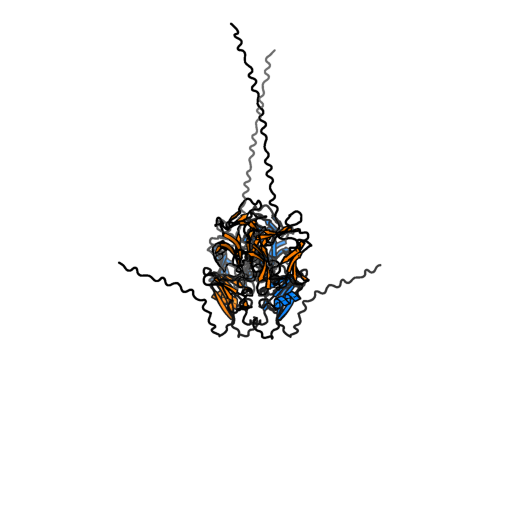6.047 7.555 -13.406 1 87.62 411 THR B CA 1
ATOM 6579 C C . THR B 1 411 ? -15.875 6.531 -12.289 1 87.62 411 THR B C 1
ATOM 6581 O O . THR B 1 411 ? -16.672 5.586 -12.18 1 87.62 411 THR B O 1
ATOM 6584 N N . ASP B 1 412 ? -14.93 6.758 -11.469 1 91.12 412 ASP B N 1
ATOM 6585 C CA . ASP B 1 412 ? -14.703 5.848 -10.352 1 91.12 412 ASP B CA 1
ATOM 6586 C C . ASP B 1 412 ? -15.891 5.836 -9.398 1 91.12 412 ASP B C 1
ATOM 6588 O O . ASP B 1 412 ? -16.469 6.883 -9.094 1 91.12 412 ASP B O 1
ATOM 6592 N N . THR B 1 413 ? -16.281 4.684 -9 1 95.94 413 THR B N 1
ATOM 6593 C CA . THR B 1 413 ? -17.422 4.539 -8.102 1 95.94 413 THR B CA 1
ATOM 6594 C C . THR B 1 413 ? -17.078 3.619 -6.934 1 95.94 413 THR B C 1
ATOM 6596 O O . THR B 1 413 ? -16.422 2.598 -7.113 1 95.94 413 THR B O 1
ATOM 6599 N N . ALA B 1 414 ? -17.5 4.07 -5.785 1 98.06 414 ALA B N 1
ATOM 6600 C CA . ALA B 1 414 ? -17.391 3.207 -4.613 1 98.06 414 ALA B CA 1
ATOM 6601 C C . ALA B 1 414 ? -18.734 2.561 -4.281 1 98.06 414 ALA B C 1
ATOM 6603 O O . ALA B 1 414 ? -19.781 3.219 -4.332 1 98.06 414 ALA B O 1
ATOM 6604 N N . LEU B 1 415 ? -18.766 1.285 -4.098 1 98.12 415 LEU B N 1
ATOM 6605 C CA . LEU B 1 415 ? -19.938 0.542 -3.623 1 98.12 415 LEU B CA 1
ATOM 6606 C C . LEU B 1 415 ? -19.75 0.108 -2.172 1 98.12 415 LEU B C 1
ATOM 6608 O O . LEU B 1 415 ? -18.797 -0.619 -1.854 1 98.12 415 LEU B O 1
ATOM 6612 N N . ILE B 1 416 ? -20.656 0.543 -1.34 1 98.12 416 ILE B N 1
ATOM 6613 C CA . ILE B 1 416 ? -20.5 0.339 0.097 1 98.12 416 ILE B CA 1
ATOM 6614 C C . ILE B 1 416 ? -21.562 -0.64 0.593 1 98.12 416 ILE B C 1
ATOM 6616 O O . ILE B 1 416 ? -22.75 -0.49 0.284 1 98.12 416 ILE B O 1
ATOM 6620 N N . LYS B 1 417 ? -21.141 -1.646 1.316 1 95.69 417 LYS B N 1
ATOM 6621 C CA . LYS B 1 417 ? -22.047 -2.639 1.89 1 95.69 417 LYS B CA 1
ATOM 6622 C C . LYS B 1 417 ? -22.797 -2.066 3.082 1 95.69 417 LYS B C 1
ATOM 6624 O O . LYS B 1 417 ? -22.188 -1.562 4.027 1 95.69 417 LYS B O 1
ATOM 6629 N N . VAL B 1 418 ? -24.094 -2.033 3.029 1 94.38 418 VAL B N 1
ATOM 6630 C CA . VAL B 1 418 ? -24.938 -1.502 4.098 1 94.38 418 VAL B CA 1
ATOM 6631 C C . VAL B 1 418 ? -26.047 -2.502 4.43 1 94.38 418 VAL B C 1
ATOM 6633 O O . VAL B 1 418 ? -26.344 -3.398 3.635 1 94.38 418 VAL B O 1
ATOM 6636 N N . THR B 1 419 ? -26.609 -2.445 5.684 1 88 419 THR B N 1
ATOM 6637 C CA . THR B 1 419 ? -27.75 -3.303 6.023 1 88 419 THR B CA 1
ATOM 6638 C C . THR B 1 419 ? -29.031 -2.775 5.395 1 88 419 THR B C 1
ATOM 6640 O O . THR B 1 419 ? -29.156 -1.573 5.156 1 88 419 THR B O 1
ATOM 6643 N N . HIS B 1 420 ? -29.859 -3.715 4.875 1 72.19 420 HIS B N 1
ATOM 6644 C CA . HIS B 1 420 ? -31.141 -3.359 4.266 1 72.19 420 HIS B CA 1
ATOM 6645 C C . HIS B 1 420 ? -32.094 -2.75 5.289 1 72.19 420 HIS B C 1
ATOM 6647 O O . HIS B 1 420 ? -32.406 -3.391 6.293 1 72.19 420 HIS B O 1
ATOM 6653 N N . THR B 1 421 ? -31.906 -1.623 5.762 1 54.88 421 THR B N 1
ATOM 6654 C CA . THR B 1 421 ? -33.031 -1.091 6.535 1 54.88 421 THR B CA 1
ATOM 6655 C C . THR B 1 421 ? -34.25 -0.92 5.652 1 54.88 421 THR B C 1
ATOM 6657 O O . THR B 1 421 ? -34.156 -0.555 4.48 1 54.88 421 THR B O 1
ATOM 6660 N N . ASN B 1 422 ? -35.406 -1.7 5.805 1 40.38 422 ASN B N 1
ATOM 6661 C CA . ASN B 1 422 ? -36.688 -1.316 5.227 1 40.38 422 ASN B CA 1
ATOM 6662 C C . ASN B 1 422 ? -36.844 0.2 5.176 1 40.38 422 ASN B C 1
ATOM 6664 O O . ASN B 1 422 ? -37.906 0.704 4.855 1 40.38 422 ASN B O 1
ATOM 6668 N N . ASP B 1 423 ? -36.219 0.982 6.035 1 37.78 423 ASP B N 1
ATOM 6669 C CA . ASP B 1 423 ? -36.625 2.385 6.055 1 37.78 423 ASP B CA 1
ATOM 6670 C C . ASP B 1 423 ? -36.094 3.125 4.828 1 37.78 423 ASP B C 1
ATOM 6672 O O . ASP B 1 423 ? -34.938 2.949 4.438 1 37.78 423 ASP B O 1
ATOM 6676 N N . THR B 1 424 ? -37 3.512 3.865 1 36.16 424 THR B N 1
ATOM 6677 C CA . THR B 1 424 ? -36.938 4.57 2.865 1 36.16 424 THR B CA 1
ATOM 6678 C C . THR B 1 424 ? -36 5.688 3.328 1 36.16 424 THR B C 1
ATOM 6680 O O . THR B 1 424 ? -36.438 6.629 3.996 1 36.16 424 THR B O 1
ATOM 6683 N N . ILE B 1 425 ? -35.062 5.48 3.9 1 34.5 425 ILE B N 1
ATOM 6684 C CA . ILE B 1 425 ? -34.375 6.719 4.242 1 34.5 425 ILE B CA 1
ATOM 6685 C C . ILE B 1 425 ? -34.031 7.488 2.971 1 34.5 425 ILE B C 1
ATOM 6687 O O . ILE B 1 425 ? -33.438 6.934 2.043 1 34.5 425 ILE B O 1
ATOM 6691 N N . LYS B 1 426 ? -34.625 8.688 2.863 1 33.09 426 LYS B N 1
ATOM 6692 C CA . LYS B 1 426 ? -34.438 9.773 1.905 1 33.09 426 LYS B CA 1
ATOM 6693 C C . LYS B 1 426 ? -32.969 10.039 1.631 1 33.09 426 LYS B C 1
ATOM 6695 O O . LYS B 1 426 ? -32.219 10.414 2.537 1 33.09 426 LYS B O 1
ATOM 6700 N N . ALA B 1 427 ? -32.375 9.43 0.782 1 34.66 427 ALA B N 1
ATOM 6701 C CA . ALA B 1 427 ? -31.125 9.961 0.254 1 34.66 427 ALA B CA 1
ATOM 6702 C C . ALA B 1 427 ? -31.094 11.484 0.347 1 34.66 427 ALA B C 1
ATOM 6704 O O . ALA B 1 427 ? -31.938 12.172 -0.238 1 34.66 427 ALA B O 1
ATOM 6705 N N . GLY B 1 428 ? -30.688 12.125 1.359 1 29.25 428 GLY B N 1
ATOM 6706 C CA . GLY B 1 428 ? -30.531 13.562 1.164 1 29.25 428 GLY B CA 1
ATOM 6707 C C . GLY B 1 428 ? -30.031 13.922 -0.218 1 29.25 428 GLY B C 1
ATOM 6708 O O . GLY B 1 428 ? -28.969 13.445 -0.641 1 29.25 428 GLY B O 1
ATOM 6709 N N . LYS B 1 429 ? -30.922 14.195 -1.118 1 32.25 429 LYS B N 1
ATOM 6710 C CA . LYS B 1 429 ? -30.594 14.812 -2.4 1 32.25 429 LYS B CA 1
ATOM 6711 C C . LYS B 1 429 ? -29.422 15.773 -2.258 1 32.25 429 LYS B C 1
ATOM 6713 O O . LYS B 1 429 ? -29.5 16.766 -1.527 1 32.25 429 LYS B O 1
ATOM 6718 N N . LEU B 1 430 ? -28.188 15.125 -2.449 1 35.91 430 LEU B N 1
ATOM 6719 C CA . LEU B 1 430 ? -27.188 16.156 -2.686 1 35.91 430 LEU B CA 1
ATOM 6720 C C . LEU B 1 430 ? -27.75 17.281 -3.553 1 35.91 430 LEU B C 1
ATOM 6722 O O . LEU B 1 430 ? -28.484 17.016 -4.504 1 35.91 430 LEU B O 1
ATOM 6726 N N . PRO B 1 431 ? -27.891 18.531 -3.15 1 32.72 431 PRO B N 1
ATOM 6727 C CA . PRO B 1 431 ? -28.453 19.562 -4.035 1 32.72 431 PRO B CA 1
ATOM 6728 C C . PRO B 1 431 ? -27.938 19.438 -5.469 1 32.72 431 PRO B C 1
ATOM 6730 O O . PRO B 1 431 ? -26.719 19.344 -5.688 1 32.72 431 PRO B O 1
ATOM 6733 N N . ARG B 1 432 ? -28.734 18.812 -6.375 1 33.06 432 ARG B N 1
ATOM 6734 C CA . ARG B 1 432 ? -28.422 18.953 -7.793 1 33.06 432 ARG B CA 1
ATOM 6735 C C . ARG B 1 432 ? -28.047 20.406 -8.133 1 33.06 432 ARG B C 1
ATOM 6737 O O . ARG B 1 432 ? -28.781 21.328 -7.797 1 33.06 432 ARG B O 1
ATOM 6744 N N . THR B 1 433 ? -26.797 20.719 -8.258 1 28.95 433 THR B N 1
ATOM 6745 C CA . THR B 1 433 ? -26.562 22.016 -8.883 1 28.95 433 THR B CA 1
ATOM 6746 C C . THR B 1 433 ? -27.5 22.203 -10.078 1 28.95 433 THR B C 1
ATOM 6748 O O . THR B 1 433 ? -27.531 21.375 -10.984 1 28.95 433 THR B O 1
ATOM 6751 N N . ARG B 1 434 ? -28.625 22.953 -9.953 1 28.16 434 ARG B N 1
ATOM 6752 C CA . ARG B 1 434 ? -29.453 23.438 -11.055 1 28.16 434 ARG B CA 1
ATOM 6753 C C . ARG B 1 434 ? -28.594 23.938 -12.211 1 28.16 434 ARG B C 1
ATOM 6755 O O . ARG B 1 434 ? -27.719 24.781 -12.016 1 28.16 434 ARG B O 1
ATOM 6762 N N . ASP B 1 435 ? -28.5 23.094 -13.328 1 29.45 435 ASP B N 1
ATOM 6763 C CA . ASP B 1 435 ? -28.062 23.625 -14.609 1 29.45 435 ASP B CA 1
ATOM 6764 C C . ASP B 1 435 ? -28.672 25 -14.875 1 29.45 435 ASP B C 1
ATOM 6766 O O . ASP B 1 435 ? -29.875 25.188 -14.68 1 29.45 435 ASP B O 1
ATOM 6770 N N . SER B 1 436 ? -28 26.094 -14.719 1 28.16 436 SER B N 1
ATOM 6771 C CA . SER B 1 436 ? -28.406 27.422 -15.18 1 28.16 436 SER B CA 1
ATOM 6772 C C . SER B 1 436 ? -29.047 27.359 -16.562 1 28.16 436 SER B C 1
ATOM 6774 O O . SER B 1 436 ? -28.469 26.812 -17.5 1 28.16 436 SER B O 1
ATOM 6776 N N . GLU B 1 437 ? -30.406 27.281 -16.703 1 27.69 437 GLU B N 1
ATOM 6777 C CA . GLU B 1 437 ? -31.203 27.516 -17.906 1 27.69 437 GLU B CA 1
ATOM 6778 C C . GLU B 1 437 ? -30.703 28.734 -18.672 1 27.69 437 GLU B C 1
ATOM 6780 O O . GLU B 1 437 ? -30.594 29.828 -18.109 1 27.69 437 GLU B O 1
ATOM 6785 N N . SER B 1 438 ? -29.891 28.578 -19.688 1 27.25 438 SER B N 1
ATOM 6786 C CA . SER B 1 438 ? -29.562 29.594 -20.703 1 27.25 438 SER B CA 1
ATOM 6787 C C . SER B 1 438 ? -30.828 30.25 -21.234 1 27.25 438 SER B C 1
ATOM 6789 O O . SER B 1 438 ? -31.719 29.578 -21.766 1 27.25 438 SER B O 1
ATOM 6791 N N . GLN B 1 439 ? -31.406 31.25 -20.594 1 24.33 439 GLN B N 1
ATOM 6792 C CA . GLN B 1 439 ? -32.406 32.125 -21.141 1 24.33 439 GLN B CA 1
ATOM 6793 C C . GLN B 1 439 ? -32.031 32.625 -22.531 1 24.33 439 GLN B C 1
ATOM 6795 O O . GLN B 1 439 ? -31.016 33.281 -22.703 1 24.33 439 GLN B O 1
ATOM 6800 N N . ARG B 1 440 ? -32.438 31.938 -23.609 1 25.97 440 ARG B N 1
ATOM 6801 C CA . ARG B 1 440 ? -32.469 32.375 -25 1 25.97 440 ARG B CA 1
ATOM 6802 C C . ARG B 1 440 ? -33.125 33.75 -25.125 1 25.97 440 ARG B C 1
ATOM 6804 O O . ARG B 1 440 ? -34.344 33.875 -24.906 1 25.97 440 ARG B O 1
ATOM 6811 N N . HIS B 1 441 ? -32.5 34.812 -24.578 1 22.78 441 HIS B N 1
ATOM 6812 C CA . HIS B 1 441 ? -32.938 36.156 -24.922 1 22.78 441 HIS B CA 1
ATOM 6813 C C . HIS B 1 441 ? -33.062 36.312 -26.438 1 22.78 441 HIS B C 1
ATOM 6815 O O . HIS B 1 441 ? -32.062 36.094 -27.156 1 22.78 441 HIS B O 1
ATOM 6821 N N . GLY B 1 442 ? -34.219 35.938 -27.078 1 23.95 442 GLY B N 1
ATOM 6822 C CA . GLY B 1 442 ? -34.688 36.312 -28.391 1 23.95 442 GLY B CA 1
ATOM 6823 C C . GLY B 1 442 ? -34.375 37.75 -28.734 1 23.95 442 GLY B C 1
ATOM 6824 O O . GLY B 1 442 ? -34.562 38.656 -27.906 1 23.95 442 GLY B O 1
ATOM 6825 N N . GLY B 1 443 ? -33.281 38.031 -29.516 1 23.39 443 GLY B N 1
ATOM 6826 C CA . GLY B 1 443 ? -32.969 39.25 -30.219 1 23.39 443 GLY B CA 1
ATOM 6827 C C . GLY B 1 443 ? -34.156 39.906 -30.906 1 23.39 443 GLY B C 1
ATOM 6828 O O . GLY B 1 443 ? -34.906 39.219 -31.609 1 23.39 443 GLY B O 1
ATOM 6829 N N . TYR B 1 444 ? -34.906 40.844 -30.281 1 22.59 444 TYR B N 1
ATOM 6830 C CA . TYR B 1 444 ? -35.781 41.844 -30.922 1 22.59 444 TYR B CA 1
ATOM 6831 C C . TYR B 1 444 ? -35.094 42.469 -32.125 1 22.59 444 TYR B C 1
ATOM 6833 O O . TYR B 1 444 ? -33.938 42.906 -32.031 1 22.59 444 TYR B O 1
ATOM 6841 N N . GLY B 1 445 ? -35.312 41.969 -33.344 1 21.91 445 GLY B N 1
ATOM 6842 C CA . GLY B 1 445 ? -35.25 42.625 -34.656 1 21.91 445 GLY B CA 1
ATOM 6843 C C . GLY B 1 445 ? -35.875 44 -34.656 1 21.91 445 GLY B C 1
ATOM 6844 O O . GLY B 1 445 ? -37.062 44.125 -34.406 1 21.91 445 GLY B O 1
ATOM 6845 N N . SER B 1 446 ? -35.281 45.062 -34 1 18.61 446 SER B N 1
ATOM 6846 C CA . SER B 1 446 ? -35.281 46.219 -34.906 1 18.61 446 SER B CA 1
ATOM 6847 C C . SER B 1 446 ? -34.312 46 -36.062 1 18.61 446 SER B C 1
ATOM 6849 O O . SER B 1 446 ? -33.312 45.312 -35.906 1 18.61 446 SER B O 1
#

Solvent-accessible surface area (backbone atoms only — not comparable to full-atom values): 49152 Å² total; per-residue (Å²): 144,70,80,81,80,81,78,80,82,78,79,78,79,79,77,76,76,75,76,77,75,75,76,74,75,73,74,70,71,69,67,73,70,80,75,60,79,37,52,60,64,41,66,29,26,59,81,54,68,26,59,44,58,10,86,80,42,41,29,27,41,32,46,44,82,37,84,98,26,29,40,46,29,30,29,31,59,64,43,91,64,74,47,72,53,38,56,52,66,37,78,55,78,58,40,60,76,70,29,36,41,32,32,34,85,62,23,28,32,34,32,25,51,76,92,41,76,75,45,71,70,38,94,25,70,64,32,51,32,26,32,42,36,80,64,61,43,41,37,32,18,27,84,85,66,43,78,70,43,46,51,65,80,60,48,38,30,39,45,38,44,74,38,64,39,45,48,73,34,56,33,35,7,21,60,38,99,71,38,70,26,74,32,60,25,29,42,32,24,32,59,58,29,26,46,35,27,26,25,57,90,44,84,48,82,87,45,44,63,42,71,51,81,48,82,69,68,30,60,53,19,27,42,38,30,38,67,30,59,25,29,34,31,27,37,62,84,67,76,47,74,77,44,69,79,37,86,37,79,44,76,51,79,65,32,49,52,39,34,35,36,37,54,71,50,47,37,32,32,34,34,36,51,72,84,48,97,69,67,78,39,81,74,46,60,78,61,87,52,55,54,55,44,49,52,67,22,16,39,35,12,24,22,38,74,56,94,74,35,61,40,68,44,53,41,81,58,34,38,65,66,39,89,96,36,46,64,65,9,30,38,50,64,53,66,41,74,26,65,72,56,73,64,82,70,80,44,70,44,68,45,78,44,72,20,30,47,58,65,87,60,54,84,45,78,42,80,31,88,42,68,66,56,37,45,50,55,35,72,74,31,77,71,43,51,31,32,43,37,46,88,41,38,29,30,33,30,34,51,67,44,42,52,28,25,55,37,87,90,43,78,29,25,33,36,32,56,28,72,60,61,89,65,83,68,75,69,74,70,67,78,71,77,73,75,78,75,78,74,79,74,75,77,78,81,122,135,85,75,80,76,79,80,78,77,78,78,78,76,77,79,76,78,74,77,78,76,76,76,73,76,74,75,70,70,68,66,73,70,80,77,60,80,38,52,62,64,41,66,29,25,60,84,53,69,24,59,44,60,11,86,80,42,41,27,27,40,31,48,43,81,38,83,97,27,31,39,45,30,30,28,33,59,65,43,90,65,76,47,74,52,37,56,53,66,39,77,54,79,58,37,61,76,70,30,35,42,33,32,33,85,62,23,30,32,33,34,25,51,76,93,41,77,75,45,75,71,40,93,26,68,66,32,50,34,24,30,41,35,80,66,62,42,40,37,34,19,28,84,84,67,44,78,70,42,45,50,64,81,59,47,38,29,39,44,40,42,75,37,64,39,45,48,74,35,56,34,35,8,20,60,35,98,72,39,69,26,74,32,61,24,28,40,32,25,33,58,56,29,27,45,35,28,27,26,58,90,45,84,47,83,87,46,44,65,43,70,51,81,49,81,70,66,22,60,53,19,27,42,39,30,39,66,30,58,25,29,32,32,26,37,63,84,66,77,48,75,77,43,70,80,37,84,36,79,44,76,50,78,64,33,47,53,39,35,34,37,36,54,70,50,47,37,33,32,35,36,36,51,72,83,47,96,69,69,77,38,81,76,45,60,78,61,89,53,56,55,56,43,50,53,66,22,18,39,35,12,23,23,38,73,56,95,73,36,64,41,67,45,51,39,80,58,34,39,64,65,41,90,94,36,45,64,66,8,30,38,51,65,54,65,40,75,25,65,71,55,72,65,82,70,81,47,72,42,68,45,78,44,72,21,30,46,58,64,86,61,54,84,45,77,44,79,33,88,42,68,67,57,39,45,51,55,36,73,73,31,78,72,43,50,30,32,43,37,45,88,42,37,30,28,34,30,35,51,69,42,40,51,27,25,54,37,87,90,42,78,30,24,34,34,32,56,29,72,61,61,88,66,80,68,75,68,74,69,68,79,70,78,75,76,79,77,79,76,81,75,77,78,78,82,123

Nearest PDB structures (foldseek):
  6kyw-assembly1_A  TM=4.949E-01  e=3.081E-24  Brassica rapa
  5gyy-assembly1_A  TM=5.161E-01  e=1.195E-22  Brassica rapa
  4pdt-assembly1_A  TM=8.379E-01  e=1.826E-05  Marasmius oreades
  1dlp-assembly1_B  TM=4.354E-01  e=4.457E-07  Hyacinthoides hispanica
  6o1g-assembly1_A  TM=7.100E-01  e=1.225E-01  Homo sapiens